Protein AF-0000000066878679 (afdb_homodimer)

Organism: Schistosoma mansoni (NCBI:txid6183)

Secondary structure (DSSP, 8-state):
--TTTT--STTSSBHHHHHHHHHHHHTT-TT-EEEEEEE-SS-STT-S-EE---HHHHHHHHHT----HHHHHHHHHHS-TTS-HHHHHHHHH--STT-EEEEPPTT-EE-TTS-SEEEEEEHHHHHHTHHHHHHHHHHHHHHHHHHHHHHHHH-SSSEEEE--GGGSSSHHHHHHHHHHHHHTT--EESBHHHHHHH-PPB-----HHHHHTTSSTTHHHHHHHHHHHHHHHHHHTTS--------TTS---HHHHHHHHHHHHHHHHHHHT--GGGS-HHHHHHHHHHHHH-TTS-EEE--SS-IIIIIHHHHHHHHHHHHHTT----EEEE-SS-HHHHHHHHHHHHHHHHHHHT-GGGGG-EEEEESS--HHHHHHHHTS-----EEEE-HHHHTTTT-S----EEEEEEETTEE-----SSGGGPPPPS-EEEEEEE-TTS-EEEEEEEETTSPPP-TTS-EEEE-SS-TT-EEEE--SEEEE--EEEEETTEE-SPPPPHHHHHHHHHHHHHTS-GGGS-SSSPPPPEEEE-HHHHHHHHHHHHHHS------/--GGGG--STTSSBHHHHHHHHHHHHTT-TT-EEEEEEE-SS-STT-S-EE---HHHHHHHHHT----HHHHHHHHHHS-TTS-HHHHHHHHH--STT-EEEEPPTT-EE-TTS-SEEEEEEHHHHHHTHHHHHHHHHHHHHHHHHHHHHHHHH-SSSEEEE--GGGSSSHHHHHHHHHHHHHTT--EESBHHHHHHH-PPB-----HHHHHTTSSSSHHHHHHHHHHHHHHHHHHTTS--------TTS---HHHHHHHHHHHHHHHHHHHT--GGGS-HHHHHHHHHHHHH-TTS-EEE--SS-IIIIIHHHHHHHHHHHHHTT----EEEE-SS-HHHHHHHHHHHHHHHHHHHT-GGGGG-EEEEESS--HHHHHHHHTS-----EEEE-HHHHTTTT-S----EEEEEEETTEE-----SSGGGPPPPS-EEEEEEE-TTS-EEEEEEEETTSPPP-TTS-EEEE-SS-TT-EEEE--SEEEE--EEEEETTEE-SPPPPHHHHHHHHHHHHHTS-GGGS-SSSPPPPEEEE-HHHHHHHHHHHHHHS------

InterPro domains:
  IPR006405 Nicotinate phosphoribosyltransferase pncB-type [TIGR01513] (11-541)
  IPR007229 Nicotinate phosphoribosyltransferase family [PIRSF000484] (8-552)
  IPR007229 Nicotinate phosphoribosyltransferase family [PTHR11098] (6-558)
  IPR013785 Aldolase-type TIM barrel [G3DSA:3.20.20.70] (160-244)
  IPR036068 Nicotinate phosphoribosyltransferase-like, C-terminal [SSF51690] (143-556)
  IPR040727 Nicotinate phosphoribosyltransferase, N-terminal domain [PF17767] (12-138)
  IPR041525 Nicotinate/nicotinamide phosphoribosyltransferase [PF04095] (159-259)
  IPR041619 Nicotinate phosphoribosyltransferase C-terminal domain [PF17956] (435-544)

Structure (mmCIF, N/CA/C/O backbone):
data_AF-0000000066878679-model_v1
#
loop_
_entity.id
_entity.type
_entity.pdbx_description
1 polymer 'Nicotinate phosphoribosyltransferase'
#
loop_
_atom_site.group_PDB
_atom_site.id
_atom_site.type_symbol
_atom_site.label_atom_id
_atom_site.label_alt_id
_atom_site.label_comp_id
_atom_site.label_asym_id
_atom_site.label_entity_id
_atom_site.label_seq_id
_atom_site.pdbx_PDB_ins_code
_atom_site.Cartn_x
_atom_site.Cartn_y
_atom_site.Cartn_z
_atom_site.occupancy
_atom_site.B_iso_or_equiv
_atom_site.auth_seq_id
_atom_site.auth_comp_id
_atom_site.auth_asym_id
_atom_site.auth_atom_id
_atom_site.pdbx_PDB_model_num
ATOM 1 N N . MET A 1 1 ? -5.887 -12.375 18.5 1 41.69 1 MET A N 1
ATOM 2 C CA . MET A 1 1 ? -4.664 -11.797 17.953 1 41.69 1 MET A CA 1
ATOM 3 C C . MET A 1 1 ? -4.914 -10.391 17.422 1 41.69 1 MET A C 1
ATOM 5 O O . MET A 1 1 ? -5.895 -10.148 16.719 1 41.69 1 MET A O 1
ATOM 9 N N . ALA A 1 2 ? -4.324 -9.578 17.984 1 53.34 2 ALA A N 1
ATOM 10 C CA . ALA A 1 2 ? -4.574 -8.172 17.688 1 53.34 2 ALA A CA 1
ATOM 11 C C . ALA A 1 2 ? -4.383 -7.879 16.203 1 53.34 2 ALA A C 1
ATOM 13 O O . ALA A 1 2 ? -3.467 -8.414 15.578 1 53.34 2 ALA A O 1
ATOM 14 N N . SER A 1 3 ? -5.363 -7.293 15.438 1 62.34 3 SER A N 1
ATOM 15 C CA . SER A 1 3 ? -5.586 -7.008 14.023 1 62.34 3 SER A CA 1
ATOM 16 C C . SER A 1 3 ? -4.359 -6.363 13.391 1 62.34 3 SER A C 1
ATOM 18 O O . SER A 1 3 ? -4.148 -6.473 12.18 1 62.34 3 SER A O 1
ATOM 20 N N . HIS A 1 4 ? -3.26 -6.227 14.047 1 79.31 4 HIS A N 1
ATOM 21 C CA . HIS A 1 4 ? -2.133 -5.543 13.422 1 79.31 4 HIS A CA 1
ATOM 22 C C . HIS A 1 4 ? -0.836 -5.82 14.172 1 79.31 4 HIS A C 1
ATOM 24 O O . HIS A 1 4 ? 0.094 -5.012 14.141 1 79.31 4 HIS A O 1
ATOM 30 N N . PHE A 1 5 ? -0.799 -6.926 14.844 1 78.31 5 PHE A N 1
ATOM 31 C CA . PHE A 1 5 ? 0.382 -7.59 15.383 1 78.31 5 PHE A CA 1
ATOM 32 C C . PHE A 1 5 ? 1.226 -6.617 16.203 1 78.31 5 PHE A C 1
ATOM 34 O O . PHE A 1 5 ? 2.455 -6.625 16.109 1 78.31 5 PHE A O 1
ATOM 41 N N . GLY A 1 6 ? 0.563 -5.602 16.734 1 85.19 6 GLY A N 1
ATOM 42 C CA . GLY A 1 6 ? 1.233 -4.742 17.703 1 85.19 6 GLY A CA 1
ATOM 43 C C . GLY A 1 6 ? 1.691 -3.424 17.109 1 85.19 6 GLY A C 1
ATOM 44 O O . GLY A 1 6 ? 2.203 -2.561 17.828 1 85.19 6 GLY A O 1
ATOM 45 N N . VAL A 1 7 ? 1.555 -3.234 15.797 1 91.25 7 VAL A N 1
ATOM 46 C CA . VAL A 1 7 ? 1.956 -1.974 15.18 1 91.25 7 VAL A CA 1
ATOM 47 C C . VAL A 1 7 ? 1.011 -0.859 15.617 1 91.25 7 VAL A C 1
ATOM 49 O O . VAL A 1 7 ? 1.446 0.263 15.883 1 91.25 7 VAL A O 1
ATOM 52 N N . VAL A 1 8 ? -0.252 -1.159 15.727 1 95.5 8 VAL A N 1
ATOM 53 C CA . VAL A 1 8 ? -1.282 -0.181 16.062 1 95.5 8 VAL A CA 1
ATOM 54 C C . VAL A 1 8 ? -1.248 0.112 17.562 1 95.5 8 VAL A C 1
ATOM 56 O O . VAL A 1 8 ? -1.729 -0.688 18.375 1 95.5 8 VAL A O 1
ATOM 59 N N . GLN A 1 9 ? -0.661 1.159 17.891 1 95.25 9 GLN A N 1
ATOM 60 C CA . GLN A 1 9 ? -0.51 1.69 19.25 1 95.25 9 GLN A CA 1
ATOM 61 C C . GLN A 1 9 ? -0.529 3.217 19.25 1 95.25 9 GLN A C 1
ATOM 63 O O . GLN A 1 9 ? -0.423 3.842 18.188 1 95.25 9 GLN A O 1
ATOM 68 N N . PRO A 1 10 ? -0.632 3.852 20.391 1 96.62 10 PRO A N 1
ATOM 69 C CA . PRO A 1 10 ? -0.838 5.301 20.422 1 96.62 10 PRO A CA 1
ATOM 70 C C . PRO A 1 10 ? 0.31 6.074 19.781 1 96.62 10 PRO A C 1
ATOM 72 O O . PRO A 1 10 ? 0.087 7.129 19.172 1 96.62 10 PRO A O 1
ATOM 75 N N . ILE A 1 11 ? 1.515 5.562 19.859 1 97.25 11 ILE A N 1
ATOM 76 C CA . ILE A 1 11 ? 2.668 6.289 19.328 1 97.25 11 ILE A CA 1
ATOM 77 C C . ILE A 1 11 ? 2.748 6.109 17.812 1 97.25 11 ILE A C 1
ATOM 79 O O . ILE A 1 11 ? 3.541 6.773 17.141 1 97.25 11 ILE A O 1
ATOM 83 N N . PHE A 1 12 ? 1.932 5.109 17.234 1 97.75 12 PHE A N 1
ATOM 84 C CA . PHE A 1 12 ? 1.718 5.066 15.797 1 97.75 12 PHE A CA 1
ATOM 85 C C . PHE A 1 12 ? 0.834 6.227 15.352 1 97.75 12 PHE A C 1
ATOM 87 O O . PHE A 1 12 ? -0.354 6.039 15.078 1 97.75 12 PHE A O 1
ATOM 94 N N . THR A 1 13 ? 1.425 7.434 15.266 1 98.31 13 THR A N 1
ATOM 95 C CA . THR A 1 13 ? 0.716 8.68 14.992 1 98.31 13 THR A CA 1
ATOM 96 C C . THR A 1 13 ? 1.66 9.719 14.391 1 98.31 13 THR A C 1
ATOM 98 O O . THR A 1 13 ? 2.875 9.508 14.344 1 98.31 13 THR A O 1
ATOM 101 N N . ASP A 1 14 ? 1.124 10.727 13.797 1 98.25 14 ASP A N 1
ATOM 102 C CA . ASP A 1 14 ? 1.931 11.852 13.336 1 98.25 14 ASP A CA 1
ATOM 103 C C . ASP A 1 14 ? 2.459 12.664 14.516 1 98.25 14 ASP A C 1
ATOM 105 O O . ASP A 1 14 ? 1.755 12.859 15.508 1 98.25 14 ASP A O 1
ATOM 109 N N . PHE A 1 15 ? 3.6 13.211 14.398 1 98.12 15 PHE A N 1
ATOM 110 C CA . PHE A 1 15 ? 4.262 13.93 15.477 1 98.12 15 PHE A CA 1
ATOM 111 C C . PHE A 1 15 ? 3.438 15.141 15.906 1 98.12 15 PHE A C 1
ATOM 113 O O . PHE A 1 15 ? 3.41 15.492 17.094 1 98.12 15 PHE A O 1
ATOM 120 N N . TYR A 1 16 ? 2.76 15.766 14.961 1 96.62 16 TYR A N 1
ATOM 121 C CA . TYR A 1 16 ? 1.997 16.969 15.289 1 96.62 16 TYR A CA 1
ATOM 122 C C . TYR A 1 16 ? 0.83 16.641 16.219 1 96.62 16 TYR A C 1
ATOM 124 O O . TYR A 1 16 ? 0.324 17.5 16.922 1 96.62 16 TYR A O 1
ATOM 132 N N . GLU A 1 17 ? 0.336 15.391 16.203 1 98.12 17 GLU A N 1
ATOM 133 C CA . GLU A 1 17 ? -0.719 15.008 17.141 1 98.12 17 GLU A CA 1
ATOM 134 C C . GLU A 1 17 ? -0.254 15.141 18.594 1 98.12 17 GLU A C 1
ATOM 136 O O . GLU A 1 17 ? -1.024 15.555 19.453 1 98.12 17 GLU A O 1
ATOM 141 N N . LEU A 1 18 ? 0.98 14.797 18.812 1 97.81 18 LEU A N 1
ATOM 142 C CA . LEU A 1 18 ? 1.551 14.852 20.156 1 97.81 18 LEU A CA 1
ATOM 143 C C . LEU A 1 18 ? 1.897 16.281 20.531 1 97.81 18 LEU A C 1
ATOM 145 O O . LEU A 1 18 ? 1.668 16.703 21.672 1 97.81 18 LEU A O 1
ATOM 149 N N . THR A 1 19 ? 2.469 17.031 19.609 1 97.12 19 THR A N 1
ATOM 150 C CA . THR A 1 19 ? 2.816 18.422 19.922 1 97.12 19 THR A CA 1
ATOM 151 C C . THR A 1 19 ? 1.561 19.25 20.141 1 97.12 19 THR A C 1
ATOM 153 O O . THR A 1 19 ? 1.509 20.062 21.078 1 97.12 19 THR A O 1
ATOM 156 N N . MET A 1 20 ? 0.557 19.016 19.344 1 97.75 20 MET A N 1
ATOM 157 C CA . MET A 1 20 ? -0.712 19.703 19.562 1 97.75 20 MET A CA 1
ATOM 158 C C . MET A 1 20 ? -1.304 19.328 20.922 1 97.75 20 MET A C 1
ATOM 160 O O . MET A 1 20 ? -1.852 20.172 21.625 1 97.75 20 MET A O 1
ATOM 164 N N . SER A 1 21 ? -1.202 18.094 21.25 1 97.69 21 SER A N 1
ATOM 165 C CA . SER A 1 21 ? -1.71 17.625 22.531 1 97.69 21 SER A CA 1
ATOM 166 C C . SER A 1 21 ? -1.06 18.375 23.688 1 97.69 21 SER A C 1
ATOM 168 O O . SER A 1 21 ? -1.74 18.781 24.625 1 97.69 21 SER A O 1
ATOM 170 N N . TYR A 1 22 ? 0.235 18.531 23.641 1 97.81 22 TYR A N 1
ATOM 171 C CA . TYR A 1 22 ? 0.928 19.281 24.688 1 97.81 22 TYR A CA 1
ATOM 172 C C . TYR A 1 22 ? 0.461 20.719 24.719 1 97.81 22 TYR A C 1
ATOM 174 O O . TYR A 1 22 ? 0.224 21.281 25.781 1 97.81 22 TYR A O 1
ATOM 182 N N . ALA A 1 23 ? 0.336 21.297 23.531 1 97.38 23 ALA A N 1
ATOM 183 C CA . ALA A 1 23 ? -0.097 22.688 23.453 1 97.38 23 ALA A CA 1
ATOM 184 C C . ALA A 1 23 ? -1.494 22.859 24.047 1 97.38 23 ALA A C 1
ATOM 186 O O . ALA A 1 23 ? -1.758 23.828 24.766 1 97.38 23 ALA A O 1
ATOM 187 N N . TYR A 1 24 ? -2.422 21.938 23.719 1 97.31 24 TYR A N 1
ATOM 188 C CA . TYR A 1 24 ? -3.746 21.953 24.328 1 97.31 24 TYR A CA 1
ATOM 189 C C . TYR A 1 24 ? -3.648 21.844 25.859 1 97.31 24 TYR A C 1
ATOM 191 O O . TYR A 1 24 ? -4.328 22.578 26.578 1 97.31 24 TYR A O 1
ATOM 199 N N . TRP A 1 25 ? -2.879 20.906 26.281 1 97.56 25 TRP A N 1
ATOM 200 C CA . TRP A 1 25 ? -2.707 20.641 27.703 1 97.56 25 TRP A CA 1
ATOM 201 C C . TRP A 1 25 ? -2.164 21.875 28.438 1 97.56 25 TRP A C 1
ATOM 203 O O . TRP A 1 25 ? -2.68 22.266 29.484 1 97.56 25 TRP A O 1
ATOM 213 N N . LYS A 1 26 ? -1.155 22.484 27.875 1 96.38 26 LYS A N 1
ATOM 214 C CA . LYS A 1 26 ? -0.543 23.688 28.453 1 96.38 26 LYS A CA 1
ATOM 215 C C . LYS A 1 26 ? -1.536 24.844 28.5 1 96.38 26 LYS A C 1
ATOM 217 O O . LYS A 1 26 ? -1.522 25.641 29.438 1 96.38 26 LYS A O 1
ATOM 222 N N . ALA A 1 27 ? -2.373 24.922 27.516 1 94.88 27 ALA A N 1
ATOM 223 C CA . ALA A 1 27 ? -3.375 25.984 27.422 1 94.88 27 ALA A CA 1
ATOM 224 C C . ALA A 1 27 ? -4.594 25.672 28.281 1 94.88 27 ALA A C 1
ATOM 226 O O . ALA A 1 27 ? -5.59 26.391 28.266 1 94.88 27 ALA A O 1
ATOM 227 N N . GLU A 1 28 ? -4.582 24.562 29.016 1 95.12 28 GLU A N 1
ATOM 228 C CA . GLU A 1 28 ? -5.691 24.094 29.844 1 95.12 28 GLU A CA 1
ATOM 229 C C . GLU A 1 28 ? -6.941 23.859 29 1 95.12 28 GLU A C 1
ATOM 231 O O . GLU A 1 28 ? -8.055 24.156 29.438 1 95.12 28 GLU A O 1
ATOM 236 N N . LYS A 1 29 ? -6.754 23.359 27.812 1 95.06 29 LYS A N 1
ATOM 237 C CA . LYS A 1 29 ? -7.852 23.078 26.891 1 95.06 29 LYS A CA 1
ATOM 238 C C . LYS A 1 29 ? -7.949 21.578 26.594 1 95.06 29 LYS A C 1
ATOM 240 O O . LYS A 1 29 ? -8.75 21.156 25.75 1 95.06 29 LYS A O 1
ATOM 245 N N . ALA A 1 30 ? -7.176 20.828 27.281 1 96.44 30 ALA A N 1
ATOM 246 C CA . ALA A 1 30 ? -7.051 19.406 26.984 1 96.44 30 ALA A CA 1
ATOM 247 C C . ALA A 1 30 ? -8.406 18.703 27.062 1 96.44 30 ALA A C 1
ATOM 249 O O . ALA A 1 30 ? -8.672 17.75 26.328 1 96.44 30 ALA A O 1
ATOM 250 N N . ASN A 1 31 ? -9.258 19.219 27.906 1 96.44 31 ASN A N 1
ATOM 251 C CA . ASN A 1 31 ? -10.516 18.531 28.172 1 96.44 31 ASN A CA 1
ATOM 252 C C . ASN A 1 31 ? -11.688 19.203 27.469 1 96.44 31 ASN A C 1
ATOM 254 O O . ASN A 1 31 ? -12.844 18.844 27.688 1 96.44 31 ASN A O 1
ATOM 258 N N . ASP A 1 32 ? -11.383 20.234 26.594 1 96.44 32 ASP A N 1
ATOM 259 C CA . ASP A 1 32 ? -12.461 20.781 25.781 1 96.44 32 ASP A CA 1
ATOM 260 C C . ASP A 1 32 ? -13.164 19.688 24.969 1 96.44 32 ASP A C 1
ATOM 262 O O . ASP A 1 32 ? -12.516 18.766 24.469 1 96.44 32 ASP A O 1
ATOM 266 N N . THR A 1 33 ? -14.484 19.766 24.906 1 97.19 33 THR A N 1
ATOM 267 C CA . THR A 1 33 ? -15.242 18.766 24.188 1 97.19 33 THR A CA 1
ATOM 268 C C . THR A 1 33 ? -15.195 19.016 22.672 1 97.19 33 THR A C 1
ATOM 270 O O . THR A 1 33 ? -15.602 20.094 22.219 1 97.19 33 THR A O 1
ATOM 273 N N . ALA A 1 34 ? -14.688 18.078 21.953 1 97.56 34 ALA A N 1
ATOM 274 C CA . ALA A 1 34 ? -14.547 18.234 20.516 1 97.56 34 ALA A CA 1
ATOM 275 C C . ALA A 1 34 ? -15.328 17.156 19.766 1 97.56 34 ALA A C 1
ATOM 277 O O . ALA A 1 34 ? -15.531 16.047 20.281 1 97.56 34 ALA A O 1
ATOM 278 N N . THR A 1 35 ? -15.805 17.5 18.609 1 97.88 35 THR A N 1
ATOM 279 C CA . THR A 1 35 ? -16.406 16.562 17.656 1 97.88 35 THR A CA 1
ATOM 280 C C . THR A 1 35 ? -15.672 16.594 16.312 1 97.88 35 THR A C 1
ATOM 282 O O . THR A 1 35 ? -15.562 17.656 15.695 1 97.88 35 THR A O 1
ATOM 285 N N . PHE A 1 36 ? -15.125 15.469 15.969 1 98.38 36 PHE A N 1
ATOM 286 C CA . PHE A 1 36 ? -14.484 15.305 14.672 1 98.38 36 PHE A CA 1
ATOM 287 C C . PHE A 1 36 ? -15.289 14.359 13.789 1 98.38 36 PHE A C 1
ATOM 289 O O . PHE A 1 36 ? -15.938 13.438 14.289 1 98.38 36 PHE A O 1
ATOM 296 N N . GLU A 1 37 ? -15.234 14.57 12.492 1 98.31 37 GLU A N 1
ATOM 297 C CA . GLU A 1 37 ? -15.883 13.695 11.523 1 98.31 37 GLU A CA 1
ATOM 298 C C . GLU A 1 37 ? -14.898 13.227 10.453 1 98.31 37 GLU A C 1
ATOM 300 O O . GLU A 1 37 ? -14.031 13.992 10.023 1 98.31 37 GLU A O 1
ATOM 305 N N . ILE A 1 38 ? -14.969 11.914 10.109 1 98.62 38 ILE A N 1
ATOM 306 C CA . ILE A 1 38 ? -14.211 11.336 9 1 98.62 38 ILE A CA 1
ATOM 307 C C . ILE A 1 38 ? -15.109 11.219 7.773 1 98.62 38 ILE A C 1
ATOM 309 O O . ILE A 1 38 ? -16.219 10.688 7.859 1 98.62 38 ILE A O 1
ATOM 313 N N . PHE A 1 39 ? -14.703 11.68 6.688 1 97.88 39 PHE A N 1
ATOM 314 C CA . PHE A 1 39 ? -15.375 11.531 5.402 1 97.88 39 PHE A CA 1
ATOM 315 C C . PHE A 1 39 ? -14.383 11.625 4.254 1 97.88 39 PHE A C 1
ATOM 317 O O . PHE A 1 39 ? -13.172 11.672 4.477 1 97.88 39 PHE A O 1
ATOM 324 N N . PHE A 1 40 ? -14.75 11.414 3.045 1 96.94 40 PHE A N 1
ATOM 325 C CA . PHE A 1 40 ? -13.945 11.609 1.844 1 96.94 40 PHE A CA 1
ATOM 326 C C . PHE A 1 40 ? -14.688 12.469 0.828 1 96.94 40 PHE A C 1
ATOM 328 O O . PHE A 1 40 ? -15.891 12.68 0.948 1 96.94 40 PHE A O 1
ATOM 335 N N . ARG A 1 41 ? -14.039 12.977 -0.135 1 94.19 41 ARG A N 1
ATOM 336 C CA . ARG A 1 41 ? -14.625 14.008 -0.976 1 94.19 41 ARG A CA 1
ATOM 337 C C . ARG A 1 41 ? -15.008 13.453 -2.344 1 94.19 41 ARG A C 1
ATOM 339 O O . ARG A 1 41 ? -15.828 14.039 -3.051 1 94.19 41 ARG A O 1
ATOM 346 N N . LYS A 1 42 ? -14.359 12.391 -2.734 1 95.19 42 LYS A N 1
ATOM 347 C CA . LYS A 1 42 ? -14.617 11.789 -4.039 1 95.19 42 LYS A CA 1
ATOM 348 C C . LYS A 1 42 ? -14.609 10.266 -3.957 1 95.19 42 LYS A C 1
ATOM 350 O O . LYS A 1 42 ? -13.773 9.68 -3.262 1 95.19 42 LYS A O 1
ATOM 355 N N . ASN A 1 43 ? -15.57 9.656 -4.711 1 97.56 43 ASN A N 1
ATOM 356 C CA . ASN A 1 43 ? -15.508 8.203 -4.828 1 97.56 43 ASN A CA 1
ATOM 357 C C . ASN A 1 43 ? -14.25 7.754 -5.57 1 97.56 43 ASN A C 1
ATOM 359 O O . ASN A 1 43 ? -13.734 8.484 -6.422 1 97.56 43 ASN A O 1
ATOM 363 N N . PRO A 1 44 ? -13.781 6.582 -5.23 1 97.56 44 PRO A N 1
ATOM 364 C CA . PRO A 1 44 ? -12.578 6.09 -5.898 1 97.56 44 PRO A CA 1
ATOM 365 C C . PRO A 1 44 ? -12.875 5.426 -7.238 1 97.56 44 PRO A C 1
ATOM 367 O O . PRO A 1 44 ? -14.031 5.109 -7.531 1 97.56 44 PRO A O 1
ATOM 370 N N . PHE A 1 45 ? -11.836 5.27 -8.117 1 96.81 45 PHE A N 1
ATOM 371 C CA . PHE A 1 45 ? -11.812 4.469 -9.336 1 96.81 45 PHE A CA 1
ATOM 372 C C . PHE A 1 45 ? -12.781 5.027 -10.367 1 96.81 45 PHE A C 1
ATOM 374 O O . PHE A 1 45 ? -13.375 4.273 -11.141 1 96.81 45 PHE A O 1
ATOM 381 N N . ASN A 1 46 ? -13.023 6.305 -10.266 1 95 46 ASN A N 1
ATOM 382 C CA . ASN A 1 46 ? -13.984 6.961 -11.148 1 95 46 ASN A CA 1
ATOM 383 C C . ASN A 1 46 ? -15.367 6.336 -11.031 1 95 46 ASN A C 1
ATOM 385 O O . ASN A 1 46 ? -16.094 6.227 -12.023 1 95 46 ASN A O 1
ATOM 389 N N . GLY A 1 47 ? -15.602 5.785 -9.867 1 95.94 47 GLY A N 1
ATOM 390 C CA . GLY A 1 47 ? -16.906 5.227 -9.57 1 95.94 47 GLY A CA 1
ATOM 391 C C . GLY A 1 47 ? -17.781 6.16 -8.758 1 95.94 47 GLY A C 1
ATOM 392 O O . GLY A 1 47 ? -17.438 7.324 -8.555 1 95.94 47 GLY A O 1
ATOM 393 N N . GLU A 1 48 ? -18.984 5.586 -8.352 1 97.06 48 GLU A N 1
ATOM 394 C CA . GLU A 1 48 ? -19.938 6.469 -7.672 1 97.06 48 GLU A CA 1
ATOM 395 C C . GLU A 1 48 ? -20.391 5.863 -6.352 1 97.06 48 GLU A C 1
ATOM 397 O O . GLU A 1 48 ? -21.406 6.281 -5.793 1 97.06 48 GLU A O 1
ATOM 402 N N . PHE A 1 49 ? -19.625 4.887 -5.871 1 97.62 49 PHE A N 1
ATOM 403 C CA . PHE A 1 49 ? -19.875 4.383 -4.527 1 97.62 49 PHE A CA 1
ATOM 404 C C . PHE A 1 49 ? -18.578 3.957 -3.852 1 97.62 49 PHE A C 1
ATOM 406 O O . PHE A 1 49 ? -17.562 3.75 -4.52 1 97.62 49 PHE A O 1
ATOM 413 N N . THR A 1 50 ? -18.594 3.861 -2.574 1 98.62 50 THR A N 1
ATOM 414 C CA . THR A 1 50 ? -17.531 3.33 -1.727 1 98.62 50 THR A CA 1
ATOM 415 C C . THR A 1 50 ? -18.109 2.375 -0.682 1 98.62 50 THR A C 1
ATOM 417 O O . THR A 1 50 ? -19.203 2.6 -0.158 1 98.62 50 THR A O 1
ATOM 420 N N . ILE A 1 51 ? -17.469 1.308 -0.455 1 98.81 51 ILE A N 1
ATOM 421 C CA . ILE A 1 51 ? -17.844 0.408 0.633 1 98.81 51 ILE A CA 1
ATOM 422 C C . ILE A 1 51 ? -16.969 0.693 1.854 1 98.81 51 ILE A C 1
ATOM 424 O O . ILE A 1 51 ? -15.734 0.635 1.775 1 98.81 51 ILE A O 1
ATOM 428 N N . PHE A 1 52 ? -17.641 0.957 2.951 1 98.81 52 PHE A N 1
ATOM 429 C CA . PHE A 1 52 ? -16.922 1.258 4.184 1 98.81 52 PHE A CA 1
ATOM 430 C C . PHE A 1 52 ? -16.375 -0.016 4.816 1 98.81 52 PHE A C 1
ATOM 432 O O . PHE A 1 52 ? -17.094 -1.018 4.922 1 98.81 52 PHE A O 1
ATOM 439 N N . ALA A 1 53 ? -15.086 0.015 5.246 1 98.62 53 ALA A N 1
ATOM 440 C CA . ALA A 1 53 ? -14.469 -1.097 5.965 1 98.62 53 ALA A CA 1
ATOM 441 C C . ALA A 1 53 ? -13.414 -0.597 6.949 1 98.62 53 ALA A C 1
ATOM 443 O O . ALA A 1 53 ? -12.891 0.505 6.793 1 98.62 53 ALA A O 1
ATOM 444 N N . GLY A 1 54 ? -13.117 -1.394 8.008 1 97.69 54 GLY A N 1
ATOM 445 C CA . GLY A 1 54 ? -12.07 -1.092 8.969 1 97.69 54 GLY A CA 1
ATOM 446 C C . GLY A 1 54 ? -12.602 -0.834 10.367 1 97.69 54 GLY A C 1
ATOM 447 O O . GLY A 1 54 ? -11.836 -0.512 11.281 1 97.69 54 GLY A O 1
ATOM 448 N N . LEU A 1 55 ? -13.898 -0.977 10.578 1 98.12 55 LEU A N 1
ATOM 449 C CA . LEU A 1 55 ? -14.523 -0.656 11.859 1 98.12 55 LEU A CA 1
ATOM 450 C C . LEU A 1 55 ? -13.961 -1.538 12.969 1 98.12 55 LEU A C 1
ATOM 452 O O . LEU A 1 55 ? -13.648 -1.047 14.055 1 98.12 55 LEU A O 1
ATOM 456 N N . GLN A 1 56 ? -13.891 -2.814 12.727 1 96.19 56 GLN A N 1
ATOM 457 C CA . GLN A 1 56 ? -13.375 -3.736 13.734 1 96.19 56 GLN A CA 1
ATOM 458 C C . GLN A 1 56 ? -11.969 -3.336 14.18 1 96.19 56 GLN A C 1
ATOM 460 O O . GLN A 1 56 ? -11.664 -3.355 15.375 1 96.19 56 GLN A O 1
ATOM 465 N N . ASP A 1 57 ? -11.141 -3.014 13.234 1 96.62 57 ASP A N 1
ATOM 466 C CA . ASP A 1 57 ? -9.773 -2.619 13.547 1 96.62 57 ASP A CA 1
ATOM 467 C C . ASP A 1 57 ? -9.742 -1.341 14.383 1 96.62 57 ASP A C 1
ATOM 469 O O . ASP A 1 57 ? -8.898 -1.189 15.266 1 96.62 57 ASP A O 1
ATOM 473 N N . CYS A 1 58 ? -10.609 -0.403 14.07 1 97.94 58 CYS A N 1
ATOM 474 C CA . CYS A 1 58 ? -10.703 0.831 14.844 1 97.94 58 CYS A CA 1
ATOM 475 C C . CYS A 1 58 ? -11.094 0.542 16.281 1 97.94 58 CYS A C 1
ATOM 477 O O . CYS A 1 58 ? -10.531 1.121 17.219 1 97.94 58 CYS A O 1
ATOM 479 N N . ILE A 1 59 ? -12.055 -0.338 16.453 1 97.56 59 ILE A N 1
ATOM 480 C CA . ILE A 1 59 ? -12.531 -0.687 17.797 1 97.56 59 ILE A CA 1
ATOM 481 C C . ILE A 1 59 ? -11.422 -1.384 18.562 1 97.56 59 ILE A C 1
ATOM 483 O O . ILE A 1 59 ? -11.211 -1.105 19.75 1 97.56 59 ILE A O 1
ATOM 487 N N . ASP A 1 60 ? -10.703 -2.285 17.906 1 96.25 60 ASP A N 1
ATOM 488 C CA . ASP A 1 60 ? -9.578 -2.963 18.547 1 96.25 60 ASP A CA 1
ATOM 489 C C . ASP A 1 60 ? -8.523 -1.961 19.016 1 96.25 60 ASP A C 1
ATOM 491 O O . ASP A 1 60 ? -7.945 -2.117 20.094 1 96.25 60 ASP A O 1
ATOM 495 N N . TYR A 1 61 ? -8.297 -1.017 18.234 1 97.31 61 TYR A N 1
ATOM 496 C CA . TYR A 1 61 ? -7.34 0.029 18.562 1 97.31 61 TYR A CA 1
ATOM 497 C C . TYR A 1 61 ? -7.777 0.795 19.812 1 97.31 61 TYR A C 1
ATOM 499 O O . TYR A 1 61 ? -6.996 0.963 20.75 1 97.31 61 TYR A O 1
ATOM 507 N N . LEU A 1 62 ? -9 1.233 19.766 1 97.62 62 LEU A N 1
ATOM 508 C CA . LEU A 1 62 ? -9.508 1.997 20.906 1 97.62 62 LEU A CA 1
ATOM 509 C C . LEU A 1 62 ? -9.469 1.16 22.188 1 97.62 62 LEU A C 1
ATOM 511 O O . LEU A 1 62 ? -9.195 1.683 23.266 1 97.62 62 LEU A O 1
ATOM 515 N N . SER A 1 63 ? -9.719 -0.103 22.031 1 96.06 63 SER A N 1
ATOM 516 C CA . SER A 1 63 ? -9.766 -1.01 23.188 1 96.06 63 SER A CA 1
ATOM 517 C C . SER A 1 63 ? -8.383 -1.213 23.781 1 96.06 63 SER A C 1
ATOM 519 O O . SER A 1 63 ? -8.25 -1.477 24.984 1 96.06 63 SER A O 1
ATOM 521 N N . SER A 1 64 ? -7.352 -1.088 22.969 1 95.19 64 SER A N 1
ATOM 522 C CA . SER A 1 64 ? -5.996 -1.371 23.438 1 95.19 64 SER A CA 1
ATOM 523 C C . SER A 1 64 ? -5.18 -0.091 23.578 1 95.19 64 SER A C 1
ATOM 525 O O . SER A 1 64 ? -3.963 -0.142 23.75 1 95.19 64 SER A O 1
ATOM 527 N N . PHE A 1 65 ? -5.812 1.01 23.531 1 96.94 65 PHE A N 1
ATOM 528 C CA . PHE A 1 65 ? -5.141 2.303 23.531 1 96.94 65 PHE A CA 1
ATOM 529 C C . PHE A 1 65 ? -4.48 2.568 24.875 1 96.94 65 PHE A C 1
ATOM 531 O O . PHE A 1 65 ? -5.168 2.797 25.875 1 96.94 65 PHE A O 1
ATOM 538 N N . LYS A 1 66 ? -3.119 2.57 24.906 1 96.62 66 LYS A N 1
ATOM 539 C CA . LYS A 1 66 ? -2.355 2.822 26.125 1 96.62 66 LYS A CA 1
ATOM 540 C C . LYS A 1 66 ? -0.898 3.143 25.797 1 96.62 66 LYS A C 1
ATOM 542 O O . LYS A 1 66 ? -0.212 2.35 25.156 1 96.62 66 LYS A O 1
ATOM 547 N N . PHE A 1 67 ? -0.436 4.32 26.25 1 97.94 67 PHE A N 1
ATOM 548 C CA . PHE A 1 67 ? 0.987 4.629 26.156 1 97.94 67 PHE A CA 1
ATOM 549 C C . PHE A 1 67 ? 1.79 3.783 27.125 1 97.94 67 PHE A C 1
ATOM 551 O O . PHE A 1 67 ? 1.344 3.533 28.25 1 97.94 67 PHE A O 1
ATOM 558 N N . THR A 1 68 ? 2.961 3.363 26.734 1 97.31 68 THR A N 1
ATOM 559 C CA . THR A 1 68 ? 3.848 2.621 27.625 1 97.31 68 THR A CA 1
ATOM 560 C C . THR A 1 68 ? 4.961 3.521 28.141 1 97.31 68 THR A C 1
ATOM 562 O O . THR A 1 68 ? 5.176 4.621 27.625 1 97.31 68 THR A O 1
ATOM 565 N N . GLN A 1 69 ? 5.621 3.035 29.219 1 98 69 GLN A N 1
ATOM 566 C CA . GLN A 1 69 ? 6.777 3.764 29.734 1 98 69 GLN A CA 1
ATOM 567 C C . GLN A 1 69 ? 7.855 3.916 28.656 1 98 69 GLN A C 1
ATOM 569 O O . GLN A 1 69 ? 8.523 4.945 28.594 1 98 69 GLN A O 1
ATOM 574 N N . ASP A 1 70 ? 7.969 2.926 27.875 1 97.5 70 ASP A N 1
ATOM 575 C CA . ASP A 1 70 ? 8.938 2.98 26.781 1 97.5 70 ASP A CA 1
ATOM 576 C C . ASP A 1 70 ? 8.586 4.086 25.781 1 97.5 70 ASP A C 1
ATOM 578 O O . ASP A 1 70 ? 9.469 4.75 25.25 1 97.5 70 ASP A O 1
ATOM 582 N N . ASP A 1 71 ? 7.34 4.238 25.5 1 97.69 71 ASP A N 1
ATOM 583 C CA . ASP A 1 71 ? 6.879 5.316 24.625 1 97.69 71 ASP A CA 1
ATOM 584 C C . ASP A 1 71 ? 7.234 6.684 25.219 1 97.69 71 ASP A C 1
ATOM 586 O O . ASP A 1 71 ? 7.73 7.559 24.5 1 97.69 71 ASP A O 1
ATOM 590 N N . ILE A 1 72 ? 6.973 6.855 26.453 1 98.12 72 ILE A N 1
ATOM 591 C CA . ILE A 1 72 ? 7.195 8.125 27.125 1 98.12 72 ILE A CA 1
ATOM 592 C C . ILE A 1 72 ? 8.688 8.445 27.156 1 98.12 72 ILE A C 1
ATOM 594 O O . ILE A 1 72 ? 9.094 9.594 26.969 1 98.12 72 ILE A O 1
ATOM 598 N N . ASP A 1 73 ? 9.516 7.406 27.438 1 98.19 73 ASP A N 1
ATOM 599 C CA . ASP A 1 73 ? 10.961 7.602 27.438 1 98.19 73 ASP A CA 1
ATOM 600 C C . ASP A 1 73 ? 11.445 8.109 26.078 1 98.19 73 ASP A C 1
ATOM 602 O O . ASP A 1 73 ? 12.305 8.992 26.016 1 98.19 73 ASP A O 1
ATOM 606 N N . TYR A 1 74 ? 10.938 7.613 25.062 1 98.19 74 TYR A N 1
ATOM 607 C CA . TYR A 1 74 ? 11.289 8.07 23.734 1 98.19 74 TYR A CA 1
ATOM 608 C C . TYR A 1 74 ? 10.812 9.5 23.5 1 98.19 74 TYR A C 1
ATOM 610 O O . TYR A 1 74 ? 11.562 10.336 22.984 1 98.19 74 TYR A O 1
ATOM 618 N N . LEU A 1 75 ? 9.547 9.797 23.844 1 98.19 75 LEU A N 1
ATOM 619 C CA . LEU A 1 75 ? 8.977 11.125 23.641 1 98.19 75 LEU A CA 1
ATOM 620 C C . LEU A 1 75 ? 9.773 12.18 24.406 1 98.19 75 LEU A C 1
ATOM 622 O O . LEU A 1 75 ? 9.945 13.305 23.922 1 98.19 75 LEU A O 1
ATOM 626 N N . ARG A 1 76 ? 10.25 11.859 25.578 1 97.38 76 ARG A N 1
ATOM 627 C CA . ARG A 1 76 ? 11.07 12.773 26.359 1 97.38 76 ARG A CA 1
ATOM 628 C C . ARG A 1 76 ? 12.352 13.141 25.609 1 97.38 76 ARG A C 1
ATOM 630 O O . ARG A 1 76 ? 12.859 14.258 25.766 1 97.38 76 ARG A O 1
ATOM 637 N N . LYS A 1 77 ? 12.797 12.203 24.812 1 96.81 77 LYS A N 1
ATOM 638 C CA . LYS A 1 77 ? 14.039 12.422 24.078 1 96.81 77 LYS A CA 1
ATOM 639 C C . LYS A 1 77 ? 13.805 13.281 22.844 1 96.81 77 LYS A C 1
ATOM 641 O O . LYS A 1 77 ? 14.672 14.062 22.438 1 96.81 77 LYS A O 1
ATOM 646 N N . VAL A 1 78 ? 12.719 13.164 22.203 1 96 78 VAL A N 1
ATOM 647 C CA . VAL A 1 78 ? 12.562 13.773 20.891 1 96 78 VAL A CA 1
ATOM 648 C C . VAL A 1 78 ? 11.812 15.094 21.031 1 96 78 VAL A C 1
ATOM 650 O O . VAL A 1 78 ? 11.938 15.977 20.172 1 96 78 VAL A O 1
ATOM 653 N N . MET A 1 79 ? 10.992 15.281 22.016 1 95.75 79 MET A N 1
ATOM 654 C CA . MET A 1 79 ? 10.328 16.562 22.234 1 95.75 79 MET A CA 1
ATOM 655 C C . MET A 1 79 ? 11.258 17.547 22.938 1 95.75 79 MET A C 1
ATOM 657 O O . MET A 1 79 ? 12.219 17.141 23.594 1 95.75 79 MET A O 1
ATOM 661 N N . PRO A 1 80 ? 11 18.844 22.719 1 93.44 80 PRO A N 1
ATOM 662 C CA . PRO A 1 80 ? 11.875 19.844 23.359 1 93.44 80 PRO A CA 1
ATOM 663 C C . PRO A 1 80 ? 11.93 19.688 24.875 1 93.44 80 PRO A C 1
ATOM 665 O O . PRO A 1 80 ? 10.945 19.297 25.5 1 93.44 80 PRO A O 1
ATOM 668 N N . SER A 1 81 ? 13.047 20.078 25.438 1 91.62 81 SER A N 1
ATOM 669 C CA . SER A 1 81 ? 13.266 19.953 26.875 1 91.62 81 SER A CA 1
ATOM 670 C C . SER A 1 81 ? 12.352 20.891 27.656 1 91.62 81 SER A C 1
ATOM 672 O O . SER A 1 81 ? 12.164 20.719 28.859 1 91.62 81 SER A O 1
ATOM 674 N N . THR A 1 82 ? 11.789 21.812 26.969 1 90.5 82 THR A N 1
ATOM 675 C CA . THR A 1 82 ? 10.922 22.781 27.609 1 90.5 82 THR A CA 1
ATOM 676 C C . THR A 1 82 ? 9.562 22.172 27.922 1 90.5 82 THR A C 1
ATOM 678 O O . THR A 1 82 ? 8.773 22.75 28.688 1 90.5 82 THR A O 1
ATOM 681 N N . VAL A 1 83 ? 9.312 20.969 27.438 1 95.38 83 VAL A N 1
ATOM 682 C CA . VAL A 1 83 ? 8.016 20.328 27.672 1 95.38 83 VAL A CA 1
ATOM 683 C C . VAL A 1 83 ? 7.883 19.953 29.141 1 95.38 83 VAL A C 1
ATOM 685 O O . VAL A 1 83 ? 8.82 19.406 29.734 1 95.38 83 VAL A O 1
ATOM 688 N N . ASP A 1 84 ? 6.773 20.25 29.734 1 96.25 84 ASP A N 1
ATOM 689 C CA . ASP A 1 84 ? 6.473 19.984 31.141 1 96.25 84 ASP A CA 1
ATOM 690 C C . ASP A 1 84 ? 6.422 18.469 31.406 1 96.25 84 ASP A C 1
ATOM 692 O O . ASP A 1 84 ? 5.664 17.75 30.75 1 96.25 84 ASP A O 1
ATOM 696 N N . PRO A 1 85 ? 7.164 17.984 32.344 1 96.75 85 PRO A N 1
ATOM 697 C CA . PRO A 1 85 ? 7.172 16.547 32.656 1 96.75 85 PRO A CA 1
ATOM 698 C C . PRO A 1 85 ? 5.789 16.016 33.031 1 96.75 85 PRO A C 1
ATOM 700 O O . PRO A 1 85 ? 5.492 14.844 32.781 1 96.75 85 PRO A O 1
ATOM 703 N N . ASP A 1 86 ? 4.984 16.906 33.594 1 97.81 86 ASP A N 1
ATOM 704 C CA . ASP A 1 86 ? 3.643 16.484 33.969 1 97.81 86 ASP A CA 1
ATOM 705 C C . ASP A 1 86 ? 2.818 16.078 32.75 1 97.81 86 ASP A C 1
ATOM 707 O O . ASP A 1 86 ? 1.854 15.312 32.875 1 97.81 86 ASP A O 1
ATOM 711 N N . PHE A 1 87 ? 3.174 16.578 31.703 1 97.88 87 PHE A N 1
ATOM 712 C CA . PHE A 1 87 ? 2.484 16.203 30.469 1 97.88 87 PHE A CA 1
ATOM 713 C C . PHE A 1 87 ? 2.709 14.734 30.156 1 97.88 87 PHE A C 1
ATOM 715 O O . PHE A 1 87 ? 1.799 14.055 29.672 1 97.88 87 PHE A O 1
ATOM 722 N N . PHE A 1 88 ? 3.924 14.258 30.375 1 98.31 88 PHE A N 1
ATOM 723 C CA . PHE A 1 88 ? 4.227 12.859 30.109 1 98.31 88 PHE A CA 1
ATOM 724 C C . PHE A 1 88 ? 3.449 11.945 31.047 1 98.31 88 PHE A C 1
ATOM 726 O O . PHE A 1 88 ? 3.018 10.859 30.641 1 98.31 88 PHE A O 1
ATOM 733 N N . ASP A 1 89 ? 3.289 12.391 32.281 1 98 89 ASP A N 1
ATOM 734 C CA . ASP A 1 89 ? 2.432 11.656 33.219 1 98 89 ASP A CA 1
ATOM 735 C C . ASP A 1 89 ? 0.985 11.641 32.719 1 98 89 ASP A C 1
ATOM 737 O O . ASP A 1 89 ? 0.291 10.633 32.875 1 98 89 ASP A O 1
ATOM 741 N N . TYR A 1 90 ? 0.629 12.773 32.219 1 97.62 90 TYR A N 1
ATOM 742 C CA . TYR A 1 90 ? -0.707 12.875 31.656 1 97.62 90 TYR A CA 1
ATOM 743 C C . TYR A 1 90 ? -0.894 11.875 30.516 1 97.62 90 TYR A C 1
ATOM 745 O O . TYR A 1 90 ? -1.902 11.164 30.469 1 97.62 90 TYR A O 1
ATOM 753 N N . LEU A 1 91 ? 0.056 11.742 29.609 1 97.94 91 LEU A N 1
ATOM 754 C CA . LEU A 1 91 ? -0.021 10.812 28.5 1 97.94 91 LEU A CA 1
ATOM 755 C C . LEU A 1 91 ? -0.1 9.367 29 1 97.94 91 LEU A C 1
ATOM 757 O O . LEU A 1 91 ? -0.81 8.547 28.422 1 97.94 91 LEU A O 1
ATOM 761 N N . LEU A 1 92 ? 0.625 9.055 30.047 1 97.56 92 LEU A N 1
ATOM 762 C CA . LEU A 1 92 ? 0.625 7.711 30.609 1 97.56 92 LEU A CA 1
ATOM 763 C C . LEU A 1 92 ? -0.743 7.363 31.188 1 97.56 92 LEU A C 1
ATOM 765 O O . LEU A 1 92 ? -1.12 6.191 31.234 1 97.56 92 LEU A O 1
ATOM 769 N N . SER A 1 93 ? -1.465 8.367 31.547 1 96.69 93 SER A N 1
ATOM 770 C CA . SER A 1 93 ? -2.719 8.141 32.25 1 96.69 93 SER A CA 1
ATOM 771 C C . SER A 1 93 ? -3.91 8.195 31.297 1 96.69 93 SER A C 1
ATOM 773 O O . SER A 1 93 ? -5.004 7.738 31.641 1 96.69 93 SER A O 1
ATOM 775 N N . ILE A 1 94 ? -3.719 8.719 30.156 1 96.25 94 ILE A N 1
ATOM 776 C CA . ILE A 1 94 ? -4.824 8.93 29.219 1 96.25 94 ILE A CA 1
ATOM 777 C C . ILE A 1 94 ? -5.355 7.582 28.734 1 96.25 94 ILE A C 1
ATOM 779 O O . ILE A 1 94 ? -4.586 6.637 28.547 1 96.25 94 ILE A O 1
ATOM 783 N N . ASP A 1 95 ? -6.633 7.422 28.641 1 96.12 95 ASP A N 1
ATOM 784 C CA . ASP A 1 95 ? -7.316 6.266 28.078 1 96.12 95 ASP A CA 1
ATOM 785 C C . ASP A 1 95 ? -8.5 6.691 27.219 1 96.12 95 ASP A C 1
ATOM 787 O O . ASP A 1 95 ? -8.648 7.875 26.906 1 96.12 95 ASP A O 1
ATOM 791 N N . THR A 1 96 ? -9.273 5.73 26.688 1 97.06 96 THR A N 1
ATOM 792 C CA . THR A 1 96 ? -10.289 6.074 25.703 1 97.06 96 THR A CA 1
ATOM 793 C C . THR A 1 96 ? -11.68 6.086 26.344 1 97.06 96 THR A C 1
ATOM 795 O O . THR A 1 96 ? -12.688 6 25.641 1 97.06 96 THR A O 1
ATOM 798 N N . LYS A 1 97 ? -11.797 6.172 27.688 1 96.19 97 LYS A N 1
ATOM 799 C CA . LYS A 1 97 ? -13.078 6.152 28.375 1 96.19 97 LYS A CA 1
ATOM 800 C C . LYS A 1 97 ? -13.891 7.41 28.062 1 96.19 97 LYS A C 1
ATOM 802 O O . LYS A 1 97 ? -15.125 7.371 28.047 1 96.19 97 LYS A O 1
ATOM 807 N N . GLY A 1 98 ? -13.219 8.484 27.828 1 95.88 98 GLY A N 1
ATOM 808 C CA . GLY A 1 98 ? -13.914 9.734 27.547 1 95.88 98 GLY A CA 1
ATOM 809 C C . GLY A 1 98 ? -14.266 9.898 26.078 1 95.88 98 GLY A C 1
ATOM 810 O O . GLY A 1 98 ? -14.891 10.891 25.688 1 95.88 98 GLY A O 1
ATOM 811 N N . LEU A 1 99 ? -14.016 8.93 25.281 1 97.5 99 LEU A N 1
ATOM 812 C CA . LEU A 1 99 ? -14.188 9.023 23.828 1 97.5 99 LEU A CA 1
ATOM 813 C C . LEU A 1 99 ? -15.406 8.234 23.375 1 97.5 99 LEU A C 1
ATOM 815 O O . LEU A 1 99 ? -15.641 7.121 23.844 1 97.5 99 LEU A O 1
ATOM 819 N N . SER A 1 100 ? -16.203 8.82 22.547 1 98.38 100 SER A N 1
ATOM 820 C CA . SER A 1 100 ? -17.266 8.102 21.859 1 98.38 100 SER A CA 1
ATOM 821 C C . SER A 1 100 ? -17 8.023 20.359 1 98.38 100 SER A C 1
ATOM 823 O O . SER A 1 100 ? -16.531 8.992 19.766 1 98.38 100 SER A O 1
ATOM 825 N N . LEU A 1 101 ? -17.297 6.879 19.781 1 98.75 101 LEU A N 1
ATOM 826 C CA . LEU A 1 101 ? -17.125 6.676 18.344 1 98.75 101 LEU A CA 1
ATOM 827 C C . LEU A 1 101 ? -18.438 6.219 17.703 1 98.75 101 LEU A C 1
ATOM 829 O O . LEU A 1 101 ? -19 5.199 18.094 1 98.75 101 LEU A O 1
ATOM 833 N N . TRP A 1 102 ? -18.938 7.051 16.828 1 98.62 102 TRP A N 1
ATOM 834 C CA . TRP A 1 102 ? -20.078 6.734 15.969 1 98.62 102 TRP A CA 1
ATOM 835 C C . TRP A 1 102 ? -19.609 6.324 14.578 1 98.62 102 TRP A C 1
ATOM 837 O O . TRP A 1 102 ? -18.672 6.895 14.039 1 98.62 102 TRP A O 1
ATOM 847 N N . SER A 1 103 ? -20.234 5.297 14.016 1 98.75 103 SER A N 1
ATOM 848 C CA . SER A 1 103 ? -19.812 4.84 12.695 1 98.75 103 SER A CA 1
ATOM 849 C C . SER A 1 103 ? -20.969 4.219 11.93 1 98.75 103 SER A C 1
ATOM 851 O O . SER A 1 103 ? -21.984 3.83 12.523 1 98.75 103 SER A O 1
ATOM 853 N N . VAL A 1 104 ? -20.844 4.289 10.617 1 98.56 104 VAL A N 1
ATOM 854 C CA . VAL A 1 104 ? -21.688 3.416 9.812 1 98.56 104 VAL A CA 1
ATOM 855 C C . VAL A 1 104 ? -21.297 1.958 10.047 1 98.56 104 VAL A C 1
ATOM 857 O O . VAL A 1 104 ? -20.203 1.674 10.539 1 98.56 104 VAL A O 1
ATOM 860 N N . LYS A 1 105 ? -22.219 1.084 9.711 1 97.94 105 LYS A N 1
ATOM 861 C CA . LYS A 1 105 ? -21.969 -0.344 9.867 1 97.94 105 LYS A CA 1
ATOM 862 C C . LYS A 1 105 ? -20.875 -0.817 8.898 1 97.94 105 LYS A C 1
ATOM 864 O O . LYS A 1 105 ? -20.75 -0.285 7.793 1 97.94 105 LYS A O 1
ATOM 869 N N . GLU A 1 106 ? -20.078 -1.827 9.32 1 97.94 106 GLU A N 1
ATOM 870 C CA . GLU A 1 106 ? -19.094 -2.453 8.453 1 97.94 106 GLU A CA 1
ATOM 871 C C . GLU A 1 106 ? -19.719 -2.885 7.129 1 97.94 106 GLU A C 1
ATOM 873 O O . GLU A 1 106 ? -20.766 -3.541 7.109 1 97.94 106 GLU A O 1
ATOM 878 N N . CYS A 1 107 ? -19.078 -2.424 5.992 1 98.19 107 CYS A N 1
ATOM 879 C CA . CYS A 1 107 ? -19.438 -2.785 4.621 1 98.19 107 CYS A CA 1
ATOM 880 C C . CYS A 1 107 ? -20.688 -2.049 4.172 1 98.19 107 CYS A C 1
ATOM 882 O O . CYS A 1 107 ? -21.375 -2.488 3.248 1 98.19 107 CYS A O 1
ATOM 884 N N . SER A 1 108 ? -21.031 -0.939 4.828 1 98.44 108 SER A N 1
ATOM 885 C CA . SER A 1 108 ? -22.047 -0.035 4.309 1 98.44 108 SER A CA 1
ATOM 886 C C . SER A 1 108 ? -21.578 0.668 3.041 1 98.44 108 SER A C 1
ATOM 888 O O . SER A 1 108 ? -20.391 0.945 2.891 1 98.44 108 SER A O 1
ATOM 890 N N . VAL A 1 109 ? -22.547 0.879 2.125 1 98.5 109 VAL A N 1
ATOM 891 C CA . VAL A 1 109 ? -22.25 1.754 0.997 1 98.5 109 VAL A CA 1
ATOM 892 C C . VAL A 1 109 ? -22.266 3.211 1.451 1 98.5 109 VAL A C 1
ATOM 894 O O . VAL A 1 109 ? -23.219 3.645 2.109 1 98.5 109 VAL A O 1
ATOM 897 N N . VAL A 1 110 ? -21.203 3.938 1.175 1 98.75 110 VAL A N 1
ATOM 898 C CA . VAL A 1 110 ? -21.094 5.309 1.654 1 98.75 110 VAL A CA 1
ATOM 899 C C . VAL A 1 110 ? -20.719 6.234 0.495 1 98.75 110 VAL A C 1
ATOM 901 O O . VAL A 1 110 ? -20.297 5.77 -0.566 1 98.75 110 VAL A O 1
ATOM 904 N N . PHE A 1 111 ? -20.891 7.547 0.692 1 98.38 111 PHE A N 1
ATOM 905 C CA . PHE A 1 111 ? -20.781 8.516 -0.391 1 98.38 111 PHE A CA 1
ATOM 906 C C . PHE A 1 111 ? -19.969 9.727 0.057 1 98.38 111 PHE A C 1
ATOM 908 O O . PHE A 1 111 ? -19.812 9.969 1.256 1 98.38 111 PHE A O 1
ATOM 915 N N . PRO A 1 112 ? -19.422 10.484 -0.873 1 96.75 112 PRO A N 1
ATOM 916 C CA . PRO A 1 112 ? -18.578 11.633 -0.568 1 96.75 112 PRO A CA 1
ATOM 917 C C . PRO A 1 112 ? -19.281 12.68 0.294 1 96.75 112 PRO A C 1
ATOM 919 O O . PRO A 1 112 ? -20.469 12.938 0.103 1 96.75 112 PRO A O 1
ATOM 922 N N . LYS A 1 113 ? -18.484 13.273 1.239 1 95.25 113 LYS A N 1
ATOM 923 C CA . LYS A 1 113 ? -18.906 14.398 2.076 1 95.25 113 LYS A CA 1
ATOM 924 C C . LYS A 1 113 ? -19.797 13.922 3.219 1 95.25 113 LYS A C 1
ATOM 926 O O . LYS A 1 113 ? -20.047 14.672 4.168 1 95.25 113 LYS A O 1
ATOM 931 N N . VAL A 1 114 ? -20.297 12.742 3.191 1 97.88 114 VAL A N 1
ATOM 932 C CA . VAL A 1 114 ? -21.094 12.188 4.277 1 97.88 114 VAL A CA 1
ATOM 933 C C . VAL A 1 114 ? -20.188 11.633 5.363 1 97.88 114 VAL A C 1
ATOM 935 O O . VAL A 1 114 ? -19.328 10.797 5.09 1 97.88 114 VAL A O 1
ATOM 938 N N . PRO A 1 115 ? -20.344 12.102 6.594 1 98.31 115 PRO A N 1
ATOM 939 C CA . PRO A 1 115 ? -19.547 11.5 7.66 1 98.31 115 PRO A CA 1
ATOM 940 C C . PRO A 1 115 ? -19.75 9.992 7.77 1 98.31 115 PRO A C 1
ATOM 942 O O . PRO A 1 115 ? -20.875 9.523 7.895 1 98.31 115 PRO A O 1
ATOM 945 N N . ILE A 1 116 ? -18.594 9.281 7.723 1 98.75 116 ILE A N 1
ATOM 946 C CA . ILE A 1 116 ? -18.688 7.828 7.84 1 98.75 116 ILE A CA 1
ATOM 947 C C . ILE A 1 116 ? -18.344 7.402 9.266 1 98.75 116 ILE A C 1
ATOM 949 O O . ILE A 1 116 ? -18.641 6.277 9.672 1 98.75 116 ILE A O 1
ATOM 953 N N . MET A 1 117 ? -17.672 8.281 9.93 1 98.75 117 MET A N 1
ATOM 954 C CA . MET A 1 117 ? -17.328 8.125 11.344 1 98.75 117 MET A CA 1
ATOM 955 C C . MET A 1 117 ? -17.328 9.469 12.055 1 98.75 117 MET A C 1
ATOM 957 O O . MET A 1 117 ? -16.984 10.492 11.453 1 98.75 117 MET A O 1
ATOM 961 N N . ARG A 1 118 ? -17.766 9.477 13.258 1 98.56 118 ARG A N 1
ATOM 962 C CA . ARG A 1 118 ? -17.734 10.656 14.117 1 98.56 118 ARG A CA 1
ATOM 963 C C . ARG A 1 118 ? -17.125 10.336 15.477 1 98.56 118 ARG A C 1
ATOM 965 O O . ARG A 1 118 ? -17.484 9.344 16.109 1 98.56 118 ARG A O 1
ATOM 972 N N . VAL A 1 119 ? -16.156 11.102 15.883 1 98.69 119 VAL A N 1
ATOM 973 C CA . VAL A 1 119 ? -15.445 10.93 17.141 1 98.69 119 VAL A CA 1
ATOM 974 C C . VAL A 1 119 ? -15.719 12.125 18.062 1 98.69 119 VAL A C 1
ATOM 976 O O . VAL A 1 119 ? -15.57 13.273 17.656 1 98.69 119 VAL A O 1
ATOM 979 N N . GLU A 1 120 ? -16.094 11.867 19.312 1 98.25 120 GLU A N 1
ATOM 980 C CA . GLU A 1 120 ? -16.422 12.906 20.281 1 98.25 120 GLU A CA 1
ATOM 981 C C . GLU A 1 120 ? -15.711 12.656 21.609 1 98.25 120 GLU A C 1
ATOM 983 O O . GLU A 1 120 ? -15.602 11.508 22.047 1 98.25 120 GLU A O 1
ATOM 988 N N . GLY A 1 121 ? -15.297 13.68 22.219 1 98.38 121 GLY A N 1
ATOM 989 C CA . GLY A 1 121 ? -14.633 13.602 23.516 1 98.38 121 GLY A CA 1
ATOM 990 C C . GLY A 1 121 ? -13.633 14.719 23.75 1 98.38 121 GLY A C 1
ATOM 991 O O . GLY A 1 121 ? -13.695 15.758 23.094 1 98.38 121 GLY A O 1
ATOM 992 N N . PRO A 1 122 ? -12.781 14.562 24.781 1 98.19 122 PRO A N 1
ATOM 993 C CA . PRO A 1 122 ? -11.727 15.555 24.984 1 98.19 122 PRO A CA 1
ATOM 994 C C . PRO A 1 122 ? -10.883 15.781 23.734 1 98.19 122 PRO A C 1
ATOM 996 O O . PRO A 1 122 ? -10.5 14.82 23.062 1 98.19 122 PRO A O 1
ATOM 999 N N . VAL A 1 123 ? -10.633 17.047 23.438 1 97.94 123 VAL A N 1
ATOM 1000 C CA . VAL A 1 123 ? -10.008 17.422 22.172 1 97.94 123 VAL A CA 1
ATOM 1001 C C . VAL A 1 123 ? -8.664 16.703 22.016 1 97.94 123 VAL A C 1
ATOM 1003 O O . VAL A 1 123 ? -8.305 16.266 20.922 1 97.94 123 VAL A O 1
ATOM 1006 N N . VAL A 1 124 ? -7.914 16.531 23.109 1 97.88 124 VAL A N 1
ATOM 1007 C CA . VAL A 1 124 ? -6.605 15.891 23.062 1 97.88 124 VAL A CA 1
ATOM 1008 C C . VAL A 1 124 ? -6.754 14.438 22.609 1 97.88 124 VAL A C 1
ATOM 1010 O O . VAL A 1 124 ? -6.012 13.961 21.75 1 97.88 124 VAL A O 1
ATOM 1013 N N . LEU A 1 125 ? -7.711 13.758 23.172 1 97.75 125 LEU A N 1
ATOM 1014 C CA . LEU A 1 125 ? -7.945 12.359 22.828 1 97.75 125 LEU A CA 1
ATOM 1015 C C . LEU A 1 125 ? -8.438 12.227 21.391 1 97.75 125 LEU A C 1
ATOM 1017 O O . LEU A 1 125 ? -7.984 11.352 20.656 1 97.75 125 LEU A O 1
ATOM 1021 N N . CYS A 1 126 ? -9.398 13.094 21 1 98.12 126 CYS A N 1
ATOM 1022 C CA . CYS A 1 126 ? -9.914 13.078 19.641 1 98.12 126 CYS A CA 1
ATOM 1023 C C . CYS A 1 126 ? -8.797 13.305 18.625 1 98.12 126 CYS A C 1
ATOM 1025 O O . CYS A 1 126 ? -8.82 12.727 17.547 1 98.12 126 CYS A O 1
ATOM 1027 N N . GLN A 1 127 ? -7.887 14.102 19.031 1 97.06 127 GLN A N 1
ATOM 1028 C CA . GLN A 1 127 ? -6.777 14.406 18.141 1 97.06 127 GLN A CA 1
ATOM 1029 C C . GLN A 1 127 ? -5.797 13.234 18.062 1 97.06 127 GLN A C 1
ATOM 1031 O O . GLN A 1 127 ? -5.309 12.906 16.969 1 97.06 127 GLN A O 1
ATOM 1036 N N . LEU A 1 128 ? -5.492 12.633 19.125 1 98.06 128 LEU A N 1
ATOM 1037 C CA . LEU A 1 128 ? -4.484 11.578 19.203 1 98.06 128 LEU A CA 1
ATOM 1038 C C . LEU A 1 128 ? -4.875 10.375 18.359 1 98.06 128 LEU A C 1
ATOM 1040 O O . LEU A 1 128 ? -4.008 9.664 17.844 1 98.06 128 LEU A O 1
ATOM 1044 N N . VAL A 1 129 ? -6.156 10.148 18.125 1 98.38 129 VAL A N 1
ATOM 1045 C CA . VAL A 1 129 ? -6.586 8.93 17.453 1 98.38 129 VAL A CA 1
ATOM 1046 C C . VAL A 1 129 ? -6.711 9.18 15.961 1 98.38 129 VAL A C 1
ATOM 1048 O O . VAL A 1 129 ? -6.938 8.25 15.18 1 98.38 129 VAL A O 1
ATOM 1051 N N . GLU A 1 130 ? -6.539 10.391 15.484 1 98.56 130 GLU A N 1
ATOM 1052 C CA . GLU A 1 130 ? -6.801 10.812 14.109 1 98.56 130 GLU A CA 1
ATOM 1053 C C . GLU A 1 130 ? -5.992 9.984 13.117 1 98.56 130 GLU A C 1
ATOM 1055 O O . GLU A 1 130 ? -6.559 9.336 12.227 1 98.56 130 GLU A O 1
ATOM 1060 N N . SER A 1 131 ? -4.641 10.008 13.281 1 98.5 131 SER A N 1
ATOM 1061 C CA . SER A 1 131 ? -3.748 9.398 12.305 1 98.5 131 SER A CA 1
ATOM 1062 C C . SER A 1 131 ? -4.031 7.91 12.141 1 98.5 131 SER A C 1
ATOM 1064 O O . SER A 1 131 ? -4.094 7.402 11.016 1 98.5 131 SER A O 1
ATOM 1066 N N . THR A 1 132 ? -4.227 7.242 13.25 1 98.5 132 THR A N 1
ATOM 1067 C CA . THR A 1 132 ? -4.406 5.797 13.242 1 98.5 132 THR A CA 1
ATOM 1068 C C . THR A 1 132 ? -5.762 5.422 12.656 1 98.5 132 THR A C 1
ATOM 1070 O O . THR A 1 132 ? -5.863 4.492 11.852 1 98.5 132 THR A O 1
ATOM 1073 N N . LEU A 1 133 ? -6.809 6.141 13.055 1 98.75 133 LEU A N 1
ATOM 1074 C CA . LEU A 1 133 ? -8.133 5.855 12.5 1 98.75 133 LEU A CA 1
ATOM 1075 C C . LEU A 1 133 ? -8.133 6.031 10.984 1 98.75 133 LEU A C 1
ATOM 1077 O O . LEU A 1 133 ? -8.703 5.207 10.258 1 98.75 133 LEU A O 1
ATOM 1081 N N . LEU A 1 134 ? -7.543 7.094 10.547 1 98.75 134 LEU A N 1
ATOM 1082 C CA . LEU A 1 134 ? -7.484 7.336 9.109 1 98.75 134 LEU A CA 1
ATOM 1083 C C . LEU A 1 134 ? -6.715 6.223 8.406 1 98.75 134 LEU A C 1
ATOM 1085 O O . LEU A 1 134 ? -7.121 5.766 7.332 1 98.75 134 LEU A O 1
ATOM 1089 N N . ASN A 1 135 ? -5.594 5.809 8.945 1 98.44 135 ASN A N 1
ATOM 1090 C CA . ASN A 1 135 ? -4.816 4.73 8.344 1 98.44 135 ASN A CA 1
ATOM 1091 C C . ASN A 1 135 ? -5.633 3.447 8.227 1 98.44 135 ASN A C 1
ATOM 1093 O O . ASN A 1 135 ? -5.59 2.771 7.199 1 98.44 135 ASN A O 1
ATOM 1097 N N . LEU A 1 136 ? -6.395 3.137 9.273 1 98.31 136 LEU A N 1
ATOM 1098 C CA . LEU A 1 136 ? -7.125 1.879 9.367 1 98.31 136 LEU A CA 1
ATOM 1099 C C . LEU A 1 136 ? -8.312 1.873 8.406 1 98.31 136 LEU A C 1
ATOM 1101 O O . LEU A 1 136 ? -8.703 0.819 7.898 1 98.31 136 LEU A O 1
ATOM 1105 N N . ILE A 1 137 ? -8.875 3 8.07 1 98.31 137 ILE A N 1
ATOM 1106 C CA . ILE A 1 137 ? -10.125 3.047 7.309 1 98.31 137 ILE A CA 1
ATOM 1107 C C . ILE A 1 137 ? -9.82 3.27 5.828 1 98.31 137 ILE A C 1
ATOM 1109 O O . ILE A 1 137 ? -10.531 2.758 4.961 1 98.31 137 ILE A O 1
ATOM 1113 N N . ASN A 1 138 ? -8.758 4.031 5.531 1 98.56 138 ASN A N 1
ATOM 1114 C CA . ASN A 1 138 ? -8.477 4.438 4.16 1 98.56 138 ASN A CA 1
ATOM 1115 C C . ASN A 1 138 ? -8.25 3.229 3.254 1 98.56 138 ASN A C 1
ATOM 1117 O O . ASN A 1 138 ? -8.961 3.051 2.262 1 98.56 138 ASN A O 1
ATOM 1121 N N . TYR A 1 139 ? -7.285 2.42 3.6 1 98.38 139 TYR A N 1
ATOM 1122 C CA . TYR A 1 139 ? -6.961 1.285 2.742 1 98.38 139 TYR A CA 1
ATOM 1123 C C . TYR A 1 139 ? -8.062 0.236 2.785 1 98.38 139 TYR A C 1
ATOM 1125 O O . TYR A 1 139 ? -8.422 -0.339 1.755 1 98.38 139 TYR A O 1
ATOM 1133 N N . ALA A 1 140 ? -8.586 -0.054 4.008 1 98.5 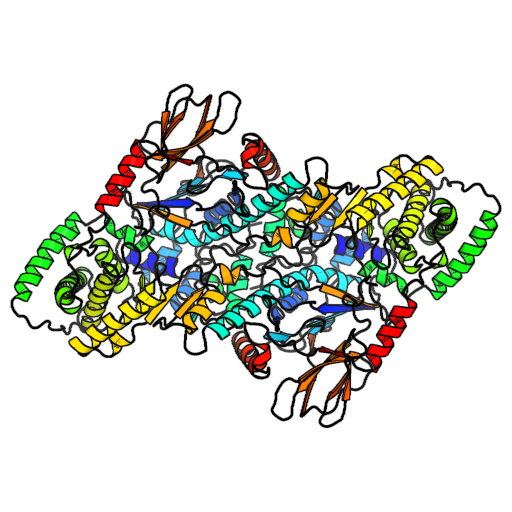140 ALA A N 1
ATOM 1134 C CA . ALA A 1 140 ? -9.633 -1.059 4.18 1 98.5 140 ALA A CA 1
ATOM 1135 C C . ALA A 1 140 ? -10.828 -0.765 3.275 1 98.5 140 ALA A C 1
ATOM 1137 O O . ALA A 1 140 ? -11.289 -1.644 2.547 1 98.5 140 ALA A O 1
ATOM 1138 N N . SER A 1 141 ? -11.297 0.476 3.307 1 98.88 141 SER A N 1
ATOM 1139 C CA . SER A 1 141 ? -12.445 0.861 2.494 1 98.88 141 SER A CA 1
ATOM 1140 C C . SER A 1 141 ? -12.109 0.847 1.009 1 98.88 141 SER A C 1
ATOM 1142 O O . SER A 1 141 ? -12.922 0.433 0.182 1 98.88 141 SER A O 1
ATOM 1144 N N . LEU A 1 142 ? -10.922 1.263 0.691 1 98.75 142 LEU A N 1
ATOM 1145 C CA . LEU A 1 142 ? -10.492 1.337 -0.701 1 98.75 142 LEU A CA 1
ATOM 1146 C C . LEU A 1 142 ? -10.445 -0.052 -1.33 1 98.75 142 LEU A C 1
ATOM 1148 O O . LEU A 1 142 ? -11.016 -0.271 -2.402 1 98.75 142 LEU A O 1
ATOM 1152 N N . VAL A 1 143 ? -9.734 -0.981 -0.705 1 98.62 143 VAL A N 1
ATOM 1153 C CA . VAL A 1 143 ? -9.547 -2.307 -1.283 1 98.62 143 VAL A CA 1
ATOM 1154 C C . VAL A 1 143 ? -10.867 -3.07 -1.279 1 98.62 143 VAL A C 1
ATOM 1156 O O . VAL A 1 143 ? -11.148 -3.848 -2.195 1 98.62 143 VAL A O 1
ATOM 1159 N N . THR A 1 144 ? -11.711 -2.893 -0.238 1 98.75 144 THR A N 1
ATOM 1160 C CA . THR A 1 144 ? -13.031 -3.502 -0.245 1 98.75 144 THR A CA 1
ATOM 1161 C C . THR A 1 144 ? -13.852 -3.006 -1.433 1 98.75 144 THR A C 1
ATOM 1163 O O . THR A 1 144 ? -14.531 -3.791 -2.098 1 98.75 144 THR A O 1
ATOM 1166 N N . THR A 1 145 ? -13.828 -1.695 -1.647 1 98.62 145 THR A N 1
ATOM 1167 C CA . THR A 1 145 ? -14.531 -1.11 -2.785 1 98.62 145 THR A CA 1
ATOM 1168 C C . THR A 1 145 ? -14 -1.679 -4.098 1 98.62 145 THR A C 1
ATOM 1170 O O . THR A 1 145 ? -14.781 -2.047 -4.98 1 98.62 145 THR A O 1
ATOM 1173 N N . ASN A 1 146 ? -12.68 -1.73 -4.211 1 98.38 146 ASN A N 1
ATOM 1174 C CA . ASN A 1 146 ? -12.055 -2.303 -5.398 1 98.38 146 ASN A CA 1
ATOM 1175 C C . ASN A 1 146 ? -12.508 -3.742 -5.629 1 98.38 146 ASN A C 1
ATOM 1177 O O . ASN A 1 146 ? -12.859 -4.113 -6.75 1 98.38 146 ASN A O 1
ATOM 1181 N N . ALA A 1 147 ? -12.453 -4.516 -4.602 1 98.38 147 ALA A N 1
ATOM 1182 C CA . ALA A 1 147 ? -12.867 -5.914 -4.668 1 98.38 147 ALA A CA 1
ATOM 1183 C C . ALA A 1 147 ? -14.328 -6.039 -5.09 1 98.38 147 ALA A C 1
ATOM 1185 O O . ALA A 1 147 ? -14.68 -6.918 -5.879 1 98.38 147 ALA A O 1
ATOM 1186 N N . THR A 1 148 ? -15.148 -5.203 -4.527 1 97.81 148 THR A N 1
ATOM 1187 C CA . THR A 1 148 ? -16.562 -5.207 -4.863 1 97.81 148 THR A CA 1
ATOM 1188 C C . THR A 1 148 ? -16.766 -4.91 -6.348 1 97.81 148 THR A C 1
ATOM 1190 O O . THR A 1 148 ? -17.625 -5.523 -6.996 1 97.81 148 THR A O 1
ATOM 1193 N N . ARG A 1 149 ? -16.062 -3.98 -6.844 1 96.88 149 ARG A N 1
ATOM 1194 C CA . ARG A 1 149 ? -16.156 -3.648 -8.266 1 96.88 149 ARG A CA 1
ATOM 1195 C C . ARG A 1 149 ? -15.75 -4.836 -9.133 1 96.88 149 ARG A C 1
ATOM 1197 O O . ARG A 1 149 ? -16.375 -5.105 -10.156 1 96.88 149 ARG A O 1
ATOM 1204 N N . TYR A 1 150 ? -14.688 -5.535 -8.758 1 97.44 150 TYR A N 1
ATOM 1205 C CA . TYR A 1 150 ? -14.289 -6.746 -9.469 1 97.44 150 TYR A CA 1
ATOM 1206 C C . TYR A 1 150 ? -15.398 -7.785 -9.438 1 97.44 150 TYR A C 1
ATOM 1208 O O . TYR A 1 150 ? -15.648 -8.469 -10.438 1 97.44 150 TYR A O 1
ATOM 1216 N N . ARG A 1 151 ? -15.992 -7.953 -8.297 1 96.88 151 ARG A N 1
ATOM 1217 C CA . ARG A 1 151 ? -17.094 -8.898 -8.156 1 96.88 151 ARG A CA 1
ATOM 1218 C C . ARG A 1 151 ? -18.234 -8.547 -9.094 1 96.88 151 ARG A C 1
ATOM 1220 O O . ARG A 1 151 ? -18.797 -9.43 -9.758 1 96.88 151 ARG A O 1
ATOM 1227 N N . LEU A 1 152 ? -18.609 -7.301 -9.133 1 95 152 LEU A N 1
ATOM 1228 C CA . LEU A 1 152 ? -19.672 -6.852 -10.023 1 95 152 LEU A CA 1
ATOM 1229 C C . LEU A 1 152 ? -19.297 -7.121 -11.484 1 95 152 LEU A C 1
ATOM 1231 O O . LEU A 1 152 ? -20.156 -7.547 -12.273 1 95 152 LEU A O 1
ATOM 1235 N N . ALA A 1 153 ? -18.047 -6.906 -11.805 1 94.88 153 ALA A N 1
ATOM 1236 C CA . ALA A 1 153 ? -17.578 -7.121 -13.172 1 94.88 153 ALA A CA 1
ATOM 1237 C C . ALA A 1 153 ? -17.578 -8.602 -13.523 1 94.88 153 ALA A C 1
ATOM 1239 O O . ALA A 1 153 ? -17.891 -8.977 -14.656 1 94.88 153 ALA A O 1
ATOM 1240 N N . CYS A 1 154 ? -17.203 -9.398 -12.609 1 94 154 CYS A N 1
ATOM 1241 C CA . CYS A 1 154 ? -17.078 -10.844 -12.812 1 94 154 CYS A CA 1
ATOM 1242 C C . CYS A 1 154 ? -18.453 -11.508 -12.852 1 94 154 CYS A C 1
ATOM 1244 O O . CYS A 1 154 ? -18.641 -12.516 -13.531 1 94 154 CYS A O 1
ATOM 1246 N N . GLY A 1 155 ? -19.422 -10.953 -12.148 1 91.5 155 GLY A N 1
ATOM 1247 C CA . GLY A 1 155 ? -20.734 -11.555 -12 1 91.5 155 GLY A CA 1
ATOM 1248 C C . GLY A 1 155 ? -20.812 -12.57 -10.875 1 91.5 155 GLY A C 1
ATOM 1249 O O . GLY A 1 155 ? -19.781 -12.992 -10.344 1 91.5 155 GLY A O 1
ATOM 1250 N N . PRO A 1 156 ? -21.984 -13.031 -10.555 1 90.56 156 PRO A N 1
ATOM 1251 C CA . PRO A 1 156 ? -22.188 -13.891 -9.383 1 90.56 156 PRO A CA 1
ATOM 1252 C C . PRO A 1 156 ? -21.859 -15.359 -9.664 1 90.56 156 PRO A C 1
ATOM 1254 O O . PRO A 1 156 ? -21.672 -16.141 -8.727 1 90.56 156 PRO A O 1
ATOM 1257 N N . SER A 1 157 ? -21.781 -15.727 -10.859 1 93.44 157 SER A N 1
ATOM 1258 C CA . SER A 1 157 ? -21.656 -17.141 -11.203 1 93.44 157 SER A CA 1
ATOM 1259 C C . SER A 1 157 ? -20.188 -17.578 -11.242 1 93.44 157 SER A C 1
ATOM 1261 O O . SER A 1 157 ? -19.891 -18.766 -11.102 1 93.44 157 SER A O 1
ATOM 1263 N N . LYS A 1 158 ? -19.297 -16.703 -11.445 1 96.62 158 LYS A N 1
ATOM 1264 C CA . LYS A 1 158 ? -17.875 -17.031 -11.547 1 96.62 158 LYS A CA 1
ATOM 1265 C C . LYS A 1 158 ? -17.156 -16.797 -10.227 1 96.62 158 LYS A C 1
ATOM 1267 O O . LYS A 1 158 ? -17.625 -16.031 -9.391 1 96.62 158 LYS A O 1
ATOM 1272 N N . LYS A 1 159 ? -16.047 -17.438 -10.086 1 97.62 159 LYS A N 1
ATOM 1273 C CA . LYS A 1 159 ? -15.273 -17.312 -8.852 1 97.62 159 LYS A CA 1
ATOM 1274 C C . LYS A 1 159 ? -14.188 -16.25 -9 1 97.62 159 LYS A C 1
ATOM 1276 O O . LYS A 1 159 ? -13.688 -16.016 -10.102 1 97.62 159 LYS A O 1
ATOM 1281 N N . LEU A 1 160 ? -13.883 -15.594 -7.863 1 97.62 160 LEU A N 1
ATOM 1282 C CA . LEU A 1 160 ? -12.805 -14.617 -7.754 1 97.62 160 LEU A CA 1
ATOM 1283 C C . LEU A 1 160 ? -11.852 -14.984 -6.625 1 97.62 160 LEU A C 1
ATOM 1285 O O . LEU A 1 160 ? -12.273 -15.172 -5.484 1 97.62 160 LEU A O 1
ATOM 1289 N N . TYR A 1 161 ? -10.586 -15.062 -6.934 1 98.12 161 TYR A N 1
ATOM 1290 C CA . TYR A 1 161 ? -9.586 -15.398 -5.93 1 98.12 161 TYR A CA 1
ATOM 1291 C C . TYR A 1 161 ? -8.516 -14.32 -5.844 1 98.12 161 TYR A C 1
ATOM 1293 O O . TYR A 1 161 ? -8.07 -13.789 -6.863 1 98.12 161 TYR A O 1
ATOM 1301 N N . GLU A 1 162 ? -8.125 -13.961 -4.598 1 98.12 162 GLU A N 1
ATOM 1302 C CA . GLU A 1 162 ? -7.09 -12.961 -4.344 1 98.12 162 GLU A CA 1
ATOM 1303 C C . GLU A 1 162 ? -5.703 -13.594 -4.328 1 98.12 162 GLU A C 1
ATOM 1305 O O . GLU A 1 162 ? -5.398 -14.414 -3.461 1 98.12 162 GLU A O 1
ATOM 1310 N N . PHE A 1 163 ? -4.832 -13.211 -5.273 1 97.69 163 PHE A N 1
ATOM 1311 C CA . PHE A 1 163 ? -3.494 -13.766 -5.441 1 97.69 163 PHE A CA 1
ATOM 1312 C C . PHE A 1 163 ? -2.443 -12.664 -5.379 1 97.69 163 PHE A C 1
ATOM 1314 O O . PHE A 1 163 ? -1.445 -12.711 -6.102 1 97.69 163 PHE A O 1
ATOM 1321 N N . GLY A 1 164 ? -2.627 -11.68 -4.496 1 97.06 164 GLY A N 1
ATOM 1322 C CA . GLY A 1 164 ? -1.782 -10.5 -4.586 1 97.06 164 GLY A CA 1
ATOM 1323 C C . GLY A 1 164 ? -0.758 -10.414 -3.469 1 97.06 164 GLY A C 1
ATOM 1324 O O . GLY A 1 164 ? -0.113 -9.383 -3.289 1 97.06 164 GLY A O 1
ATOM 1325 N N . LEU A 1 165 ? -0.452 -11.461 -2.701 1 97.81 165 LEU A N 1
ATOM 1326 C CA . LEU A 1 165 ? 0.39 -11.438 -1.51 1 97.81 165 LEU A CA 1
ATOM 1327 C C . LEU A 1 165 ? 1.779 -10.898 -1.837 1 97.81 165 LEU A C 1
ATOM 1329 O O . LEU A 1 165 ? 2.279 -10.008 -1.152 1 97.81 165 LEU A O 1
ATOM 1333 N N . ARG A 1 166 ? 2.352 -11.273 -2.887 1 97.38 166 ARG A N 1
ATOM 1334 C CA . ARG A 1 166 ? 3.76 -11.078 -3.207 1 97.38 166 ARG A CA 1
ATOM 1335 C C . ARG A 1 166 ? 4.055 -9.609 -3.506 1 97.38 166 ARG A C 1
ATOM 1337 O O . ARG A 1 166 ? 5.16 -9.133 -3.258 1 97.38 166 ARG A O 1
ATOM 1344 N N . ARG A 1 167 ? 3.115 -8.906 -3.998 1 97 167 ARG A N 1
ATOM 1345 C CA . ARG A 1 167 ? 3.414 -7.551 -4.461 1 97 167 ARG A CA 1
ATOM 1346 C C . ARG A 1 167 ? 2.602 -6.516 -3.689 1 97 167 ARG A C 1
ATOM 1348 O O . ARG A 1 167 ? 2.564 -5.344 -4.066 1 97 167 ARG A O 1
ATOM 1355 N N . ALA A 1 168 ? 1.946 -6.973 -2.605 1 97.44 168 ALA A N 1
ATOM 1356 C CA . ALA A 1 168 ? 1.277 -6.043 -1.699 1 97.44 168 ALA A CA 1
ATOM 1357 C C . ALA A 1 168 ? 2.283 -5.109 -1.029 1 97.44 168 ALA A C 1
ATOM 1359 O O . ALA A 1 168 ? 3.486 -5.383 -1.028 1 97.44 168 ALA A O 1
ATOM 1360 N N . GLN A 1 169 ? 1.812 -3.973 -0.542 1 96.12 169 GLN A N 1
ATOM 1361 C CA . GLN A 1 169 ? 2.701 -3.02 0.114 1 96.12 169 GLN A CA 1
ATOM 1362 C C . GLN A 1 169 ? 2.957 -3.412 1.565 1 96.12 169 GLN A C 1
ATOM 1364 O O . GLN A 1 169 ? 2.389 -2.818 2.484 1 96.12 169 GLN A O 1
ATOM 1369 N N . GLY A 1 170 ? 3.887 -4.375 1.753 1 94.62 170 GLY A N 1
ATOM 1370 C CA . GLY A 1 170 ? 4.27 -4.848 3.072 1 94.62 170 GLY A CA 1
ATOM 1371 C C . GLY A 1 170 ? 3.441 -6.027 3.551 1 94.62 170 GLY A C 1
ATOM 1372 O O . GLY A 1 170 ? 2.393 -6.324 2.979 1 94.62 170 GLY A O 1
ATOM 1373 N N . PRO A 1 171 ? 3.873 -6.656 4.629 1 96.75 171 PRO A N 1
ATOM 1374 C CA . PRO A 1 171 ? 3.213 -7.871 5.117 1 96.75 171 PRO A CA 1
ATOM 1375 C C . PRO A 1 171 ? 1.806 -7.605 5.645 1 96.75 171 PRO A C 1
ATOM 1377 O O . PRO A 1 171 ? 0.873 -8.352 5.328 1 96.75 171 PRO A O 1
ATOM 1380 N N . ASP A 1 172 ? 1.649 -6.512 6.43 1 95.88 172 ASP A N 1
ATOM 1381 C CA . ASP A 1 172 ? 0.315 -6.199 6.93 1 95.88 172 ASP A CA 1
ATOM 1382 C C . ASP A 1 172 ? -0.599 -5.727 5.801 1 95.88 172 ASP A C 1
ATOM 1384 O O . ASP A 1 172 ? -1.807 -5.973 5.832 1 95.88 172 ASP A O 1
ATOM 1388 N N . GLY A 1 173 ? 0.009 -5.023 4.84 1 95.5 173 GLY A N 1
ATOM 1389 C CA . GLY A 1 173 ? -0.764 -4.676 3.658 1 95.5 173 GLY A CA 1
ATOM 1390 C C . GLY A 1 173 ? -1.335 -5.883 2.939 1 95.5 173 GLY A C 1
ATOM 1391 O O . GLY A 1 173 ? -2.477 -5.852 2.473 1 95.5 173 GLY A O 1
ATOM 1392 N N . ALA A 1 174 ? -0.553 -6.93 2.893 1 97.5 174 ALA A N 1
ATOM 1393 C CA . ALA A 1 174 ? -0.995 -8.164 2.256 1 97.5 174 ALA A CA 1
ATOM 1394 C C . ALA A 1 174 ? -2.123 -8.82 3.049 1 97.5 174 ALA A C 1
ATOM 1396 O O . ALA A 1 174 ? -3.104 -9.297 2.471 1 97.5 174 ALA A O 1
ATOM 1397 N N . LEU A 1 175 ? -2.008 -8.891 4.371 1 96.69 175 LEU A N 1
ATOM 1398 C CA . LEU A 1 175 ? -3.031 -9.477 5.23 1 96.69 175 LEU A CA 1
ATOM 1399 C C . LEU A 1 175 ? -4.332 -8.688 5.137 1 96.69 175 LEU A C 1
ATOM 1401 O O . LEU A 1 175 ? -5.414 -9.273 5.023 1 96.69 175 LEU A O 1
ATOM 1405 N N . SER A 1 176 ? -4.195 -7.355 5.184 1 96.12 176 SER A N 1
ATOM 1406 C CA . SER A 1 176 ? -5.359 -6.48 5.078 1 96.12 176 SER A CA 1
ATOM 1407 C C . SER A 1 176 ? -6.059 -6.652 3.736 1 96.12 176 SER A C 1
ATOM 1409 O O . SER A 1 176 ? -7.289 -6.711 3.674 1 96.12 176 SER A O 1
ATOM 1411 N N . ALA A 1 177 ? -5.25 -6.754 2.711 1 97.62 177 ALA A N 1
ATOM 1412 C CA . ALA A 1 177 ? -5.828 -6.914 1.38 1 97.62 177 ALA A CA 1
ATOM 1413 C C . ALA A 1 177 ? -6.664 -8.188 1.296 1 97.62 177 ALA A C 1
ATOM 1415 O O . ALA A 1 177 ? -7.75 -8.195 0.711 1 97.62 177 ALA A O 1
ATOM 1416 N N . SER A 1 178 ? -6.141 -9.281 1.827 1 97.94 178 SER A N 1
ATOM 1417 C CA . SER A 1 178 ? -6.871 -10.539 1.804 1 97.94 178 SER A CA 1
ATOM 1418 C C . SER A 1 178 ? -8.188 -10.438 2.568 1 97.94 178 SER A C 1
ATOM 1420 O O . SER A 1 178 ? -9.234 -10.852 2.072 1 97.94 178 SER A O 1
ATOM 1422 N N . LYS A 1 179 ? -8.141 -9.852 3.752 1 97.5 179 LYS A N 1
ATOM 1423 C CA . LYS A 1 179 ? -9.312 -9.695 4.609 1 97.5 179 LYS A CA 1
ATOM 1424 C C . LYS A 1 179 ? -10.391 -8.859 3.924 1 97.5 179 LYS A C 1
ATOM 1426 O O . LYS A 1 179 ? -11.547 -9.281 3.834 1 97.5 179 LYS A O 1
ATOM 1431 N N . TYR A 1 180 ? -10.016 -7.762 3.418 1 98.12 180 TYR A N 1
ATOM 1432 C CA . TYR A 1 180 ? -10.992 -6.793 2.928 1 98.12 180 TYR A CA 1
ATOM 1433 C C . TYR A 1 180 ? -11.438 -7.133 1.51 1 98.12 180 TYR A C 1
ATOM 1435 O O . TYR A 1 180 ? -12.523 -6.75 1.083 1 98.12 180 TYR A O 1
ATOM 1443 N N . ALA A 1 181 ? -10.562 -7.863 0.737 1 98.38 181 ALA A N 1
ATOM 1444 C CA . ALA A 1 181 ? -11.023 -8.406 -0.537 1 98.38 181 ALA A CA 1
ATOM 1445 C C . ALA A 1 181 ? -12.148 -9.414 -0.327 1 98.38 181 ALA A C 1
ATOM 1447 O O . ALA A 1 181 ? -13.109 -9.453 -1.103 1 98.38 181 ALA A O 1
ATOM 1448 N N . TYR A 1 182 ? -12.008 -10.234 0.72 1 98.19 182 TYR A N 1
ATOM 1449 C CA . TYR A 1 182 ? -13.062 -11.188 1.056 1 98.19 182 TYR A CA 1
ATOM 1450 C C . TYR A 1 182 ? -14.367 -10.469 1.379 1 98.19 182 TYR A C 1
ATOM 1452 O O . TYR A 1 182 ? -15.438 -10.891 0.928 1 98.19 182 TYR A O 1
ATOM 1460 N N . LEU A 1 183 ? -14.297 -9.391 2.098 1 97.81 183 LEU A N 1
ATOM 1461 C CA . LEU A 1 183 ? -15.469 -8.586 2.406 1 97.81 183 LEU A CA 1
ATOM 1462 C C . LEU A 1 183 ? -16.125 -8.062 1.129 1 97.81 183 LEU A C 1
ATOM 1464 O O . LEU A 1 183 ? -17.344 -7.934 1.06 1 97.81 183 LEU A O 1
ATOM 1468 N N . GLY A 1 184 ? -15.281 -7.762 0.17 1 97.44 184 GLY A N 1
ATOM 1469 C CA . GLY A 1 184 ? -15.766 -7.18 -1.069 1 97.44 184 GLY A CA 1
ATOM 1470 C C . GLY A 1 184 ? -16.312 -8.203 -2.039 1 97.44 184 GLY A C 1
ATOM 1471 O O . GLY A 1 184 ? -16.703 -7.867 -3.164 1 97.44 184 GLY A O 1
ATOM 1472 N N . GLY A 1 185 ? -16.266 -9.484 -1.682 1 97.12 185 GLY A N 1
ATOM 1473 C CA . GLY A 1 185 ? -16.969 -10.469 -2.5 1 97.12 185 GLY A CA 1
ATOM 1474 C C . GLY A 1 185 ? -16.031 -11.531 -3.072 1 97.12 185 GLY A C 1
ATOM 1475 O O . GLY A 1 185 ? -16.484 -12.406 -3.812 1 97.12 185 GLY A O 1
ATOM 1476 N N . TYR A 1 186 ? -14.797 -11.523 -2.787 1 97.88 186 TYR A N 1
ATOM 1477 C CA . TYR A 1 186 ? -13.883 -12.57 -3.252 1 97.88 186 TYR A CA 1
ATOM 1478 C C . TYR A 1 186 ? -14.172 -13.891 -2.557 1 97.88 186 TYR A C 1
ATOM 1480 O O . TYR A 1 186 ? -14.625 -13.914 -1.409 1 97.88 186 TYR A O 1
ATOM 1488 N N . ASP A 1 187 ? -13.883 -14.977 -3.24 1 97.94 187 ASP A N 1
ATOM 1489 C CA . ASP A 1 187 ? -14.289 -16.297 -2.768 1 97.94 187 ASP A CA 1
ATOM 1490 C C . ASP A 1 187 ? -13.172 -16.969 -1.985 1 97.94 187 ASP A C 1
ATOM 1492 O O . ASP A 1 187 ? -13.406 -17.953 -1.271 1 97.94 187 ASP A O 1
ATOM 1496 N N . GLY A 1 188 ? -11.992 -16.516 -2.105 1 97.88 188 GLY A N 1
ATOM 1497 C CA . GLY A 1 188 ? -10.852 -17.109 -1.418 1 97.88 188 GLY A CA 1
ATOM 1498 C C . GLY A 1 188 ? -9.562 -16.344 -1.644 1 97.88 188 GLY A C 1
ATOM 1499 O O . GLY A 1 188 ? -9.547 -15.336 -2.352 1 97.88 188 GLY A O 1
ATOM 1500 N N . THR A 1 189 ? -8.484 -16.781 -0.983 1 98.44 189 THR A N 1
ATOM 1501 C CA . THR A 1 189 ? -7.18 -16.125 -1.06 1 98.44 189 THR A CA 1
ATOM 1502 C C . THR A 1 189 ? -6.066 -17.172 -1.157 1 98.44 189 THR A C 1
ATOM 1504 O O . THR A 1 189 ? -6.242 -18.312 -0.743 1 98.44 189 THR A O 1
ATOM 1507 N N . SER A 1 190 ? -4.953 -16.781 -1.779 1 98.12 190 SER A N 1
ATOM 1508 C CA . SER A 1 190 ? -3.77 -17.625 -1.756 1 98.12 190 SER A CA 1
ATOM 1509 C C . SER A 1 190 ? -2.994 -17.469 -0.453 1 98.12 190 SER A C 1
ATOM 1511 O O . SER A 1 190 ? -2.123 -18.281 -0.135 1 98.12 190 SER A O 1
ATOM 1513 N N . ASN A 1 191 ? -3.232 -16.438 0.343 1 98.44 191 ASN A N 1
ATOM 1514 C CA . ASN A 1 191 ? -2.512 -16.078 1.559 1 98.44 191 ASN A CA 1
ATOM 1515 C C . ASN A 1 191 ? -2.893 -16.984 2.727 1 98.44 191 ASN A C 1
ATOM 1517 O O . ASN A 1 191 ? -3.936 -16.797 3.355 1 98.44 191 ASN A O 1
ATOM 1521 N N . VAL A 1 192 ? -1.984 -17.859 3.127 1 98.56 192 VAL A N 1
ATOM 1522 C CA . VAL A 1 192 ? -2.295 -18.906 4.094 1 98.56 192 VAL A CA 1
ATOM 1523 C C . VAL A 1 192 ? -2.467 -18.297 5.48 1 98.56 192 VAL A C 1
ATOM 1525 O O . VAL A 1 192 ? -3.35 -18.703 6.242 1 98.56 192 VAL A O 1
ATOM 1528 N N . LEU A 1 193 ? -1.638 -17.344 5.844 1 97.81 193 LEU A N 1
ATOM 1529 C CA . LEU A 1 193 ? -1.767 -16.719 7.152 1 97.81 193 LEU A CA 1
ATOM 1530 C C . LEU A 1 193 ? -3.127 -16.047 7.305 1 97.81 193 LEU A C 1
ATOM 1532 O O . LEU A 1 193 ? -3.727 -16.078 8.383 1 97.81 193 LEU A O 1
ATOM 1536 N N . SER A 1 194 ? -3.617 -15.383 6.258 1 97 194 SER A N 1
ATOM 1537 C CA . SER A 1 194 ? -4.938 -14.766 6.293 1 97 194 SER A CA 1
ATOM 1538 C C . SER A 1 194 ? -6.035 -15.805 6.5 1 97 194 SER A C 1
ATOM 1540 O O . SER A 1 194 ? -7.027 -15.539 7.18 1 97 194 SER A O 1
ATOM 1542 N N . GLY A 1 195 ? -5.875 -16.953 5.809 1 97.69 195 GLY A N 1
ATOM 1543 C CA . GLY A 1 195 ? -6.812 -18.031 6.07 1 97.69 195 GLY A CA 1
ATOM 1544 C C . GLY A 1 195 ? -6.84 -18.469 7.523 1 97.69 195 GLY A C 1
ATOM 1545 O O . GLY A 1 195 ? -7.914 -18.641 8.102 1 97.69 195 GLY A O 1
ATOM 1546 N N . LYS A 1 196 ? -5.699 -18.578 8.125 1 97.25 196 LYS A N 1
ATOM 1547 C CA . LYS A 1 196 ? -5.562 -19.031 9.508 1 97.25 196 LYS A CA 1
ATOM 1548 C C . LYS A 1 196 ? -6.18 -18.031 10.477 1 97.25 196 LYS A C 1
ATOM 1550 O O . LYS A 1 196 ? -6.898 -18.422 11.398 1 97.25 196 LYS A O 1
ATOM 1555 N N . ILE A 1 197 ? -5.938 -16.719 10.195 1 95.44 197 ILE A N 1
ATOM 1556 C CA . ILE A 1 197 ? -6.297 -15.68 11.156 1 95.44 197 ILE A CA 1
ATOM 1557 C C . ILE A 1 197 ? -7.766 -15.305 10.984 1 95.44 197 ILE A C 1
ATOM 1559 O O . ILE A 1 197 ? -8.469 -15.062 11.969 1 95.44 197 ILE A O 1
A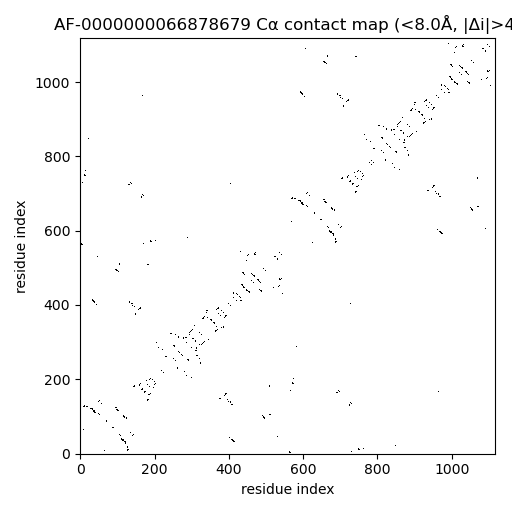TOM 1563 N N . TYR A 1 198 ? -8.266 -15.281 9.711 1 95.38 198 TYR A N 1
ATOM 1564 C CA . TYR A 1 198 ? -9.578 -14.688 9.461 1 95.38 198 TYR A CA 1
ATOM 1565 C C . TYR A 1 198 ? -10.578 -15.758 9.055 1 95.38 198 TYR A C 1
ATOM 1567 O O . TYR A 1 198 ? -11.773 -15.477 8.922 1 95.38 198 TYR A O 1
ATOM 1575 N N . GLY A 1 199 ? -10.102 -16.953 8.82 1 96 199 GLY A N 1
ATOM 1576 C CA . GLY A 1 199 ? -11 -18.016 8.398 1 96 199 GLY A CA 1
ATOM 1577 C C . GLY A 1 199 ? -11.398 -17.922 6.941 1 96 199 GLY A C 1
ATOM 1578 O O . GLY A 1 199 ? -12.445 -18.438 6.543 1 96 199 GLY A O 1
ATOM 1579 N N . ILE A 1 200 ? -10.625 -17.25 6.133 1 97.44 200 ILE A N 1
ATOM 1580 C CA . ILE A 1 200 ? -10.883 -17.109 4.703 1 97.44 200 ILE A CA 1
ATOM 1581 C C . ILE A 1 200 ? -10.43 -18.375 3.975 1 97.44 200 ILE A C 1
ATOM 1583 O O . ILE A 1 200 ? -9.336 -18.891 4.234 1 97.44 200 ILE A O 1
ATOM 1587 N N . PRO A 1 201 ? -11.25 -18.906 3.068 1 97.69 201 PRO A N 1
ATOM 1588 C CA . PRO A 1 201 ? -10.82 -20.078 2.312 1 97.69 201 PRO A CA 1
ATOM 1589 C C . PRO A 1 201 ? -9.516 -19.859 1.556 1 97.69 201 PRO A C 1
ATOM 1591 O O . PRO A 1 201 ? -9.359 -18.828 0.888 1 97.69 201 PRO A O 1
ATOM 1594 N N . VAL A 1 202 ? -8.633 -20.828 1.7 1 97.81 202 VAL A N 1
ATOM 1595 C CA . VAL A 1 202 ? -7.355 -20.719 1.007 1 97.81 202 VAL A CA 1
ATOM 1596 C C . VAL A 1 202 ? -7.387 -21.531 -0.276 1 97.81 202 VAL A C 1
ATOM 1598 O O . VAL A 1 202 ? -7.969 -22.625 -0.306 1 97.81 202 VAL A O 1
ATOM 1601 N N . VAL A 1 203 ? -6.824 -20.938 -1.348 1 95.75 203 VAL A N 1
ATOM 1602 C CA . VAL A 1 203 ? -6.793 -21.578 -2.654 1 95.75 203 VAL A CA 1
ATOM 1603 C C . VAL A 1 203 ? -5.395 -21.469 -3.254 1 95.75 203 VAL A C 1
ATOM 1605 O O . VAL A 1 203 ? -4.66 -20.531 -2.973 1 95.75 203 VAL A O 1
ATOM 1608 N N . GLY A 1 204 ? -5.066 -22.5 -3.928 1 91.38 204 GLY A N 1
ATOM 1609 C CA . GLY A 1 204 ? -3.771 -22.5 -4.594 1 91.38 204 GLY A CA 1
ATOM 1610 C C . GLY A 1 204 ? -3.646 -23.578 -5.648 1 91.38 204 GLY A C 1
ATOM 1611 O O . GLY A 1 204 ? -4.344 -24.594 -5.59 1 91.38 204 GLY A O 1
ATOM 1612 N N . THR A 1 205 ? -2.854 -23.266 -6.574 1 88.75 205 THR A N 1
ATOM 1613 C CA . THR A 1 205 ? -2.539 -24.234 -7.625 1 88.75 205 THR A CA 1
ATOM 1614 C C . THR A 1 205 ? -1.083 -24.688 -7.531 1 88.75 205 THR A C 1
ATOM 1616 O O . THR A 1 205 ? -0.66 -25.219 -6.504 1 88.75 205 THR A O 1
ATOM 1619 N N . HIS A 1 206 ? -0.304 -24.75 -8.523 1 92.62 206 HIS A N 1
ATOM 1620 C CA . HIS A 1 206 ? 1.147 -24.891 -8.539 1 92.62 206 HIS A CA 1
ATOM 1621 C C . HIS A 1 206 ? 1.79 -23.891 -9.484 1 92.62 206 HIS A C 1
ATOM 1623 O O . HIS A 1 206 ? 1.095 -23.219 -10.258 1 92.62 206 HIS A O 1
ATOM 1629 N N . ALA A 1 207 ? 3.068 -23.734 -9.312 1 94.19 207 ALA A N 1
ATOM 1630 C CA . ALA A 1 207 ? 3.791 -22.719 -10.094 1 94.19 207 ALA A CA 1
ATOM 1631 C C . ALA A 1 207 ? 4.598 -23.375 -11.211 1 94.19 207 ALA A C 1
ATOM 1633 O O . ALA A 1 207 ? 4.68 -24.609 -11.297 1 94.19 207 ALA A O 1
ATOM 1634 N N . HIS A 1 208 ? 5.125 -22.562 -12.102 1 92.75 208 HIS A N 1
ATOM 1635 C CA . HIS A 1 208 ? 5.961 -23.016 -13.203 1 92.75 208 HIS A CA 1
ATOM 1636 C C . HIS A 1 208 ? 7.215 -23.719 -12.688 1 92.75 208 HIS A C 1
ATOM 1638 O O . HIS A 1 208 ? 7.727 -24.641 -13.328 1 92.75 208 HIS A O 1
ATOM 1644 N N . SER A 1 209 ? 7.711 -23.266 -11.609 1 94.62 209 SER A N 1
ATOM 1645 C CA . SER A 1 209 ? 8.914 -23.859 -11.039 1 94.62 209 SER A CA 1
ATOM 1646 C C . SER A 1 209 ? 8.719 -25.344 -10.742 1 94.62 209 SER A C 1
ATOM 1648 O O . SER A 1 209 ? 9.648 -26.141 -10.883 1 94.62 209 SER A O 1
ATOM 1650 N N . PHE A 1 210 ? 7.508 -25.703 -10.336 1 95.94 210 PHE A N 1
ATOM 1651 C CA . PHE A 1 210 ? 7.234 -27.109 -10.062 1 95.94 210 PHE A CA 1
ATOM 1652 C C . PHE A 1 210 ? 7.406 -27.953 -11.328 1 95.94 210 PHE A C 1
ATOM 1654 O O . PHE A 1 210 ? 8.047 -29 -11.297 1 95.94 210 PHE A O 1
ATOM 1661 N N . VAL A 1 211 ? 6.848 -27.484 -12.422 1 93.75 211 VAL A N 1
ATOM 1662 C CA . VAL A 1 211 ? 6.938 -28.188 -13.703 1 93.75 211 VAL A CA 1
ATOM 1663 C C . VAL A 1 211 ? 8.398 -28.25 -14.148 1 93.75 211 VAL A C 1
ATOM 1665 O O . VAL A 1 211 ? 8.883 -29.312 -14.531 1 93.75 211 VAL A O 1
ATOM 1668 N N . SER A 1 212 ? 9.078 -27.156 -14.023 1 91.12 212 SER A N 1
ATOM 1669 C CA . SER A 1 212 ? 10.461 -27.062 -14.477 1 91.12 212 SER A CA 1
ATOM 1670 C C . SER A 1 212 ? 11.375 -27.969 -13.656 1 91.12 212 SER A C 1
ATOM 1672 O O . SER A 1 212 ? 12.398 -28.438 -14.148 1 91.12 212 SER A O 1
ATOM 1674 N N . ALA A 1 213 ? 11.016 -28.219 -12.469 1 92.56 213 ALA A N 1
ATOM 1675 C CA . ALA A 1 213 ? 11.836 -29.031 -11.578 1 92.56 213 ALA A CA 1
ATOM 1676 C C . ALA A 1 213 ? 11.844 -30.5 -12.023 1 92.56 213 ALA A C 1
ATOM 1678 O O . ALA A 1 213 ? 12.688 -31.281 -11.586 1 92.56 213 ALA A O 1
ATOM 1679 N N . PHE A 1 214 ? 10.969 -30.891 -12.898 1 88.94 214 PHE A N 1
ATOM 1680 C CA . PHE A 1 214 ? 10.867 -32.281 -13.359 1 88.94 214 PHE A CA 1
ATOM 1681 C C . PHE A 1 214 ? 11.461 -32.406 -14.758 1 88.94 214 PHE A C 1
ATOM 1683 O O . PHE A 1 214 ? 11.375 -33.5 -15.359 1 88.94 214 PHE A O 1
ATOM 1690 N N . GLN A 1 215 ? 11.984 -31.359 -15.414 1 76.06 215 GLN A N 1
ATOM 1691 C CA . GLN A 1 215 ? 12.586 -31.438 -16.734 1 76.06 215 GLN A CA 1
ATOM 1692 C C . GLN A 1 215 ? 13.812 -32.344 -16.75 1 76.06 215 GLN A C 1
ATOM 1694 O O . GLN A 1 215 ? 14.039 -33.062 -17.703 1 76.06 215 GLN A O 1
ATOM 1699 N N . SER A 1 216 ? 15.016 -32 -15.961 1 58.38 216 SER A N 1
ATOM 1700 C CA . SER A 1 216 ? 16.344 -32.594 -16.109 1 58.38 216 SER A CA 1
ATOM 1701 C C . SER A 1 216 ? 16.312 -34.094 -15.867 1 58.38 216 SER A C 1
ATOM 1703 O O . SER A 1 216 ? 17.172 -34.844 -16.375 1 58.38 216 SER A O 1
ATOM 1705 N N . SER A 1 217 ? 15.805 -34.344 -14.773 1 49.03 217 SER A N 1
ATOM 1706 C CA . SER A 1 217 ? 16.297 -35.594 -14.156 1 49.03 217 SER A CA 1
ATOM 1707 C C . SER A 1 217 ? 16.219 -36.75 -15.125 1 49.03 217 SER A C 1
ATOM 1709 O O . SER A 1 217 ? 17.172 -37.531 -15.25 1 49.03 217 SER A O 1
ATOM 1711 N N . HIS A 1 218 ? 14.992 -37.25 -15.438 1 44.41 218 HIS A N 1
ATOM 1712 C CA . HIS A 1 218 ? 14.664 -38.594 -15.922 1 44.41 218 HIS A CA 1
ATOM 1713 C C . HIS A 1 218 ? 14.422 -38.594 -17.422 1 44.41 218 HIS A C 1
ATOM 1715 O O . HIS A 1 218 ? 13.734 -39.469 -17.953 1 44.41 218 HIS A O 1
ATOM 1721 N N . GLU A 1 219 ? 14.773 -37.469 -18 1 47.56 219 GLU A N 1
ATOM 1722 C CA . GLU A 1 219 ? 14.445 -37.5 -19.422 1 47.56 219 GLU A CA 1
ATOM 1723 C C . GLU A 1 219 ? 14.953 -38.781 -20.078 1 47.56 219 GLU A C 1
ATOM 1725 O O . GLU A 1 219 ? 14.234 -39.406 -20.844 1 47.56 219 GLU A O 1
ATOM 1730 N N . GLU A 1 220 ? 16.281 -38.844 -19.797 1 48.41 220 GLU A N 1
ATOM 1731 C CA . GLU A 1 220 ? 16.75 -40.094 -20.375 1 48.41 220 GLU A CA 1
ATOM 1732 C C . GLU A 1 220 ? 15.969 -41.281 -19.828 1 48.41 220 GLU A C 1
ATOM 1734 O O . GLU A 1 220 ? 15.617 -42.188 -20.562 1 48.41 220 GLU A O 1
ATOM 1739 N N . GLU A 1 221 ? 15.797 -41.125 -18.516 1 48.62 221 GLU A N 1
ATOM 1740 C CA . GLU A 1 221 ? 15.055 -42.219 -17.922 1 48.62 221 GLU A CA 1
ATOM 1741 C C . GLU A 1 221 ? 13.578 -42.188 -18.312 1 48.62 221 GLU A C 1
ATOM 1743 O O . GLU A 1 221 ? 12.969 -43.219 -18.562 1 48.62 221 GLU A O 1
ATOM 1748 N N . CYS A 1 222 ? 13.125 -40.938 -18.359 1 50.28 222 CYS A N 1
ATOM 1749 C CA . CYS A 1 222 ? 11.734 -40.781 -18.766 1 50.28 222 CYS A CA 1
ATOM 1750 C C . CYS A 1 222 ? 11.555 -41.156 -20.234 1 50.28 222 CYS A C 1
ATOM 1752 O O . CYS A 1 222 ? 10.578 -41.812 -20.594 1 50.28 222 CYS A O 1
ATOM 1754 N N . ILE A 1 223 ? 12.57 -40.781 -20.984 1 51 223 ILE A N 1
ATOM 1755 C CA . ILE A 1 223 ? 12.555 -41.094 -22.391 1 51 223 ILE A CA 1
ATOM 1756 C C . ILE A 1 223 ? 12.672 -42.625 -22.578 1 51 223 ILE A C 1
ATOM 1758 O O . ILE A 1 223 ? 11.977 -43.219 -23.406 1 51 223 ILE A O 1
ATOM 1762 N N . ASN A 1 224 ? 13.602 -43.062 -21.766 1 51.84 224 ASN A N 1
ATOM 1763 C CA . ASN A 1 224 ? 13.727 -44.531 -21.859 1 51.84 224 ASN A CA 1
ATOM 1764 C C . ASN A 1 224 ? 12.461 -45.25 -21.375 1 51.84 224 ASN A C 1
ATOM 1766 O O . ASN A 1 224 ? 12.023 -46.219 -21.984 1 51.84 224 ASN A O 1
ATOM 1770 N N . ASP A 1 225 ? 11.977 -44.688 -20.344 1 53.59 225 ASP A N 1
ATOM 1771 C CA . ASP A 1 225 ? 10.719 -45.25 -19.859 1 53.59 225 ASP A CA 1
ATOM 1772 C C . ASP A 1 225 ? 9.57 -44.938 -20.812 1 53.59 225 ASP A C 1
ATOM 1774 O O . ASP A 1 225 ? 8.711 -45.781 -21.062 1 53.59 225 ASP A O 1
ATOM 1778 N N . PHE A 1 226 ? 9.688 -43.75 -21.359 1 56.41 226 PHE A N 1
ATOM 1779 C CA . PHE A 1 226 ? 8.734 -43.312 -22.375 1 56.41 226 PHE A CA 1
ATOM 1780 C C . PHE A 1 226 ? 8.758 -44.281 -23.562 1 56.41 226 PHE A C 1
ATOM 1782 O O . PHE A 1 226 ? 7.707 -44.688 -24.062 1 56.41 226 PHE A O 1
ATOM 1789 N N . GLY A 1 227 ? 10.031 -44.406 -24 1 54.53 227 GLY A N 1
ATOM 1790 C CA . GLY A 1 227 ? 10.195 -45.344 -25.125 1 54.53 227 GLY A CA 1
ATOM 1791 C C . GLY A 1 227 ? 9.641 -46.719 -24.844 1 54.53 227 GLY A C 1
ATOM 1792 O O . GLY A 1 227 ? 8.977 -47.312 -25.703 1 54.53 227 GLY A O 1
ATOM 1793 N N . LYS A 1 228 ? 9.75 -47.062 -23.578 1 58.28 228 LYS A N 1
ATOM 1794 C CA . LYS A 1 228 ? 9.258 -48.375 -23.172 1 58.28 228 LYS A CA 1
ATOM 1795 C C . LYS A 1 228 ? 7.734 -48.375 -23.047 1 58.28 228 LYS A C 1
ATOM 1797 O O . LYS A 1 228 ? 7.059 -49.281 -23.547 1 58.28 228 LYS A O 1
ATOM 1802 N N . PHE A 1 229 ? 7.32 -47.281 -22.391 1 59 229 PHE A N 1
ATOM 1803 C CA . PHE A 1 229 ? 5.879 -47.219 -22.172 1 59 229 PHE A CA 1
ATOM 1804 C C . PHE A 1 229 ? 5.141 -47 -23.5 1 59 229 PHE A C 1
ATOM 1806 O O . PHE A 1 229 ? 4.082 -47.594 -23.719 1 59 229 PHE A O 1
ATOM 1813 N N . LYS A 1 230 ? 5.734 -46.188 -24.312 1 57.66 230 LYS A N 1
ATOM 1814 C CA . LYS A 1 230 ? 5.172 -45.969 -25.641 1 57.66 230 LYS A CA 1
ATOM 1815 C C . LYS A 1 230 ? 5.121 -47.281 -26.438 1 57.66 230 LYS A C 1
ATOM 1817 O O . LYS A 1 230 ? 4.133 -47.562 -27.125 1 57.66 230 LYS A O 1
ATOM 1822 N N . ARG A 1 231 ? 6.133 -48.031 -26.359 1 56.97 231 ARG A N 1
ATOM 1823 C CA . ARG A 1 231 ? 6.191 -49.312 -27.062 1 56.97 231 ARG A CA 1
ATOM 1824 C C . ARG A 1 231 ? 5.172 -50.281 -26.484 1 56.97 231 ARG A C 1
ATOM 1826 O O . ARG A 1 231 ? 4.492 -51 -27.234 1 56.97 231 ARG A O 1
ATOM 1833 N N . GLU A 1 232 ? 5.16 -50.188 -25.219 1 56.47 232 GLU A N 1
ATOM 1834 C CA . GLU A 1 232 ? 4.184 -51.062 -24.578 1 56.47 232 GLU A CA 1
ATOM 1835 C C . GLU A 1 232 ? 2.758 -50.625 -24.891 1 56.47 232 GLU A C 1
ATOM 1837 O O . GLU A 1 232 ? 1.876 -51.438 -25.125 1 56.47 232 GLU A O 1
ATOM 1842 N N . ALA A 1 233 ? 2.617 -49.281 -24.844 1 54.88 233 ALA A N 1
ATOM 1843 C CA . ALA A 1 233 ? 1.302 -48.75 -25.156 1 54.88 233 ALA A CA 1
ATOM 1844 C C . ALA A 1 233 ? 0.967 -48.969 -26.641 1 54.88 233 ALA A C 1
ATOM 1846 O O . ALA A 1 233 ? -0.177 -49.281 -26.984 1 54.88 233 ALA A O 1
ATOM 1847 N N . ALA A 1 234 ? 1.942 -48.719 -27.547 1 53.25 234 ALA A N 1
ATOM 1848 C CA . ALA A 1 234 ? 1.757 -49 -28.969 1 53.25 234 ALA A CA 1
ATOM 1849 C C . ALA A 1 234 ? 1.396 -50.469 -29.203 1 53.25 234 ALA A C 1
ATOM 1851 O O . ALA A 1 234 ? 0.578 -50.781 -30.062 1 53.25 234 ALA A O 1
ATOM 1852 N N . ASP A 1 235 ? 2.078 -51.281 -28.516 1 51.34 235 ASP A N 1
ATOM 1853 C CA . ASP A 1 235 ? 1.75 -52.688 -28.625 1 51.34 235 ASP A CA 1
ATOM 1854 C C . ASP A 1 235 ? 0.333 -52.969 -28.125 1 51.34 235 ASP A C 1
ATOM 1856 O O . ASP A 1 235 ? -0.358 -53.844 -28.656 1 51.34 235 ASP A O 1
ATOM 1860 N N . LEU A 1 236 ? 0.016 -52.219 -27.125 1 47.53 236 LEU A N 1
ATOM 1861 C CA . LEU A 1 236 ? -1.352 -52.344 -26.625 1 47.53 236 LEU A CA 1
ATOM 1862 C C . LEU A 1 236 ? -2.33 -51.656 -27.562 1 47.53 236 LEU A C 1
ATOM 1864 O O . LEU A 1 236 ? -3.539 -51.875 -27.5 1 47.53 236 LEU A O 1
ATOM 1868 N N . ASN A 1 237 ? -1.801 -50.719 -28.219 1 46.97 237 ASN A N 1
ATOM 1869 C CA . ASN A 1 237 ? -2.635 -49.969 -29.156 1 46.97 237 ASN A CA 1
ATOM 1870 C C . ASN A 1 237 ? -3.121 -50.844 -30.297 1 46.97 237 ASN A C 1
ATOM 1872 O O . ASN A 1 237 ? -3.822 -50.375 -31.203 1 46.97 237 ASN A O 1
ATOM 1876 N N . ASN A 1 238 ? -2.459 -51.875 -30.578 1 42.78 238 ASN A N 1
ATOM 1877 C CA . ASN A 1 238 ? -3.076 -52.562 -31.719 1 42.78 238 ASN A CA 1
ATOM 1878 C C . ASN A 1 238 ? -4.574 -52.781 -31.5 1 42.78 238 ASN A C 1
ATOM 1880 O O . ASN A 1 238 ? -5.262 -53.312 -32.375 1 42.78 238 ASN A O 1
ATOM 1884 N N . SER A 1 239 ? -5.059 -53.031 -30.328 1 41.59 239 SER A N 1
ATOM 1885 C CA . SER A 1 239 ? -6.52 -53.094 -30.281 1 41.59 239 SER A CA 1
ATOM 1886 C C . SER A 1 239 ? -7.125 -51.719 -30.109 1 41.59 239 SER A C 1
ATOM 1888 O O . SER A 1 239 ? -6.75 -50.969 -29.203 1 41.59 239 SER A O 1
ATOM 1890 N N . TYR A 1 240 ? -7.457 -50.938 -31.188 1 44.38 240 TYR A N 1
ATOM 1891 C CA . TYR A 1 240 ? -8.133 -49.688 -31.438 1 44.38 240 TYR A CA 1
ATOM 1892 C C . TYR A 1 240 ? -9.008 -49.281 -30.266 1 44.38 240 TYR A C 1
ATOM 1894 O O . TYR A 1 240 ? -9.594 -48.188 -30.266 1 44.38 240 TYR A O 1
ATOM 1902 N N . ASP A 1 241 ? -9.578 -50 -29.406 1 52.81 241 ASP A N 1
ATOM 1903 C CA . ASP A 1 241 ? -10.625 -49.562 -28.484 1 52.81 241 ASP A CA 1
ATOM 1904 C C . ASP A 1 241 ? -10.031 -49 -27.203 1 52.81 241 ASP A C 1
ATOM 1906 O O . ASP A 1 241 ? -9.492 -49.75 -26.375 1 52.81 241 ASP A O 1
ATOM 1910 N N . ASP A 1 242 ? -9.594 -47.688 -27.312 1 66.56 242 ASP A N 1
ATOM 1911 C CA . ASP A 1 242 ? -9.25 -46.938 -26.109 1 66.56 242 ASP A CA 1
ATOM 1912 C C . ASP A 1 242 ? -10.234 -47.25 -24.984 1 66.56 242 ASP A C 1
ATOM 1914 O O . ASP A 1 242 ? -11.445 -47.062 -25.125 1 66.56 242 ASP A O 1
ATOM 1918 N N . HIS A 1 243 ? -9.859 -48.156 -24.141 1 79.06 243 HIS A N 1
ATOM 1919 C CA . HIS A 1 243 ? -10.805 -48.469 -23.078 1 79.06 243 HIS A CA 1
ATOM 1920 C C . HIS A 1 243 ? -10.297 -47.938 -21.734 1 79.06 243 HIS A C 1
ATOM 1922 O O . HIS A 1 243 ? -9.117 -48.094 -21.406 1 79.06 243 HIS A O 1
ATOM 1928 N N . LEU A 1 244 ? -11.156 -47.25 -21.047 1 89.5 244 LEU A N 1
ATOM 1929 C CA . LEU A 1 244 ? -10.945 -46.844 -19.656 1 89.5 244 LEU A CA 1
ATOM 1930 C C . LEU A 1 244 ? -10.867 -48.062 -18.734 1 89.5 244 LEU A C 1
ATOM 1932 O O . LEU A 1 244 ? -11.695 -49 -18.844 1 89.5 244 LEU A O 1
ATOM 1936 N N . LEU A 1 245 ? -9.852 -48.062 -18.031 1 90.81 245 LEU A N 1
ATOM 1937 C CA . LEU A 1 245 ? -9.719 -49.156 -17.062 1 90.81 245 LEU A CA 1
ATOM 1938 C C . LEU A 1 245 ? -10.367 -48.781 -15.734 1 90.81 245 LEU A C 1
ATOM 1940 O O . LEU A 1 245 ? -10.414 -47.594 -15.383 1 90.81 245 LEU A O 1
ATOM 1944 N N . ASP A 1 246 ? -10.922 -49.812 -15.055 1 92.88 246 ASP A N 1
ATOM 1945 C CA . ASP A 1 246 ? -11.406 -49.594 -13.695 1 92.88 246 ASP A CA 1
ATOM 1946 C C . ASP A 1 246 ? -10.352 -50 -12.672 1 92.88 246 ASP A C 1
ATOM 1948 O O . ASP A 1 246 ? -10.242 -51.188 -12.312 1 92.88 246 ASP A O 1
ATOM 1952 N N . LEU A 1 247 ? -9.648 -49.031 -12.219 1 92.56 247 LEU A N 1
ATOM 1953 C CA . LEU A 1 247 ? -8.578 -49.25 -11.258 1 92.56 247 LEU A CA 1
ATOM 1954 C C . LEU A 1 247 ? -8.922 -48.656 -9.898 1 92.56 247 LEU A C 1
ATOM 1956 O O . LEU A 1 247 ? -8.031 -48.281 -9.133 1 92.56 247 LEU A O 1
ATOM 1960 N N . ASN A 1 248 ? -10.148 -48.5 -9.594 1 89.94 248 ASN A N 1
ATOM 1961 C CA . ASN A 1 248 ? -10.633 -47.844 -8.398 1 89.94 248 ASN A CA 1
ATOM 1962 C C . ASN A 1 248 ? -10.125 -48.5 -7.125 1 89.94 248 ASN A C 1
ATOM 1964 O O . ASN A 1 248 ? -10.008 -47.875 -6.078 1 89.94 248 ASN A O 1
ATOM 1968 N N . ARG A 1 249 ? -9.844 -49.812 -7.172 1 89.38 249 ARG A N 1
ATOM 1969 C CA . ARG A 1 249 ? -9.461 -50.562 -5.98 1 89.38 249 ARG A CA 1
ATOM 1970 C C . ARG A 1 249 ? -7.941 -50.688 -5.883 1 89.38 249 ARG A C 1
ATOM 1972 O O . ARG A 1 249 ? -7.422 -51.25 -4.91 1 89.38 249 ARG A O 1
ATOM 1979 N N . GLN A 1 250 ? -7.27 -50.094 -6.809 1 89.88 250 GLN A N 1
ATOM 1980 C CA . GLN A 1 250 ? -5.812 -50.156 -6.789 1 89.88 250 GLN A CA 1
ATOM 1981 C C . GLN A 1 250 ? -5.215 -48.906 -6.148 1 89.88 250 GLN A C 1
ATOM 1983 O O . GLN A 1 250 ? -5.766 -47.812 -6.277 1 89.88 250 GLN A O 1
ATOM 1988 N N . PRO A 1 251 ? -4.16 -49.188 -5.438 1 91.75 251 PRO A N 1
ATOM 1989 C CA . PRO A 1 251 ? -3.479 -48 -4.891 1 91.75 251 PRO A CA 1
ATOM 1990 C C . PRO A 1 251 ? -2.895 -47.094 -5.977 1 91.75 251 PRO A C 1
ATOM 1992 O O . PRO A 1 251 ? -2.4 -47.594 -6.996 1 91.75 251 PRO A O 1
ATOM 1995 N N . LEU A 1 252 ? -2.936 -45.844 -5.781 1 93.25 252 LEU A N 1
ATOM 1996 C CA . LEU A 1 252 ? -2.395 -44.844 -6.719 1 93.25 252 LEU A CA 1
ATOM 1997 C C . LEU A 1 252 ? -0.881 -44.75 -6.57 1 93.25 252 LEU A C 1
ATOM 1999 O O . LEU A 1 252 ? -0.38 -43.781 -5.98 1 93.25 252 LEU A O 1
ATOM 2003 N N . LYS A 1 253 ? -0.213 -45.688 -7.152 1 93.25 253 LYS A N 1
ATOM 2004 C CA . LYS A 1 253 ? 1.247 -45.688 -7.164 1 93.25 253 LYS A CA 1
ATOM 2005 C C . LYS A 1 253 ? 1.786 -44.969 -8.391 1 93.25 253 LYS A C 1
ATOM 2007 O O . LYS A 1 253 ? 1.264 -45.125 -9.492 1 93.25 253 LYS A O 1
ATOM 2012 N N . LEU A 1 254 ? 2.807 -44.219 -8.227 1 93.38 254 LEU A N 1
ATOM 2013 C CA . LEU A 1 254 ? 3.312 -43.312 -9.242 1 93.38 254 LEU A CA 1
ATOM 2014 C C . LEU A 1 254 ? 3.678 -44.062 -10.516 1 93.38 254 LEU A C 1
ATOM 2016 O O . LEU A 1 254 ? 3.32 -43.656 -11.617 1 93.38 254 LEU A O 1
ATOM 2020 N N . ASP A 1 255 ? 4.34 -45.188 -10.406 1 90.06 255 ASP A N 1
ATOM 2021 C CA . ASP A 1 255 ? 4.828 -45.938 -11.57 1 90.06 255 ASP A CA 1
ATOM 2022 C C . ASP A 1 255 ? 3.67 -46.406 -12.445 1 90.06 255 ASP A C 1
ATOM 2024 O O . ASP A 1 255 ? 3.678 -46.219 -13.664 1 90.06 255 ASP A O 1
ATOM 2028 N N . GLU A 1 256 ? 2.73 -47.031 -11.789 1 91.06 256 GLU A N 1
ATOM 2029 C CA . GLU A 1 256 ? 1.56 -47.531 -12.516 1 91.06 256 GLU A CA 1
ATOM 2030 C C . GLU A 1 256 ? 0.732 -46.375 -13.062 1 91.06 256 GLU A C 1
ATOM 2032 O O . GLU A 1 256 ? 0.191 -46.469 -14.172 1 91.06 256 GLU A O 1
ATOM 2037 N N . PHE A 1 257 ? 0.668 -45.375 -12.258 1 94.56 257 PHE A N 1
ATOM 2038 C CA . PHE A 1 257 ? -0.083 -44.188 -12.672 1 94.56 257 PHE A CA 1
ATOM 2039 C C . PHE A 1 257 ? 0.551 -43.531 -13.898 1 94.56 257 PHE A C 1
ATOM 2041 O O . PHE A 1 257 ? -0.15 -43.156 -14.836 1 94.56 257 PHE A O 1
ATOM 2048 N N . LEU A 1 258 ? 1.849 -43.406 -13.938 1 93.5 258 LEU A N 1
ATOM 2049 C CA . LEU A 1 258 ? 2.58 -42.812 -15.039 1 93.5 258 LEU A CA 1
ATOM 2050 C C . LEU A 1 258 ? 2.379 -43.625 -16.328 1 93.5 258 LEU A C 1
ATOM 2052 O O . LEU A 1 258 ? 2.281 -43.031 -17.406 1 93.5 258 LEU A O 1
ATOM 2056 N N . LYS A 1 259 ? 2.318 -44.938 -16.203 1 90.62 259 LYS A N 1
ATOM 2057 C CA . LYS A 1 259 ? 2.062 -45.781 -17.359 1 90.62 259 LYS A CA 1
ATOM 2058 C C . LYS A 1 259 ? 0.725 -45.438 -18.016 1 90.62 259 LYS A C 1
ATOM 2060 O O . LYS A 1 259 ? 0.63 -45.344 -19.234 1 90.62 259 LYS A O 1
ATOM 2065 N N . ARG A 1 260 ? -0.213 -45.25 -17.125 1 93.44 260 ARG A N 1
ATOM 2066 C CA . ARG A 1 260 ? -1.532 -44.906 -17.641 1 93.44 260 ARG A CA 1
ATOM 2067 C C . ARG A 1 260 ? -1.532 -43.531 -18.25 1 93.44 260 ARG A C 1
ATOM 2069 O O . ARG A 1 260 ? -2.207 -43.281 -19.25 1 93.44 260 ARG A O 1
ATOM 2076 N N . CYS A 1 261 ? -0.803 -42.594 -17.641 1 94.81 261 CYS A N 1
ATOM 2077 C CA . CYS A 1 261 ? -0.702 -41.219 -18.188 1 94.81 261 CYS A CA 1
ATOM 2078 C C . CYS A 1 261 ? -0.113 -41.25 -19.594 1 94.81 261 CYS A C 1
ATOM 2080 O O . CYS A 1 261 ? -0.614 -40.562 -20.484 1 94.81 261 CYS A O 1
ATOM 2082 N N . TRP A 1 262 ? 0.848 -42.031 -19.766 1 90.12 262 TRP A N 1
ATOM 2083 C CA . TRP A 1 262 ? 1.5 -42.125 -21.062 1 90.12 262 TRP A CA 1
ATOM 2084 C C . TRP A 1 262 ? 0.589 -42.781 -22.094 1 90.12 262 TRP A C 1
ATOM 2086 O O . TRP A 1 262 ? 0.578 -42.406 -23.266 1 90.12 262 TRP A O 1
ATOM 2096 N N . TYR A 1 263 ? -0.074 -43.812 -21.641 1 90.19 263 TYR A N 1
ATOM 2097 C CA . TYR A 1 263 ? -1.06 -44.469 -22.5 1 90.19 263 TYR A CA 1
ATOM 2098 C C . TYR A 1 263 ? -2.064 -43.438 -23.031 1 90.19 263 TYR A C 1
ATOM 2100 O O . TYR A 1 263 ? -2.314 -43.375 -24.234 1 90.19 263 TYR A O 1
ATOM 2108 N N . TRP A 1 264 ? -2.559 -42.688 -22.141 1 93.75 264 TRP A N 1
ATOM 2109 C CA . TRP A 1 264 ? -3.586 -41.719 -22.531 1 93.75 264 TRP A CA 1
ATOM 2110 C C . TRP A 1 264 ? -2.994 -40.594 -23.375 1 93.75 264 TRP A C 1
ATOM 2112 O O . TRP A 1 264 ? -3.662 -40.062 -24.266 1 93.75 264 TRP A O 1
ATOM 2122 N N . SER A 1 265 ? -1.756 -40.156 -23.062 1 92.06 265 SER A N 1
ATOM 2123 C CA . SER A 1 265 ? -1.093 -39.156 -23.891 1 92.06 265 SER A CA 1
ATOM 2124 C C . SER A 1 265 ? -1.051 -39.594 -25.359 1 92.06 265 SER A C 1
ATOM 2126 O O . SER A 1 265 ? -1.287 -38.812 -26.266 1 92.06 265 SER A O 1
ATOM 2128 N N . SER A 1 266 ? -0.816 -40.844 -25.578 1 87.12 266 SER A N 1
ATOM 2129 C CA . SER A 1 266 ? -0.762 -41.375 -26.938 1 87.12 266 SER A CA 1
ATOM 2130 C C . SER A 1 266 ? -2.156 -41.5 -27.547 1 87.12 266 SER A C 1
ATOM 2132 O O . SER A 1 266 ? -2.357 -41.156 -28.719 1 87.12 266 SER A O 1
ATOM 2134 N N . SER A 1 267 ? -3.078 -41.969 -26.781 1 88.38 267 SER A N 1
ATOM 2135 C CA . SER A 1 267 ? -4.438 -42.188 -27.266 1 88.38 267 SER A CA 1
ATOM 2136 C C . SER A 1 267 ? -5.105 -40.875 -27.641 1 88.38 267 SER A C 1
ATOM 2138 O O . SER A 1 267 ? -5.852 -40.781 -28.609 1 88.38 267 SER A O 1
ATOM 2140 N N . LEU A 1 268 ? -4.844 -39.875 -26.844 1 92.5 268 LEU A N 1
ATOM 2141 C CA . LEU A 1 268 ? -5.508 -38.594 -27.031 1 92.5 268 LEU A CA 1
ATOM 2142 C C . LEU A 1 268 ? -4.988 -37.875 -28.281 1 92.5 268 LEU A C 1
ATOM 2144 O O . LEU A 1 268 ? -5.637 -36.969 -28.781 1 92.5 268 LEU A O 1
ATOM 2148 N N . SER A 1 269 ? -3.834 -38.219 -28.703 1 89.31 269 SER A N 1
ATOM 2149 C CA . SER A 1 269 ? -3.307 -37.625 -29.922 1 89.31 269 SER A CA 1
ATOM 2150 C C . SER A 1 269 ? -4.254 -37.812 -31.094 1 89.31 269 SER A C 1
ATOM 2152 O O . SER A 1 269 ? -4.336 -36.969 -31.984 1 89.31 269 SER A O 1
ATOM 2154 N N . ARG A 1 270 ? -5 -38.812 -31.094 1 86.69 270 ARG A N 1
ATOM 2155 C CA . ARG A 1 270 ? -5.941 -39.156 -32.156 1 86.69 270 ARG A CA 1
ATOM 2156 C C . ARG A 1 270 ? -7.238 -38.344 -32 1 86.69 270 ARG A C 1
ATOM 2158 O O . ARG A 1 270 ? -7.867 -37.969 -33 1 86.69 270 ARG A O 1
ATOM 2165 N N . VAL A 1 271 ? -7.52 -38.188 -30.828 1 88.88 271 VAL A N 1
ATOM 2166 C CA . VAL A 1 271 ? -8.789 -37.531 -30.531 1 88.88 271 VAL A CA 1
ATOM 2167 C C . VAL A 1 271 ? -8.633 -36 -30.672 1 88.88 271 VAL A C 1
ATOM 2169 O O . VAL A 1 271 ? -9.477 -35.344 -31.281 1 88.88 271 VAL A O 1
ATOM 2172 N N . LEU A 1 272 ? -7.547 -35.406 -30.156 1 91.69 272 LEU A N 1
ATOM 2173 C CA . LEU A 1 272 ? -7.34 -33.969 -30.125 1 91.69 272 LEU A CA 1
ATOM 2174 C C . LEU A 1 272 ? -6.465 -33.531 -31.297 1 91.69 272 LEU A C 1
ATOM 2176 O O . LEU A 1 272 ? -6.285 -32.344 -31.531 1 91.69 272 LEU A O 1
ATOM 2180 N N . LYS A 1 273 ? -5.918 -34.406 -32.062 1 86.31 273 LYS A N 1
ATOM 2181 C CA . LYS A 1 273 ? -5.172 -34.156 -33.281 1 86.31 273 LYS A CA 1
ATOM 2182 C C . LYS A 1 273 ? -3.914 -33.344 -33 1 86.31 273 LYS A C 1
ATOM 2184 O O . LYS A 1 273 ? -3.66 -32.344 -33.656 1 86.31 273 LYS A O 1
ATOM 2189 N N . TYR A 1 274 ? -3.256 -33.656 -31.953 1 84.75 274 TYR A N 1
ATOM 2190 C CA . TYR A 1 274 ? -1.956 -33.031 -31.734 1 84.75 274 TYR A CA 1
ATOM 2191 C C . TYR A 1 274 ? -0.824 -33.969 -32.125 1 84.75 274 TYR A C 1
ATOM 2193 O O . TYR A 1 274 ? -1.042 -35.188 -32.312 1 84.75 274 TYR A O 1
ATOM 2201 N N . GLN A 1 275 ? 0.386 -33.406 -32.312 1 81.31 275 GLN A N 1
ATOM 2202 C CA . GLN A 1 275 ? 1.573 -34.188 -32.625 1 81.31 275 GLN A CA 1
ATOM 2203 C C . GLN A 1 275 ? 2.311 -34.594 -31.359 1 81.31 275 GLN A C 1
ATOM 2205 O O . GLN A 1 275 ? 2.699 -33.781 -30.547 1 81.31 275 GLN A O 1
ATOM 2210 N N . SER A 1 276 ? 2.555 -35.844 -31.234 1 76.88 276 SER A N 1
ATOM 2211 C CA . SER A 1 276 ? 3.109 -36.438 -30.016 1 76.88 276 SER A CA 1
ATOM 2212 C C . SER A 1 276 ? 4.52 -35.906 -29.75 1 76.88 276 SER A C 1
ATOM 2214 O O . SER A 1 276 ? 4.973 -35.906 -28.609 1 76.88 276 SER A O 1
ATOM 2216 N N . ASP A 1 277 ? 5.105 -35.469 -30.781 1 77.5 277 ASP A N 1
ATOM 2217 C CA . ASP A 1 277 ? 6.484 -35.031 -30.609 1 77.5 277 ASP A CA 1
ATOM 2218 C C . ASP A 1 277 ? 6.535 -33.625 -30.047 1 77.5 277 ASP A C 1
ATOM 2220 O O . ASP A 1 277 ? 7.602 -33.125 -29.641 1 77.5 277 ASP A O 1
ATOM 2224 N N . GLN A 1 278 ? 5.438 -33.062 -29.828 1 82.38 278 GLN A N 1
ATOM 2225 C CA . GLN A 1 278 ? 5.406 -31.688 -29.328 1 82.38 278 GLN A CA 1
ATOM 2226 C C . GLN A 1 278 ? 5.152 -31.672 -27.828 1 82.38 278 GLN A C 1
ATOM 2228 O O . GLN A 1 278 ? 5.324 -30.625 -27.172 1 82.38 278 GLN A O 1
ATOM 2233 N N . ILE A 1 279 ? 4.832 -32.75 -27.328 1 86.25 279 ILE A N 1
ATOM 2234 C CA . ILE A 1 279 ? 4.527 -32.844 -25.906 1 86.25 279 ILE A CA 1
ATOM 2235 C C . ILE A 1 279 ? 5.828 -32.844 -25.094 1 86.25 279 ILE A C 1
ATOM 2237 O O . ILE A 1 279 ? 6.816 -33.438 -25.5 1 86.25 279 ILE A O 1
ATOM 2241 N N . HIS A 1 280 ? 5.812 -32.094 -24.078 1 87.56 280 HIS A N 1
ATOM 2242 C CA . HIS A 1 280 ? 6.969 -32.062 -23.188 1 87.56 280 HIS A CA 1
ATOM 2243 C C . HIS A 1 280 ? 6.852 -33.125 -22.109 1 87.56 280 HIS A C 1
ATOM 2245 O O . HIS A 1 280 ? 6.023 -33.031 -21.203 1 87.56 280 HIS A O 1
ATOM 2251 N N . PRO A 1 281 ? 7.668 -34.125 -22.094 1 88.25 281 PRO A N 1
ATOM 2252 C CA . PRO A 1 281 ? 7.527 -35.25 -21.172 1 88.25 281 PRO A CA 1
ATOM 2253 C C . PRO A 1 281 ? 7.688 -34.812 -19.703 1 88.25 281 PRO A C 1
ATOM 2255 O O . PRO A 1 281 ? 7.035 -35.375 -18.828 1 88.25 281 PRO A O 1
ATOM 2258 N N . GLY A 1 282 ? 8.594 -33.844 -19.469 1 88.94 282 GLY A N 1
ATOM 2259 C CA . GLY A 1 282 ? 8.773 -33.344 -18.125 1 88.94 282 GLY A CA 1
ATOM 2260 C C . GLY A 1 282 ? 7.512 -32.75 -17.531 1 88.94 282 GLY A C 1
ATOM 2261 O O . GLY A 1 282 ? 7.266 -32.844 -16.328 1 88.94 282 GLY A O 1
ATOM 2262 N N . GLU A 1 283 ? 6.805 -32.125 -18.391 1 92.94 283 GLU A N 1
ATOM 2263 C CA . GLU A 1 283 ? 5.547 -31.516 -17.953 1 92.94 283 GLU A CA 1
ATOM 2264 C C . GLU A 1 283 ? 4.527 -32.594 -17.578 1 92.94 283 GLU A C 1
ATOM 2266 O O . GLU A 1 283 ? 3.824 -32.469 -16.578 1 92.94 283 GLU A O 1
ATOM 2271 N N . LEU A 1 284 ? 4.426 -33.656 -18.359 1 94 284 LEU A N 1
ATOM 2272 C CA . LEU A 1 284 ? 3.541 -34.781 -18.031 1 94 284 LEU A CA 1
ATOM 2273 C C . LEU A 1 284 ? 3.932 -35.406 -16.688 1 94 284 LEU A C 1
ATOM 2275 O O . LEU A 1 284 ? 3.068 -35.688 -15.859 1 94 284 LEU A O 1
ATOM 2279 N N . ASN A 1 285 ? 5.223 -35.594 -16.516 1 93.88 285 ASN A N 1
ATOM 2280 C CA . ASN A 1 285 ? 5.727 -36.156 -15.273 1 93.88 285 ASN A CA 1
ATOM 2281 C C . ASN A 1 285 ? 5.375 -35.281 -14.078 1 93.88 285 ASN A C 1
ATOM 2283 O O . ASN A 1 285 ? 4.996 -35.781 -13.016 1 93.88 285 ASN A O 1
ATOM 2287 N N . ALA A 1 286 ? 5.578 -34 -14.258 1 95.56 286 ALA A N 1
ATOM 2288 C CA . ALA A 1 286 ? 5.258 -33.031 -13.188 1 95.56 286 ALA A CA 1
ATOM 2289 C C . ALA A 1 286 ? 3.777 -33.094 -12.828 1 95.56 286 ALA A C 1
ATOM 2291 O O . ALA A 1 286 ? 3.422 -33.156 -11.648 1 95.56 286 ALA A O 1
ATOM 2292 N N . PHE A 1 287 ? 2.92 -33.094 -13.836 1 97.44 287 PHE A N 1
ATOM 2293 C CA . PHE A 1 287 ? 1.481 -33.156 -13.609 1 97.44 287 PHE A CA 1
ATOM 2294 C C . PHE A 1 287 ? 1.108 -34.469 -12.914 1 97.44 287 PHE A C 1
ATOM 2296 O O . PHE A 1 287 ? 0.281 -34.469 -12 1 97.44 287 PHE A O 1
ATOM 2303 N N . ALA A 1 288 ? 1.723 -35.531 -13.375 1 96.75 288 ALA A N 1
ATOM 2304 C CA . ALA A 1 288 ? 1.442 -36.844 -12.773 1 96.75 288 ALA A CA 1
ATOM 2305 C C . ALA A 1 288 ? 1.829 -36.875 -11.297 1 96.75 288 ALA A C 1
ATOM 2307 O O . ALA A 1 288 ? 1.075 -37.375 -10.461 1 96.75 288 ALA A O 1
ATOM 2308 N N . ASN A 1 289 ? 2.975 -36.375 -10.992 1 96.19 289 ASN A N 1
ATOM 2309 C CA . ASN A 1 289 ? 3.426 -36.344 -9.609 1 96.19 289 ASN A CA 1
ATOM 2310 C C . ASN A 1 289 ? 2.512 -35.469 -8.75 1 96.19 289 ASN A C 1
ATOM 2312 O O . ASN A 1 289 ? 2.211 -35.812 -7.605 1 96.19 289 ASN A O 1
ATOM 2316 N N . TYR A 1 290 ? 2.111 -34.344 -9.297 1 97.25 290 TYR A N 1
ATOM 2317 C CA . TYR A 1 290 ? 1.211 -33.469 -8.547 1 97.25 290 TYR A CA 1
ATOM 2318 C C . TYR A 1 290 ? -0.136 -34.125 -8.32 1 97.25 290 TYR A C 1
ATOM 2320 O O . TYR A 1 290 ? -0.712 -34.031 -7.234 1 97.25 290 TYR A O 1
ATOM 2328 N N . ALA A 1 291 ? -0.636 -34.812 -9.297 1 97.31 291 ALA A N 1
ATOM 2329 C CA . ALA A 1 291 ? -1.914 -35.531 -9.211 1 97.31 291 ALA A CA 1
ATOM 2330 C C . ALA A 1 291 ? -1.861 -36.625 -8.172 1 97.31 291 ALA A C 1
ATOM 2332 O O . ALA A 1 291 ? -2.838 -36.875 -7.453 1 97.31 291 ALA A O 1
ATOM 2333 N N . VAL A 1 292 ? -0.773 -37.344 -8.141 1 96.5 292 VAL A N 1
ATOM 2334 C CA . VAL A 1 292 ? -0.617 -38.406 -7.164 1 96.5 292 VAL A CA 1
ATOM 2335 C C . VAL A 1 292 ? -0.594 -37.812 -5.758 1 96.5 292 VAL A C 1
ATOM 2337 O O . VAL A 1 292 ? -1.142 -38.406 -4.824 1 96.5 292 VAL A O 1
ATOM 2340 N N . ALA A 1 293 ? 0.001 -36.688 -5.641 1 96.12 293 ALA A N 1
ATOM 2341 C CA . ALA A 1 293 ? 0.045 -36 -4.348 1 96.12 293 ALA A CA 1
ATOM 2342 C C . ALA A 1 293 ? -1.335 -35.5 -3.947 1 96.12 293 ALA A C 1
ATOM 2344 O O . ALA A 1 293 ? -1.704 -35.531 -2.771 1 96.12 293 ALA A O 1
ATOM 2345 N N . PHE A 1 294 ? -2.061 -35 -4.918 1 95.69 294 PHE A N 1
ATOM 2346 C CA . PHE A 1 294 ? -3.375 -34.406 -4.668 1 95.69 294 PHE A CA 1
ATOM 2347 C C . PHE A 1 294 ? -4.406 -34.969 -5.641 1 95.69 294 PHE A C 1
ATOM 2349 O O . PHE A 1 294 ? -4.961 -34.25 -6.461 1 95.69 294 PHE A O 1
ATOM 2356 N N . PRO A 1 295 ? -4.82 -36.156 -5.402 1 95.44 295 PRO A N 1
ATOM 2357 C CA . PRO A 1 295 ? -5.699 -36.812 -6.371 1 95.44 295 PRO A CA 1
ATOM 2358 C C . PRO A 1 295 ? -7.074 -36.156 -6.461 1 95.44 295 PRO A C 1
ATOM 2360 O O . PRO A 1 295 ? -7.734 -36.25 -7.5 1 95.44 295 PRO A O 1
ATOM 2363 N N . THR A 1 296 ? -7.496 -35.469 -5.391 1 94.12 296 THR A N 1
ATOM 2364 C CA . THR A 1 296 ? -8.828 -34.875 -5.391 1 94.12 296 THR A CA 1
ATOM 2365 C C . THR A 1 296 ? -8.742 -33.375 -5.68 1 94.12 296 THR A C 1
ATOM 2367 O O . THR A 1 296 ? -9.766 -32.688 -5.738 1 94.12 296 THR A O 1
ATOM 2370 N N . LYS A 1 297 ? -7.539 -32.844 -5.859 1 95.06 297 LYS A N 1
ATOM 2371 C CA . LYS A 1 297 ? -7.375 -31.406 -6 1 95.06 297 LYS A CA 1
ATOM 2372 C C . LYS A 1 297 ? -6.418 -31.062 -7.137 1 95.06 297 LYS A C 1
ATOM 2374 O O . LYS A 1 297 ? -5.762 -30.031 -7.113 1 95.06 297 LYS A O 1
ATOM 2379 N N . PHE A 1 298 ? -6.348 -31.906 -8.109 1 96.5 298 PHE A N 1
ATOM 2380 C CA . PHE A 1 298 ? -5.395 -31.703 -9.195 1 96.5 298 PHE A CA 1
ATOM 2381 C C . PHE A 1 298 ? -5.852 -30.594 -10.117 1 96.5 298 PHE A C 1
ATOM 2383 O O . PHE A 1 298 ? -6.941 -30.656 -10.688 1 96.5 298 PHE A O 1
ATOM 2390 N N . LEU A 1 299 ? -5.121 -29.547 -10.188 1 96.88 299 LEU A N 1
ATOM 2391 C CA . LEU A 1 299 ? -5.242 -28.406 -11.086 1 96.88 299 LEU A CA 1
ATOM 2392 C C . LEU A 1 299 ? -3.924 -28.141 -11.805 1 96.88 299 LEU A C 1
ATOM 2394 O O . LEU A 1 299 ? -2.893 -27.938 -11.164 1 96.88 299 LEU A O 1
ATOM 2398 N N . GLY A 1 300 ? -3.938 -28.156 -13.125 1 97.12 300 GLY A N 1
ATOM 2399 C CA . GLY A 1 300 ? -2.699 -28.047 -13.875 1 97.12 300 GLY A CA 1
ATOM 2400 C C . GLY A 1 300 ? -2.48 -26.672 -14.461 1 97.12 300 GLY A C 1
ATOM 2401 O O . GLY A 1 300 ? -3.395 -26.094 -15.055 1 97.12 300 GLY A O 1
ATOM 2402 N N . LEU A 1 301 ? -1.317 -26.078 -14.266 1 96.56 301 LEU A N 1
ATOM 2403 C CA . LEU A 1 301 ? -0.884 -24.859 -14.938 1 96.56 301 LEU A CA 1
ATOM 2404 C C . LEU A 1 301 ? -0.326 -25.156 -16.328 1 96.56 301 LEU A C 1
ATOM 2406 O O . LEU A 1 301 ? 0.691 -25.844 -16.453 1 96.56 301 LEU A O 1
ATOM 2410 N N . LEU A 1 302 ? -0.879 -24.578 -17.406 1 95.62 302 LEU A N 1
ATOM 2411 C CA . LEU A 1 302 ? -0.693 -25.141 -18.734 1 95.62 302 LEU A CA 1
ATOM 2412 C C . LEU A 1 302 ? 0.366 -24.359 -19.516 1 95.62 302 LEU A C 1
ATOM 2414 O O . LEU A 1 302 ? 0.816 -24.812 -20.578 1 95.62 302 LEU A O 1
ATOM 2418 N N . ASP A 1 303 ? 0.862 -23.266 -19 1 91.81 303 ASP A N 1
ATOM 2419 C CA . ASP A 1 303 ? 1.607 -22.375 -19.891 1 91.81 303 ASP A CA 1
ATOM 2420 C C . ASP A 1 303 ? 3.094 -22.375 -19.531 1 91.81 303 ASP A C 1
ATOM 2422 O O . ASP A 1 303 ? 3.781 -21.359 -19.734 1 91.81 303 ASP A O 1
ATOM 2426 N N . THR A 1 304 ? 3.609 -23.406 -18.969 1 90.06 304 THR A N 1
ATOM 2427 C CA . THR A 1 304 ? 5.043 -23.469 -18.688 1 90.06 304 THR A CA 1
ATOM 2428 C C . THR A 1 304 ? 5.832 -23.531 -20 1 90.06 304 THR A C 1
ATOM 2430 O O . THR A 1 304 ? 6.859 -22.859 -20.141 1 90.06 304 THR A O 1
ATOM 2433 N N . TYR A 1 305 ? 5.352 -2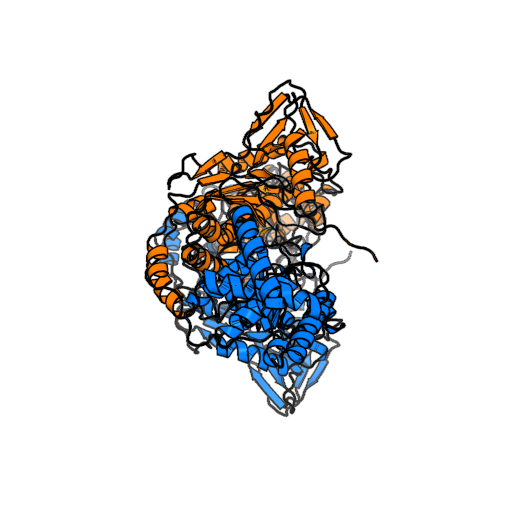4.312 -20.969 1 87.75 305 TYR A N 1
ATOM 2434 C CA . TYR A 1 305 ? 6.012 -24.422 -22.266 1 87.75 305 TYR A CA 1
ATOM 2435 C C . TYR A 1 305 ? 5.098 -23.938 -23.391 1 87.75 305 TYR A C 1
ATOM 2437 O O . TYR A 1 305 ? 5.422 -22.969 -24.078 1 87.75 305 TYR A O 1
ATOM 2445 N N . ASP A 1 306 ? 4 -24.609 -23.516 1 89.62 306 ASP A N 1
ATOM 2446 C CA . ASP A 1 306 ? 2.961 -24.219 -24.469 1 89.62 306 ASP A CA 1
ATOM 2447 C C . ASP A 1 306 ? 1.589 -24.703 -24.016 1 89.62 306 ASP A C 1
ATOM 2449 O O . ASP A 1 306 ? 1.422 -25.875 -23.672 1 89.62 306 ASP A O 1
ATOM 2453 N N . VAL A 1 307 ? 0.652 -23.797 -24.109 1 93.56 307 VAL A N 1
ATOM 2454 C CA . VAL A 1 307 ? -0.662 -24.109 -23.562 1 93.56 307 VAL A CA 1
ATOM 2455 C C . VAL A 1 307 ? -1.312 -25.234 -24.359 1 93.56 307 VAL A C 1
ATOM 2457 O O . VAL A 1 307 ? -1.729 -26.234 -23.797 1 93.56 307 VAL A O 1
ATOM 2460 N N . LEU A 1 308 ? -1.372 -25.125 -25.672 1 93.19 308 LEU A N 1
ATOM 2461 C CA . LEU A 1 308 ? -2.193 -26 -26.5 1 93.19 308 LEU A CA 1
ATOM 2462 C C . LEU A 1 308 ? -1.391 -27.203 -26.969 1 93.19 308 LEU A C 1
ATOM 2464 O O . LEU A 1 308 ? -1.936 -28.297 -27.109 1 93.19 308 LEU A O 1
ATOM 2468 N N . LYS A 1 309 ? -0.089 -27.094 -27.125 1 90.56 309 LYS A N 1
ATOM 2469 C CA . LYS A 1 309 ? 0.714 -28.141 -27.75 1 90.56 309 LYS A CA 1
ATOM 2470 C C . LYS A 1 309 ? 1.241 -29.109 -26.703 1 90.56 309 LYS A C 1
ATOM 2472 O O . LYS A 1 309 ? 1.537 -30.266 -27.016 1 90.56 309 LYS A O 1
ATOM 2477 N N . SER A 1 310 ? 1.38 -28.656 -25.516 1 92.06 310 SER A N 1
ATOM 2478 C CA . SER A 1 310 ? 1.961 -29.516 -24.484 1 92.06 310 SER A CA 1
ATOM 2479 C C . SER A 1 310 ? 1.109 -29.531 -23.219 1 92.06 310 SER A C 1
ATOM 2481 O O . SER A 1 310 ? 0.692 -30.594 -22.766 1 92.06 310 SER A O 1
ATOM 2483 N N . GLY A 1 311 ? 0.774 -28.375 -22.719 1 95 311 GLY A N 1
ATOM 2484 C CA . GLY A 1 311 ? 0.056 -28.266 -21.453 1 95 311 GLY A CA 1
ATOM 2485 C C . GLY A 1 311 ? -1.291 -28.969 -21.484 1 95 311 GLY A C 1
ATOM 2486 O O . GLY A 1 311 ? -1.59 -29.781 -20.609 1 95 311 GLY A O 1
ATOM 2487 N N . LEU A 1 312 ? -2.105 -28.672 -22.469 1 97.06 312 LEU A N 1
ATOM 2488 C CA . LEU A 1 312 ? -3.461 -29.203 -22.547 1 97.06 312 LEU A CA 1
ATOM 2489 C C . LEU A 1 312 ? -3.441 -30.703 -22.75 1 97.06 312 LEU A C 1
ATOM 2491 O O . LEU A 1 312 ? -4.098 -31.453 -22.016 1 97.06 312 LEU A O 1
ATOM 2495 N N . PRO A 1 313 ? -2.629 -31.25 -23.688 1 96.19 313 PRO A N 1
ATOM 2496 C CA . PRO A 1 313 ? -2.562 -32.688 -23.859 1 96.19 313 PRO A CA 1
ATOM 2497 C C . PRO A 1 313 ? -2.092 -33.406 -22.578 1 96.19 313 PRO A C 1
ATOM 2499 O O . PRO A 1 313 ? -2.652 -34.438 -22.203 1 96.19 313 PRO A O 1
ATOM 2502 N N . ASN A 1 314 ? -1.106 -32.875 -21.953 1 96.62 314 ASN A N 1
ATOM 2503 C CA . ASN A 1 314 ? -0.565 -33.469 -20.734 1 96.62 314 ASN A CA 1
ATOM 2504 C C . ASN A 1 314 ? -1.592 -33.5 -19.609 1 96.62 314 ASN A C 1
ATOM 2506 O O . ASN A 1 314 ? -1.737 -34.5 -18.922 1 96.62 314 ASN A O 1
ATOM 2510 N N . PHE A 1 315 ? -2.293 -32.438 -19.469 1 98.06 315 PHE A N 1
ATOM 2511 C CA . PHE A 1 315 ? -3.316 -32.375 -18.422 1 98.06 315 PHE A CA 1
ATOM 2512 C C . PHE A 1 315 ? -4.406 -33.406 -18.672 1 98.06 315 PHE A C 1
ATOM 2514 O O . PHE A 1 315 ? -4.809 -34.125 -17.766 1 98.06 315 PHE A O 1
ATOM 2521 N N . CYS A 1 316 ? -4.879 -33.438 -19.891 1 98.31 316 CYS A N 1
ATOM 2522 C CA . CYS A 1 316 ? -5.973 -34.344 -20.234 1 98.31 316 CYS A CA 1
ATOM 2523 C C . CYS A 1 316 ? -5.57 -35.781 -20.016 1 98.31 316 CYS A C 1
ATOM 2525 O O . CYS A 1 316 ? -6.363 -36.594 -19.531 1 98.31 316 CYS A O 1
ATOM 2527 N N . ALA A 1 317 ? -4.375 -36.094 -20.406 1 96.88 317 ALA A N 1
ATOM 2528 C CA . ALA A 1 317 ? -3.879 -37.469 -20.203 1 96.88 317 ALA A CA 1
ATOM 2529 C C . ALA A 1 317 ? -3.869 -37.844 -18.719 1 96.88 317 ALA A C 1
ATOM 2531 O O . ALA A 1 317 ? -4.336 -38.906 -18.344 1 96.88 317 ALA A O 1
ATOM 2532 N N . VAL A 1 318 ? -3.379 -36.938 -17.922 1 98.12 318 VAL A N 1
ATOM 2533 C CA . VAL A 1 318 ? -3.273 -37.156 -16.484 1 98.12 318 VAL A CA 1
ATOM 2534 C C . VAL A 1 318 ? -4.668 -37.219 -15.867 1 98.12 318 VAL A C 1
ATOM 2536 O O . VAL A 1 318 ? -4.926 -38.031 -14.984 1 98.12 318 VAL A O 1
ATOM 2539 N N . ALA A 1 319 ? -5.555 -36.375 -16.328 1 98.44 319 ALA A N 1
ATOM 2540 C CA . ALA A 1 319 ? -6.922 -36.312 -15.812 1 98.44 319 ALA A CA 1
ATOM 2541 C C . ALA A 1 319 ? -7.652 -37.625 -16.094 1 98.44 319 ALA A C 1
ATOM 2543 O O . ALA A 1 319 ? -8.391 -38.156 -15.25 1 98.44 319 ALA A O 1
ATOM 2544 N N . LEU A 1 320 ? -7.469 -38.188 -17.281 1 97.62 320 LEU A N 1
ATOM 2545 C CA . LEU A 1 320 ? -8.102 -39.438 -17.641 1 97.62 320 LEU A CA 1
ATOM 2546 C C . LEU A 1 320 ? -7.523 -40.594 -16.812 1 97.62 320 LEU A C 1
ATOM 2548 O O . LEU A 1 320 ? -8.266 -41.469 -16.344 1 97.62 320 LEU A O 1
ATOM 2552 N N . ALA A 1 321 ? -6.195 -40.531 -16.703 1 97.12 321 ALA A N 1
ATOM 2553 C CA . ALA A 1 321 ? -5.574 -41.562 -15.867 1 97.12 321 ALA A CA 1
ATOM 2554 C C . ALA A 1 321 ? -6.098 -41.5 -14.438 1 97.12 321 ALA A C 1
ATOM 2556 O O . ALA A 1 321 ? -6.371 -42.531 -13.812 1 97.12 321 ALA A O 1
ATOM 2557 N N . LEU A 1 322 ? -6.199 -40.312 -13.922 1 97.75 322 LEU A N 1
ATOM 2558 C CA . LEU A 1 322 ? -6.715 -40.094 -12.578 1 97.75 322 LEU A CA 1
ATOM 2559 C C . LEU A 1 322 ? -8.125 -40.656 -12.438 1 97.75 322 LEU A C 1
ATOM 2561 O O . LEU A 1 322 ? -8.469 -41.219 -11.398 1 97.75 322 LEU A O 1
ATOM 2565 N N . HIS A 1 323 ? -8.922 -40.469 -13.422 1 97.31 323 HIS A N 1
ATOM 2566 C CA . HIS A 1 323 ? -10.281 -41 -13.438 1 97.31 323 HIS A CA 1
ATOM 2567 C C . HIS A 1 323 ? -10.297 -42.5 -13.312 1 97.31 323 HIS A C 1
ATOM 2569 O O . HIS A 1 323 ? -11.156 -43.062 -12.633 1 97.31 323 HIS A O 1
ATOM 2575 N N . GLU A 1 324 ? -9.375 -43.188 -13.992 1 96.75 324 GLU A N 1
ATOM 2576 C CA . GLU A 1 324 ? -9.281 -44.625 -13.93 1 96.75 324 GLU A CA 1
ATOM 2577 C C . GLU A 1 324 ? -9.055 -45.094 -12.492 1 96.75 324 GLU A C 1
ATOM 2579 O O . GLU A 1 324 ? -9.508 -46.188 -12.109 1 96.75 324 GLU A O 1
ATOM 2584 N N . PHE A 1 325 ? -8.422 -44.281 -11.758 1 96.5 325 PHE A N 1
ATOM 2585 C CA . PHE A 1 325 ? -8.117 -44.656 -10.383 1 96.5 325 PHE A CA 1
ATOM 2586 C C . PHE A 1 325 ? -9.195 -44.156 -9.43 1 96.5 325 PHE A C 1
ATOM 2588 O O . PHE A 1 325 ? -9.039 -44.219 -8.211 1 96.5 325 PHE A O 1
ATOM 2595 N N . GLY A 1 326 ? -10.281 -43.562 -9.914 1 95.38 326 GLY A N 1
ATOM 2596 C CA . GLY A 1 326 ? -11.453 -43.219 -9.117 1 95.38 326 GLY A CA 1
ATOM 2597 C C . GLY A 1 326 ? -11.445 -41.75 -8.648 1 95.38 326 GLY A C 1
ATOM 2598 O O . GLY A 1 326 ? -12.203 -41.375 -7.75 1 95.38 326 GLY A O 1
ATOM 2599 N N . TYR A 1 327 ? -10.555 -40.969 -9.164 1 96.19 327 TYR A N 1
ATOM 2600 C CA . TYR A 1 327 ? -10.461 -39.562 -8.781 1 96.19 327 TYR A CA 1
ATOM 2601 C C . TYR A 1 327 ? -10.82 -38.656 -9.953 1 96.19 327 TYR A C 1
ATOM 2603 O O . TYR A 1 327 ? -10.953 -39.125 -11.086 1 96.19 327 TYR A O 1
ATOM 2611 N N . GLN A 1 328 ? -11.094 -37.438 -9.664 1 96.62 328 GLN A N 1
ATOM 2612 C CA . GLN A 1 328 ? -11.422 -36.438 -10.688 1 96.62 328 GLN A CA 1
ATOM 2613 C C . GLN A 1 328 ? -10.578 -35.188 -10.523 1 96.62 328 GLN A C 1
ATOM 2615 O O . GLN A 1 328 ? -10.461 -34.656 -9.422 1 96.62 328 GLN A O 1
ATOM 2620 N N . ALA A 1 329 ? -9.945 -34.781 -11.625 1 97.38 329 ALA A N 1
ATOM 2621 C CA . ALA A 1 329 ? -9.227 -33.531 -11.633 1 97.38 329 ALA A CA 1
ATOM 2622 C C . ALA A 1 329 ? -10.188 -32.344 -11.453 1 97.38 329 ALA A C 1
ATOM 2624 O O . ALA A 1 329 ? -11.383 -32.469 -11.734 1 97.38 329 ALA A O 1
ATOM 2625 N N . ILE A 1 330 ? -9.656 -31.203 -11.016 1 96.5 330 ILE A N 1
ATOM 2626 C CA . ILE A 1 330 ? -10.469 -30.016 -10.766 1 96.5 330 ILE A CA 1
ATOM 2627 C C . ILE A 1 330 ? -10.508 -29.141 -12.016 1 96.5 330 ILE A C 1
ATOM 2629 O O . ILE A 1 330 ? -11.539 -28.531 -12.32 1 96.5 330 ILE A O 1
ATOM 2633 N N . GLY A 1 331 ? -9.359 -29 -12.609 1 98 331 GLY A N 1
ATOM 2634 C CA . GLY A 1 331 ? -9.312 -28.141 -13.781 1 98 331 GLY A CA 1
ATOM 2635 C C . GLY A 1 331 ? -7.918 -27.641 -14.094 1 98 331 GLY A C 1
ATOM 2636 O O . GLY A 1 331 ? -6.93 -28.344 -13.852 1 98 331 GLY A O 1
ATOM 2637 N N . ILE A 1 332 ? -7.898 -26.484 -14.812 1 98.38 332 ILE A N 1
ATOM 2638 C CA . ILE A 1 332 ? -6.621 -25.953 -15.297 1 98.38 332 ILE A CA 1
ATOM 2639 C C . ILE A 1 332 ? -6.523 -24.469 -14.992 1 98.38 332 ILE A C 1
ATOM 2641 O O . ILE A 1 332 ? -7.52 -23.828 -14.633 1 98.38 332 ILE A O 1
ATOM 2645 N N . ARG A 1 333 ? -5.309 -23.938 -15.031 1 97.62 333 ARG A N 1
ATOM 2646 C CA . ARG A 1 333 ? -5.035 -22.516 -14.953 1 97.62 333 ARG A CA 1
ATOM 2647 C C . ARG A 1 333 ? -4.188 -22.047 -16.141 1 97.62 333 ARG A C 1
ATOM 2649 O O . ARG A 1 333 ? -3.252 -22.75 -16.547 1 97.62 333 ARG A O 1
ATOM 2656 N N . ILE A 1 334 ? -4.543 -20.953 -16.703 1 95.75 334 ILE A N 1
ATOM 2657 C CA . ILE A 1 334 ? -3.742 -20.312 -17.734 1 95.75 334 ILE A CA 1
ATOM 2658 C C . ILE A 1 334 ? -3.289 -18.938 -17.25 1 95.75 334 ILE A C 1
ATOM 2660 O O . ILE A 1 334 ? -4.055 -18.219 -16.609 1 95.75 334 ILE A O 1
ATOM 2664 N N . ASP A 1 335 ? -2.061 -18.547 -17.5 1 92.06 335 ASP A N 1
ATOM 2665 C CA . ASP A 1 335 ? -1.473 -17.328 -16.953 1 92.06 335 ASP A CA 1
ATOM 2666 C C . ASP A 1 335 ? -0.856 -16.484 -18.078 1 92.06 335 ASP A C 1
ATOM 2668 O O . ASP A 1 335 ? -0.084 -15.562 -17.797 1 92.06 335 ASP A O 1
ATOM 2672 N N . SER A 1 336 ? -1.05 -16.875 -19.312 1 88.69 336 SER A N 1
ATOM 2673 C CA . SER A 1 336 ? -0.486 -16.109 -20.422 1 88.69 336 SER A CA 1
ATOM 2674 C C . SER A 1 336 ? -1.268 -16.328 -21.703 1 88.69 336 SER A C 1
ATOM 2676 O O . SER A 1 336 ? -2.084 -17.25 -21.797 1 88.69 336 SER A O 1
ATOM 2678 N N . GLY A 1 337 ? -1.057 -15.445 -22.641 1 88.44 337 GLY A N 1
ATOM 2679 C CA . GLY A 1 337 ? -1.683 -15.57 -23.953 1 88.44 337 GLY A CA 1
ATOM 2680 C C . GLY A 1 337 ? -3.066 -14.953 -24 1 88.44 337 GLY A C 1
ATOM 2681 O O . GLY A 1 337 ? -3.449 -14.188 -23.125 1 88.44 337 GLY A O 1
ATOM 2682 N N . ASP A 1 338 ? -3.725 -15.195 -25.109 1 93 338 ASP A N 1
ATOM 2683 C CA . ASP A 1 338 ? -5.109 -14.766 -25.266 1 93 338 ASP A CA 1
ATOM 2684 C C . ASP A 1 338 ? -6.062 -15.656 -24.484 1 93 338 ASP A C 1
ATOM 2686 O O . ASP A 1 338 ? -6.59 -16.641 -25.016 1 93 338 ASP A O 1
ATOM 2690 N N . MET A 1 339 ? -6.355 -15.203 -23.344 1 94.81 339 MET A N 1
ATOM 2691 C CA . MET A 1 339 ? -7.051 -16.047 -22.375 1 94.81 339 MET A CA 1
ATOM 2692 C C . MET A 1 339 ? -8.445 -16.406 -22.875 1 94.81 339 MET A C 1
ATOM 2694 O O . MET A 1 339 ? -8.945 -17.5 -22.609 1 94.81 339 MET A O 1
ATOM 2698 N N . ALA A 1 340 ? -9.117 -15.477 -23.516 1 95.81 340 ALA A N 1
ATOM 2699 C CA . ALA A 1 340 ? -10.438 -15.773 -24.047 1 95.81 340 ALA A CA 1
ATOM 2700 C C . ALA A 1 340 ? -10.375 -16.875 -25.094 1 95.81 340 ALA A C 1
ATOM 2702 O O . ALA A 1 340 ? -11.094 -17.875 -24.984 1 95.81 340 ALA A O 1
ATOM 2703 N N . TYR A 1 341 ? -9.484 -16.734 -26.062 1 96.75 341 TYR A N 1
ATOM 2704 C CA . TYR A 1 341 ? -9.312 -17.734 -27.109 1 96.75 341 TYR A CA 1
ATOM 2705 C C . TYR A 1 341 ? -8.898 -19.078 -26.531 1 96.75 341 TYR A C 1
ATOM 2707 O O . TYR A 1 341 ? -9.469 -20.109 -26.875 1 96.75 341 TYR A O 1
ATOM 2715 N N . LEU A 1 342 ? -7.918 -19.016 -25.672 1 97.06 342 LEU A N 1
ATOM 2716 C CA . LEU A 1 342 ? -7.406 -20.25 -25.062 1 97.06 342 LEU A CA 1
ATOM 2717 C C . LEU A 1 342 ? -8.5 -20.953 -24.266 1 97.06 342 LEU A C 1
ATOM 2719 O O . LEU A 1 342 ? -8.609 -22.188 -24.328 1 97.06 342 LEU A O 1
ATOM 2723 N N . SER A 1 343 ? -9.305 -20.203 -23.516 1 98 343 SER A N 1
ATOM 2724 C CA . SER A 1 343 ? -10.352 -20.797 -22.703 1 98 343 SER A CA 1
ATOM 2725 C C . SER A 1 343 ? -11.375 -21.531 -23.562 1 98 343 SER A C 1
ATOM 2727 O O . SER A 1 343 ? -11.844 -22.609 -23.219 1 98 343 SER A O 1
ATOM 2729 N N . LEU A 1 344 ? -11.727 -20.969 -24.688 1 98.19 344 LEU A N 1
ATOM 2730 C CA . LEU A 1 344 ? -12.688 -21.578 -25.594 1 98.19 344 LEU A CA 1
ATOM 2731 C C . LEU A 1 344 ? -12.117 -22.844 -26.234 1 98.19 344 LEU A C 1
ATOM 2733 O O . LEU A 1 344 ? -12.812 -23.859 -26.328 1 98.19 344 LEU A O 1
ATOM 2737 N N . THR A 1 345 ? -10.836 -22.734 -26.672 1 97.88 345 THR A N 1
ATOM 2738 C CA . THR A 1 345 ? -10.18 -23.875 -27.281 1 97.88 345 THR A CA 1
ATOM 2739 C C . THR A 1 345 ? -10.07 -25.031 -26.297 1 97.88 345 THR A C 1
ATOM 2741 O O . THR A 1 345 ? -10.32 -26.188 -26.656 1 97.88 345 THR A O 1
ATOM 2744 N N . ILE A 1 346 ? -9.766 -24.719 -25.109 1 98.44 346 ILE A N 1
ATOM 2745 C CA . ILE A 1 346 ? -9.617 -25.719 -24.062 1 98.44 346 ILE A CA 1
ATOM 2746 C C . ILE A 1 346 ? -10.977 -26.344 -23.734 1 98.44 346 ILE A C 1
ATOM 2748 O O . ILE A 1 346 ? -11.086 -27.562 -23.594 1 98.44 346 ILE A O 1
ATOM 2752 N N . ARG A 1 347 ? -11.992 -25.516 -23.609 1 98.62 347 ARG A N 1
ATOM 2753 C CA . ARG A 1 347 ? -13.336 -26 -23.344 1 98.62 347 ARG A CA 1
ATOM 2754 C C . ARG A 1 347 ? -13.797 -26.969 -24.438 1 98.62 347 ARG A C 1
ATOM 2756 O O . ARG A 1 347 ? -14.414 -27.984 -24.156 1 98.62 347 ARG A O 1
ATOM 2763 N N . ASN A 1 348 ? -13.523 -26.609 -25.641 1 98.19 348 ASN A N 1
ATOM 2764 C CA . ASN A 1 348 ? -13.859 -27.484 -26.766 1 98.19 348 ASN A CA 1
ATOM 2765 C C . ASN A 1 348 ? -13.164 -28.844 -26.641 1 98.19 348 ASN A C 1
ATOM 2767 O O . ASN A 1 348 ? -13.773 -29.875 -26.906 1 98.19 348 ASN A O 1
ATOM 2771 N N . ALA A 1 349 ? -11.922 -28.828 -26.281 1 98.12 349 ALA A N 1
ATOM 2772 C CA . ALA A 1 349 ? -11.188 -30.078 -26.094 1 98.12 349 ALA A CA 1
ATOM 2773 C C . ALA A 1 349 ? -11.82 -30.922 -24.984 1 98.12 349 ALA A C 1
ATOM 2775 O O . ALA A 1 349 ? -11.953 -32.125 -25.125 1 98.12 349 ALA A O 1
ATOM 2776 N N . PHE A 1 350 ? -12.211 -30.266 -23.906 1 98.62 350 PHE A N 1
ATOM 2777 C CA . PHE A 1 350 ? -12.875 -30.969 -22.797 1 98.62 350 PHE A CA 1
ATOM 2778 C C . PHE A 1 350 ? -14.172 -31.609 -23.266 1 98.62 350 PHE A C 1
ATOM 2780 O O . PHE A 1 350 ? -14.469 -32.75 -22.906 1 98.62 350 PHE A O 1
ATOM 2787 N N . GLN A 1 351 ? -14.906 -30.875 -24.047 1 98.19 351 GLN A N 1
ATOM 2788 C CA . GLN A 1 351 ? -16.188 -31.375 -24.562 1 98.19 351 GLN A CA 1
ATOM 2789 C C . GLN A 1 351 ? -15.984 -32.562 -25.484 1 98.19 351 GLN A C 1
ATOM 2791 O O . GLN A 1 351 ? -16.734 -33.531 -25.438 1 98.19 351 GLN A O 1
ATOM 2796 N N . LEU A 1 352 ? -14.977 -32.5 -26.328 1 97.62 352 LEU A N 1
ATOM 2797 C CA . LEU A 1 352 ? -14.672 -33.562 -27.25 1 97.62 352 LEU A CA 1
ATOM 2798 C C . LEU A 1 352 ? -14.336 -34.844 -26.5 1 97.62 352 LEU A C 1
ATOM 2800 O O . LEU A 1 352 ? -14.82 -35.938 -26.859 1 97.62 352 LEU A O 1
ATOM 2804 N N . ILE A 1 353 ? -13.523 -34.719 -25.484 1 97.44 353 ILE A N 1
ATOM 2805 C CA . ILE A 1 353 ? -13.148 -35.875 -24.672 1 97.44 353 ILE A CA 1
ATOM 2806 C C . ILE A 1 353 ? -14.367 -36.406 -23.938 1 97.44 353 ILE A C 1
ATOM 2808 O O . ILE A 1 353 ? -14.578 -37.625 -23.875 1 97.44 353 ILE A O 1
ATOM 2812 N N . SER A 1 354 ? -15.133 -35.469 -23.344 1 97.81 354 SER A N 1
ATOM 2813 C CA . SER A 1 354 ? -16.359 -35.844 -22.641 1 97.81 354 SER A CA 1
ATOM 2814 C C . SER A 1 354 ? -17.281 -36.656 -23.516 1 97.81 354 SER A C 1
ATOM 2816 O O . SER A 1 354 ? -17.781 -37.719 -23.094 1 97.81 354 SER A O 1
ATOM 2818 N N . LEU A 1 355 ? -17.469 -36.312 -24.75 1 96.5 355 LEU A N 1
ATOM 2819 C CA . LEU A 1 355 ? -18.359 -36.969 -25.688 1 96.5 355 LEU A CA 1
ATOM 2820 C C . LEU A 1 355 ? -17.75 -38.312 -26.156 1 96.5 355 LEU A C 1
ATOM 2822 O O . LEU A 1 355 ? -18.438 -39.312 -26.203 1 96.5 355 LEU A O 1
ATOM 2826 N N . HIS A 1 356 ? -16.5 -38.25 -26.484 1 95.25 356 HIS A N 1
ATOM 2827 C CA . HIS A 1 356 ? -15.828 -39.406 -27.062 1 95.25 356 HIS A CA 1
ATOM 2828 C C . HIS A 1 356 ? -15.773 -40.594 -26.078 1 95.25 356 HIS A C 1
ATOM 2830 O O . HIS A 1 356 ? -15.961 -41.75 -26.453 1 95.25 356 HIS A O 1
ATOM 2836 N N . TYR A 1 357 ? -15.539 -40.25 -24.859 1 94.88 357 TYR A N 1
ATOM 2837 C CA . TYR A 1 357 ? -15.359 -41.312 -23.859 1 94.88 357 TYR A CA 1
ATOM 2838 C C . TYR A 1 357 ? -16.562 -41.375 -22.922 1 94.88 357 TYR A C 1
ATOM 2840 O O . TYR A 1 357 ? -16.547 -42.125 -21.953 1 94.88 357 TYR A O 1
ATOM 2848 N N . ASN A 1 358 ? -17.641 -40.594 -23.094 1 95.75 358 ASN A N 1
ATOM 2849 C CA . ASN A 1 358 ? -18.859 -40.562 -22.297 1 95.75 358 ASN A CA 1
ATOM 2850 C C . ASN A 1 358 ? -18.547 -40.25 -20.828 1 95.75 358 ASN A C 1
ATOM 2852 O O . ASN A 1 358 ? -18.938 -41 -19.953 1 95.75 358 ASN A O 1
ATOM 2856 N N . LEU A 1 359 ? -17.797 -39.188 -20.594 1 97.19 359 LEU A N 1
ATOM 2857 C CA . LEU A 1 359 ? -17.453 -38.688 -19.281 1 97.19 359 LEU A CA 1
ATOM 2858 C C . LEU A 1 359 ? -18 -37.281 -19.094 1 97.19 359 LEU A C 1
ATOM 2860 O O . LEU A 1 359 ? -17.266 -36.281 -19.188 1 97.19 359 LEU A O 1
ATOM 2864 N N . PRO A 1 360 ? -19.234 -37.094 -18.656 1 97.44 360 PRO A N 1
ATOM 2865 C CA . PRO A 1 360 ? -19.875 -35.75 -18.578 1 97.44 360 PRO A CA 1
ATOM 2866 C C . PRO A 1 360 ? -19.109 -34.781 -17.672 1 97.44 360 PRO A C 1
ATOM 2868 O O . PRO A 1 360 ? -19.078 -33.594 -17.953 1 97.44 360 PRO A O 1
ATOM 2871 N N . TRP A 1 361 ? -18.516 -35.25 -16.641 1 97.12 361 TRP A N 1
ATOM 2872 C CA . TRP A 1 361 ? -17.828 -34.406 -15.695 1 97.12 361 TRP A CA 1
ATOM 2873 C C . TRP A 1 361 ? -16.641 -33.688 -16.375 1 97.12 361 TRP A C 1
ATOM 2875 O O . TRP A 1 361 ? -16.25 -32.594 -15.961 1 97.12 361 TRP A O 1
ATOM 2885 N N . PHE A 1 362 ? -16.031 -34.312 -17.359 1 98.25 362 PHE A N 1
ATOM 2886 C CA . PHE A 1 362 ? -14.828 -33.781 -18.016 1 98.25 362 PHE A CA 1
ATOM 2887 C C . PHE A 1 362 ? -15.133 -32.469 -18.719 1 98.25 362 PHE A C 1
ATOM 2889 O O . PHE A 1 362 ? -14.266 -31.594 -18.797 1 98.25 362 PHE A O 1
ATOM 2896 N N . ALA A 1 363 ? -16.375 -32.25 -19.172 1 98 363 ALA A N 1
ATOM 2897 C CA . ALA A 1 363 ? -16.797 -31.047 -19.859 1 98 363 ALA A CA 1
ATOM 2898 C C . ALA A 1 363 ? -16.906 -29.875 -18.891 1 98 363 ALA A C 1
ATOM 2900 O O . ALA A 1 363 ? -16.938 -28.719 -19.297 1 98 363 ALA A O 1
ATOM 2901 N N . GLN A 1 364 ? -16.938 -30.203 -17.609 1 97.12 364 GLN A N 1
ATOM 2902 C CA . GLN A 1 364 ? -17.203 -29.188 -16.594 1 97.12 364 GLN A CA 1
ATOM 2903 C C . GLN A 1 364 ? -15.938 -28.812 -15.836 1 97.12 364 GLN A C 1
ATOM 2905 O O . GLN A 1 364 ? -15.984 -28.062 -14.867 1 97.12 364 GLN A O 1
ATOM 2910 N N . LEU A 1 365 ? -14.828 -29.359 -16.312 1 98.44 365 LEU A N 1
ATOM 2911 C CA . LEU A 1 365 ? -13.562 -29.016 -15.695 1 98.44 365 LEU A CA 1
ATOM 2912 C C . LEU A 1 365 ? -13.367 -27.5 -15.648 1 98.44 365 LEU A C 1
ATOM 2914 O O . LEU A 1 365 ? -13.711 -26.797 -16.609 1 98.44 365 LEU A O 1
ATOM 2918 N N . GLN A 1 366 ? -12.852 -27.031 -14.562 1 98.12 366 GLN A N 1
ATOM 2919 C CA . GLN A 1 366 ? -12.742 -25.594 -14.344 1 98.12 366 GLN A CA 1
ATOM 2920 C C . GLN A 1 366 ? -11.57 -25 -15.125 1 98.12 366 GLN A C 1
ATOM 2922 O O . GLN A 1 366 ? -10.523 -25.641 -15.25 1 98.12 366 GLN A O 1
ATOM 2927 N N . ILE A 1 367 ? -11.773 -23.828 -15.617 1 98.44 367 ILE A N 1
ATOM 2928 C CA . ILE A 1 367 ? -10.727 -23.047 -16.266 1 98.44 367 ILE A CA 1
ATOM 2929 C C . ILE A 1 367 ? -10.477 -21.766 -15.484 1 98.44 367 ILE A C 1
ATOM 2931 O O . ILE A 1 367 ? -11.328 -20.875 -15.469 1 98.44 367 ILE A O 1
ATOM 2935 N N . LEU A 1 368 ? -9.312 -21.672 -14.875 1 97.94 368 LEU A N 1
ATOM 2936 C CA . LEU A 1 368 ? -8.906 -20.5 -14.117 1 97.94 368 LEU A CA 1
ATOM 2937 C C . LEU A 1 368 ? -7.969 -19.625 -14.945 1 97.94 368 LEU A C 1
ATOM 2939 O O . LEU A 1 368 ? -7.117 -20.141 -15.68 1 97.94 368 LEU A O 1
ATOM 2943 N N . ALA A 1 369 ? -8.164 -18.375 -14.812 1 96.81 369 ALA A N 1
ATOM 2944 C CA . ALA A 1 369 ? -7.316 -17.406 -15.516 1 96.81 369 ALA A CA 1
ATOM 2945 C C . ALA A 1 369 ? -6.621 -16.469 -14.531 1 96.81 369 ALA A C 1
ATOM 2947 O O . ALA A 1 369 ? -7.238 -15.992 -13.578 1 96.81 369 ALA A O 1
ATOM 2948 N N . SER A 1 370 ? -5.379 -16.359 -14.766 1 93.75 370 SER A N 1
ATOM 2949 C CA . SER A 1 370 ? -4.574 -15.391 -14.016 1 93.75 370 SER A CA 1
ATOM 2950 C C . SER A 1 370 ? -3.627 -14.633 -14.938 1 93.75 370 SER A C 1
ATOM 2952 O O . SER A 1 370 ? -3.408 -15.031 -16.078 1 93.75 370 SER A O 1
ATOM 2954 N N . ASN A 1 3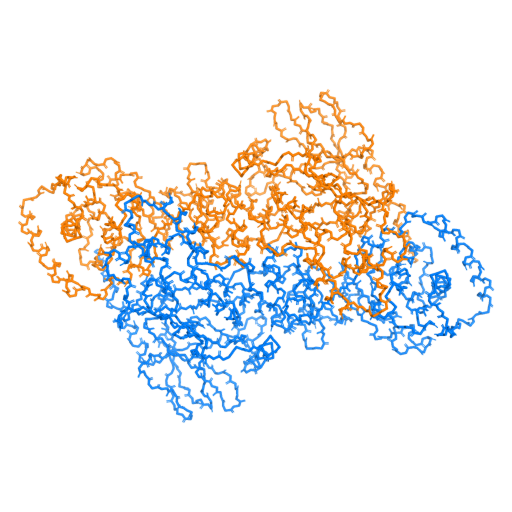71 ? -3.256 -13.391 -14.789 1 88.12 371 ASN A N 1
ATOM 2955 C CA . ASN A 1 371 ? -2.277 -12.586 -15.516 1 88.12 371 ASN A CA 1
ATOM 2956 C C . ASN A 1 371 ? -2.627 -11.102 -15.477 1 88.12 371 ASN A C 1
ATOM 2958 O O . ASN A 1 371 ? -3.205 -10.57 -16.422 1 88.12 371 ASN A O 1
ATOM 2962 N N . ASP A 1 372 ? -2.145 -10.516 -14.469 1 86.94 372 ASP A N 1
ATOM 2963 C CA . ASP A 1 372 ? -2.25 -9.07 -14.305 1 86.94 372 ASP A CA 1
ATOM 2964 C C . ASP A 1 372 ? -3.648 -8.578 -14.664 1 86.94 372 ASP A C 1
ATOM 2966 O O . ASP A 1 372 ? -3.797 -7.566 -15.359 1 86.94 372 ASP A O 1
ATOM 2970 N N . LEU A 1 373 ? -4.641 -9.359 -14.328 1 94.19 373 LEU A N 1
ATOM 2971 C CA . LEU A 1 373 ? -6.039 -9.016 -14.555 1 94.19 373 LEU A CA 1
ATOM 2972 C C . LEU A 1 373 ? -6.426 -7.77 -13.766 1 94.19 373 LEU A C 1
ATOM 2974 O O . LEU A 1 373 ? -5.898 -7.531 -12.672 1 94.19 373 LEU A O 1
ATOM 2978 N N . ASN A 1 374 ? -7.262 -6.973 -14.359 1 95.25 374 ASN A N 1
ATOM 2979 C CA . ASN A 1 374 ? -7.855 -5.824 -13.68 1 95.25 374 ASN A CA 1
ATOM 2980 C C . ASN A 1 374 ? -9.328 -5.668 -14.031 1 95.25 374 ASN A C 1
ATOM 2982 O O . ASN A 1 374 ? -9.906 -6.523 -14.703 1 95.25 374 ASN A O 1
ATOM 2986 N N . GLU A 1 375 ? -9.945 -4.676 -13.523 1 95.5 375 GLU A N 1
ATOM 2987 C CA . GLU A 1 375 ? -11.383 -4.484 -13.703 1 95.5 375 GLU A CA 1
ATOM 2988 C C . GLU A 1 375 ? -11.742 -4.371 -15.188 1 95.5 375 GLU A C 1
ATOM 2990 O O . GLU A 1 375 ? -12.703 -4.984 -15.648 1 95.5 375 GLU A O 1
ATOM 2995 N N . ASP A 1 376 ? -10.977 -3.637 -15.945 1 94.06 376 ASP A N 1
ATOM 2996 C CA . ASP A 1 376 ? -11.234 -3.41 -17.359 1 94.06 376 ASP A CA 1
ATOM 2997 C C . ASP A 1 376 ? -11.148 -4.715 -18.156 1 94.06 376 ASP A C 1
ATOM 2999 O O . ASP A 1 376 ? -11.945 -4.953 -19.062 1 94.06 376 ASP A O 1
ATOM 3003 N N . THR A 1 377 ? -10.164 -5.5 -17.812 1 93.62 377 THR A N 1
ATOM 3004 C CA . THR A 1 377 ? -10.008 -6.781 -18.484 1 93.62 377 THR A CA 1
ATOM 3005 C C . THR A 1 377 ? -11.211 -7.688 -18.219 1 93.62 377 THR A C 1
ATOM 3007 O O . THR A 1 377 ? -11.648 -8.422 -19.094 1 93.62 377 THR A O 1
ATOM 3010 N N . LEU A 1 378 ? -11.688 -7.676 -17.016 1 94.81 378 LEU A N 1
ATOM 3011 C CA . LEU A 1 378 ? -12.852 -8.492 -16.672 1 94.81 378 LEU A CA 1
ATOM 3012 C C . LEU A 1 378 ? -14.07 -8.055 -17.484 1 94.81 378 LEU A C 1
ATOM 3014 O O . LEU A 1 378 ? -14.82 -8.891 -17.984 1 94.81 378 LEU A O 1
ATOM 3018 N N . HIS A 1 379 ? -14.266 -6.766 -17.625 1 93.62 379 HIS A N 1
ATOM 3019 C CA . HIS A 1 379 ? -15.375 -6.262 -18.438 1 93.62 379 HIS A CA 1
ATOM 3020 C C . HIS A 1 379 ? -15.203 -6.641 -19.891 1 93.62 379 HIS A C 1
ATOM 3022 O O . HIS A 1 379 ? -16.172 -6.93 -20.594 1 93.62 379 HIS A O 1
ATOM 3028 N N . SER A 1 380 ? -13.953 -6.605 -20.328 1 92.75 380 SER A N 1
ATOM 3029 C CA . SER A 1 380 ? -13.672 -7 -21.703 1 92.75 380 SER A CA 1
ATOM 3030 C C . SER A 1 380 ? -14.047 -8.461 -21.953 1 92.75 380 SER A C 1
ATOM 3032 O O . SER A 1 380 ? -14.562 -8.805 -23.016 1 92.75 380 SER A O 1
ATOM 3034 N N . PHE A 1 381 ? -13.781 -9.289 -20.984 1 92.94 381 PHE A N 1
ATOM 3035 C CA . PHE A 1 381 ? -14.141 -10.703 -21.094 1 92.94 381 PHE A CA 1
ATOM 3036 C C . PHE A 1 381 ? -15.648 -10.875 -21.188 1 92.94 381 PHE A C 1
ATOM 3038 O O . PHE A 1 381 ? -16.125 -11.789 -21.875 1 92.94 381 PHE A O 1
ATOM 3045 N N . ASN A 1 382 ? -16.391 -10 -20.578 1 89.5 382 ASN A N 1
ATOM 3046 C CA . ASN A 1 382 ? -17.844 -10.078 -20.609 1 89.5 382 ASN A CA 1
ATOM 3047 C C . ASN A 1 382 ? -18.391 -9.711 -21.984 1 89.5 382 ASN A C 1
ATOM 3049 O O . ASN A 1 382 ? -19.516 -10.062 -22.328 1 89.5 382 ASN A O 1
ATOM 3053 N N . GLN A 1 383 ? -17.625 -9.023 -22.734 1 91.06 383 GLN A N 1
ATOM 3054 C CA . GLN A 1 383 ? -18.062 -8.578 -24.062 1 91.06 383 GLN A CA 1
ATOM 3055 C C . GLN A 1 383 ? -17.672 -9.586 -25.141 1 91.06 383 GLN A C 1
ATOM 3057 O O . GLN A 1 383 ? -18.047 -9.43 -26.297 1 91.06 383 GLN A O 1
ATOM 3062 N N . GLN A 1 384 ? -16.938 -10.508 -24.703 1 92.06 384 GLN A N 1
ATOM 3063 C CA . GLN A 1 384 ? -16.531 -11.547 -25.656 1 92.06 384 GLN A CA 1
ATOM 3064 C C . GLN A 1 384 ? -16.828 -12.938 -25.109 1 92.06 384 GLN A C 1
ATOM 3066 O O . GLN A 1 384 ? -17.078 -13.102 -23.922 1 92.06 384 GLN A O 1
ATOM 3071 N N . ASP A 1 385 ? -16.828 -13.828 -26.031 1 93.69 385 ASP A N 1
ATOM 3072 C CA . ASP A 1 385 ? -17.031 -15.203 -25.594 1 93.69 385 ASP A CA 1
ATOM 3073 C C . ASP A 1 385 ? -15.789 -15.773 -24.938 1 93.69 385 ASP A C 1
ATOM 3075 O O . ASP A 1 385 ? -14.672 -15.562 -25.406 1 93.69 385 ASP A O 1
ATOM 3079 N N . HIS A 1 386 ? -15.977 -16.328 -23.797 1 96.75 386 HIS A N 1
ATOM 3080 C CA . HIS A 1 386 ? -14.914 -17.047 -23.094 1 96.75 386 HIS A CA 1
ATOM 3081 C C . HIS A 1 386 ? -15.477 -18.141 -22.219 1 96.75 386 HIS A C 1
ATOM 3083 O O . HIS A 1 386 ? -16.688 -18.188 -21.969 1 96.75 386 HIS A O 1
ATOM 3089 N N . SER A 1 387 ? -14.633 -19.062 -21.781 1 97.75 387 SER A N 1
ATOM 3090 C CA . SER A 1 387 ? -15.078 -20.188 -20.953 1 97.75 387 SER A CA 1
ATOM 3091 C C . SER A 1 387 ? -14.359 -20.203 -19.609 1 97.75 387 SER A C 1
ATOM 3093 O O . SER A 1 387 ? -14.133 -21.281 -19.047 1 97.75 387 SER A O 1
ATOM 3095 N N . ILE A 1 388 ? -13.938 -19.031 -19.172 1 97.69 388 ILE A N 1
ATOM 3096 C CA . ILE A 1 388 ? -13.242 -18.938 -17.891 1 97.69 388 ILE A CA 1
ATOM 3097 C C . ILE A 1 388 ? -14.242 -19.094 -16.734 1 97.69 388 ILE A C 1
ATOM 3099 O O . ILE A 1 388 ? -15.305 -18.469 -16.75 1 97.69 388 ILE A O 1
ATOM 3103 N N . ASP A 1 389 ? -13.883 -19.922 -15.766 1 97.75 389 ASP A N 1
ATOM 3104 C CA . ASP A 1 389 ? -14.789 -20.188 -14.648 1 97.75 389 ASP A CA 1
ATOM 3105 C C . ASP A 1 389 ? -14.383 -19.406 -13.406 1 97.75 389 ASP A C 1
ATOM 3107 O O . ASP A 1 389 ? -15.203 -19.172 -12.516 1 97.75 389 ASP A O 1
ATOM 3111 N N . ALA A 1 390 ? -13.125 -19.062 -13.305 1 97.5 390 ALA A N 1
ATOM 3112 C CA . ALA A 1 390 ? -12.609 -18.359 -12.133 1 97.5 390 ALA A CA 1
ATOM 3113 C C . ALA A 1 390 ? -11.477 -17.422 -12.523 1 97.5 390 ALA A C 1
ATOM 3115 O O . ALA A 1 390 ? -10.648 -17.75 -13.383 1 97.5 390 ALA A O 1
ATOM 3116 N N . PHE A 1 391 ? -11.461 -16.25 -11.914 1 97.75 391 PHE A N 1
ATOM 3117 C CA . PHE A 1 391 ? -10.406 -15.273 -12.133 1 97.75 391 PHE A CA 1
ATOM 3118 C C . PHE A 1 391 ? -9.547 -15.117 -10.883 1 97.75 391 PHE A C 1
ATOM 3120 O O . PHE A 1 391 ? -10.062 -14.969 -9.781 1 97.75 391 PHE A O 1
ATOM 3127 N N . CYS A 1 392 ? -8.273 -15.227 -11.023 1 97.31 392 CYS A N 1
ATOM 3128 C CA . CYS A 1 392 ? -7.297 -14.984 -9.969 1 97.31 392 CYS A CA 1
ATOM 3129 C C . CYS A 1 392 ? -6.633 -13.625 -10.141 1 97.31 392 CYS A C 1
ATOM 3131 O O . CYS A 1 392 ? -5.699 -13.477 -10.93 1 97.31 392 CYS A O 1
ATOM 3133 N N . VAL A 1 393 ? -7.07 -12.688 -9.359 1 96.81 393 VAL A N 1
ATOM 3134 C CA . VAL A 1 393 ? -6.574 -11.32 -9.484 1 96.81 393 VAL A CA 1
ATOM 3135 C C . VAL A 1 393 ? -5.641 -11 -8.312 1 96.81 393 VAL A C 1
ATOM 3137 O O . VAL A 1 393 ? -5.992 -11.227 -7.152 1 96.81 393 VAL A O 1
ATOM 3140 N N . GLY A 1 394 ? -4.48 -10.5 -8.578 1 95.44 394 GLY A N 1
ATOM 3141 C CA . GLY A 1 394 ? -3.49 -10.289 -7.535 1 95.44 394 GLY A CA 1
ATOM 3142 C C . GLY A 1 394 ? -3.074 -8.836 -7.398 1 95.44 394 GLY A C 1
ATOM 3143 O O . GLY A 1 394 ? -3.764 -8.039 -6.758 1 95.44 394 GLY A O 1
ATOM 3144 N N . THR A 1 395 ? -2.07 -8.406 -8.133 1 96.69 395 THR A N 1
ATOM 3145 C CA . THR A 1 395 ? -1.354 -7.145 -7.992 1 96.69 395 THR A CA 1
ATOM 3146 C C . THR A 1 395 ? -2.307 -5.961 -8.148 1 96.69 395 THR A C 1
ATOM 3148 O O . THR A 1 395 ? -2.305 -5.043 -7.332 1 96.69 395 THR A O 1
ATOM 3151 N N . ASN A 1 396 ? -3.158 -5.953 -9.164 1 97.31 396 ASN A N 1
ATOM 3152 C CA . ASN A 1 396 ? -4.027 -4.82 -9.461 1 97.31 396 ASN A CA 1
ATOM 3153 C C . ASN A 1 396 ? -5.102 -4.637 -8.398 1 97.31 396 ASN A C 1
ATOM 3155 O O . ASN A 1 396 ? -5.539 -3.516 -8.133 1 97.31 396 ASN A O 1
ATOM 3159 N N . LEU A 1 397 ? -5.449 -5.73 -7.777 1 98.06 397 LEU A N 1
ATOM 3160 C CA . LEU A 1 397 ? -6.43 -5.656 -6.699 1 98.06 397 LEU A CA 1
ATOM 3161 C C . LEU A 1 397 ? -5.797 -5.102 -5.426 1 98.06 397 LEU A C 1
ATOM 3163 O O . LEU A 1 397 ? -6.266 -4.102 -4.883 1 98.06 397 LEU A O 1
ATOM 3167 N N . VAL A 1 398 ? -4.684 -5.676 -4.969 1 98 398 VAL A N 1
ATOM 3168 C CA . VAL A 1 398 ? -4.184 -5.434 -3.621 1 98 398 VAL A CA 1
ATOM 3169 C C . VAL A 1 398 ? -3.5 -4.07 -3.561 1 98 398 VAL A C 1
ATOM 3171 O O . VAL A 1 398 ? -3.424 -3.453 -2.496 1 98 398 VAL A O 1
ATOM 3174 N N . THR A 1 399 ? -3.002 -3.533 -4.699 1 97.81 399 THR A N 1
ATOM 3175 C CA . THR A 1 399 ? -2.342 -2.232 -4.715 1 97.81 399 THR A CA 1
ATOM 3176 C C . THR A 1 399 ? -3.314 -1.139 -5.145 1 97.81 399 THR A C 1
ATOM 3178 O O . THR A 1 399 ? -2.963 0.043 -5.156 1 97.81 399 THR A O 1
ATOM 3181 N N . CYS A 1 400 ? -4.512 -1.569 -5.496 1 97.81 400 CYS A N 1
ATOM 3182 C CA . CYS A 1 400 ? -5.465 -0.617 -6.051 1 97.81 400 CYS A CA 1
ATOM 3183 C C . CYS A 1 400 ? -4.82 0.231 -7.141 1 97.81 400 CYS A C 1
ATOM 3185 O O . CYS A 1 400 ? -4.852 1.461 -7.078 1 97.81 400 CYS A O 1
ATOM 3187 N N . GLN A 1 401 ? -4.371 -0.447 -8.148 1 95.25 401 GLN A N 1
ATOM 3188 C CA . GLN A 1 401 ? -3.5 0.115 -9.172 1 95.25 401 GLN A CA 1
ATOM 3189 C C . GLN A 1 401 ? -4.117 1.367 -9.789 1 95.25 401 GLN A C 1
ATOM 3191 O O . GLN A 1 401 ? -3.41 2.338 -10.07 1 95.25 401 GLN A O 1
ATOM 3196 N N . LYS A 1 402 ? -5.402 1.436 -10.008 1 94.56 402 LYS A N 1
ATOM 3197 C CA . LYS A 1 402 ? -6.07 2.564 -10.648 1 94.56 402 LYS A CA 1
ATOM 3198 C C . LYS A 1 402 ? -5.996 3.814 -9.773 1 94.56 402 LYS A C 1
ATOM 3200 O O . LYS A 1 402 ? -5.961 4.934 -10.289 1 94.56 402 LYS A O 1
ATOM 3205 N N . GLN A 1 403 ? -6.074 3.578 -8.469 1 96.69 403 GLN A N 1
ATOM 3206 C CA . GLN A 1 403 ? -6.055 4.629 -7.457 1 96.69 403 GLN A CA 1
ATOM 3207 C C . GLN A 1 403 ? -5.645 4.078 -6.098 1 96.69 403 GLN A C 1
ATOM 3209 O O . GLN A 1 403 ? -6.484 3.578 -5.344 1 96.69 403 GLN A O 1
ATOM 3214 N N . PRO A 1 404 ? -4.449 4.336 -5.723 1 96.69 404 PRO A N 1
ATOM 3215 C CA . PRO A 1 404 ? -3.916 3.594 -4.578 1 96.69 404 PRO A CA 1
ATOM 3216 C C . PRO A 1 404 ? -4.25 4.254 -3.24 1 96.69 404 PRO A C 1
ATOM 3218 O O . PRO A 1 404 ? -3.756 3.822 -2.195 1 96.69 404 PRO A O 1
ATOM 3221 N N . ALA A 1 405 ? -5.113 5.336 -3.201 1 96.88 405 ALA A N 1
ATOM 3222 C CA . ALA A 1 405 ? -5.539 5.961 -1.952 1 96.88 405 ALA A CA 1
ATOM 3223 C C . ALA A 1 405 ? -6.969 6.484 -2.061 1 96.88 405 ALA A C 1
ATOM 3225 O O . ALA A 1 405 ? -7.379 6.973 -3.115 1 96.88 405 ALA A O 1
ATOM 3226 N N . LEU A 1 406 ? -7.762 6.395 -1.027 1 97.38 406 LEU A N 1
ATOM 3227 C CA . LEU A 1 406 ? -9.133 6.898 -0.991 1 97.38 406 LEU A CA 1
ATOM 3228 C C . LEU A 1 406 ? -9.148 8.391 -0.655 1 97.38 406 LEU A C 1
ATOM 3230 O O . LEU A 1 406 ? -9.93 9.148 -1.229 1 97.38 406 LEU A O 1
ATOM 3234 N N . GLY A 1 407 ? -8.398 8.797 0.308 1 95.94 407 GLY A N 1
ATOM 3235 C CA . GLY A 1 407 ? -8.297 10.211 0.644 1 95.94 407 GLY A CA 1
ATOM 3236 C C . GLY A 1 407 ? -9.281 10.648 1.707 1 95.94 407 GLY A C 1
ATOM 3237 O O . GLY A 1 407 ? -9.898 11.711 1.595 1 95.94 407 GLY A O 1
ATOM 3238 N N . CYS A 1 408 ? -9.477 9.883 2.686 1 97.5 408 CYS A N 1
ATOM 3239 C CA . CYS A 1 408 ? -10.297 10.289 3.82 1 97.5 408 CYS A CA 1
ATOM 3240 C C . CYS A 1 408 ? -9.648 11.445 4.574 1 97.5 408 CYS A C 1
ATOM 3242 O O . CYS A 1 408 ? -8.422 11.562 4.602 1 97.5 408 CYS A O 1
ATOM 3244 N N . VAL A 1 409 ? -10.523 12.281 5.133 1 96.31 409 VAL A N 1
ATOM 3245 C CA . VAL A 1 409 ? -10.07 13.406 5.941 1 96.31 409 VAL A CA 1
ATOM 3246 C C . VAL A 1 409 ? -10.711 13.336 7.324 1 96.31 409 VAL A C 1
ATOM 3248 O O . VAL A 1 409 ? -11.664 12.594 7.539 1 96.31 409 VAL A O 1
ATOM 3251 N N . TYR A 1 410 ? -10.156 13.953 8.234 1 97.5 410 TYR A N 1
ATOM 3252 C CA . TYR A 1 410 ? -10.547 14.078 9.633 1 97.5 410 TYR A CA 1
ATOM 3253 C C . TYR A 1 410 ? -10.68 15.539 10.039 1 97.5 410 TYR A C 1
ATOM 3255 O O . TYR A 1 410 ? -9.68 16.234 10.18 1 97.5 410 TYR A O 1
ATOM 3263 N N . LYS A 1 411 ? -11.938 16.016 10.305 1 96.5 411 LYS A N 1
ATOM 3264 C CA . LYS A 1 411 ? -12.141 17.453 10.453 1 96.5 411 LYS A CA 1
ATOM 3265 C C . LYS A 1 411 ? -12.875 17.781 11.75 1 96.5 411 LYS A C 1
ATOM 3267 O O . LYS A 1 411 ? -13.867 17.125 12.078 1 96.5 411 LYS A O 1
ATOM 3272 N N . LEU A 1 412 ? -12.359 18.75 12.469 1 96.75 412 LEU A N 1
ATOM 3273 C CA . LEU A 1 412 ? -13.055 19.297 13.625 1 96.75 412 LEU A CA 1
ATOM 3274 C C . LEU A 1 412 ? -14.305 20.062 13.188 1 96.75 412 LEU A C 1
ATOM 3276 O O . LEU A 1 412 ? -14.211 21.016 12.43 1 96.75 412 LEU A O 1
ATOM 3280 N N . VAL A 1 413 ? -15.469 19.656 13.711 1 96.12 413 VAL A N 1
ATOM 3281 C CA . VAL A 1 413 ? -16.688 20.281 13.227 1 96.12 413 VAL A CA 1
ATOM 3282 C C . VAL A 1 413 ? -17.391 21.016 14.375 1 96.12 413 VAL A C 1
ATOM 3284 O O . VAL A 1 413 ? -18.297 21.812 14.148 1 96.12 413 VAL A O 1
ATOM 3287 N N . GLU A 1 414 ? -17 20.703 15.547 1 95.06 414 GLU A N 1
ATOM 3288 C CA . GLU A 1 414 ? -17.594 21.328 16.719 1 95.06 414 GLU A CA 1
ATOM 3289 C C . GLU A 1 414 ? -16.641 21.312 17.906 1 95.06 414 GLU A C 1
ATOM 3291 O O . GLU A 1 414 ? -15.953 20.312 18.141 1 95.06 414 GLU A O 1
ATOM 3296 N N . ILE A 1 415 ? -16.531 22.422 18.672 1 94.75 415 ILE A N 1
ATOM 3297 C CA . ILE A 1 415 ? -15.727 22.516 19.891 1 94.75 415 ILE A CA 1
ATOM 3298 C C . ILE A 1 415 ? -16.531 23.219 20.984 1 94.75 415 ILE A C 1
ATOM 3300 O O . ILE A 1 415 ? -17.016 24.328 20.797 1 94.75 415 ILE A O 1
ATOM 3304 N N . ASN A 1 416 ? -16.656 22.547 22.125 1 94.44 416 ASN A N 1
ATOM 3305 C CA . ASN A 1 416 ? -17.438 23.062 23.25 1 94.44 416 ASN A CA 1
ATOM 3306 C C . ASN A 1 416 ? -18.844 23.5 22.812 1 94.44 416 ASN A C 1
ATOM 3308 O O . ASN A 1 416 ? -19.312 24.562 23.203 1 94.44 416 ASN A O 1
ATOM 3312 N N . GLY A 1 417 ? -19.391 22.719 21.953 1 91.06 417 GLY A N 1
ATOM 3313 C CA . GLY A 1 417 ? -20.75 22.969 21.516 1 91.06 417 GLY A CA 1
ATOM 3314 C C . GLY A 1 417 ? -20.844 24.016 20.422 1 91.06 417 GLY A C 1
ATOM 3315 O O . GLY A 1 417 ? -21.922 24.266 19.875 1 91.06 417 GLY A O 1
ATOM 3316 N N . THR A 1 418 ? -19.797 24.625 20.047 1 91.06 418 THR A N 1
ATOM 3317 C CA . THR A 1 418 ? -19.781 25.656 19.016 1 91.06 418 THR A CA 1
ATOM 3318 C C . THR A 1 418 ? -19.344 25.078 17.672 1 91.06 418 THR A C 1
ATOM 3320 O O . THR A 1 418 ? -18.219 24.562 17.547 1 91.06 418 THR A O 1
ATOM 3323 N N . PRO A 1 419 ? -20.172 25.203 16.672 1 92.06 419 PRO A N 1
ATOM 3324 C CA . PRO A 1 419 ? -19.797 24.719 15.336 1 92.06 419 PRO A CA 1
ATOM 3325 C C . PRO A 1 419 ? -18.594 25.469 14.766 1 92.06 419 PRO A C 1
ATOM 3327 O O . PRO A 1 419 ? -18.484 26.688 14.938 1 92.06 419 PRO A O 1
ATOM 3330 N N . THR A 1 420 ? -17.719 24.719 14.141 1 87.75 420 THR A N 1
ATOM 3331 C CA . THR A 1 420 ? -16.547 25.328 13.523 1 87.75 420 THR A CA 1
ATOM 3332 C C . THR A 1 420 ? -16.344 24.781 12.109 1 87.75 420 THR A C 1
ATOM 3334 O O . THR A 1 420 ? -16.922 23.75 11.75 1 87.75 420 THR A O 1
ATOM 3337 N N . MET A 1 421 ? -15.648 25.562 11.211 1 83.12 421 MET A N 1
ATOM 3338 C CA . MET A 1 421 ? -15.328 25.094 9.867 1 83.12 421 MET A CA 1
ATOM 3339 C C . MET A 1 421 ? -14.047 25.75 9.352 1 83.12 421 MET A C 1
ATOM 3341 O O . MET A 1 421 ? -13.695 26.844 9.781 1 83.12 421 MET A O 1
ATOM 3345 N N . LYS A 1 422 ? -13.297 24.969 8.602 1 79.25 422 LYS A N 1
ATOM 3346 C CA . LYS A 1 422 ? -12.188 25.547 7.844 1 79.25 422 LYS A CA 1
ATOM 3347 C C . LYS A 1 422 ? -12.703 26.312 6.629 1 79.25 422 LYS A C 1
ATOM 3349 O O . LYS A 1 422 ? -13.633 25.875 5.953 1 79.25 422 LYS A O 1
ATOM 3354 N N . LEU A 1 423 ? -12.148 27.531 6.469 1 76.81 423 LEU A N 1
ATOM 3355 C CA . LEU A 1 423 ? -12.547 28.297 5.297 1 76.81 423 LEU A CA 1
ATOM 3356 C C . LEU A 1 423 ? -11.789 27.828 4.059 1 76.81 423 LEU A C 1
ATOM 3358 O O . LEU A 1 423 ? -10.594 27.516 4.137 1 76.81 423 LEU A O 1
ATOM 3362 N N . SER A 1 424 ? -12.484 27.438 3.027 1 66.06 424 SER A N 1
ATOM 3363 C CA . SER A 1 424 ? -11.852 27.109 1.753 1 66.06 424 SER A CA 1
ATOM 3364 C C . SER A 1 424 ? -12.141 28.188 0.704 1 66.06 424 SER A C 1
ATOM 3366 O O . SER A 1 424 ? -13.195 28.812 0.732 1 66.06 424 SER A O 1
ATOM 3368 N N . ALA A 1 425 ? -11.078 28.406 -0.075 1 63.25 425 ALA A N 1
ATOM 3369 C CA . ALA A 1 425 ? -11.289 29.344 -1.182 1 63.25 425 ALA A CA 1
ATOM 3370 C C . ALA A 1 425 ? -12.383 28.844 -2.119 1 63.25 425 ALA A C 1
ATOM 3372 O O . ALA A 1 425 ? -13.055 29.641 -2.783 1 63.25 425 ALA A O 1
ATOM 3373 N N . ASP A 1 426 ? -12.438 27.547 -2.109 1 65.88 426 ASP A N 1
ATOM 3374 C CA . ASP A 1 426 ? -13.438 26.875 -2.945 1 65.88 426 ASP A CA 1
ATOM 3375 C C . ASP A 1 426 ? -14.602 26.359 -2.105 1 65.88 426 ASP A C 1
ATOM 3377 O O . ASP A 1 426 ? -14.422 25.484 -1.251 1 65.88 426 ASP A O 1
ATOM 3381 N N . PHE A 1 427 ? -15.727 26.938 -2.35 1 65.94 427 PHE A N 1
ATOM 3382 C CA . PHE A 1 427 ? -16.922 26.562 -1.614 1 65.94 427 PHE A CA 1
ATOM 3383 C C . PHE A 1 427 ? -17.172 25.062 -1.738 1 65.94 427 PHE A C 1
ATOM 3385 O O . PHE A 1 427 ? -17.688 24.438 -0.809 1 65.94 427 PHE A O 1
ATOM 3392 N N . GLU A 1 428 ? -16.781 24.562 -2.861 1 66.44 428 GLU A N 1
ATOM 3393 C CA . GLU A 1 428 ? -17.031 23.141 -3.105 1 66.44 428 GLU A CA 1
ATOM 3394 C C . GLU A 1 428 ? -16.234 22.266 -2.145 1 66.44 428 GLU A C 1
ATOM 3396 O O . GLU A 1 428 ? -16.578 21.109 -1.913 1 66.44 428 GLU A O 1
ATOM 3401 N N . LYS A 1 429 ? -15.242 22.844 -1.467 1 70.69 429 LYS A N 1
ATOM 3402 C CA . LYS A 1 429 ? -14.383 22.078 -0.572 1 70.69 429 LYS A CA 1
ATOM 3403 C C . LYS A 1 429 ? -14.664 22.422 0.889 1 70.69 429 LYS A C 1
ATOM 3405 O O . LYS A 1 429 ? -13.93 22 1.783 1 70.69 429 LYS A O 1
ATOM 3410 N N . LEU A 1 430 ? -15.82 22.953 1.019 1 78.19 430 LEU A N 1
ATOM 3411 C CA . LEU A 1 430 ? -16.125 23.391 2.375 1 78.19 430 LEU A CA 1
ATOM 3412 C C . LEU A 1 430 ? -16.5 22.219 3.26 1 78.19 430 LEU A C 1
ATOM 3414 O O . LEU A 1 430 ? -17.172 21.281 2.803 1 78.19 430 LEU A O 1
ATOM 3418 N N . THR A 1 431 ? -16.016 22.266 4.449 1 85.94 431 THR A N 1
ATOM 3419 C CA . THR A 1 431 ? -16.438 21.312 5.465 1 85.94 431 THR A CA 1
ATOM 3420 C C . THR A 1 431 ? -17.719 21.797 6.152 1 85.94 431 THR A C 1
ATOM 3422 O O . THR A 1 431 ? -17.797 22.938 6.602 1 85.94 431 THR A O 1
ATOM 3425 N N . LEU A 1 432 ? -18.719 20.984 6.23 1 91.94 432 LEU A N 1
ATOM 3426 C CA . LEU A 1 432 ? -19.969 21.312 6.895 1 91.94 432 LEU A CA 1
ATOM 3427 C C . LEU A 1 432 ? -19.781 21.422 8.406 1 91.94 432 LEU A C 1
ATOM 3429 O O . LEU A 1 432 ? -19.25 20.5 9.031 1 91.94 432 LEU A O 1
ATOM 3433 N N . PRO A 1 433 ? -20.156 22.516 8.969 1 92.38 433 PRO A N 1
ATOM 3434 C CA . PRO A 1 433 ? -19.922 22.734 10.398 1 92.38 433 PRO A CA 1
ATOM 3435 C C . PRO A 1 433 ? -20.922 21.969 11.281 1 92.38 433 PRO A C 1
ATOM 3437 O O . PRO A 1 433 ? -22.016 21.625 10.82 1 92.38 433 PRO A O 1
ATOM 3440 N N . GLY A 1 434 ? -20.531 21.734 12.508 1 94 434 GLY A N 1
ATOM 3441 C CA . GLY A 1 434 ? -21.406 21.141 13.508 1 94 434 GLY A CA 1
ATOM 3442 C C . GLY A 1 434 ? -21.531 19.641 13.359 1 94 434 GLY A C 1
ATOM 3443 O O . GLY A 1 434 ? -21.312 19.094 12.273 1 94 434 GLY A O 1
ATOM 3444 N N . LYS A 1 435 ? -21.984 19.078 14.383 1 94.94 435 LYS A N 1
ATOM 3445 C CA . LYS A 1 435 ? -22.25 17.641 14.414 1 94.94 435 LYS A CA 1
ATOM 3446 C C . LYS A 1 435 ? -23.438 17.281 13.539 1 94.94 435 LYS A C 1
ATOM 3448 O O . LYS A 1 435 ? -24.516 17.875 13.672 1 94.94 435 LYS A O 1
ATOM 3453 N N . LYS A 1 436 ? -23.219 16.266 12.672 1 97.12 436 LYS A N 1
ATOM 3454 C CA . LYS A 1 436 ? -24.312 15.883 11.773 1 97.12 436 LYS A CA 1
ATOM 3455 C C . LYS A 1 436 ? -24.891 14.531 12.164 1 97.12 436 LYS A C 1
ATOM 3457 O O . LYS A 1 436 ? -24.188 13.664 12.688 1 97.12 436 LYS A O 1
ATOM 3462 N N . VAL A 1 437 ? -26.156 14.414 11.961 1 98 437 VAL A N 1
ATOM 3463 C CA . VAL A 1 437 ? -26.828 13.117 11.898 1 98 437 VAL A CA 1
ATOM 3464 C C . VAL A 1 437 ? -27.172 12.781 10.453 1 98 437 VAL A C 1
ATOM 3466 O O . VAL A 1 437 ? -27.672 13.633 9.711 1 98 437 VAL A O 1
ATOM 3469 N N . VAL A 1 438 ? -26.859 11.586 10.062 1 98.5 438 VAL A N 1
ATOM 3470 C CA . VAL A 1 438 ? -27 11.211 8.656 1 98.5 438 VAL A CA 1
ATOM 3471 C C . VAL A 1 438 ? -28.125 10.188 8.516 1 98.5 438 VAL A C 1
ATOM 3473 O O . VAL A 1 438 ? -28.141 9.164 9.203 1 98.5 438 VAL A O 1
ATOM 3476 N N . TYR A 1 439 ? -29.062 10.484 7.617 1 98.62 439 TYR A N 1
ATOM 3477 C CA . TYR A 1 439 ? -30.156 9.57 7.289 1 98.62 439 TYR A CA 1
ATOM 3478 C C . TYR A 1 439 ? -30.109 9.18 5.816 1 98.62 439 TYR A C 1
ATOM 3480 O O . TYR A 1 439 ? -29.812 10.008 4.953 1 98.62 439 TYR A O 1
ATOM 3488 N N . ARG A 1 440 ? -30.344 7.98 5.57 1 98.5 440 ARG A N 1
ATOM 3489 C CA . ARG A 1 440 ? -30.594 7.543 4.203 1 98.5 440 ARG A CA 1
ATOM 3490 C C . ARG A 1 440 ? -32.094 7.344 3.963 1 98.5 440 ARG A C 1
ATOM 3492 O O . ARG A 1 440 ? -32.75 6.617 4.707 1 98.5 440 ARG A O 1
ATOM 3499 N N . LEU A 1 441 ? -32.562 7.934 2.936 1 98.5 441 LEU A N 1
ATOM 3500 C CA . LEU A 1 441 ? -33.969 7.84 2.561 1 98.5 441 LEU A CA 1
ATOM 3501 C C . LEU A 1 441 ? -34.156 6.832 1.432 1 98.5 441 LEU A C 1
ATOM 3503 O O . LEU A 1 441 ? -33.438 6.852 0.441 1 98.5 441 LEU A O 1
ATOM 3507 N N . TYR A 1 442 ? -35.125 5.969 1.629 1 98.25 442 TYR A N 1
ATOM 3508 C CA . TYR A 1 442 ? -35.438 4.945 0.639 1 98.25 442 TYR A CA 1
ATOM 3509 C C . TYR A 1 442 ? -36.812 5.164 0.031 1 98.25 442 TYR A C 1
ATOM 3511 O O . TYR A 1 442 ? -37.688 5.73 0.676 1 98.25 442 TYR A O 1
ATOM 3519 N N . SER A 1 443 ? -36.938 4.672 -1.167 1 97.12 443 SER A N 1
ATOM 3520 C CA . SER A 1 443 ? -38.25 4.637 -1.785 1 97.12 443 SER A CA 1
ATOM 3521 C C . SER A 1 443 ? -39.125 3.561 -1.157 1 97.12 443 SER A C 1
ATOM 3523 O O . SER A 1 443 ? -38.656 2.768 -0.34 1 97.12 443 SER A O 1
ATOM 3525 N N . GLN A 1 444 ? -40.375 3.582 -1.565 1 95.38 444 GLN A N 1
ATOM 3526 C CA . GLN A 1 444 ? -41.312 2.553 -1.107 1 95.38 444 GLN A CA 1
ATOM 3527 C C . GLN A 1 444 ? -40.875 1.168 -1.575 1 95.38 444 GLN A C 1
ATOM 3529 O O . GLN A 1 444 ? -41.125 0.168 -0.899 1 95.38 444 GLN A O 1
ATOM 3534 N N . GLN A 1 445 ? -40.188 1.123 -2.656 1 94.94 445 GLN A N 1
ATOM 3535 C CA . GLN A 1 445 ? -39.719 -0.135 -3.244 1 94.94 445 GLN A CA 1
ATOM 3536 C C . GLN A 1 445 ? -38.406 -0.575 -2.654 1 94.94 445 GLN A C 1
ATOM 3538 O O . GLN A 1 445 ? -37.906 -1.665 -2.957 1 94.94 445 GLN A O 1
ATOM 3543 N N . GLY A 1 446 ? -37.75 0.267 -1.891 1 94.69 446 GLY A N 1
ATOM 3544 C CA . GLY A 1 446 ? -36.562 -0.143 -1.198 1 94.69 446 GLY A CA 1
ATOM 3545 C C . GLY A 1 446 ? -35.281 0.405 -1.831 1 94.69 446 GLY A C 1
ATOM 3546 O O . GLY A 1 446 ? -34.188 0.077 -1.402 1 94.69 446 GLY A O 1
ATOM 3547 N N . GLU A 1 447 ? -35.469 1.275 -2.742 1 96.5 447 GLU A N 1
ATOM 3548 C CA . GLU A 1 447 ? -34.344 1.882 -3.406 1 96.5 447 GLU A CA 1
ATOM 3549 C C . GLU A 1 447 ? -33.812 3.084 -2.623 1 96.5 447 GLU A C 1
ATOM 3551 O O . GLU A 1 447 ? -34.594 3.92 -2.166 1 96.5 447 GLU A O 1
ATOM 3556 N N . ALA A 1 448 ? -32.469 3.1 -2.498 1 97.88 448 ALA A N 1
ATOM 3557 C CA . ALA A 1 448 ? -31.859 4.273 -1.863 1 97.88 448 ALA A CA 1
ATOM 3558 C C . ALA A 1 448 ? -32.031 5.516 -2.732 1 97.88 448 ALA A C 1
ATOM 3560 O O . ALA A 1 448 ? -31.656 5.52 -3.906 1 97.88 448 ALA A O 1
ATOM 3561 N N . LEU A 1 449 ? -32.594 6.535 -2.166 1 97.31 449 LEU A N 1
ATOM 3562 C CA . LEU A 1 449 ? -32.906 7.75 -2.918 1 97.31 449 LEU A CA 1
ATOM 3563 C C . LEU A 1 449 ? -31.797 8.789 -2.73 1 97.31 449 LEU A C 1
ATOM 3565 O O . LEU A 1 449 ? -31.266 9.312 -3.709 1 97.31 449 LEU A O 1
ATOM 3569 N N . LEU A 1 450 ? -31.5 9.086 -1.527 1 97.94 450 LEU A N 1
ATOM 3570 C CA . LEU A 1 450 ? -30.453 10.047 -1.215 1 97.94 450 LEU A CA 1
ATOM 3571 C C . LEU A 1 450 ? -30.062 9.969 0.258 1 97.94 450 LEU A C 1
ATOM 3573 O O . LEU A 1 450 ? -30.766 9.344 1.058 1 97.94 450 LEU A O 1
ATOM 3577 N N . ASP A 1 451 ? -28.906 10.461 0.63 1 98.62 451 ASP A N 1
ATOM 3578 C CA . ASP A 1 451 ? -28.484 10.672 2.012 1 98.62 451 ASP A CA 1
ATOM 3579 C C . ASP A 1 451 ? -28.766 12.102 2.459 1 98.62 451 ASP A C 1
ATOM 3581 O O . ASP A 1 451 ? -28.469 13.055 1.739 1 98.62 451 ASP A O 1
ATOM 3585 N N . LEU A 1 452 ? -29.344 12.227 3.611 1 98.56 452 LEU A N 1
ATOM 3586 C CA . LEU A 1 452 ? -29.703 13.523 4.168 1 98.56 452 LEU A CA 1
ATOM 3587 C C . LEU A 1 452 ? -28.953 13.789 5.465 1 98.56 452 LEU A C 1
ATOM 3589 O O . LEU A 1 452 ? -29.094 13.047 6.434 1 98.56 452 LEU A O 1
ATOM 3593 N N . MET A 1 453 ? -28.156 14.82 5.441 1 98.56 453 MET A N 1
ATOM 3594 C CA . MET A 1 453 ? -27.453 15.25 6.645 1 98.56 453 MET A CA 1
ATOM 3595 C C . MET A 1 453 ? -28.25 16.344 7.367 1 98.56 453 MET A C 1
ATOM 3597 O O . MET A 1 453 ? -28.688 17.312 6.746 1 98.56 453 MET A O 1
ATOM 3601 N N . LYS A 1 454 ? -28.406 16.172 8.656 1 97.81 454 LYS A N 1
ATOM 3602 C CA . LYS A 1 454 ? -29.109 17.109 9.523 1 97.81 454 LYS A CA 1
ATOM 3603 C C . LYS A 1 454 ? -28.25 17.5 10.727 1 97.81 454 LYS A C 1
ATOM 3605 O O . LYS A 1 454 ? -27.312 16.766 11.078 1 97.81 454 LYS A O 1
ATOM 3610 N N . ARG A 1 455 ? -28.562 18.609 11.297 1 95.56 455 ARG A N 1
ATOM 3611 C CA . ARG A 1 455 ? -27.953 18.969 12.578 1 95.56 455 ARG A CA 1
ATOM 3612 C C . ARG A 1 455 ? -28.484 18.062 13.688 1 95.56 455 ARG A C 1
ATOM 3614 O O . ARG A 1 455 ? -29.594 17.531 13.594 1 95.56 455 ARG A O 1
ATOM 3621 N N . SER A 1 456 ? -27.734 18 14.719 1 92.69 456 SER A N 1
ATOM 3622 C CA . SER A 1 456 ? -28.016 17.031 15.773 1 92.69 456 SER A CA 1
ATOM 3623 C C . SER A 1 456 ? -29.312 17.375 16.5 1 92.69 456 SER A C 1
ATOM 3625 O O . SER A 1 456 ? -29.969 16.484 17.062 1 92.69 456 SER A O 1
ATOM 3627 N N . TYR A 1 457 ? -29.703 18.609 16.484 1 92.56 457 TYR A N 1
ATOM 3628 C CA . TYR A 1 457 ? -30.875 19 17.25 1 92.56 457 TYR A CA 1
ATOM 3629 C C . TYR A 1 457 ? -32.156 18.938 16.406 1 92.56 457 TYR A C 1
ATOM 3631 O O . TYR A 1 457 ? -33.25 19.062 16.922 1 92.56 457 TYR A O 1
ATOM 3639 N N . GLU A 1 458 ? -31.984 18.719 15.086 1 96.06 458 GLU A N 1
ATOM 3640 C CA . GLU A 1 458 ? -33.125 18.641 14.195 1 96.06 458 GLU A CA 1
ATOM 3641 C C . GLU A 1 458 ? -33.875 17.328 14.391 1 96.06 458 GLU A C 1
ATOM 3643 O O . GLU A 1 458 ? -33.281 16.281 14.68 1 96.06 458 GLU A O 1
ATOM 3648 N N . ASP A 1 459 ? -35.156 17.406 14.156 1 95.94 459 ASP A N 1
ATOM 3649 C CA . ASP A 1 459 ? -35.969 16.203 14.219 1 95.94 459 ASP A CA 1
ATOM 3650 C C . ASP A 1 459 ? -35.594 15.234 13.094 1 95.94 459 ASP A C 1
ATOM 3652 O O . ASP A 1 459 ? -35.281 15.664 11.984 1 95.94 459 ASP A O 1
ATOM 3656 N N . ALA A 1 460 ? -35.719 13.953 13.398 1 97.12 460 ALA A N 1
ATOM 3657 C CA . ALA A 1 460 ? -35.5 12.93 12.383 1 97.12 460 ALA A CA 1
ATOM 3658 C C . ALA A 1 460 ? -36.562 13 11.289 1 97.12 460 ALA A C 1
ATOM 3660 O O . ALA A 1 460 ? -37.719 13.297 11.555 1 97.12 460 ALA A O 1
ATOM 3661 N N . PRO A 1 461 ? -36.125 12.781 10.055 1 97.19 461 PRO A N 1
ATOM 3662 C CA . PRO A 1 461 ? -37.156 12.68 9.008 1 97.19 461 PRO A CA 1
ATOM 3663 C C . PRO A 1 461 ? -38.094 11.516 9.234 1 97.19 461 PRO A C 1
ATOM 3665 O O . PRO A 1 461 ? -37.719 10.484 9.781 1 97.19 461 PRO A O 1
ATOM 3668 N N . LYS A 1 462 ? -39.344 11.688 8.781 1 96.94 462 LYS A N 1
ATOM 3669 C CA . LYS A 1 462 ? -40.375 10.68 8.984 1 96.94 462 LYS A CA 1
ATOM 3670 C C . LYS A 1 462 ? -40.812 10.062 7.66 1 96.94 462 LYS A C 1
ATOM 3672 O O . LYS A 1 462 ? -40.844 10.742 6.637 1 96.94 462 LYS A O 1
ATOM 3677 N N . VAL A 1 463 ? -41.156 8.883 7.797 1 97.38 463 VAL A N 1
ATOM 3678 C CA . VAL A 1 463 ? -41.688 8.156 6.637 1 97.38 463 VAL A CA 1
ATOM 3679 C C . VAL A 1 463 ? -42.969 8.82 6.141 1 97.38 463 VAL A C 1
ATOM 3681 O O . VAL A 1 463 ? -43.781 9.258 6.938 1 97.38 463 VAL A O 1
ATOM 3684 N N . ASN A 1 464 ? -43.125 8.922 4.887 1 96.25 464 ASN A N 1
ATOM 3685 C CA . ASN A 1 464 ? -44.312 9.406 4.191 1 96.25 464 ASN A CA 1
ATOM 3686 C C . ASN A 1 464 ? -44.531 10.898 4.422 1 96.25 464 ASN A C 1
ATOM 3688 O O . ASN A 1 464 ? -45.625 11.414 4.195 1 96.25 464 ASN A O 1
ATOM 3692 N N . GLU A 1 465 ? -43.562 11.594 4.906 1 96.75 465 GLU A N 1
ATOM 3693 C CA . GLU A 1 465 ? -43.625 13.047 5.039 1 96.75 465 GLU A CA 1
ATOM 3694 C C . GLU A 1 465 ? -42.719 13.719 3.998 1 96.75 465 GLU A C 1
ATOM 3696 O O . GLU A 1 465 ? -41.625 13.25 3.727 1 96.75 465 GLU A O 1
ATOM 3701 N N . ARG A 1 466 ? -43.281 14.734 3.486 1 96.5 466 ARG A N 1
ATOM 3702 C CA . ARG A 1 466 ? -42.531 15.492 2.484 1 96.5 466 ARG A CA 1
ATOM 3703 C C . ARG A 1 466 ? -41.375 16.25 3.119 1 96.5 466 ARG A C 1
ATOM 3705 O O . ARG A 1 466 ? -41.562 17.031 4.051 1 96.5 466 ARG A O 1
ATOM 3712 N N . ILE A 1 467 ? -40.156 16.031 2.572 1 96.69 467 ILE A N 1
ATOM 3713 C CA . ILE A 1 467 ? -38.938 16.609 3.143 1 96.69 467 ILE A CA 1
ATOM 3714 C C . ILE A 1 467 ? -38.188 17.391 2.072 1 96.69 467 ILE A C 1
ATOM 3716 O O . ILE A 1 467 ? -37.906 16.875 0.984 1 96.69 467 ILE A O 1
ATOM 3720 N N . LEU A 1 468 ? -37.875 18.609 2.361 1 97.06 468 LEU A N 1
ATOM 3721 C CA . LEU A 1 468 ? -37.031 19.406 1.458 1 97.06 468 LEU A CA 1
ATOM 3722 C C . LEU A 1 468 ? -35.562 19.062 1.611 1 97.06 468 LEU A C 1
ATOM 3724 O O . LEU A 1 468 ? -35 19.188 2.701 1 97.06 468 LEU A O 1
ATOM 3728 N N . CYS A 1 469 ? -34.906 18.578 0.573 1 97.88 469 CYS A N 1
ATOM 3729 C CA . CYS A 1 469 ? -33.5 18.203 0.54 1 97.88 469 CYS A CA 1
ATOM 3730 C C . CYS A 1 469 ? -32.719 19.141 -0.379 1 97.88 469 CYS A C 1
ATOM 3732 O O . CYS A 1 469 ? -33.094 19.328 -1.541 1 97.88 469 CYS A O 1
ATOM 3734 N N . ARG A 1 470 ? -31.641 19.609 0.153 1 97.12 470 ARG A N 1
ATOM 3735 C CA . ARG A 1 470 ? -30.859 20.578 -0.604 1 97.12 470 ARG A CA 1
ATOM 3736 C C . ARG A 1 470 ? -29.453 20.062 -0.877 1 97.12 470 ARG A C 1
ATOM 3738 O O . ARG A 1 470 ? -28.875 19.359 -0.05 1 97.12 470 ARG A O 1
ATOM 3745 N N . HIS A 1 471 ? -28.969 20.469 -2.057 1 95 471 HIS A N 1
ATOM 3746 C CA . HIS A 1 471 ? -27.547 20.219 -2.291 1 95 471 HIS A CA 1
ATOM 3747 C C . HIS A 1 471 ? -26.672 21 -1.306 1 95 471 HIS A C 1
ATOM 3749 O O . HIS A 1 471 ? -26.969 22.141 -0.982 1 95 471 HIS A O 1
ATOM 3755 N N . PRO A 1 472 ? -25.609 20.422 -0.875 1 92.06 472 PRO A N 1
ATOM 3756 C CA . PRO A 1 472 ? -24.812 21.062 0.168 1 92.06 472 PRO A CA 1
ATOM 3757 C C . PRO A 1 472 ? -24.203 22.391 -0.288 1 92.06 472 PRO A C 1
ATOM 3759 O O . PRO A 1 472 ? -24.016 23.297 0.527 1 92.06 472 PRO A O 1
ATOM 3762 N N . THR A 1 473 ? -23.859 22.516 -1.587 1 88.25 473 THR A N 1
ATOM 3763 C CA . THR A 1 473 ? -23.109 23.703 -1.989 1 88.25 473 THR A CA 1
ATOM 3764 C C . THR A 1 473 ? -23.812 24.438 -3.131 1 88.25 473 THR A C 1
ATOM 3766 O O . THR A 1 473 ? -23.531 25.594 -3.4 1 88.25 473 THR A O 1
ATOM 3769 N N . GLN A 1 474 ? -24.688 23.766 -3.82 1 90 474 GLN A N 1
ATOM 3770 C CA . GLN A 1 474 ? -25.375 24.391 -4.945 1 90 474 GLN A CA 1
ATOM 3771 C C . GLN A 1 474 ? -26.781 24.844 -4.539 1 90 474 GLN A C 1
ATOM 3773 O O . GLN A 1 474 ? -27.703 24.031 -4.48 1 90 474 GLN A O 1
ATOM 3778 N N . ALA A 1 475 ? -27 26.062 -4.496 1 86.12 475 ALA A N 1
ATOM 3779 C CA . ALA A 1 475 ? -28.219 26.656 -3.967 1 86.12 475 ALA A CA 1
ATOM 3780 C C . ALA A 1 475 ? -29.438 26.266 -4.816 1 86.12 475 ALA A C 1
ATOM 3782 O O . ALA A 1 475 ? -30.531 26.094 -4.297 1 86.12 475 ALA A O 1
ATOM 3783 N N . SER A 1 476 ? -29.234 26.094 -6.078 1 90.31 476 SER A N 1
ATOM 3784 C CA . SER A 1 476 ? -30.359 25.875 -6.996 1 90.31 476 SER A CA 1
ATOM 3785 C C . SER A 1 476 ? -30.797 24.422 -6.992 1 90.31 476 SER A C 1
ATOM 3787 O O . SER A 1 476 ? -31.891 24.094 -7.465 1 90.31 476 SER A O 1
ATOM 3789 N N . LYS A 1 477 ? -30.031 23.641 -6.461 1 93.44 477 LYS A N 1
ATOM 3790 C CA . LYS A 1 477 ? -30.344 22.219 -6.488 1 93.44 477 LYS A CA 1
ATOM 3791 C C . LYS A 1 477 ? -31.078 21.781 -5.227 1 93.44 477 LYS A C 1
ATOM 3793 O O . LYS A 1 477 ? -30.453 21.594 -4.176 1 93.44 477 LYS A O 1
ATOM 3798 N N . ARG A 1 478 ? -32.375 21.703 -5.348 1 94.5 478 ARG A N 1
ATOM 3799 C CA . ARG A 1 478 ? -33.25 21.281 -4.258 1 94.5 478 ARG A CA 1
ATOM 3800 C C . ARG A 1 478 ? -34.344 20.312 -4.758 1 94.5 478 ARG A C 1
ATOM 3802 O O . ARG A 1 478 ? -34.719 20.359 -5.922 1 94.5 478 ARG A O 1
ATOM 3809 N N . VAL A 1 479 ? -34.75 19.453 -3.879 1 96.25 479 VAL A N 1
ATOM 3810 C CA . VAL A 1 479 ? -35.75 18.469 -4.254 1 96.25 479 VAL A CA 1
ATOM 3811 C C . VAL A 1 479 ? -36.594 18.094 -3.029 1 96.25 479 VAL A C 1
ATOM 3813 O O . VAL A 1 479 ? -36.094 18.094 -1.904 1 96.25 479 VAL A O 1
ATOM 3816 N N . PHE A 1 480 ? -37.844 17.859 -3.203 1 97.38 480 PHE A N 1
ATOM 3817 C CA . PHE A 1 480 ? -38.688 17.281 -2.166 1 97.38 480 PHE A CA 1
ATOM 3818 C C . PHE A 1 480 ? -38.688 15.766 -2.275 1 97.38 480 PHE A C 1
ATOM 3820 O O . PHE A 1 480 ? -38.844 15.219 -3.373 1 97.38 480 PHE A O 1
ATOM 3827 N N . VAL A 1 481 ? -38.531 15.078 -1.141 1 97.38 481 VAL A N 1
ATOM 3828 C CA . VAL A 1 481 ? -38.531 13.617 -1.108 1 97.38 481 VAL A CA 1
ATOM 3829 C C . VAL A 1 481 ? -39.594 13.125 -0.112 1 97.38 481 VAL A C 1
ATOM 3831 O O . VAL A 1 481 ? -39.719 13.688 0.972 1 97.38 481 VAL A O 1
ATOM 3834 N N . VAL A 1 482 ? -40.375 12.125 -0.503 1 97.88 482 VAL A N 1
ATOM 3835 C CA . VAL A 1 482 ? -41.25 11.398 0.39 1 97.88 482 VAL A CA 1
ATOM 3836 C C . VAL A 1 482 ? -40.75 9.977 0.588 1 97.88 482 VAL A C 1
ATOM 3838 O O . VAL A 1 482 ? -41.062 9.078 -0.189 1 97.88 482 VAL A O 1
ATOM 3841 N N . PRO A 1 483 ? -40.031 9.773 1.66 1 97.94 483 PRO A N 1
ATOM 3842 C CA . PRO A 1 483 ? -39.344 8.484 1.816 1 97.94 483 PRO A CA 1
ATOM 3843 C C . PRO A 1 483 ? -40.312 7.371 2.256 1 97.94 483 PRO A C 1
ATOM 3845 O O . PRO A 1 483 ? -41.219 7.609 3.055 1 97.94 483 PRO A O 1
ATOM 3848 N N . GLY A 1 484 ? -40.062 6.195 1.723 1 98 484 GLY A N 1
ATOM 3849 C CA . GLY A 1 484 ? -40.75 5 2.188 1 98 484 GLY A CA 1
ATOM 3850 C C . GLY A 1 484 ? -40.094 4.375 3.406 1 98 484 GLY A C 1
ATOM 3851 O O . GLY A 1 484 ? -40.75 3.646 4.16 1 98 484 GLY A O 1
ATOM 3852 N N . ARG A 1 485 ? -38.906 4.574 3.584 1 97.81 485 ARG A N 1
ATOM 3853 C CA . ARG A 1 485 ? -38.125 4.113 4.723 1 97.81 485 ARG A CA 1
ATOM 3854 C C . ARG A 1 485 ? -37 5.094 5.043 1 97.81 485 ARG A C 1
ATOM 3856 O O . ARG A 1 485 ? -36.438 5.723 4.145 1 97.81 485 ARG A O 1
ATOM 3863 N N . VAL A 1 486 ? -36.719 5.281 6.289 1 98.25 486 VAL A N 1
ATOM 3864 C CA . VAL A 1 486 ? -35.656 6.156 6.754 1 98.25 486 VAL A CA 1
ATOM 3865 C C . VAL A 1 486 ? -34.719 5.371 7.645 1 98.25 486 VAL A C 1
ATOM 3867 O O . VAL A 1 486 ? -35.125 4.684 8.57 1 98.25 486 VAL A O 1
ATOM 3870 N N . LYS A 1 487 ? -33.438 5.426 7.324 1 98.12 487 LYS A N 1
ATOM 3871 C CA . LYS A 1 487 ? -32.438 4.727 8.125 1 98.12 487 LYS A CA 1
ATOM 3872 C C . LYS A 1 487 ? -31.359 5.688 8.609 1 98.12 487 LYS A C 1
ATOM 3874 O O . LYS A 1 487 ? -30.719 6.371 7.805 1 98.12 487 LYS A O 1
ATOM 3879 N N . GLN A 1 488 ? -31.156 5.789 9.93 1 98.31 488 GLN A N 1
ATOM 3880 C CA . GLN A 1 488 ? -30.016 6.52 10.469 1 98.31 488 GLN A CA 1
ATOM 3881 C C . GLN A 1 488 ? -28.719 5.734 10.273 1 98.31 488 GLN A C 1
ATOM 3883 O O . GLN A 1 488 ? -28.625 4.57 10.664 1 98.31 488 GLN A O 1
ATOM 3888 N N . LEU A 1 489 ? -27.719 6.34 9.703 1 98.38 489 LEU A N 1
ATOM 3889 C CA . LEU A 1 489 ? -26.547 5.594 9.25 1 98.38 489 LEU A CA 1
ATOM 3890 C C . LEU A 1 489 ? -25.531 5.457 10.375 1 98.38 489 LEU A C 1
ATOM 3892 O O . LEU A 1 489 ? -25 4.367 10.609 1 98.38 489 LEU A O 1
ATOM 3896 N N . LEU A 1 490 ? -25.156 6.551 11.094 1 98.31 490 LEU A N 1
ATOM 3897 C CA . LEU A 1 490 ? -24.156 6.5 12.156 1 98.31 490 LEU A CA 1
ATOM 3898 C C . LEU A 1 490 ? -24.75 5.922 13.43 1 98.31 490 LEU A C 1
ATOM 3900 O O . LEU A 1 490 ? -25.781 6.395 13.914 1 98.31 490 LEU A O 1
ATOM 3904 N N . LYS A 1 491 ? -24.141 4.941 13.914 1 98.12 491 LYS A N 1
ATOM 3905 C CA . LYS A 1 491 ? -24.516 4.328 15.188 1 98.12 491 LYS A CA 1
ATOM 3906 C C . LYS A 1 491 ? -23.359 4.379 16.188 1 98.12 491 LYS A C 1
ATOM 3908 O O . LYS A 1 491 ? -22.203 4.402 15.797 1 98.12 491 LYS A O 1
ATOM 3913 N N . LEU A 1 492 ? -23.734 4.441 17.438 1 98.25 492 LEU A N 1
ATOM 3914 C CA . LEU A 1 492 ? -22.734 4.465 18.5 1 98.25 492 LEU A CA 1
ATOM 3915 C C . LEU A 1 492 ? -22.109 3.088 18.703 1 98.25 492 LEU A C 1
ATOM 3917 O O . LEU A 1 492 ? -22.812 2.117 18.984 1 98.25 492 LEU A O 1
ATOM 3921 N N . TYR A 1 493 ? -20.797 2.939 18.516 1 98.62 493 TYR A N 1
ATOM 3922 C CA . TYR A 1 493 ? -20.125 1.651 18.656 1 98.62 493 TYR A CA 1
ATOM 3923 C C . TYR A 1 493 ? -19.219 1.642 19.875 1 98.62 493 TYR A C 1
ATOM 3925 O O . TYR A 1 493 ? -18.984 0.59 20.484 1 98.62 493 TYR A O 1
ATOM 3933 N N . TRP A 1 494 ? -18.594 2.701 20.234 1 98.44 494 TRP A N 1
ATOM 3934 C CA . TRP A 1 494 ? -17.672 2.814 21.375 1 98.44 494 TRP A CA 1
ATOM 3935 C C . TRP A 1 494 ? -18.125 3.924 22.312 1 98.44 494 TRP A C 1
ATOM 3937 O O . TRP A 1 494 ? -18.375 5.051 21.891 1 98.44 494 TRP A O 1
ATOM 3947 N N . ASN A 1 495 ? -18.25 3.654 23.531 1 97.75 495 ASN A N 1
ATOM 3948 C CA . ASN A 1 495 ? -18.641 4.613 24.562 1 97.75 495 ASN A CA 1
ATOM 3949 C C . ASN A 1 495 ? -18.172 4.176 25.953 1 97.75 495 ASN A C 1
ATOM 3951 O O . ASN A 1 495 ? -18.203 2.988 26.281 1 97.75 495 ASN A O 1
ATOM 3955 N N . CYS A 1 496 ? -17.609 5.109 26.719 1 94.81 496 CYS A N 1
ATOM 3956 C CA . CYS A 1 496 ? -17.188 4.867 28.094 1 94.81 496 CYS A CA 1
ATOM 3957 C C . CYS A 1 496 ? -16.172 3.732 28.156 1 94.81 496 CYS A C 1
ATOM 3959 O O . CYS A 1 496 ? -16.25 2.867 29.031 1 94.81 496 CYS A O 1
ATOM 3961 N N . GLY A 1 497 ? -15.43 3.578 27.156 1 95.69 497 GLY A N 1
ATOM 3962 C CA . GLY A 1 497 ? -14.305 2.66 27.172 1 95.69 497 GLY A CA 1
ATOM 3963 C C . GLY A 1 497 ? -14.672 1.248 26.766 1 95.69 497 GLY A C 1
ATOM 3964 O O . GLY A 1 497 ? -13.898 0.311 26.984 1 95.69 497 GLY A O 1
ATOM 3965 N N . LYS A 1 498 ? -15.805 1.139 26.188 1 96.5 498 LYS A N 1
ATOM 3966 C CA . LYS A 1 498 ? -16.219 -0.213 25.812 1 96.5 498 LYS A CA 1
ATOM 3967 C C . LYS A 1 498 ? -17 -0.208 24.5 1 96.5 498 LYS A C 1
ATOM 3969 O O . LYS A 1 498 ? -17.547 0.822 24.109 1 96.5 498 LYS A O 1
ATOM 3974 N N . LEU A 1 499 ? -17 -1.351 23.844 1 97.44 499 LEU A N 1
ATOM 3975 C CA . LEU A 1 499 ? -17.859 -1.599 22.703 1 97.44 499 LEU A CA 1
ATOM 3976 C C . LEU A 1 499 ? -19.328 -1.703 23.125 1 97.44 499 LEU A C 1
ATOM 3978 O O . LEU A 1 499 ? -19.656 -2.504 24 1 97.44 499 LEU A O 1
ATOM 3982 N N . VAL A 1 500 ? -20.234 -0.934 22.578 1 97.12 500 VAL A N 1
ATOM 3983 C CA . VAL A 1 500 ? -21.594 -0.891 23.094 1 97.12 500 VAL A CA 1
ATOM 3984 C C . VAL A 1 500 ? -22.547 -1.567 22.109 1 97.12 500 VAL A C 1
ATOM 3986 O O . VAL A 1 500 ? -23.703 -1.85 22.438 1 97.12 500 VAL A O 1
ATOM 3989 N N . LYS A 1 501 ? -22.125 -1.77 20.906 1 95.31 501 LYS A N 1
ATOM 3990 C CA . LYS A 1 501 ? -22.859 -2.506 19.875 1 95.31 501 LYS A CA 1
ATOM 3991 C C . LYS A 1 501 ? -22 -3.623 19.281 1 95.31 501 LYS A C 1
ATOM 3993 O O . LYS A 1 501 ? -20.844 -3.404 18.938 1 95.31 501 LYS A O 1
ATOM 3998 N N . PRO A 1 502 ? -22.594 -4.82 19.25 1 96.12 502 PRO A N 1
ATOM 3999 C CA . PRO A 1 502 ? -21.797 -5.914 18.688 1 96.12 502 PRO A CA 1
ATOM 4000 C C . PRO A 1 502 ? -21.406 -5.676 17.234 1 96.12 502 PRO A C 1
ATOM 4002 O O . PRO A 1 502 ? -22.188 -5.109 16.469 1 96.12 502 PRO A O 1
ATOM 4005 N N . LEU A 1 503 ? -20.25 -6.145 16.891 1 96.94 503 LEU A N 1
ATOM 4006 C CA . LEU A 1 503 ? -19.75 -6.035 15.516 1 96.94 503 LEU A CA 1
ATOM 4007 C C . LEU A 1 503 ? -20.141 -7.266 14.703 1 96.94 503 LEU A C 1
ATOM 4009 O O . LEU A 1 503 ? -20.219 -8.375 15.234 1 96.94 503 LEU A O 1
ATOM 4013 N N . PRO A 1 504 ? -20.391 -7.055 13.461 1 96.12 504 PRO A N 1
ATOM 4014 C CA . PRO A 1 504 ? -20.703 -8.211 12.617 1 96.12 504 PRO A CA 1
ATOM 4015 C C . PRO A 1 504 ? -19.484 -9.086 12.352 1 96.12 504 PRO A C 1
ATOM 4017 O O . PRO A 1 504 ? -18.344 -8.609 12.414 1 96.12 504 PRO A O 1
ATOM 4020 N N . THR A 1 505 ? -19.766 -10.352 12.086 1 95.56 505 THR A N 1
ATOM 4021 C CA . THR A 1 505 ? -18.703 -11.25 11.633 1 95.56 505 THR A CA 1
ATOM 4022 C C . THR A 1 505 ? -18.297 -10.922 10.203 1 95.56 505 THR A C 1
ATOM 4024 O O . THR A 1 505 ? -18.969 -10.141 9.523 1 95.56 505 THR A O 1
ATOM 4027 N N . LEU A 1 506 ? -17.234 -11.516 9.789 1 95.12 506 LEU A N 1
ATOM 4028 C CA . LEU A 1 506 ? -16.75 -11.305 8.43 1 95.12 506 LEU A CA 1
ATOM 4029 C C . LEU A 1 506 ? -17.797 -11.719 7.402 1 95.12 506 LEU A C 1
ATOM 4031 O O . LEU A 1 506 ? -18.031 -11 6.434 1 95.12 506 LEU A O 1
ATOM 4035 N N . ASP A 1 507 ? -18.422 -12.844 7.566 1 95.94 507 ASP A N 1
ATOM 4036 C CA . ASP A 1 507 ? -19.422 -13.352 6.641 1 95.94 507 ASP A CA 1
ATOM 4037 C C . ASP A 1 507 ? -20.672 -12.469 6.641 1 95.94 507 ASP A C 1
ATOM 4039 O O . ASP A 1 507 ? -21.25 -12.211 5.586 1 95.94 507 ASP A O 1
ATOM 4043 N N . GLU A 1 508 ? -21.047 -12.047 7.828 1 96.75 508 GLU A N 1
ATOM 4044 C CA . GLU A 1 508 ? -22.188 -11.148 7.934 1 96.75 508 GLU A CA 1
ATOM 4045 C C . GLU A 1 508 ? -21.938 -9.844 7.191 1 96.75 508 GLU A C 1
ATOM 4047 O O . GLU A 1 508 ? -22.828 -9.32 6.52 1 96.75 508 GLU A O 1
ATOM 4052 N N . SER A 1 509 ? -20.766 -9.328 7.359 1 97 509 SER A N 1
ATOM 4053 C CA . SER A 1 509 ? -20.391 -8.078 6.699 1 97 509 SER A CA 1
ATOM 4054 C C . SER A 1 509 ? -20.375 -8.242 5.184 1 97 509 SER A C 1
ATOM 4056 O O . SER A 1 509 ? -20.828 -7.359 4.453 1 97 509 SER A O 1
ATOM 4058 N N . ARG A 1 510 ? -19.812 -9.32 4.762 1 95.69 510 ARG A N 1
ATOM 4059 C CA . ARG A 1 510 ? -19.766 -9.633 3.338 1 95.69 510 ARG A CA 1
ATOM 4060 C C . ARG A 1 510 ? -21.172 -9.672 2.732 1 95.69 510 ARG A C 1
ATOM 4062 O O . ARG A 1 510 ? -21.406 -9.094 1.673 1 95.69 510 ARG A O 1
ATOM 4069 N N . GLU A 1 511 ? -22.078 -10.328 3.34 1 96.25 511 GLU A N 1
ATOM 4070 C CA . GLU A 1 511 ? -23.453 -10.398 2.896 1 96.25 511 GLU A CA 1
ATOM 4071 C C . GLU A 1 511 ? -24.125 -9.023 2.932 1 96.25 511 GLU A C 1
ATOM 4073 O O . GLU A 1 511 ? -24.922 -8.695 2.055 1 96.25 511 GLU A O 1
ATOM 4078 N N . TYR A 1 512 ? -23.797 -8.312 3.941 1 97.19 512 TYR A N 1
ATOM 4079 C CA . TYR A 1 512 ? -24.359 -6.98 4.102 1 97.19 512 TYR A CA 1
ATOM 4080 C C . TYR A 1 512 ? -23.938 -6.062 2.961 1 97.19 512 TYR A C 1
ATOM 4082 O O . TYR A 1 512 ? -24.719 -5.238 2.492 1 97.19 512 TYR A O 1
ATOM 4090 N N . ALA A 1 513 ? -22.688 -6.145 2.537 1 96.44 513 ALA A N 1
ATOM 4091 C CA . ALA A 1 513 ? -22.188 -5.348 1.417 1 96.44 513 ALA A CA 1
ATOM 4092 C C . ALA A 1 513 ? -23.062 -5.555 0.177 1 96.44 513 ALA A C 1
ATOM 4094 O O . ALA A 1 513 ? -23.438 -4.586 -0.49 1 96.44 513 ALA A O 1
ATOM 4095 N N . MET A 1 514 ? -23.344 -6.766 -0.109 1 94.19 514 MET A N 1
ATOM 4096 C CA . MET A 1 514 ? -24.156 -7.086 -1.287 1 94.19 514 MET A CA 1
ATOM 4097 C C . MET A 1 514 ? -25.578 -6.582 -1.126 1 94.19 514 MET A C 1
ATOM 4099 O O . MET A 1 514 ? -26.188 -6.094 -2.084 1 94.19 514 MET A O 1
ATOM 4103 N N . LYS A 1 515 ? -26.094 -6.742 0.063 1 95.62 515 LYS A N 1
ATOM 4104 C CA . LYS A 1 515 ? -27.438 -6.246 0.338 1 95.62 515 LYS A CA 1
ATOM 4105 C C . LYS A 1 515 ? -27.516 -4.738 0.127 1 95.62 515 LYS A C 1
ATOM 4107 O O . LYS A 1 515 ? -28.484 -4.238 -0.453 1 95.62 515 LYS A O 1
ATOM 4112 N N . GLU A 1 516 ? -26.531 -4.059 0.616 1 96.5 516 GLU A N 1
ATOM 4113 C CA . GLU A 1 516 ? -26.469 -2.609 0.458 1 96.5 516 GLU A CA 1
ATOM 4114 C C . GLU A 1 516 ? -26.391 -2.217 -1.015 1 96.5 516 GLU A C 1
ATOM 4116 O O . GLU A 1 516 ? -27.078 -1.291 -1.453 1 96.5 516 GLU A O 1
ATOM 4121 N N . LEU A 1 517 ? -25.641 -2.881 -1.745 1 95.56 517 LEU A N 1
ATOM 4122 C CA . LEU A 1 517 ? -25.453 -2.582 -3.16 1 95.56 517 LEU A CA 1
ATOM 4123 C C . LEU A 1 517 ? -26.75 -2.795 -3.936 1 95.56 517 LEU A C 1
ATOM 4125 O O . LEU A 1 517 ? -27.016 -2.088 -4.906 1 95.56 517 LEU A O 1
ATOM 4129 N N . ASN A 1 518 ? -27.469 -3.758 -3.502 1 95.25 518 ASN A N 1
ATOM 4130 C CA . ASN A 1 518 ? -28.719 -4.086 -4.18 1 95.25 518 ASN A CA 1
ATOM 4131 C C . ASN A 1 518 ? -29.766 -2.986 -3.988 1 95.25 518 ASN A C 1
ATOM 4133 O O . ASN A 1 518 ? -30.75 -2.924 -4.727 1 95.25 518 ASN A O 1
ATOM 4137 N N . THR A 1 519 ? -29.578 -2.139 -3.014 1 96.75 519 THR A N 1
ATOM 4138 C CA . THR A 1 519 ? -30.516 -1.037 -2.801 1 96.75 519 THR A CA 1
ATOM 4139 C C . THR A 1 519 ? -30.203 0.12 -3.748 1 96.75 519 THR A C 1
ATOM 4141 O O . THR A 1 519 ? -31.016 1.03 -3.906 1 96.75 519 THR A O 1
ATOM 4144 N N . LEU A 1 520 ? -29.047 0.129 -4.367 1 97.06 520 LEU A N 1
ATOM 4145 C CA . LEU A 1 520 ? -28.656 1.191 -5.289 1 97.06 520 LEU A CA 1
ATOM 4146 C C . LEU A 1 520 ? -29.188 0.915 -6.691 1 97.06 520 LEU A C 1
ATOM 4148 O O . LEU A 1 520 ? -29.203 -0.233 -7.141 1 97.06 520 LEU A O 1
ATOM 4152 N N . ARG A 1 521 ? -29.625 1.928 -7.297 1 95.31 521 ARG A N 1
ATOM 4153 C CA . ARG A 1 521 ? -30.016 1.815 -8.695 1 95.31 521 ARG A CA 1
ATOM 4154 C C . ARG A 1 521 ? -28.828 1.375 -9.562 1 95.31 521 ARG A C 1
ATOM 4156 O O . ARG A 1 521 ? -27.672 1.669 -9.242 1 95.31 521 ARG A O 1
ATOM 4163 N N . SER A 1 522 ? -29.125 0.798 -10.688 1 93.62 522 SER A N 1
ATOM 4164 C CA . SER A 1 522 ? -28.109 0.241 -11.57 1 93.62 522 SER A CA 1
ATOM 4165 C C . SER A 1 522 ? -27.234 1.339 -12.172 1 93.62 522 SER A C 1
ATOM 4167 O O . SER A 1 522 ? -26.062 1.119 -12.469 1 93.62 522 SER A O 1
ATOM 4169 N N . ASP A 1 523 ? -27.781 2.502 -12.344 1 94.75 523 ASP A N 1
ATOM 4170 C CA . ASP A 1 523 ? -27.047 3.578 -13 1 94.75 523 ASP A CA 1
ATOM 4171 C C . ASP A 1 523 ? -25.922 4.098 -12.102 1 94.75 523 ASP A C 1
ATOM 4173 O O . ASP A 1 523 ? -24.969 4.703 -12.578 1 94.75 523 ASP A O 1
ATOM 4177 N N . TYR A 1 524 ? -26.031 3.809 -10.766 1 95.06 524 TYR A N 1
ATOM 4178 C CA . TYR A 1 524 ? -24.969 4.191 -9.836 1 95.06 524 TYR A CA 1
ATOM 4179 C C . TYR A 1 524 ? -23.781 3.242 -9.945 1 95.06 524 TYR A C 1
ATOM 4181 O O . TYR A 1 524 ? -22.656 3.59 -9.562 1 95.06 524 TYR A O 1
ATOM 4189 N N . LYS A 1 525 ? -24 2.059 -10.461 1 94.12 525 LYS A N 1
ATOM 4190 C CA . LYS A 1 525 ? -23.016 0.985 -10.398 1 94.12 525 LYS A CA 1
ATOM 4191 C C . LYS A 1 525 ? -22.391 0.74 -11.766 1 94.12 525 LYS A C 1
ATOM 4193 O O . LYS A 1 525 ? -21.547 -0.158 -11.922 1 94.12 525 LYS A O 1
ATOM 4198 N N . ARG A 1 526 ? -22.672 1.63 -12.656 1 91.31 526 ARG A N 1
ATOM 4199 C CA . ARG A 1 526 ? -22.125 1.472 -14 1 91.31 526 ARG A CA 1
ATOM 4200 C C . ARG A 1 526 ? -20.625 1.749 -14.023 1 91.31 526 ARG A C 1
ATOM 4202 O O . ARG A 1 526 ? -20.125 2.549 -13.227 1 91.31 526 ARG A O 1
ATOM 4209 N N . ILE A 1 527 ? -20.031 1.14 -14.953 1 84.5 527 ILE A N 1
ATOM 4210 C CA . ILE A 1 527 ? -18.578 1.309 -15.102 1 84.5 527 ILE A CA 1
ATOM 4211 C C . ILE A 1 527 ? -18.297 2.613 -15.836 1 84.5 527 ILE A C 1
ATOM 4213 O O . ILE A 1 527 ? -17.281 3.264 -15.586 1 84.5 527 ILE A O 1
ATOM 4217 N N . THR A 1 528 ? -19.141 2.838 -16.828 1 86.81 528 THR A N 1
ATOM 4218 C CA . THR A 1 528 ? -18.906 4.023 -17.641 1 86.81 528 THR A CA 1
ATOM 4219 C C . THR A 1 528 ? -19.922 5.117 -17.312 1 86.81 528 THR A C 1
ATOM 4221 O O . THR A 1 528 ? -21.125 4.93 -17.469 1 86.81 528 THR A O 1
ATOM 4224 N N . LYS A 1 529 ? -19.562 6.188 -16.875 1 89.75 529 LYS A N 1
ATOM 4225 C CA . LYS A 1 529 ? -20.312 7.402 -16.594 1 89.75 529 LYS A CA 1
ATOM 4226 C C . LYS A 1 529 ? -21.469 7.117 -15.633 1 89.75 529 LYS A C 1
ATOM 4228 O O . LYS A 1 529 ? -22.609 7.445 -15.922 1 89.75 529 LYS A O 1
ATOM 4233 N N . PRO A 1 530 ? -21.094 6.605 -14.539 1 93.81 530 PRO A N 1
ATOM 4234 C CA . PRO A 1 530 ? -22.156 6.375 -13.547 1 93.81 530 PRO A CA 1
ATOM 4235 C C . PRO A 1 530 ? -22.797 7.672 -13.062 1 93.81 530 PRO A C 1
ATOM 4237 O O . PRO A 1 530 ? -22.172 8.727 -13.094 1 93.81 530 PRO A O 1
ATOM 4240 N N . THR A 1 531 ? -24.094 7.504 -12.68 1 95.12 531 THR A N 1
ATOM 4241 C CA . THR A 1 531 ? -24.812 8.648 -12.141 1 95.12 531 THR A CA 1
ATOM 4242 C C . THR A 1 531 ? -24.391 8.938 -10.703 1 95.12 531 THR A C 1
ATOM 4244 O O . THR A 1 531 ? -24.172 8.008 -9.914 1 95.12 531 THR A O 1
ATOM 4247 N N . GLN A 1 532 ? -24.297 10.141 -10.438 1 94.94 532 GLN A N 1
ATOM 4248 C CA . GLN A 1 532 ? -23.891 10.531 -9.094 1 94.94 532 GLN A CA 1
ATOM 4249 C C . GLN A 1 532 ? -25.031 10.367 -8.102 1 94.94 532 GLN A C 1
ATOM 4251 O O . GLN A 1 532 ? -26.156 10.781 -8.375 1 94.94 532 GLN A O 1
ATOM 4256 N N . TYR A 1 533 ? -24.75 9.703 -7.043 1 96.44 533 TYR A N 1
ATOM 4257 C CA . TYR A 1 533 ? -25.719 9.57 -5.957 1 96.44 533 TYR A CA 1
ATOM 4258 C C . TYR A 1 533 ? -25.953 10.906 -5.273 1 96.44 533 TYR A C 1
ATOM 4260 O O . TYR A 1 533 ? -25.031 11.711 -5.117 1 96.44 533 TYR A O 1
ATOM 4268 N N . LYS A 1 534 ? -27.141 11.172 -4.84 1 95.88 534 LYS A N 1
ATOM 4269 C CA . LYS A 1 534 ? -27.484 12.461 -4.262 1 95.88 534 LYS A CA 1
ATOM 4270 C C . LYS A 1 534 ? -27.172 12.508 -2.77 1 95.88 534 LYS A C 1
ATOM 4272 O O . LYS A 1 534 ? -27.672 11.688 -1.996 1 95.88 534 LYS A O 1
ATOM 4277 N N . VAL A 1 535 ? -26.344 13.383 -2.434 1 97.19 535 VAL A N 1
ATOM 4278 C CA . VAL A 1 535 ? -26.078 13.734 -1.045 1 97.19 535 VAL A CA 1
ATOM 4279 C C . VAL A 1 535 ? -26.641 15.125 -0.739 1 97.19 535 VAL A C 1
ATOM 4281 O O . VAL A 1 535 ? -26.344 16.094 -1.443 1 97.19 535 VAL A O 1
ATOM 4284 N N . SER A 1 536 ? -27.422 15.172 0.335 1 98.06 536 SER A N 1
ATOM 4285 C CA . SER A 1 536 ? -28.172 16.406 0.591 1 98.06 536 SER A CA 1
ATOM 4286 C C . SER A 1 536 ? -28.047 16.828 2.051 1 98.06 536 SER A C 1
ATOM 4288 O O . SER A 1 536 ? -27.562 16.062 2.889 1 98.06 536 SER A O 1
ATOM 4290 N N . VAL A 1 537 ? -28.422 18.062 2.273 1 97.69 537 VAL A N 1
ATOM 4291 C CA . VAL A 1 537 ? -28.516 18.609 3.621 1 97.69 537 VAL A CA 1
ATOM 4292 C C . VAL A 1 537 ? -29.922 19.172 3.855 1 97.69 537 VAL A C 1
ATOM 4294 O O . VAL A 1 537 ? -30.656 19.438 2.902 1 97.69 537 VAL A O 1
ATOM 4297 N N . SER A 1 538 ? -30.312 19.203 5.137 1 97.62 538 SER A N 1
ATOM 4298 C CA . SER A 1 538 ? -31.578 19.844 5.473 1 97.62 538 SER A CA 1
ATOM 4299 C C . SER A 1 538 ? -31.531 21.344 5.172 1 97.62 538 SER A C 1
ATOM 4301 O O . SER A 1 538 ? -30.438 21.922 5.023 1 97.62 538 SER A O 1
ATOM 4303 N N . ASP A 1 539 ? -32.75 21.906 5.062 1 95.75 539 ASP A N 1
ATOM 4304 C CA . ASP A 1 539 ? -32.812 23.359 4.859 1 95.75 539 ASP A CA 1
ATOM 4305 C C . ASP A 1 539 ? -32.156 24.109 6.008 1 95.75 539 ASP A C 1
ATOM 4307 O O . ASP A 1 539 ? -31.469 25.109 5.785 1 95.75 539 ASP A O 1
ATOM 4311 N N . GLU A 1 540 ? -32.344 23.641 7.141 1 95.56 540 GLU A N 1
ATOM 4312 C CA . GLU A 1 540 ? -31.766 24.266 8.328 1 95.56 540 GLU A CA 1
ATOM 4313 C C . GLU A 1 540 ? -30.234 24.203 8.281 1 95.56 540 GLU A C 1
ATOM 4315 O O . GLU A 1 540 ? -29.562 25.203 8.531 1 95.56 540 GLU A O 1
ATOM 4320 N N . LEU A 1 541 ? -29.688 23.062 8.031 1 95.88 541 LEU A N 1
ATOM 4321 C CA . LEU A 1 541 ? -28.25 22.922 7.957 1 95.88 541 LEU A CA 1
ATOM 4322 C C . LEU A 1 541 ? -27.656 23.766 6.832 1 95.88 541 LEU A C 1
ATOM 4324 O O . LEU A 1 541 ? -26.594 24.359 6.984 1 95.88 541 LEU A O 1
ATOM 4328 N N . TYR A 1 542 ? -28.344 23.781 5.699 1 94.5 542 TYR A N 1
ATOM 4329 C CA . TYR A 1 542 ? -27.891 24.609 4.574 1 94.5 542 TYR A CA 1
ATOM 4330 C C . TYR A 1 542 ? -27.797 26.078 4.969 1 94.5 542 TYR A C 1
ATOM 4332 O O . TYR A 1 542 ? -26.781 26.719 4.734 1 94.5 542 TYR A O 1
ATOM 4340 N N . GLN A 1 543 ? -28.891 26.594 5.578 1 93.94 543 GLN A N 1
ATOM 4341 C CA . GLN A 1 543 ? -28.938 28 5.98 1 93.94 543 GLN A CA 1
ATOM 4342 C C . GLN A 1 543 ? -27.875 28.312 7.039 1 93.94 543 GLN A C 1
ATOM 4344 O O . GLN A 1 543 ? -27.203 29.344 6.965 1 93.94 543 GLN A O 1
ATOM 4349 N N . PHE A 1 544 ? -27.781 27.469 7.902 1 92.81 544 PHE A N 1
ATOM 4350 C CA . PHE A 1 544 ? -26.797 27.625 8.961 1 92.81 544 PHE A CA 1
ATOM 4351 C C . PHE A 1 544 ? -25.391 27.719 8.383 1 92.81 544 PHE A C 1
ATOM 4353 O O . PHE A 1 544 ? -24.594 28.578 8.781 1 92.81 544 PHE A O 1
ATOM 4360 N N . THR A 1 545 ? -25.062 26.781 7.504 1 91.62 545 THR A N 1
ATOM 4361 C CA . THR A 1 545 ? -23.75 26.734 6.875 1 91.62 545 THR A CA 1
ATOM 4362 C C . THR A 1 545 ? -23.469 28.031 6.113 1 91.62 545 THR A C 1
ATOM 4364 O O . THR A 1 545 ? -22.375 28.578 6.191 1 91.62 545 THR A O 1
ATOM 4367 N N . GLN A 1 546 ? -24.422 28.469 5.379 1 87.5 546 GLN A N 1
ATOM 4368 C CA . GLN A 1 546 ? -24.281 29.703 4.613 1 87.5 546 GLN A CA 1
ATOM 4369 C C . GLN A 1 546 ? -24.031 30.906 5.535 1 87.5 546 GLN A C 1
ATOM 4371 O O . GLN A 1 546 ? -23.172 31.734 5.258 1 87.5 546 GLN A O 1
ATOM 4376 N N . GLU A 1 547 ? -24.797 30.969 6.574 1 89 547 GLU A N 1
ATOM 4377 C CA . GLU A 1 547 ? -24.656 32.062 7.527 1 89 547 GLU A CA 1
ATOM 4378 C C . GLU A 1 547 ? -23.281 32.062 8.188 1 89 547 GLU A C 1
ATOM 4380 O O . GLU A 1 547 ? -22.641 33.094 8.312 1 89 547 GLU A O 1
ATOM 4385 N N . LEU A 1 548 ? -22.891 30.938 8.578 1 86.19 548 LEU A N 1
ATOM 4386 C CA . LEU A 1 548 ? -21.594 30.812 9.227 1 86.19 548 LEU A CA 1
ATOM 4387 C C . LEU A 1 548 ? -20.469 31.141 8.25 1 86.19 548 LEU A C 1
ATOM 4389 O O . LEU A 1 548 ? -19.5 31.812 8.609 1 86.19 548 LEU A O 1
ATOM 4393 N N . TRP A 1 549 ? -20.578 30.656 7.039 1 83.94 549 TRP A N 1
ATOM 4394 C CA . TRP A 1 549 ? -19.578 30.906 6.008 1 83.94 549 TRP A CA 1
ATOM 4395 C C . TRP A 1 549 ? -19.453 32.406 5.734 1 83.94 549 TRP A C 1
ATOM 4397 O O . TRP A 1 549 ? -18.328 32.906 5.617 1 83.94 549 TRP A O 1
ATOM 4407 N N . LEU A 1 550 ? -20.5 33.062 5.668 1 80.62 550 LEU A N 1
ATOM 4408 C CA . LEU A 1 550 ? -20.5 34.5 5.414 1 80.62 550 LEU A CA 1
ATOM 4409 C C . LEU A 1 550 ? -19.906 35.25 6.594 1 80.62 550 LEU A C 1
ATOM 4411 O O . LEU A 1 550 ? -19.25 36.281 6.41 1 80.62 550 LEU A O 1
ATOM 4415 N N . SER A 1 551 ? -20.125 34.75 7.684 1 79.25 551 SER A N 1
ATOM 4416 C CA . SER A 1 551 ? -19.672 35.438 8.891 1 79.25 551 SER A CA 1
ATOM 4417 C C . SER A 1 551 ? -18.156 35.312 9.039 1 79.25 551 SER A C 1
ATOM 4419 O O . SER A 1 551 ? -17.516 36.219 9.617 1 79.25 551 SER A O 1
ATOM 4421 N N . ILE A 1 552 ? -17.578 34.312 8.523 1 75.38 552 ILE A N 1
ATOM 4422 C CA . ILE A 1 552 ? -16.156 34.094 8.766 1 75.38 552 ILE A CA 1
ATOM 4423 C C . ILE A 1 552 ? -15.344 34.5 7.547 1 75.38 552 ILE A C 1
ATOM 4425 O O . ILE A 1 552 ? -14.125 34.656 7.629 1 75.38 552 ILE A O 1
ATOM 4429 N N . THR A 1 553 ? -15.992 34.688 6.387 1 76.25 553 THR A N 1
ATOM 4430 C CA . THR A 1 553 ? -15.297 35.094 5.168 1 76.25 553 THR A CA 1
ATOM 4431 C C . THR A 1 553 ? -14.992 36.594 5.184 1 76.25 553 THR A C 1
ATOM 4433 O O . THR A 1 553 ? -15.906 37.406 5.305 1 76.25 553 THR A O 1
ATOM 4436 N N . PRO A 1 554 ? -13.688 36.844 5.059 1 71.75 554 PRO A N 1
ATOM 4437 C CA . PRO A 1 554 ? -13.367 38.281 5.004 1 71.75 554 PRO A CA 1
ATOM 4438 C C . PRO A 1 554 ? -13.938 38.969 3.764 1 71.75 554 PRO A C 1
ATOM 4440 O O . PRO A 1 554 ? -13.969 38.375 2.684 1 71.75 554 PRO A O 1
ATOM 4443 N N . ILE A 1 555 ? -14.43 40.188 3.869 1 67.88 555 ILE A N 1
ATOM 4444 C CA . ILE A 1 555 ? -14.961 40.969 2.756 1 67.88 555 ILE A CA 1
ATOM 4445 C C . ILE A 1 555 ? -13.82 41.656 2.016 1 67.88 555 ILE A C 1
ATOM 4447 O O . ILE A 1 555 ? -13.008 42.344 2.629 1 67.88 555 ILE A O 1
ATOM 4451 N N . GLY A 1 556 ? -13.641 41.219 0.726 1 64.75 556 GLY A N 1
ATOM 4452 C CA . GLY A 1 556 ? -12.586 41.812 -0.083 1 64.75 556 GLY A CA 1
ATOM 4453 C C . GLY A 1 556 ? -12.836 43.281 -0.399 1 64.75 556 GLY A C 1
ATOM 4454 O O . GLY A 1 556 ? -13.977 43.75 -0.343 1 64.75 556 GLY A O 1
ATOM 4455 N N . GLU A 1 557 ? -11.656 44.125 -0.358 1 62.97 557 GLU A N 1
ATOM 4456 C CA . GLU A 1 557 ? -11.734 45.531 -0.79 1 62.97 557 GLU A CA 1
ATOM 4457 C C . GLU A 1 557 ? -11.047 45.719 -2.135 1 62.97 557 GLU A C 1
ATOM 4459 O O . GLU A 1 557 ? -9.969 45.188 -2.371 1 62.97 557 GLU A O 1
ATOM 4464 N N . ILE A 1 558 ? -11.812 45.938 -3.16 1 60.84 558 ILE A N 1
ATOM 4465 C CA . ILE A 1 558 ? -11.227 46.281 -4.445 1 60.84 558 ILE A CA 1
ATOM 4466 C C . ILE A 1 558 ? -11.023 47.812 -4.512 1 60.84 558 ILE A C 1
ATOM 4468 O O . ILE A 1 558 ? -11.945 48.562 -4.223 1 60.84 558 ILE A O 1
ATOM 4472 N N . SER A 1 559 ? -9.734 48.219 -4.516 1 50.53 559 SER A N 1
ATOM 4473 C CA . SER A 1 559 ? -9.469 49.625 -4.82 1 50.53 559 SER A CA 1
ATOM 4474 C C . SER A 1 559 ? -9.125 49.812 -6.293 1 50.53 559 SER A C 1
ATOM 4476 O O . SER A 1 559 ? -8.594 48.906 -6.934 1 50.53 559 SER A O 1
ATOM 4478 N N . MET B 1 1 ? 13.445 -5.566 18.094 1 41.62 1 MET B N 1
ATOM 4479 C CA . MET B 1 1 ? 12.047 -5.746 17.719 1 41.62 1 MET B CA 1
ATOM 4480 C C . MET B 1 1 ? 11.938 -6.273 16.281 1 41.62 1 MET B C 1
ATOM 4482 O O . MET B 1 1 ? 12.609 -5.773 15.383 1 41.62 1 MET B O 1
ATOM 4486 N N . ALA B 1 2 ? 11.516 -7.414 16.219 1 52.94 2 ALA B N 1
ATOM 4487 C CA . ALA B 1 2 ? 11.477 -8.125 14.945 1 52.94 2 ALA B CA 1
ATOM 4488 C C . ALA B 1 2 ? 10.805 -7.273 13.867 1 52.94 2 ALA B C 1
ATOM 4490 O O . ALA B 1 2 ? 9.867 -6.531 14.148 1 52.94 2 ALA B O 1
ATOM 4491 N N . SER B 1 3 ? 11.508 -7.164 12.688 1 64.75 3 SER B N 1
ATOM 4492 C CA . SER B 1 3 ? 11.016 -6.543 11.461 1 64.75 3 SER B CA 1
ATOM 4493 C C . SER B 1 3 ? 9.609 -7.027 11.125 1 64.75 3 SER B C 1
ATOM 4495 O O . SER B 1 3 ? 9.297 -8.203 11.305 1 64.75 3 SER B O 1
ATOM 4497 N N . HIS B 1 4 ? 8.523 -6.203 11.398 1 78.75 4 HIS B N 1
ATOM 4498 C CA . HIS B 1 4 ? 7.172 -6.391 10.875 1 78.75 4 HIS B CA 1
ATOM 4499 C C . HIS B 1 4 ? 6.254 -7.008 11.922 1 78.75 4 HIS B C 1
ATOM 4501 O O . HIS B 1 4 ? 5.27 -7.668 11.578 1 78.75 4 HIS B O 1
ATOM 4507 N N . PHE B 1 5 ? 6.617 -7.078 13.25 1 78.31 5 PHE B N 1
ATOM 4508 C CA . PHE B 1 5 ? 5.773 -7.234 14.43 1 78.31 5 PHE B CA 1
ATOM 4509 C C . PHE B 1 5 ? 5.102 -8.602 14.438 1 78.31 5 PHE B C 1
ATOM 4511 O O . PHE B 1 5 ? 3.918 -8.719 14.766 1 78.31 5 PHE B O 1
ATOM 4518 N N . GLY B 1 6 ? 5.754 -9.602 13.805 1 85.25 6 GLY B N 1
ATOM 4519 C CA . GLY B 1 6 ? 5.305 -10.977 13.93 1 85.25 6 GLY B CA 1
ATOM 4520 C C . GLY B 1 6 ? 4.496 -11.461 12.742 1 85.25 6 GLY B C 1
ATOM 4521 O O . GLY B 1 6 ? 4.121 -12.633 12.664 1 85.25 6 GLY B O 1
ATOM 4522 N N . VAL B 1 7 ? 4.184 -10.594 11.789 1 91.44 7 VAL B N 1
ATOM 4523 C CA . VAL B 1 7 ? 3.432 -11.008 10.602 1 91.44 7 VAL B CA 1
ATOM 4524 C C . VAL B 1 7 ? 4.293 -11.922 9.734 1 91.44 7 VAL B C 1
ATOM 4526 O O . VAL B 1 7 ? 3.805 -12.906 9.18 1 91.44 7 VAL B O 1
ATOM 4529 N N . VAL B 1 8 ? 5.559 -11.617 9.617 1 95.56 8 VAL B N 1
ATOM 4530 C CA . VAL B 1 8 ? 6.488 -12.344 8.758 1 95.56 8 VAL B CA 1
ATOM 4531 C C . VAL B 1 8 ? 6.875 -13.664 9.414 1 95.56 8 VAL B C 1
ATOM 4533 O O . VAL B 1 8 ? 7.703 -13.688 10.328 1 95.56 8 VAL B O 1
ATOM 4536 N N . GLN B 1 9 ? 6.27 -14.68 9.016 1 95.31 9 GLN B N 1
ATOM 4537 C CA . GLN B 1 9 ? 6.469 -16.062 9.445 1 95.31 9 GLN B CA 1
ATOM 4538 C C . GLN B 1 9 ? 6.254 -17.031 8.297 1 95.31 9 GLN B C 1
ATOM 4540 O O . GLN B 1 9 ? 5.734 -16.656 7.242 1 95.31 9 GLN B O 1
ATOM 4545 N N . PRO B 1 10 ? 6.613 -18.297 8.445 1 96.69 10 PRO B N 1
ATOM 4546 C CA . PRO B 1 10 ? 6.598 -19.219 7.312 1 96.69 10 PRO B CA 1
ATOM 4547 C C . PRO B 1 10 ? 5.203 -19.406 6.715 1 96.69 10 PRO B C 1
ATOM 4549 O O . PRO B 1 10 ? 5.066 -19.594 5.504 1 96.69 10 PRO B O 1
ATOM 4552 N N . ILE B 1 11 ? 4.172 -19.297 7.523 1 97.31 11 ILE B N 1
ATOM 4553 C CA . ILE B 1 11 ? 2.818 -19.547 7.039 1 97.31 11 ILE B CA 1
ATOM 4554 C C . ILE B 1 11 ? 2.303 -18.297 6.312 1 97.31 11 ILE B C 1
ATOM 4556 O O . ILE B 1 11 ? 1.254 -18.344 5.668 1 97.31 11 ILE B O 1
ATOM 4560 N N . PHE B 1 12 ? 3.031 -17.109 6.48 1 97.81 12 PHE B N 1
ATOM 4561 C CA . PHE B 1 12 ? 2.795 -15.969 5.605 1 97.81 12 PHE B CA 1
ATOM 4562 C C . PHE B 1 12 ? 3.316 -16.25 4.199 1 97.81 12 PHE B C 1
ATOM 4564 O O . PHE B 1 12 ? 4.375 -15.742 3.816 1 97.81 12 PHE B O 1
ATOM 4571 N N . THR B 1 13 ? 2.562 -17.047 3.422 1 98.38 13 THR B N 1
ATOM 4572 C CA . THR B 1 13 ? 2.961 -17.531 2.107 1 98.38 13 THR B CA 1
ATOM 4573 C C . THR B 1 13 ? 1.737 -17.891 1.271 1 98.38 13 THR B C 1
ATOM 4575 O O . THR B 1 13 ? 0.613 -17.906 1.776 1 98.38 13 THR B O 1
ATOM 4578 N N . ASP B 1 14 ? 1.917 -18.016 0.005 1 98.25 14 ASP B N 1
ATOM 4579 C CA . ASP B 1 14 ? 0.851 -18.516 -0.86 1 98.25 14 ASP B CA 1
ATOM 4580 C C . ASP B 1 14 ? 0.596 -20 -0.622 1 98.25 14 ASP B C 1
ATOM 4582 O O . ASP B 1 14 ? 1.534 -20.766 -0.409 1 98.25 14 ASP B O 1
ATOM 4586 N N . PHE B 1 15 ? -0.588 -20.438 -0.746 1 98.06 15 PHE B N 1
ATOM 4587 C CA . PHE B 1 15 ? -0.986 -21.797 -0.455 1 98.06 15 PHE B CA 1
ATOM 4588 C C . PHE B 1 15 ? -0.261 -22.781 -1.37 1 98.06 15 PHE B C 1
ATOM 4590 O O . PHE B 1 15 ? 0.079 -23.891 -0.955 1 98.06 15 PHE B O 1
ATOM 4597 N N . TYR B 1 16 ? -0.016 -22.375 -2.613 1 96.56 16 TYR B N 1
ATOM 4598 C CA . TYR B 1 16 ? 0.625 -23.281 -3.561 1 96.56 16 TYR B CA 1
ATOM 4599 C C . TYR B 1 16 ? 2.053 -23.594 -3.131 1 96.56 16 TYR B C 1
ATOM 4601 O O . TYR B 1 16 ? 2.611 -24.625 -3.521 1 96.56 16 TYR B O 1
ATOM 4609 N N . GLU B 1 17 ? 2.703 -22.719 -2.355 1 98.12 17 GLU B N 1
ATOM 4610 C CA . GLU B 1 17 ? 4.039 -23.031 -1.852 1 98.12 17 GLU B CA 1
ATOM 4611 C C . GLU B 1 17 ? 4.027 -24.266 -0.965 1 98.12 17 GLU B C 1
ATOM 4613 O O . GLU B 1 17 ? 4.957 -25.078 -1.009 1 98.12 17 GLU B O 1
ATOM 4618 N N . LEU B 1 18 ? 2.99 -24.391 -0.185 1 97.81 18 LEU B N 1
ATOM 4619 C CA . LEU B 1 18 ? 2.861 -25.516 0.73 1 97.81 18 LEU B CA 1
ATOM 4620 C C . LEU B 1 18 ? 2.443 -26.781 -0.018 1 97.81 18 LEU B C 1
ATOM 4622 O O . LEU B 1 18 ? 2.949 -27.875 0.261 1 97.81 18 LEU B O 1
ATOM 4626 N N . THR B 1 19 ? 1.507 -26.656 -0.938 1 97.12 19 THR B N 1
ATOM 4627 C CA . THR B 1 19 ? 1.072 -27.828 -1.69 1 97.12 19 THR B CA 1
ATOM 4628 C C . THR B 1 19 ? 2.201 -28.344 -2.576 1 97.12 19 THR B C 1
ATOM 4630 O O . THR B 1 19 ? 2.418 -29.562 -2.66 1 97.12 19 THR B O 1
ATOM 4633 N N . MET B 1 20 ? 2.934 -27.453 -3.191 1 97.75 20 MET B N 1
ATOM 4634 C CA . MET B 1 20 ? 4.094 -27.875 -3.965 1 97.75 20 MET B CA 1
ATOM 4635 C C . MET B 1 20 ? 5.125 -28.547 -3.07 1 97.75 20 MET B C 1
ATOM 4637 O O . MET B 1 20 ? 5.734 -29.547 -3.463 1 97.75 20 MET B O 1
ATOM 4641 N N . SER B 1 21 ? 5.316 -28.016 -1.918 1 97.62 21 SER B N 1
ATOM 4642 C CA . SER B 1 21 ? 6.262 -28.609 -0.976 1 97.62 21 SER B CA 1
ATOM 4643 C C . SER B 1 21 ? 5.898 -30.047 -0.662 1 97.62 21 SER B C 1
ATOM 4645 O O . SER B 1 21 ? 6.77 -30.922 -0.626 1 97.62 21 SER B O 1
ATOM 4647 N N . TYR B 1 22 ? 4.633 -30.312 -0.399 1 97.81 22 TYR B N 1
ATOM 4648 C CA . TYR B 1 22 ? 4.195 -31.672 -0.139 1 97.81 22 TYR B CA 1
ATOM 4649 C C . TYR B 1 22 ? 4.426 -32.562 -1.354 1 97.81 22 TYR B C 1
ATOM 4651 O O . TYR B 1 22 ? 4.895 -33.688 -1.222 1 97.81 22 TYR B O 1
ATOM 4659 N N . ALA B 1 23 ? 4.094 -32.031 -2.518 1 97.38 23 ALA B N 1
ATOM 4660 C CA . ALA B 1 23 ? 4.273 -32.812 -3.74 1 97.38 23 ALA B CA 1
ATOM 4661 C C . ALA B 1 23 ? 5.742 -33.156 -3.961 1 97.38 23 ALA B C 1
ATOM 4663 O O . ALA B 1 23 ? 6.066 -34.281 -4.352 1 97.38 23 ALA B O 1
ATOM 4664 N N . TYR B 1 24 ? 6.66 -32.188 -3.748 1 97.25 24 TYR B N 1
ATOM 4665 C CA . TYR B 1 24 ? 8.094 -32.438 -3.811 1 97.25 24 TYR B CA 1
ATOM 4666 C C . TYR B 1 24 ? 8.484 -33.531 -2.822 1 97.25 24 TYR B C 1
ATOM 4668 O O . TYR B 1 24 ? 9.234 -34.469 -3.164 1 97.25 24 TYR B O 1
ATOM 4676 N N . TRP B 1 25 ? 8.031 -33.375 -1.619 1 97.56 25 TRP B N 1
ATOM 4677 C CA . TRP B 1 25 ? 8.344 -34.312 -0.537 1 97.56 25 TRP B CA 1
ATOM 4678 C C . TRP B 1 25 ? 7.879 -35.719 -0.873 1 97.56 25 TRP B C 1
ATOM 4680 O O . TRP B 1 25 ? 8.633 -36.688 -0.719 1 97.56 25 TRP B O 1
ATOM 4690 N N . LYS B 1 26 ? 6.664 -35.844 -1.34 1 96.25 26 LYS B N 1
ATOM 4691 C CA . LYS B 1 26 ? 6.09 -37.125 -1.713 1 96.25 26 LYS B CA 1
ATOM 4692 C C . LYS B 1 26 ? 6.867 -37.75 -2.861 1 96.25 26 LYS B C 1
ATOM 4694 O O . LYS B 1 26 ? 7.023 -39 -2.91 1 96.25 26 LYS B O 1
ATOM 4699 N N . ALA B 1 27 ? 7.34 -36.969 -3.756 1 94.81 27 ALA B N 1
ATOM 4700 C CA . ALA B 1 27 ? 8.094 -37.438 -4.918 1 94.81 27 ALA B CA 1
ATOM 4701 C C . ALA B 1 27 ? 9.555 -37.688 -4.555 1 94.81 27 ALA B C 1
ATOM 4703 O O . ALA B 1 27 ? 10.367 -38 -5.426 1 94.81 27 ALA B O 1
ATOM 4704 N N . GLU B 1 28 ? 9.93 -37.531 -3.299 1 95.12 28 GLU B N 1
ATOM 4705 C CA . GLU B 1 28 ? 11.297 -37.688 -2.809 1 95.12 28 GLU B CA 1
ATOM 4706 C C . GLU B 1 28 ? 12.25 -36.719 -3.5 1 95.12 28 GLU B C 1
ATOM 4708 O O . GLU B 1 28 ? 13.391 -37.062 -3.82 1 95.12 28 GLU B O 1
ATOM 4713 N N . LYS B 1 29 ? 11.781 -35.531 -3.779 1 94.94 29 LYS B N 1
ATOM 4714 C CA . LYS B 1 29 ? 12.57 -34.5 -4.441 1 94.94 29 LYS B CA 1
ATOM 4715 C C . LYS B 1 29 ? 12.789 -33.312 -3.518 1 94.94 29 LYS B C 1
ATOM 4717 O O . LYS B 1 29 ? 13.344 -32.281 -3.936 1 94.94 29 LYS B O 1
ATOM 4722 N N . ALA B 1 30 ? 12.383 -33.438 -2.311 1 96.31 30 ALA B N 1
ATOM 4723 C CA . ALA B 1 30 ? 12.383 -32.312 -1.374 1 96.31 30 ALA B CA 1
ATOM 4724 C C . ALA B 1 30 ? 13.789 -31.734 -1.225 1 96.31 30 ALA B C 1
ATOM 4726 O O . ALA B 1 30 ? 13.945 -30.516 -1.027 1 96.31 30 ALA B O 1
ATOM 4727 N N . ASN B 1 31 ? 14.773 -32.562 -1.376 1 96.38 31 ASN B N 1
ATOM 4728 C CA . ASN B 1 31 ? 16.141 -32.156 -1.093 1 96.38 31 ASN B CA 1
ATOM 4729 C C . ASN B 1 31 ? 16.922 -31.875 -2.377 1 96.38 31 ASN B C 1
ATOM 4731 O O . ASN B 1 31 ? 18.125 -31.641 -2.334 1 96.38 31 ASN B O 1
ATOM 4735 N N . ASP B 1 32 ? 16.203 -31.922 -3.564 1 96.38 32 ASP B N 1
ATOM 4736 C CA . ASP B 1 32 ? 16.891 -31.5 -4.789 1 96.38 32 ASP B CA 1
ATOM 4737 C C . ASP B 1 32 ? 17.469 -30.094 -4.652 1 96.38 32 ASP B C 1
ATOM 4739 O O . ASP B 1 32 ? 16.844 -29.219 -4.051 1 96.38 32 ASP B O 1
ATOM 4743 N N . THR B 1 33 ? 18.672 -29.906 -5.152 1 97.19 33 THR B N 1
ATOM 4744 C CA . THR B 1 33 ? 19.312 -28.594 -5.051 1 97.19 33 THR B CA 1
ATOM 4745 C C . THR B 1 33 ? 18.766 -27.641 -6.109 1 97.19 33 THR B C 1
ATOM 4747 O O . THR B 1 33 ? 18.844 -27.938 -7.309 1 97.19 33 THR B O 1
ATOM 4750 N N . ALA B 1 34 ? 18.203 -26.562 -5.664 1 97.56 34 ALA B N 1
ATOM 4751 C CA . ALA B 1 34 ? 17.594 -25.609 -6.578 1 97.56 34 ALA B CA 1
ATOM 4752 C C . ALA B 1 34 ? 18.266 -24.234 -6.449 1 97.56 34 ALA B C 1
ATOM 4754 O O . ALA B 1 34 ? 18.781 -23.891 -5.383 1 97.56 34 ALA B O 1
ATOM 4755 N N . THR B 1 35 ? 18.297 -23.516 -7.527 1 97.88 35 THR B N 1
ATOM 4756 C CA . THR B 1 35 ? 18.719 -22.109 -7.562 1 97.88 35 THR B CA 1
ATOM 4757 C C . THR B 1 35 ? 17.609 -21.234 -8.148 1 97.88 35 THR B C 1
ATOM 4759 O O . THR B 1 35 ? 17.156 -21.469 -9.273 1 97.88 35 THR B O 1
ATOM 4762 N N . PHE B 1 36 ? 17.141 -20.344 -7.336 1 98.38 36 PHE B N 1
ATOM 4763 C CA . PHE B 1 36 ? 16.172 -19.344 -7.773 1 98.38 36 PHE B CA 1
ATOM 4764 C C . PHE B 1 36 ? 16.797 -17.953 -7.824 1 98.38 36 PHE B C 1
ATOM 4766 O O . PHE B 1 36 ? 17.688 -17.641 -7.043 1 98.38 36 PHE B O 1
ATOM 4773 N N . GLU B 1 37 ? 16.312 -17.125 -8.719 1 98.31 37 GLU B N 1
ATOM 4774 C CA . GLU B 1 37 ? 16.75 -15.742 -8.828 1 98.31 37 GLU B CA 1
ATOM 4775 C C . GLU B 1 37 ? 15.562 -14.781 -8.789 1 98.31 37 GLU B C 1
ATOM 4777 O O . GLU B 1 37 ? 14.508 -15.07 -9.352 1 98.31 37 GLU B O 1
ATOM 4782 N N . ILE B 1 38 ? 15.711 -13.672 -8.039 1 98.62 38 ILE B N 1
ATOM 4783 C CA . ILE B 1 38 ? 14.75 -12.578 -8.008 1 98.62 38 ILE B CA 1
ATOM 4784 C C . ILE B 1 38 ? 15.227 -11.438 -8.906 1 98.62 38 ILE B C 1
ATOM 4786 O O . ILE B 1 38 ? 16.375 -11 -8.805 1 98.62 38 ILE B O 1
ATOM 4790 N N . PHE B 1 39 ? 14.438 -10.977 -9.758 1 97.88 39 PHE B N 1
ATOM 4791 C CA . PHE B 1 39 ? 14.695 -9.82 -10.609 1 97.88 39 PHE B CA 1
ATOM 4792 C C . PHE B 1 39 ? 13.391 -9.156 -11.039 1 97.88 39 PHE B C 1
ATOM 4794 O O . PHE B 1 39 ? 12.312 -9.531 -10.57 1 97.88 39 PHE B O 1
ATOM 4801 N N . PHE B 1 40 ? 13.398 -8.07 -11.703 1 96.94 40 PHE B N 1
ATOM 4802 C CA . PHE B 1 40 ? 12.242 -7.402 -12.297 1 96.94 40 PHE B CA 1
ATOM 4803 C C . PHE B 1 40 ? 12.5 -7.082 -13.766 1 96.94 40 PHE B C 1
ATOM 4805 O O . PHE B 1 40 ? 13.641 -7.137 -14.234 1 96.94 40 PHE B O 1
ATOM 4812 N N . ARG B 1 41 ? 11.523 -6.77 -14.508 1 94.12 41 ARG B N 1
ATOM 4813 C CA . ARG B 1 41 ? 11.664 -6.719 -15.953 1 94.12 41 ARG B CA 1
ATOM 4814 C C . ARG B 1 41 ? 11.688 -5.273 -16.453 1 94.12 41 ARG B C 1
ATOM 4816 O O . ARG B 1 41 ? 12.148 -5 -17.562 1 94.12 41 ARG B O 1
ATOM 4823 N N . LYS B 1 42 ? 11.109 -4.391 -15.68 1 95.12 42 LYS B N 1
ATOM 4824 C CA . LYS B 1 42 ? 11.039 -2.984 -16.062 1 95.12 42 LYS B CA 1
ATOM 4825 C C . LYS B 1 42 ? 11.281 -2.07 -14.867 1 95.12 42 LYS B C 1
ATOM 4827 O O . LYS B 1 42 ? 10.797 -2.342 -13.766 1 95.12 42 LYS B O 1
ATOM 4832 N N . ASN B 1 43 ? 12.031 -0.978 -15.148 1 97.56 43 ASN B N 1
ATOM 4833 C CA . ASN B 1 43 ? 12.148 0.036 -14.109 1 97.56 43 ASN B CA 1
ATOM 4834 C C . ASN B 1 43 ? 10.805 0.699 -13.812 1 97.56 43 ASN B C 1
ATOM 4836 O O . ASN B 1 43 ? 9.953 0.795 -14.703 1 97.56 43 ASN B O 1
ATOM 4840 N N . PRO B 1 44 ? 10.641 1.128 -12.594 1 97.56 44 PRO B N 1
ATOM 4841 C CA . PRO B 1 44 ? 9.375 1.767 -12.242 1 97.56 44 PRO B CA 1
ATOM 4842 C C . PRO B 1 44 ? 9.336 3.246 -12.617 1 97.56 44 PRO B C 1
ATOM 4844 O O . PRO B 1 44 ? 10.375 3.84 -12.914 1 97.56 44 PRO B O 1
ATOM 4847 N N . PHE B 1 45 ? 8.109 3.857 -12.68 1 96.81 45 PHE B N 1
ATOM 4848 C CA . PHE B 1 45 ? 7.824 5.285 -12.773 1 96.81 45 PHE B CA 1
ATOM 4849 C C . PHE B 1 45 ? 8.336 5.848 -14.102 1 96.81 45 PHE B C 1
ATOM 4851 O O . PHE B 1 45 ? 8.766 7 -14.164 1 96.81 45 PHE B O 1
ATOM 4858 N N . ASN B 1 46 ? 8.398 4.988 -15.078 1 95 46 ASN B N 1
ATOM 4859 C CA . ASN B 1 46 ? 8.93 5.367 -16.375 1 95 46 ASN B CA 1
ATOM 4860 C C . ASN B 1 46 ? 10.359 5.887 -16.266 1 95 46 ASN B C 1
ATOM 4862 O O . ASN B 1 46 ? 10.75 6.812 -16.984 1 95 46 ASN B O 1
ATOM 4866 N N . GLY B 1 47 ? 11.023 5.395 -15.258 1 96 47 GLY B N 1
ATOM 4867 C CA . GLY B 1 47 ? 12.43 5.715 -15.07 1 96 47 GLY B CA 1
ATOM 4868 C C . GLY B 1 47 ? 13.359 4.633 -15.57 1 96 47 GLY B C 1
ATOM 4869 O O . GLY B 1 47 ? 12.922 3.676 -16.203 1 96 47 GLY B O 1
ATOM 4870 N N . GLU B 1 48 ? 14.695 4.867 -15.281 1 97.12 48 GLU B N 1
ATOM 4871 C CA . GLU B 1 48 ? 15.664 3.928 -15.836 1 97.12 48 GLU B CA 1
ATOM 4872 C C . GLU B 1 48 ? 16.594 3.389 -14.758 1 97.12 48 GLU B C 1
ATOM 4874 O O . GLU B 1 48 ? 17.656 2.85 -15.062 1 97.12 48 GLU B O 1
ATOM 4879 N N . PHE B 1 49 ? 16.172 3.551 -13.5 1 97.62 49 PHE B N 1
ATOM 4880 C CA . PHE B 1 49 ? 16.906 2.902 -12.422 1 97.62 49 PHE B CA 1
ATOM 4881 C C . PHE B 1 49 ? 15.961 2.479 -11.305 1 97.62 49 PHE B C 1
ATOM 4883 O O . PHE B 1 49 ? 14.828 2.965 -11.227 1 97.62 49 PHE B O 1
ATOM 4890 N N . THR B 1 50 ? 16.375 1.582 -10.492 1 98.62 50 THR B N 1
ATOM 4891 C CA . THR B 1 50 ? 15.727 1.134 -9.266 1 98.62 50 THR B CA 1
ATOM 4892 C C . THR B 1 50 ? 16.719 1.049 -8.117 1 98.62 50 THR B C 1
ATOM 4894 O O . THR B 1 50 ? 17.875 0.672 -8.32 1 98.62 50 THR B O 1
ATOM 4897 N N . ILE B 1 51 ? 16.359 1.471 -6.984 1 98.81 51 ILE B N 1
ATOM 4898 C CA . ILE B 1 51 ? 17.172 1.285 -5.789 1 98.81 51 ILE B CA 1
ATOM 4899 C C . ILE B 1 51 ? 16.688 0.056 -5.02 1 98.81 51 ILE B C 1
ATOM 4901 O O . ILE B 1 51 ? 15.523 -0.028 -4.645 1 98.81 51 ILE B O 1
ATOM 4905 N N . PHE B 1 52 ? 17.625 -0.844 -4.785 1 98.81 52 PHE B N 1
ATOM 4906 C CA . PHE B 1 52 ? 17.281 -2.068 -4.07 1 98.81 52 PHE B CA 1
ATOM 4907 C C . PHE B 1 52 ? 17.156 -1.805 -2.574 1 98.81 52 PHE B C 1
ATOM 4909 O O . PHE B 1 52 ? 18.016 -1.134 -1.982 1 98.81 52 PHE B O 1
ATOM 4916 N N . ALA B 1 53 ? 16.078 -2.33 -1.954 1 98.62 53 ALA B N 1
ATOM 4917 C CA . ALA B 1 53 ? 15.883 -2.246 -0.509 1 98.62 53 ALA B CA 1
ATOM 4918 C C . ALA B 1 53 ? 15.125 -3.463 0.013 1 98.62 53 ALA B C 1
ATOM 4920 O O . ALA B 1 53 ? 14.406 -4.129 -0.742 1 98.62 53 ALA B O 1
ATOM 4921 N N . GLY B 1 54 ? 15.289 -3.793 1.326 1 97.69 54 GLY B N 1
ATOM 4922 C CA . GLY B 1 54 ? 14.562 -4.867 1.984 1 97.69 54 GLY B CA 1
ATOM 4923 C C . GLY B 1 54 ? 15.453 -6 2.441 1 97.69 54 GLY B C 1
ATOM 4924 O O . GLY B 1 54 ? 14.977 -7.008 2.965 1 97.69 54 GLY B O 1
ATOM 4925 N N . LEU B 1 55 ? 16.75 -5.879 2.27 1 98.12 55 LEU B N 1
ATOM 4926 C CA . LEU B 1 55 ? 17.688 -6.953 2.582 1 98.12 55 LEU B CA 1
ATOM 4927 C C . LEU B 1 55 ? 17.641 -7.305 4.062 1 98.12 55 LEU B C 1
ATOM 4929 O O . LEU B 1 55 ? 17.609 -8.484 4.426 1 98.12 55 LEU B O 1
ATOM 4933 N N . GLN B 1 56 ? 17.688 -6.305 4.906 1 96.19 56 GLN B N 1
ATOM 4934 C CA . GLN B 1 56 ? 17.641 -6.547 6.344 1 96.19 56 GLN B CA 1
ATOM 4935 C C . GLN B 1 56 ? 16.406 -7.348 6.734 1 96.19 56 GLN B C 1
ATOM 4937 O O . GLN B 1 56 ? 16.5 -8.281 7.539 1 96.19 56 GLN B O 1
ATOM 4942 N N . ASP B 1 57 ? 15.289 -6.969 6.203 1 96.62 57 ASP B N 1
ATOM 4943 C CA . ASP B 1 57 ? 14.039 -7.656 6.516 1 96.62 57 ASP B CA 1
ATOM 4944 C C . ASP B 1 57 ? 14.086 -9.109 6.047 1 96.62 57 ASP B C 1
ATOM 4946 O O . ASP B 1 57 ? 13.547 -10 6.707 1 96.62 57 ASP B O 1
ATOM 4950 N N . CYS B 1 58 ? 14.656 -9.352 4.887 1 97.94 58 CYS B N 1
ATOM 4951 C CA . CYS B 1 58 ? 14.805 -10.711 4.379 1 97.94 58 CYS B CA 1
ATOM 4952 C C . CYS B 1 58 ? 15.656 -11.555 5.316 1 97.94 58 CYS B C 1
ATOM 4954 O O . CYS B 1 58 ? 15.328 -12.711 5.602 1 97.94 58 CYS B O 1
ATOM 4956 N N . ILE B 1 59 ? 16.75 -10.977 5.777 1 97.56 59 ILE B N 1
ATOM 4957 C CA . ILE B 1 59 ? 17.656 -11.68 6.672 1 97.56 59 ILE B CA 1
ATOM 4958 C C . ILE B 1 59 ? 16.953 -11.984 7.992 1 97.56 59 ILE B C 1
ATOM 4960 O O . ILE B 1 59 ? 17.078 -13.086 8.539 1 97.56 59 ILE B O 1
ATOM 4964 N N . ASP B 1 60 ? 16.219 -11.016 8.508 1 96.25 60 ASP B N 1
ATOM 4965 C CA . ASP B 1 60 ? 15.453 -11.219 9.742 1 96.25 60 ASP B CA 1
ATOM 4966 C C . ASP B 1 60 ? 14.461 -12.367 9.586 1 96.25 60 ASP B C 1
ATOM 4968 O O . ASP B 1 60 ? 14.273 -13.164 10.508 1 96.25 60 ASP B O 1
ATOM 4972 N N . TYR B 1 61 ? 13.867 -12.422 8.492 1 97.31 61 TYR B N 1
ATOM 4973 C CA . TYR B 1 61 ? 12.906 -13.492 8.195 1 97.31 61 TYR B CA 1
ATOM 4974 C C . TYR B 1 61 ? 13.594 -14.852 8.211 1 97.31 61 TYR B C 1
ATOM 4976 O O . TYR B 1 61 ? 13.125 -15.781 8.875 1 97.31 61 TYR B O 1
ATOM 4984 N N . LEU B 1 62 ? 14.672 -14.922 7.473 1 97.62 62 LEU B N 1
ATOM 4985 C CA . LEU B 1 62 ? 15.383 -16.203 7.406 1 97.62 62 LEU B CA 1
ATOM 4986 C C . LEU B 1 62 ? 15.867 -16.625 8.789 1 97.62 62 LEU B C 1
ATOM 4988 O O . LEU B 1 62 ? 15.867 -17.812 9.109 1 97.62 62 LEU B O 1
ATOM 4992 N N . SER B 1 63 ? 16.234 -15.664 9.586 1 96.06 63 SER B N 1
ATOM 4993 C CA . SER B 1 63 ? 16.766 -15.938 10.922 1 96.06 63 SER B CA 1
ATOM 4994 C C . SER B 1 63 ? 15.68 -16.453 11.852 1 96.06 63 SER B C 1
ATOM 4996 O O . SER B 1 63 ? 15.969 -17.203 12.789 1 96.06 63 SER B O 1
ATOM 4998 N N . SER B 1 64 ? 14.445 -16.078 11.594 1 95.19 64 SER B N 1
ATOM 4999 C CA . SER B 1 64 ? 13.359 -16.438 12.492 1 95.19 64 SER B CA 1
ATOM 5000 C C . SER B 1 64 ? 12.445 -17.484 11.867 1 95.19 64 SER B C 1
ATOM 5002 O O . SER B 1 64 ? 11.367 -17.781 12.391 1 95.19 64 SER B O 1
ATOM 5004 N N . PHE B 1 65 ? 12.859 -18.062 10.82 1 96.94 65 PHE B N 1
ATOM 5005 C CA . PHE B 1 65 ? 12.039 -19 10.062 1 96.94 65 PHE B CA 1
ATOM 5006 C C . PHE B 1 65 ? 11.797 -20.281 10.852 1 96.94 65 PHE B C 1
ATOM 5008 O O . PHE B 1 65 ? 12.719 -21.078 11.055 1 96.94 65 PHE B O 1
ATOM 5015 N N . LYS B 1 66 ? 10.523 -20.5 11.273 1 96.62 66 LYS B N 1
ATOM 5016 C CA . LYS B 1 66 ? 10.148 -21.688 12.031 1 96.62 66 LYS B CA 1
ATOM 5017 C C . LYS B 1 66 ? 8.633 -21.875 12.055 1 96.62 66 LYS B C 1
ATOM 5019 O O . LYS B 1 66 ? 7.902 -20.969 12.477 1 96.62 66 LYS B O 1
ATOM 5024 N N . PHE B 1 67 ? 8.164 -23.031 11.578 1 97.94 67 PHE B N 1
ATOM 5025 C CA . PHE B 1 67 ? 6.754 -23.375 11.727 1 97.94 67 PHE B CA 1
ATOM 5026 C C . PHE B 1 67 ? 6.426 -23.688 13.188 1 97.94 67 PHE B C 1
ATOM 5028 O O . PHE B 1 67 ? 7.23 -24.297 13.891 1 97.94 67 PHE B O 1
ATOM 5035 N N . THR B 1 68 ? 5.262 -23.281 13.633 1 97.31 68 THR B N 1
ATOM 5036 C CA . THR B 1 68 ? 4.809 -23.594 14.984 1 97.31 68 THR B CA 1
ATOM 5037 C C . THR B 1 68 ? 3.791 -24.734 14.953 1 97.31 68 THR B C 1
ATOM 5039 O O . THR B 1 68 ? 3.27 -25.078 13.891 1 97.31 68 THR B O 1
ATOM 5042 N N . GLN B 1 69 ? 3.574 -25.328 16.156 1 98 69 GLN B N 1
ATOM 5043 C CA . GLN B 1 69 ? 2.541 -26.359 16.266 1 98 69 GLN B CA 1
ATOM 5044 C C . GLN B 1 69 ? 1.177 -25.812 15.859 1 98 69 GLN B C 1
ATOM 5046 O O . GLN B 1 69 ? 0.37 -26.516 15.25 1 98 69 GLN B O 1
ATOM 5051 N N . ASP B 1 70 ? 0.967 -24.594 16.188 1 97.5 70 ASP B N 1
ATOM 5052 C CA . ASP B 1 70 ? -0.288 -23.953 15.805 1 97.5 70 ASP B CA 1
ATOM 5053 C C . ASP B 1 70 ? -0.426 -23.859 14.289 1 97.5 70 ASP B C 1
ATOM 5055 O O . ASP B 1 70 ? -1.522 -24.016 13.75 1 97.5 70 ASP B O 1
ATOM 5059 N N . ASP B 1 71 ? 0.626 -23.562 13.617 1 97.69 71 ASP B N 1
ATOM 5060 C CA . ASP B 1 71 ? 0.633 -23.531 12.156 1 97.69 71 ASP B CA 1
ATOM 5061 C C . ASP B 1 71 ? 0.278 -24.906 11.586 1 97.69 71 ASP B C 1
ATOM 5063 O O . ASP B 1 71 ? -0.538 -25.016 10.664 1 97.69 71 ASP B O 1
ATOM 5067 N N . ILE B 1 72 ? 0.886 -25.906 12.086 1 98.12 72 ILE B N 1
ATOM 5068 C CA . ILE B 1 72 ? 0.7 -27.266 11.594 1 98.12 72 ILE B CA 1
ATOM 5069 C C . ILE B 1 72 ? -0.741 -27.703 11.844 1 98.12 72 ILE B C 1
ATOM 5071 O O . ILE B 1 72 ? -1.35 -28.359 10.992 1 98.12 72 ILE B O 1
ATOM 5075 N N . ASP B 1 73 ? -1.281 -27.375 13.047 1 98.19 73 ASP B N 1
ATOM 5076 C CA . ASP B 1 73 ? -2.67 -27.719 13.344 1 98.19 73 ASP B CA 1
ATOM 5077 C C . ASP B 1 73 ? -3.617 -27.094 12.32 1 98.19 73 ASP B C 1
ATOM 5079 O O . ASP B 1 73 ? -4.578 -27.734 11.891 1 98.19 73 ASP B O 1
ATOM 5083 N N . TYR B 1 74 ? -3.379 -25.922 11.945 1 98.25 74 TYR B N 1
ATOM 5084 C CA . TYR B 1 74 ? -4.191 -25.266 10.93 1 98.25 74 TYR B CA 1
ATOM 5085 C C . TYR B 1 74 ? -4.027 -25.953 9.578 1 98.25 74 TYR B C 1
ATOM 5087 O O . TYR B 1 74 ? -5.012 -26.203 8.883 1 98.25 74 TYR B O 1
ATOM 5095 N N . LEU B 1 75 ? -2.777 -26.219 9.156 1 98.12 75 LEU B N 1
ATOM 5096 C CA . LEU B 1 75 ? -2.504 -26.828 7.859 1 98.12 75 LEU B CA 1
ATOM 5097 C C . LEU B 1 75 ? -3.166 -28.188 7.754 1 98.12 75 LEU B C 1
ATOM 5099 O O . LEU B 1 75 ? -3.643 -28.578 6.684 1 98.12 75 LEU B O 1
ATOM 5103 N N . ARG B 1 76 ? -3.205 -28.938 8.828 1 97.38 76 ARG B N 1
ATOM 5104 C CA . ARG B 1 76 ? -3.867 -30.234 8.859 1 97.38 76 ARG B CA 1
ATOM 5105 C C . ARG B 1 76 ? -5.352 -30.109 8.539 1 97.38 76 ARG B C 1
ATOM 5107 O O . ARG B 1 76 ? -5.949 -31 7.949 1 97.38 76 ARG B O 1
ATOM 5114 N N . LYS B 1 77 ? -5.887 -28.953 8.914 1 96.75 77 LYS B N 1
ATOM 5115 C CA . LYS B 1 77 ? -7.316 -28.734 8.711 1 96.75 77 LYS B CA 1
ATOM 5116 C C . LYS B 1 77 ? -7.605 -28.328 7.27 1 96.75 77 LYS B C 1
ATOM 5118 O O . LYS B 1 77 ? -8.656 -28.656 6.723 1 96.75 77 LYS B O 1
ATOM 5123 N N . VAL B 1 78 ? -6.758 -27.609 6.66 1 95.94 78 VAL B N 1
ATOM 5124 C CA . VAL B 1 78 ? -7.105 -26.984 5.387 1 95.94 78 VAL B CA 1
ATOM 5125 C C . VAL B 1 78 ? -6.555 -27.828 4.234 1 95.94 78 VAL B C 1
ATOM 5127 O O . VAL B 1 78 ? -7.07 -27.766 3.113 1 95.94 78 VAL B O 1
ATOM 5130 N N . MET B 1 79 ? -5.508 -28.562 4.41 1 95.69 79 MET B N 1
ATOM 5131 C CA . MET B 1 79 ? -5 -29.453 3.373 1 95.69 79 MET B CA 1
ATOM 5132 C C . MET B 1 79 ? -5.809 -30.75 3.322 1 95.69 79 MET B C 1
ATOM 5134 O O . MET B 1 79 ? -6.449 -31.125 4.309 1 95.69 79 MET B O 1
ATOM 5138 N N . PRO B 1 80 ? -5.812 -31.391 2.141 1 93.25 80 PRO B N 1
ATOM 5139 C CA . PRO B 1 80 ? -6.586 -32.625 2.033 1 93.25 80 PRO B CA 1
ATOM 5140 C C . PRO B 1 80 ? -6.152 -33.688 3.053 1 93.25 80 PRO B C 1
ATOM 5142 O O . PRO B 1 80 ? -4.973 -33.75 3.402 1 93.25 80 PRO B O 1
ATOM 5145 N N . SER B 1 81 ? -7.082 -34.531 3.426 1 91.56 81 SER B N 1
ATOM 5146 C CA . SER B 1 81 ? -6.828 -35.562 4.426 1 91.56 81 SER B CA 1
ATOM 5147 C C . SER B 1 81 ? -5.863 -36.625 3.896 1 91.56 81 SER B C 1
ATOM 5149 O O . SER B 1 81 ? -5.293 -37.375 4.672 1 91.56 81 SER B O 1
ATOM 5151 N N . THR B 1 82 ? -5.691 -36.594 2.629 1 90.31 82 THR B N 1
ATOM 5152 C CA . THR B 1 82 ? -4.816 -37.594 2.01 1 90.31 82 THR B CA 1
ATOM 5153 C C . THR B 1 82 ? -3.35 -37.219 2.236 1 90.31 82 THR B C 1
ATOM 5155 O O . THR B 1 82 ? -2.463 -38.062 2.004 1 90.31 82 THR B O 1
ATOM 5158 N N 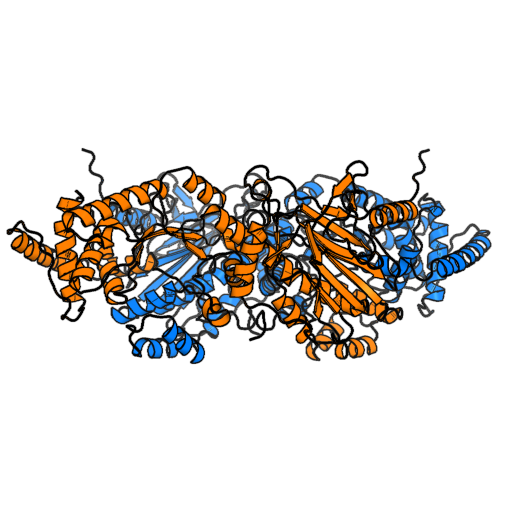. VAL B 1 83 ? -3.09 -36.062 2.781 1 95.31 83 VAL B N 1
ATOM 5159 C CA . VAL B 1 83 ? -1.711 -35.625 2.996 1 95.31 83 VAL B CA 1
ATOM 5160 C C . VAL B 1 83 ? -1.073 -36.469 4.098 1 95.31 83 VAL B C 1
ATOM 5162 O O . VAL B 1 83 ? -1.687 -36.719 5.141 1 95.31 83 VAL B O 1
ATOM 5165 N N . ASP B 1 84 ? 0.106 -36.969 3.871 1 96.19 84 ASP B N 1
ATOM 5166 C CA . ASP B 1 84 ? 0.86 -37.781 4.805 1 96.19 84 ASP B CA 1
ATOM 5167 C C . ASP B 1 84 ? 1.212 -37.031 6.07 1 96.19 84 ASP B C 1
ATOM 5169 O O . ASP B 1 84 ? 1.834 -35.969 6.004 1 96.19 84 ASP B O 1
ATOM 5173 N N . PRO B 1 85 ? 0.88 -37.531 7.223 1 96.75 85 PRO B N 1
ATOM 5174 C CA . PRO B 1 85 ? 1.18 -36.844 8.484 1 96.75 85 PRO B CA 1
ATOM 5175 C C . PRO B 1 85 ? 2.672 -36.562 8.672 1 96.75 85 PRO B C 1
ATOM 5177 O O . PRO B 1 85 ? 3.053 -35.594 9.32 1 96.75 85 PRO B O 1
ATOM 5180 N N . ASP B 1 86 ? 3.469 -37.438 8.086 1 97.81 86 ASP B N 1
ATOM 5181 C CA . ASP B 1 86 ? 4.914 -37.281 8.211 1 97.81 86 ASP B CA 1
ATOM 5182 C C . ASP B 1 86 ? 5.371 -35.969 7.555 1 97.81 86 ASP B C 1
ATOM 5184 O O . ASP B 1 86 ? 6.43 -35.438 7.898 1 97.81 86 ASP B O 1
ATOM 5188 N N . PHE B 1 87 ? 4.625 -35.562 6.656 1 97.81 87 PHE B N 1
ATOM 5189 C CA . PHE B 1 87 ? 4.953 -34.281 6.008 1 97.81 87 PHE B CA 1
ATOM 5190 C C . PHE B 1 87 ? 4.863 -33.125 7 1 97.81 87 PHE B C 1
ATOM 5192 O O . PHE B 1 87 ? 5.672 -32.188 6.953 1 97.81 87 PHE B O 1
ATOM 5199 N N . PHE B 1 88 ? 3.873 -33.156 7.871 1 98.25 88 PHE B N 1
ATOM 5200 C CA . PHE B 1 88 ? 3.711 -32.125 8.859 1 98.25 88 PHE B CA 1
ATOM 5201 C C . PHE B 1 88 ? 4.863 -32.125 9.852 1 98.25 88 PHE B C 1
ATOM 5203 O O . PHE B 1 88 ? 5.309 -31.062 10.305 1 98.25 88 PHE B O 1
ATOM 5210 N N . ASP B 1 89 ? 5.324 -33.312 10.203 1 98 89 ASP B N 1
ATOM 5211 C CA . ASP B 1 89 ? 6.523 -33.406 11.031 1 98 89 ASP B CA 1
ATOM 5212 C C . ASP B 1 89 ? 7.738 -32.812 10.312 1 98 89 ASP B C 1
ATOM 5214 O O . ASP B 1 89 ? 8.586 -32.188 10.938 1 98 89 ASP B O 1
ATOM 5218 N N . TYR B 1 90 ? 7.758 -33.125 9.055 1 97.56 90 TYR B N 1
ATOM 5219 C CA . TYR B 1 90 ? 8.82 -32.562 8.227 1 97.56 90 TYR B CA 1
ATOM 5220 C C . TYR B 1 90 ? 8.789 -31.047 8.258 1 97.56 90 TYR B C 1
ATOM 5222 O O . TYR B 1 90 ? 9.828 -30.406 8.453 1 97.56 90 TYR B O 1
ATOM 5230 N N . LEU B 1 91 ? 7.637 -30.406 8.125 1 97.94 91 LEU B N 1
ATOM 5231 C CA . LEU B 1 91 ? 7.5 -28.969 8.156 1 97.94 91 LEU B CA 1
ATOM 5232 C C . LEU B 1 91 ? 7.941 -28.406 9.5 1 97.94 91 LEU B C 1
ATOM 5234 O O . LEU B 1 91 ? 8.555 -27.328 9.562 1 97.94 91 LEU B O 1
ATOM 5238 N N . LEU B 1 92 ? 7.633 -29.078 10.57 1 97.5 92 LEU B N 1
ATOM 5239 C CA . LEU B 1 92 ? 8.008 -28.641 11.906 1 97.5 92 LEU B CA 1
ATOM 5240 C C . LEU B 1 92 ? 9.516 -28.656 12.086 1 97.5 92 LEU B C 1
ATOM 5242 O O . LEU B 1 92 ? 10.062 -27.875 12.883 1 97.5 92 LEU B O 1
ATOM 5246 N N . SER B 1 93 ? 10.156 -29.453 11.312 1 96.69 93 SER B N 1
ATOM 5247 C CA . SER B 1 93 ? 11.594 -29.656 11.516 1 96.69 93 SER B CA 1
ATOM 5248 C C . SER B 1 93 ? 12.406 -28.812 10.547 1 96.69 93 SER B C 1
ATOM 5250 O O . SER B 1 93 ? 13.609 -28.609 10.758 1 96.69 93 SER B O 1
ATOM 5252 N N . ILE B 1 94 ? 11.797 -28.312 9.539 1 96.25 94 ILE B N 1
ATOM 5253 C CA . ILE B 1 94 ? 12.523 -27.594 8.492 1 96.25 94 ILE B CA 1
ATOM 5254 C C . ILE B 1 94 ? 13.07 -26.281 9.055 1 96.25 94 ILE B C 1
ATOM 5256 O O . ILE B 1 94 ? 12.422 -25.641 9.891 1 96.25 94 ILE B O 1
ATOM 5260 N N . ASP B 1 95 ? 14.266 -25.938 8.734 1 96.12 95 ASP B N 1
ATOM 5261 C CA . ASP B 1 95 ? 14.906 -24.672 9.062 1 96.12 95 ASP B CA 1
ATOM 5262 C C . ASP B 1 95 ? 15.688 -24.109 7.871 1 96.12 95 ASP B C 1
ATOM 5264 O O . ASP B 1 95 ? 15.555 -24.625 6.754 1 96.12 95 ASP B O 1
ATOM 5268 N N . THR B 1 96 ? 16.391 -22.984 8.039 1 97.06 96 THR B N 1
ATOM 5269 C CA . THR B 1 96 ? 16.984 -22.312 6.891 1 97.06 96 THR B CA 1
ATOM 5270 C C . THR B 1 96 ? 18.484 -22.594 6.824 1 97.06 96 THR B C 1
ATOM 5272 O O . THR B 1 96 ? 19.234 -21.859 6.168 1 97.06 96 THR B O 1
ATOM 5275 N N . LYS B 1 97 ? 19 -23.641 7.5 1 96.25 97 LYS B N 1
ATOM 5276 C CA . LYS B 1 97 ? 20.422 -23.953 7.52 1 96.25 97 LYS B CA 1
ATOM 5277 C C . LYS B 1 97 ? 20.906 -24.406 6.145 1 96.25 97 LYS B C 1
ATOM 5279 O O . LYS B 1 97 ? 22.062 -24.203 5.781 1 96.25 97 LYS B O 1
ATOM 5284 N N . GLY B 1 98 ? 20.047 -25.031 5.402 1 95.88 98 GLY B N 1
ATOM 5285 C CA . GLY B 1 98 ? 20.422 -25.516 4.086 1 95.88 98 GLY B CA 1
ATOM 5286 C C . GLY B 1 98 ? 20.266 -24.469 2.996 1 95.88 98 GLY B C 1
ATOM 5287 O O . GLY B 1 98 ? 20.594 -24.734 1.833 1 95.88 98 GLY B O 1
ATOM 5288 N N . LEU B 1 99 ? 19.922 -23.266 3.346 1 97.44 99 LEU B N 1
ATOM 5289 C CA . LEU B 1 99 ? 19.625 -22.219 2.383 1 97.44 99 LEU B CA 1
ATOM 5290 C C . LEU B 1 99 ? 20.75 -21.188 2.33 1 97.44 99 LEU B C 1
ATOM 5292 O O . LEU B 1 99 ? 21.281 -20.797 3.369 1 97.44 99 LEU B O 1
ATOM 5296 N N . SER B 1 100 ? 21.141 -20.828 1.165 1 98.44 100 SER B N 1
ATOM 5297 C CA . SER B 1 100 ? 22.047 -19.688 0.97 1 98.44 100 SER B CA 1
ATOM 5298 C C . SER B 1 100 ? 21.344 -18.562 0.235 1 98.44 100 SER B C 1
ATOM 5300 O O . SER B 1 100 ? 20.578 -18.797 -0.693 1 98.44 100 SER B O 1
ATOM 5302 N N . LEU B 1 101 ? 21.609 -17.344 0.671 1 98.75 101 LEU B N 1
ATOM 5303 C CA . LEU B 1 101 ? 21.047 -16.156 0.041 1 98.75 101 LEU B CA 1
ATOM 5304 C C . LEU B 1 101 ? 22.141 -15.188 -0.396 1 98.75 101 LEU B C 1
ATOM 5306 O O . LEU B 1 101 ? 22.938 -14.742 0.426 1 98.75 101 LEU B O 1
ATOM 5310 N N . TRP B 1 102 ? 22.219 -15 -1.685 1 98.62 102 TRP B N 1
ATOM 5311 C CA . TRP B 1 102 ? 23.078 -13.984 -2.299 1 98.62 102 TRP B CA 1
ATOM 5312 C C . TRP B 1 102 ? 22.281 -12.742 -2.66 1 98.62 102 TRP B C 1
ATOM 5314 O O . TRP B 1 102 ? 21.125 -12.844 -3.107 1 98.62 102 TRP B O 1
ATOM 5324 N N . SER B 1 103 ? 22.828 -11.57 -2.404 1 98.75 103 SER B N 1
ATOM 5325 C CA . SER B 1 103 ? 22.094 -10.344 -2.697 1 98.75 103 SER B CA 1
ATOM 5326 C C . SER B 1 103 ? 23.047 -9.203 -3.039 1 98.75 103 SER B C 1
ATOM 5328 O O . SER B 1 103 ? 24.234 -9.25 -2.721 1 98.75 103 SER B O 1
ATOM 5330 N N . VAL B 1 104 ? 22.5 -8.273 -3.812 1 98.56 104 VAL B N 1
ATOM 5331 C CA . VAL B 1 104 ? 23.172 -6.984 -3.887 1 98.56 104 VAL B CA 1
ATOM 5332 C C . VAL B 1 104 ? 23.094 -6.281 -2.533 1 98.56 104 VAL B C 1
ATOM 5334 O O . VAL B 1 104 ? 22.266 -6.625 -1.695 1 98.56 104 VAL B O 1
ATOM 5337 N N . LYS B 1 105 ? 24 -5.336 -2.357 1 97.94 105 LYS B N 1
ATOM 5338 C CA . LYS B 1 105 ? 24.016 -4.57 -1.113 1 97.94 105 LYS B CA 1
ATOM 5339 C C . LYS B 1 105 ? 22.766 -3.697 -0.988 1 97.94 105 LYS B C 1
ATOM 5341 O O . LYS B 1 105 ? 22.234 -3.223 -1.992 1 97.94 105 LYS B O 1
ATOM 5346 N N . GLU B 1 106 ? 22.297 -3.479 0.268 1 97.94 106 GLU B N 1
ATOM 5347 C CA . GLU B 1 106 ? 21.188 -2.566 0.54 1 97.94 106 GLU B CA 1
ATOM 5348 C C . GLU B 1 106 ? 21.422 -1.202 -0.101 1 97.94 106 GLU B C 1
ATOM 5350 O O . GLU B 1 106 ? 22.5 -0.615 0.058 1 97.94 106 GLU B O 1
ATOM 5355 N N . CYS B 1 107 ? 20.406 -0.734 -0.916 1 98.19 107 CYS B N 1
ATOM 5356 C CA . CYS B 1 107 ? 20.375 0.579 -1.552 1 98.19 107 CYS B CA 1
ATOM 5357 C C . CYS B 1 107 ? 21.312 0.626 -2.756 1 98.19 107 CYS B C 1
ATOM 5359 O O . CYS B 1 107 ? 21.734 1.705 -3.174 1 98.19 107 CYS B O 1
ATOM 5361 N N . SER B 1 108 ? 21.672 -0.528 -3.316 1 98.44 108 SER B N 1
ATOM 5362 C CA . SER B 1 108 ? 22.328 -0.569 -4.613 1 98.44 108 SER B CA 1
ATOM 5363 C C . SER B 1 108 ? 21.391 -0.139 -5.734 1 98.44 108 SER B C 1
ATOM 5365 O O . SER B 1 108 ? 20.188 -0.374 -5.66 1 98.44 108 SER B O 1
ATOM 5367 N N . VAL B 1 109 ? 21.984 0.545 -6.727 1 98.5 109 VAL B N 1
ATOM 5368 C CA . VAL B 1 109 ? 21.234 0.783 -7.945 1 98.5 109 VAL B CA 1
ATOM 5369 C C . VAL B 1 109 ? 21.188 -0.492 -8.781 1 98.5 109 VAL B C 1
ATOM 5371 O O . VAL B 1 109 ? 22.219 -1.129 -9.016 1 98.5 109 VAL B O 1
ATOM 5374 N N . VAL B 1 110 ? 19.984 -0.899 -9.164 1 98.75 110 VAL B N 1
ATOM 5375 C CA . VAL B 1 110 ? 19.828 -2.16 -9.883 1 98.75 110 VAL B CA 1
ATOM 5376 C C . VAL B 1 110 ? 18.984 -1.937 -11.133 1 98.75 110 VAL B C 1
ATOM 5378 O O . VAL B 1 110 ? 18.328 -0.9 -11.273 1 98.75 110 VAL B O 1
ATOM 5381 N N . PHE B 1 111 ? 19.016 -2.9 -12.062 1 98.38 111 PHE B N 1
ATOM 5382 C CA . PHE B 1 111 ? 18.438 -2.729 -13.383 1 98.38 111 PHE B CA 1
ATOM 5383 C C . PHE B 1 111 ? 17.641 -3.967 -13.789 1 98.38 111 PHE B C 1
ATOM 5385 O O . PHE B 1 111 ? 17.828 -5.043 -13.219 1 98.38 111 PHE B O 1
ATOM 5392 N N . PRO B 1 112 ? 16.719 -3.836 -14.727 1 96.75 112 PRO B N 1
ATOM 5393 C CA . PRO B 1 112 ? 15.844 -4.934 -15.156 1 96.75 112 PRO B CA 1
ATOM 5394 C C . PRO B 1 112 ? 16.625 -6.145 -15.656 1 96.75 112 PRO B C 1
ATOM 5396 O O . PRO B 1 112 ? 17.641 -5.992 -16.328 1 96.75 112 PRO B O 1
ATOM 5399 N N . LYS B 1 113 ? 16.078 -7.355 -15.312 1 95.31 113 LYS B N 1
ATOM 5400 C CA . LYS B 1 113 ? 16.578 -8.641 -15.797 1 95.31 113 LYS B CA 1
ATOM 5401 C C . LYS B 1 113 ? 17.828 -9.07 -15.047 1 95.31 113 LYS B C 1
ATOM 5403 O O . LYS B 1 113 ? 18.25 -10.227 -15.133 1 95.31 113 LYS B O 1
ATOM 5408 N N . VAL B 1 114 ? 18.469 -8.219 -14.336 1 97.81 114 VAL B N 1
ATOM 5409 C CA . VAL B 1 114 ? 19.641 -8.555 -13.531 1 97.81 114 VAL B CA 1
ATOM 5410 C C . VAL B 1 114 ? 19.188 -9.148 -12.195 1 97.81 114 VAL B C 1
ATOM 5412 O O . VAL B 1 114 ? 18.406 -8.531 -11.461 1 97.81 114 VAL B O 1
ATOM 5415 N N . PRO B 1 115 ? 19.641 -10.352 -11.875 1 98.31 115 PRO B N 1
ATOM 5416 C CA . PRO B 1 115 ? 19.297 -10.883 -10.555 1 98.31 115 PRO B CA 1
ATOM 5417 C C . PRO B 1 115 ? 19.75 -9.969 -9.414 1 98.31 115 PRO B C 1
ATOM 5419 O O . PRO B 1 115 ? 20.922 -9.602 -9.336 1 98.31 115 PRO B O 1
ATOM 5422 N N . ILE B 1 116 ? 18.766 -9.641 -8.562 1 98.69 116 ILE B N 1
ATOM 5423 C CA . ILE B 1 116 ? 19.094 -8.781 -7.43 1 98.69 116 ILE B CA 1
ATOM 5424 C C . ILE B 1 116 ? 19.281 -9.633 -6.176 1 98.69 116 ILE B C 1
ATOM 5426 O O . ILE B 1 116 ? 19.859 -9.18 -5.188 1 98.69 116 ILE B O 1
ATOM 5430 N N . MET B 1 117 ? 18.719 -10.789 -6.227 1 98.75 117 MET B N 1
ATOM 5431 C CA . MET B 1 117 ? 18.875 -11.805 -5.195 1 98.75 117 MET B CA 1
ATOM 5432 C C . MET B 1 117 ? 18.906 -13.203 -5.805 1 98.75 117 MET B C 1
ATOM 5434 O O . MET B 1 117 ? 18.25 -13.453 -6.82 1 98.75 117 MET B O 1
ATOM 5438 N N . ARG B 1 118 ? 19.672 -14.047 -5.23 1 98.62 118 ARG B N 1
ATOM 5439 C CA . ARG B 1 118 ? 19.734 -15.453 -5.609 1 98.62 118 ARG B CA 1
ATOM 5440 C C . ARG B 1 118 ? 19.625 -16.359 -4.387 1 98.62 118 ARG B C 1
ATOM 5442 O O . ARG B 1 118 ? 20.312 -16.156 -3.387 1 98.62 118 ARG B O 1
ATOM 5449 N N . VAL B 1 119 ? 18.719 -17.297 -4.426 1 98.69 119 VAL B N 1
ATOM 5450 C CA . VAL B 1 119 ? 18.453 -18.234 -3.34 1 98.69 119 VAL B CA 1
ATOM 5451 C C . VAL B 1 119 ? 18.828 -19.656 -3.781 1 98.69 119 VAL B C 1
ATOM 5453 O O . VAL B 1 119 ? 18.391 -20.109 -4.84 1 98.69 119 VAL B O 1
ATOM 5456 N N . GLU B 1 120 ? 19.609 -20.375 -2.979 1 98.25 120 GLU B N 1
ATOM 5457 C CA . GLU B 1 120 ? 20.062 -21.719 -3.295 1 98.25 120 GLU B CA 1
ATOM 5458 C C . GLU B 1 120 ? 19.844 -22.672 -2.111 1 98.25 120 GLU B C 1
ATOM 5460 O O . GLU B 1 120 ? 20.047 -22.281 -0.959 1 98.25 120 GLU B O 1
ATOM 5465 N N . GLY B 1 121 ? 19.5 -23.844 -2.4 1 98.31 121 GLY B N 1
ATOM 5466 C CA . GLY B 1 121 ? 19.297 -24.859 -1.384 1 98.31 121 GLY B CA 1
ATOM 5467 C C . GLY B 1 121 ? 18.266 -25.906 -1.779 1 98.31 121 GLY B C 1
ATOM 5468 O O . GLY B 1 121 ? 17.969 -26.062 -2.965 1 98.31 121 GLY B O 1
ATOM 5469 N N . PRO B 1 122 ? 17.797 -26.703 -0.797 1 98.12 122 PRO B N 1
ATOM 5470 C CA . PRO B 1 122 ? 16.734 -27.656 -1.103 1 98.12 122 PRO B CA 1
ATOM 5471 C C . PRO B 1 122 ? 15.508 -26.984 -1.736 1 98.12 122 PRO B C 1
ATOM 5473 O O . PRO B 1 122 ? 15.086 -25.906 -1.287 1 98.12 122 PRO B O 1
ATOM 5476 N N . VAL B 1 123 ? 15 -27.609 -2.783 1 97.94 123 VAL B N 1
ATOM 5477 C CA . VAL B 1 123 ? 13.961 -27 -3.609 1 97.94 123 VAL B CA 1
ATOM 5478 C C . VAL B 1 123 ? 12.766 -26.609 -2.74 1 97.94 123 VAL B C 1
ATOM 5480 O O . VAL B 1 123 ? 12.156 -25.562 -2.939 1 97.94 123 VAL B O 1
ATOM 5483 N N . VAL B 1 124 ? 12.422 -27.422 -1.733 1 97.88 124 VAL B N 1
ATOM 5484 C CA . VAL B 1 124 ? 11.273 -27.172 -0.875 1 97.88 124 VAL B CA 1
ATOM 5485 C C . VAL B 1 124 ? 11.484 -25.875 -0.091 1 97.88 124 VAL B C 1
ATOM 5487 O O . VAL B 1 124 ? 10.586 -25.031 -0.005 1 97.88 124 VAL B O 1
ATOM 5490 N N . LEU B 1 125 ? 12.656 -25.719 0.443 1 97.75 125 LEU B N 1
ATOM 5491 C CA . LEU B 1 125 ? 12.977 -24.531 1.223 1 97.75 125 LEU B CA 1
ATOM 5492 C C . LEU B 1 125 ? 13.016 -23.297 0.334 1 97.75 125 LEU B C 1
ATOM 5494 O O . LEU B 1 125 ? 12.484 -22.234 0.705 1 97.75 125 LEU B O 1
ATOM 5498 N N . CYS B 1 126 ? 13.672 -23.422 -0.842 1 98.12 126 CYS B N 1
ATOM 5499 C CA . CYS B 1 126 ? 13.734 -22.312 -1.787 1 98.12 126 CYS B CA 1
ATOM 5500 C C . CYS B 1 126 ? 12.336 -21.859 -2.188 1 98.12 126 CYS B C 1
ATOM 5502 O O . CYS B 1 126 ? 12.102 -20.656 -2.395 1 98.12 126 CYS B O 1
ATOM 5504 N N . GLN B 1 127 ? 11.484 -22.797 -2.273 1 97 127 GLN B N 1
ATOM 5505 C CA . GLN B 1 127 ? 10.117 -22.484 -2.678 1 97 127 GLN B CA 1
ATOM 5506 C C . GLN B 1 127 ? 9.352 -21.812 -1.539 1 97 127 GLN B C 1
ATOM 5508 O O . GLN B 1 127 ? 8.602 -20.859 -1.763 1 97 127 GLN B O 1
ATOM 5513 N N . LEU B 1 128 ? 9.484 -22.266 -0.368 1 98.06 128 LEU B N 1
ATOM 5514 C CA . LEU B 1 128 ? 8.719 -21.812 0.789 1 98.06 128 LEU B CA 1
ATOM 5515 C C . LEU B 1 128 ? 9.008 -20.344 1.078 1 98.06 128 LEU B C 1
ATOM 5517 O O . LEU B 1 128 ? 8.141 -19.625 1.592 1 98.06 128 LEU B O 1
ATOM 5521 N N . VAL B 1 129 ? 10.172 -19.828 0.714 1 98.44 129 VAL B N 1
ATOM 5522 C CA . VAL B 1 129 ? 10.547 -18.484 1.105 1 98.44 129 VAL B CA 1
ATOM 5523 C C . VAL B 1 129 ? 10.156 -17.5 0.002 1 98.44 129 VAL B C 1
ATOM 5525 O O . VAL B 1 129 ? 10.266 -16.281 0.179 1 98.44 129 VAL B O 1
ATOM 5528 N N . GLU B 1 130 ? 9.672 -17.953 -1.137 1 98.56 130 GLU B N 1
ATOM 5529 C CA . GLU B 1 130 ? 9.43 -17.141 -2.334 1 98.56 130 GLU B CA 1
ATOM 5530 C C . GLU B 1 130 ? 8.484 -15.984 -2.041 1 98.56 130 GLU B C 1
ATOM 5532 O O . GLU B 1 130 ? 8.836 -14.82 -2.248 1 98.56 130 GLU B O 1
ATOM 5537 N N . SER B 1 131 ? 7.266 -16.328 -1.535 1 98.5 131 SER B N 1
ATOM 5538 C CA . SER B 1 131 ? 6.211 -15.328 -1.375 1 98.5 131 SER B CA 1
ATOM 5539 C C . SER B 1 131 ? 6.645 -14.211 -0.438 1 98.5 131 SER B C 1
ATOM 5541 O O . SER B 1 131 ? 6.43 -13.031 -0.729 1 98.5 131 SER B O 1
ATOM 5543 N N . THR B 1 132 ? 7.273 -14.586 0.645 1 98.5 132 THR B N 1
ATOM 5544 C CA . THR B 1 132 ? 7.652 -13.625 1.674 1 98.5 132 THR B CA 1
ATOM 5545 C C . THR B 1 132 ? 8.797 -12.742 1.192 1 98.5 132 THR B C 1
ATOM 5547 O O . THR B 1 132 ? 8.781 -11.531 1.391 1 98.5 132 THR B O 1
ATOM 5550 N N . LEU B 1 133 ? 9.797 -13.344 0.56 1 98.75 133 LEU B N 1
ATOM 5551 C CA . LEU B 1 133 ? 10.914 -12.555 0.044 1 98.75 133 LEU B CA 1
ATOM 5552 C C . LEU B 1 133 ? 10.422 -11.531 -0.974 1 98.75 133 LEU B C 1
ATOM 5554 O O . LEU B 1 133 ? 10.852 -10.375 -0.95 1 98.75 133 LEU B O 1
ATOM 5558 N N . LEU B 1 134 ? 9.57 -11.977 -1.841 1 98.75 134 LEU B N 1
ATOM 5559 C CA . LEU B 1 134 ? 9.031 -11.055 -2.842 1 98.75 134 LEU B CA 1
ATOM 5560 C C . LEU B 1 134 ? 8.258 -9.922 -2.182 1 98.75 134 LEU B C 1
ATOM 5562 O O . LEU B 1 134 ? 8.367 -8.766 -2.594 1 98.75 134 LEU B O 1
ATOM 5566 N N . ASN B 1 135 ? 7.441 -10.234 -1.204 1 98.44 135 ASN B N 1
ATOM 5567 C CA . ASN B 1 135 ? 6.68 -9.195 -0.506 1 98.44 135 ASN B CA 1
ATOM 5568 C C . ASN B 1 135 ? 7.598 -8.164 0.139 1 98.44 135 ASN B C 1
ATOM 5570 O O . ASN B 1 135 ? 7.336 -6.965 0.069 1 98.44 135 ASN B O 1
ATOM 5574 N N . LEU B 1 136 ? 8.688 -8.641 0.741 1 98.31 136 LEU B N 1
ATOM 5575 C CA . LEU B 1 136 ? 9.586 -7.789 1.513 1 98.31 136 LEU B CA 1
ATOM 5576 C C . LEU B 1 136 ? 10.406 -6.891 0.593 1 98.31 136 LEU B C 1
ATOM 5578 O O . LEU B 1 136 ? 10.766 -5.773 0.971 1 98.31 136 LEU B O 1
ATOM 5582 N N . ILE B 1 137 ? 10.664 -7.262 -0.624 1 98.25 137 ILE B N 1
ATOM 5583 C CA . ILE B 1 137 ? 11.602 -6.531 -1.473 1 98.25 137 ILE B CA 1
ATOM 5584 C C . ILE B 1 137 ? 10.828 -5.617 -2.422 1 98.25 137 ILE B C 1
ATOM 5586 O O . ILE B 1 137 ? 11.305 -4.531 -2.77 1 98.25 137 ILE B O 1
ATOM 5590 N N . ASN B 1 138 ? 9.625 -6.047 -2.846 1 98.56 138 ASN B N 1
ATOM 5591 C CA . ASN B 1 138 ? 8.883 -5.312 -3.865 1 98.56 138 ASN B CA 1
ATOM 5592 C C . ASN B 1 138 ? 8.57 -3.889 -3.414 1 98.56 138 ASN B C 1
ATOM 5594 O O . ASN B 1 138 ? 8.961 -2.924 -4.074 1 98.56 138 ASN B O 1
ATOM 5598 N N . TYR B 1 139 ? 7.883 -3.771 -2.307 1 98.44 139 TYR B N 1
ATOM 5599 C CA . TYR B 1 139 ? 7.48 -2.445 -1.85 1 98.44 139 TYR B CA 1
ATOM 5600 C C . TYR B 1 139 ? 8.688 -1.645 -1.377 1 98.44 139 TYR B C 1
ATOM 5602 O O . TYR B 1 139 ? 8.789 -0.447 -1.654 1 98.44 139 TYR B O 1
ATOM 5610 N N . ALA B 1 140 ? 9.594 -2.309 -0.611 1 98.5 140 ALA B N 1
ATOM 5611 C CA . ALA B 1 140 ? 10.781 -1.643 -0.079 1 98.5 140 ALA B CA 1
ATOM 5612 C C . ALA B 1 140 ? 11.578 -0.975 -1.194 1 98.5 140 ALA B C 1
ATOM 5614 O O . ALA B 1 140 ? 11.922 0.208 -1.102 1 98.5 140 ALA B O 1
ATOM 5615 N N . SER B 1 141 ? 11.852 -1.72 -2.256 1 98.88 141 SER B N 1
ATOM 5616 C CA . SER B 1 141 ? 12.625 -1.189 -3.375 1 98.88 141 SER B CA 1
ATOM 5617 C C . SER B 1 141 ? 11.844 -0.114 -4.125 1 98.88 141 SER B C 1
ATOM 5619 O O . SER B 1 141 ? 12.414 0.895 -4.543 1 98.88 141 SER B O 1
ATOM 5621 N N . LEU B 1 142 ? 10.578 -0.322 -4.254 1 98.75 142 LEU B N 1
ATOM 5622 C CA . LEU B 1 142 ? 9.727 0.611 -4.988 1 98.75 142 LEU B CA 1
ATOM 5623 C C . LEU B 1 142 ? 9.688 1.971 -4.297 1 98.75 142 LEU B C 1
ATOM 5625 O O . LEU B 1 142 ? 9.93 3 -4.934 1 98.75 142 LEU B O 1
ATOM 5629 N N . VAL B 1 143 ? 9.359 1.997 -3.014 1 98.62 143 VAL B N 1
ATOM 5630 C CA . VAL B 1 143 ? 9.195 3.256 -2.295 1 98.62 143 VAL B CA 1
ATOM 5631 C C . VAL B 1 143 ? 10.547 3.939 -2.127 1 98.62 143 VAL B C 1
ATOM 5633 O O . VAL B 1 143 ? 10.641 5.168 -2.162 1 98.62 143 VAL B O 1
ATOM 5636 N N . THR B 1 144 ? 11.625 3.168 -1.921 1 98.75 144 THR B N 1
ATOM 5637 C CA . THR B 1 144 ? 12.961 3.76 -1.875 1 98.75 144 THR B CA 1
ATOM 5638 C C . THR B 1 144 ? 13.289 4.453 -3.193 1 98.75 144 THR B C 1
ATOM 5640 O O . THR B 1 144 ? 13.836 5.559 -3.201 1 98.75 144 THR B O 1
ATOM 5643 N N . THR B 1 145 ? 13.016 3.773 -4.293 1 98.62 145 THR B N 1
ATOM 5644 C CA . THR B 1 145 ? 13.234 4.355 -5.613 1 98.62 145 THR B CA 1
ATOM 5645 C C . THR B 1 145 ? 12.414 5.629 -5.789 1 98.62 145 THR B C 1
ATOM 5647 O O . THR B 1 145 ? 12.93 6.645 -6.266 1 98.62 145 THR B O 1
ATOM 5650 N N . ASN B 1 146 ? 11.148 5.543 -5.414 1 98.38 146 ASN B N 1
ATOM 5651 C CA . ASN B 1 146 ? 10.273 6.715 -5.48 1 98.38 146 ASN B CA 1
ATOM 5652 C C . ASN B 1 146 ? 10.836 7.879 -4.672 1 98.38 146 ASN B C 1
ATOM 5654 O O . ASN B 1 146 ? 10.875 9.016 -5.156 1 98.38 146 ASN B O 1
ATOM 5658 N N . ALA B 1 147 ? 11.219 7.598 -3.477 1 98.38 147 ALA B N 1
ATOM 5659 C CA . ALA B 1 147 ? 11.789 8.609 -2.59 1 98.38 147 ALA B CA 1
ATOM 5660 C C . ALA B 1 147 ? 13.055 9.219 -3.193 1 98.38 147 ALA B C 1
ATOM 5662 O O . ALA B 1 147 ? 13.266 10.43 -3.102 1 98.38 147 ALA B O 1
ATOM 5663 N N . THR B 1 148 ? 13.875 8.383 -3.748 1 97.81 148 THR B N 1
ATOM 5664 C CA . THR B 1 148 ? 15.109 8.852 -4.379 1 97.81 148 THR B CA 1
ATOM 5665 C C . THR B 1 148 ? 14.797 9.805 -5.531 1 97.81 148 THR B C 1
ATOM 5667 O O . THR B 1 148 ? 15.484 10.812 -5.711 1 97.81 148 THR B O 1
ATOM 5670 N N . ARG B 1 149 ? 13.844 9.477 -6.293 1 96.94 149 ARG B N 1
ATOM 5671 C CA . ARG B 1 149 ? 13.445 10.336 -7.402 1 96.94 149 ARG B CA 1
ATOM 5672 C C . ARG B 1 149 ? 12.961 11.688 -6.891 1 96.94 149 ARG B C 1
ATOM 5674 O O . ARG B 1 149 ? 13.266 12.727 -7.484 1 96.94 149 ARG B O 1
ATOM 5681 N N . TYR B 1 150 ? 12.18 11.703 -5.82 1 97.44 150 TYR B N 1
ATOM 5682 C CA . TYR B 1 150 ? 11.758 12.953 -5.203 1 97.44 150 TYR B CA 1
ATOM 5683 C C . TYR B 1 150 ? 12.969 13.766 -4.746 1 97.44 150 TYR B C 1
ATOM 5685 O O . TYR B 1 150 ? 12.992 14.992 -4.898 1 97.44 150 TYR B O 1
ATOM 5693 N N . ARG B 1 151 ? 13.898 13.102 -4.141 1 96.94 151 ARG B N 1
ATOM 5694 C CA . ARG B 1 151 ? 15.117 13.773 -3.686 1 96.94 151 ARG B CA 1
ATOM 5695 C C . ARG B 1 151 ? 15.852 14.422 -4.852 1 96.94 151 ARG B C 1
ATOM 5697 O O . ARG B 1 151 ? 16.297 15.562 -4.75 1 96.94 151 ARG B O 1
ATOM 5704 N N . LEU B 1 152 ? 15.992 13.703 -5.922 1 95.06 152 LEU B N 1
ATOM 5705 C CA . LEU B 1 152 ? 16.656 14.242 -7.109 1 95.06 152 LEU B CA 1
ATOM 5706 C C . LEU B 1 152 ? 15.898 15.453 -7.645 1 95.06 152 LEU B C 1
ATOM 5708 O O . LEU B 1 152 ? 16.516 16.438 -8.047 1 95.06 152 LEU B O 1
ATOM 5712 N N . ALA B 1 153 ? 14.594 15.367 -7.602 1 94.94 153 ALA B N 1
ATOM 5713 C CA . ALA B 1 153 ? 13.766 16.469 -8.094 1 94.94 153 ALA B CA 1
ATOM 5714 C C . ALA B 1 153 ? 13.875 17.688 -7.191 1 94.94 153 ALA B C 1
ATOM 5716 O O . ALA B 1 153 ? 13.875 18.828 -7.676 1 94.94 153 ALA B O 1
ATOM 5717 N N . CYS B 1 154 ? 13.914 17.453 -5.949 1 94.06 154 CYS B N 1
ATOM 5718 C CA . CYS B 1 154 ? 13.945 18.516 -4.945 1 94.06 154 CYS B CA 1
ATOM 5719 C C . CYS B 1 154 ? 15.32 19.172 -4.895 1 94.06 154 CYS B C 1
ATOM 5721 O O . CYS B 1 154 ? 15.43 20.375 -4.602 1 94.06 154 CYS B O 1
ATOM 5723 N N . GLY B 1 155 ? 16.359 18.438 -5.199 1 91.5 155 GLY B N 1
ATOM 5724 C CA . GLY B 1 155 ? 17.734 18.906 -5.07 1 91.5 155 GLY B CA 1
ATOM 5725 C C . GLY B 1 155 ? 18.297 18.719 -3.672 1 91.5 155 GLY B C 1
ATOM 5726 O O . GLY B 1 155 ? 17.547 18.453 -2.729 1 91.5 155 GLY B O 1
ATOM 5727 N N . PRO B 1 156 ? 19.562 18.953 -3.5 1 90.5 156 PRO B N 1
ATOM 5728 C CA . PRO B 1 156 ? 20.25 18.656 -2.236 1 90.5 156 PRO B CA 1
ATOM 5729 C C . PRO B 1 156 ? 20.062 19.75 -1.195 1 90.5 156 PRO B C 1
ATOM 5731 O O . PRO B 1 156 ? 20.281 19.531 -0.004 1 90.5 156 PRO B O 1
ATOM 5734 N N . SER B 1 157 ? 19.672 20.891 -1.594 1 93.5 157 SER B N 1
ATOM 5735 C CA . SER B 1 157 ? 19.656 22.031 -0.691 1 93.5 157 SER B CA 1
ATOM 5736 C C . SER B 1 157 ? 18.344 22.125 0.067 1 93.5 157 SER B C 1
ATOM 5738 O O . SER B 1 157 ? 18.281 22.734 1.137 1 93.5 157 SER B O 1
ATOM 5740 N N . LYS B 1 158 ? 17.312 21.594 -0.427 1 96.69 158 LYS B N 1
ATOM 5741 C CA . LYS B 1 158 ? 15.992 21.672 0.199 1 96.69 158 LYS B CA 1
ATOM 5742 C C . LYS B 1 158 ? 15.688 20.422 1.018 1 96.69 158 LYS B C 1
ATOM 5744 O O . LYS B 1 158 ? 16.266 19.359 0.778 1 96.69 158 LYS B O 1
ATOM 5749 N N . LYS B 1 159 ? 14.797 20.562 1.924 1 97.62 159 LYS B N 1
ATOM 5750 C CA . LYS B 1 159 ? 14.43 19.453 2.783 1 97.62 159 LYS B CA 1
ATOM 5751 C C . LYS B 1 159 ? 13.211 18.719 2.24 1 97.62 159 LYS B C 1
ATOM 5753 O O . LYS B 1 159 ? 12.359 19.312 1.571 1 97.62 159 LYS B O 1
ATOM 5758 N N . LEU B 1 160 ? 13.188 17.391 2.504 1 97.62 160 LEU B N 1
ATOM 5759 C CA . LEU B 1 160 ? 12.062 16.531 2.166 1 97.62 160 LEU B CA 1
ATOM 5760 C C . LEU B 1 160 ? 11.57 15.773 3.398 1 97.62 160 LEU B C 1
ATOM 5762 O O . LEU B 1 160 ? 12.344 15.102 4.074 1 97.62 160 LEU B O 1
ATOM 5766 N N . TYR B 1 161 ? 10.297 15.867 3.66 1 98.12 161 TYR B N 1
ATOM 5767 C CA . TYR B 1 161 ? 9.711 15.188 4.809 1 98.12 161 TYR B CA 1
ATOM 5768 C C . TYR B 1 161 ? 8.578 14.266 4.375 1 98.12 161 TYR B C 1
ATOM 5770 O O . TYR B 1 161 ? 7.77 14.625 3.516 1 98.12 161 TYR B O 1
ATOM 5778 N N . GLU B 1 162 ? 8.539 13.047 4.949 1 98.12 162 GLU B N 1
ATOM 5779 C CA . GLU B 1 162 ? 7.5 12.062 4.664 1 98.12 162 GLU B CA 1
ATOM 5780 C C . GLU B 1 162 ? 6.293 12.25 5.582 1 98.12 162 GLU B C 1
ATOM 5782 O O . GLU B 1 162 ? 6.398 12.078 6.797 1 98.12 162 GLU B O 1
ATOM 5787 N N . PHE B 1 163 ? 5.121 12.578 5.02 1 97.69 163 PHE B N 1
ATOM 5788 C CA . PHE B 1 163 ? 3.893 12.867 5.75 1 97.69 163 PHE B CA 1
ATOM 5789 C C . PHE B 1 163 ? 2.764 11.953 5.289 1 97.69 163 PHE B C 1
ATOM 5791 O O . PHE B 1 163 ? 1.609 12.375 5.211 1 97.69 163 PHE B O 1
ATOM 5798 N N . GLY B 1 164 ? 3.066 10.688 5.004 1 97.06 164 GLY B N 1
ATOM 5799 C CA . GLY B 1 164 ? 2.074 9.875 4.328 1 97.06 164 GLY B CA 1
ATOM 5800 C C . GLY B 1 164 ? 1.441 8.828 5.23 1 97.06 164 GLY B C 1
ATOM 5801 O O . GLY B 1 164 ? 0.733 7.938 4.758 1 97.06 164 GLY B O 1
ATOM 5802 N N . LEU B 1 165 ? 1.543 8.883 6.555 1 97.75 165 LEU B N 1
ATOM 5803 C CA . LEU B 1 165 ? 1.116 7.852 7.492 1 97.75 165 LEU B CA 1
ATOM 5804 C C . LEU B 1 165 ? -0.371 7.551 7.332 1 97.75 165 LEU B C 1
ATOM 5806 O O . LEU B 1 165 ? -0.765 6.387 7.215 1 97.75 165 LEU B O 1
ATOM 5810 N N . ARG B 1 166 ? -1.176 8.492 7.184 1 97.44 166 ARG B N 1
ATOM 5811 C CA . ARG B 1 166 ? -2.629 8.398 7.285 1 97.44 166 ARG B CA 1
ATOM 5812 C C . ARG B 1 166 ? -3.211 7.641 6.098 1 97.44 166 ARG B C 1
ATOM 5814 O O . ARG B 1 166 ? -4.246 6.98 6.227 1 97.44 166 ARG B O 1
ATOM 5821 N N . ARG B 1 167 ? -2.586 7.691 4.988 1 97 167 ARG B N 1
ATOM 5822 C CA . ARG B 1 167 ? -3.209 7.125 3.797 1 97 167 ARG B CA 1
ATOM 5823 C C . ARG B 1 167 ? -2.361 5.996 3.219 1 97 167 ARG B C 1
ATOM 5825 O O . ARG B 1 167 ? -2.617 5.531 2.105 1 97 167 ARG B O 1
ATOM 5832 N N . ALA B 1 168 ? -1.344 5.574 3.986 1 97.44 168 ALA B N 1
ATOM 5833 C CA . ALA B 1 168 ? -0.57 4.395 3.607 1 97.44 168 ALA B CA 1
ATOM 5834 C C . ALA B 1 168 ? -1.441 3.143 3.613 1 97.44 168 ALA B C 1
ATOM 5836 O O . ALA B 1 168 ? -2.533 3.141 4.188 1 97.44 168 ALA B O 1
ATOM 5837 N N . GLN B 1 169 ? -1.015 2.111 2.904 1 96.19 169 GLN B N 1
ATOM 5838 C CA . GLN B 1 169 ? -1.778 0.869 2.852 1 96.19 169 GLN B CA 1
ATOM 5839 C C . GLN B 1 169 ? -1.514 0.007 4.082 1 96.19 169 GLN B C 1
ATOM 5841 O O . GLN B 1 169 ? -0.78 -0.981 4.008 1 96.19 169 GLN B O 1
ATOM 5846 N N . GLY B 1 170 ? -2.188 0.362 5.199 1 94.69 170 GLY B N 1
ATOM 5847 C CA . GLY B 1 170 ? -2.076 -0.376 6.445 1 94.69 170 GLY B CA 1
ATOM 5848 C C . GLY B 1 170 ? -0.972 0.139 7.348 1 94.69 170 GLY B C 1
ATOM 5849 O O . GLY B 1 170 ? -0.117 0.913 6.914 1 94.69 170 GLY B O 1
ATOM 5850 N N . PRO B 1 171 ? -0.949 -0.322 8.586 1 96.75 171 PRO B N 1
ATOM 5851 C CA . PRO B 1 171 ? 0.005 0.185 9.578 1 96.75 171 PRO B CA 1
ATOM 5852 C C . PRO B 1 171 ? 1.449 -0.18 9.242 1 96.75 171 PRO B C 1
ATOM 5854 O O . PRO B 1 171 ? 2.34 0.669 9.336 1 96.75 171 PRO B O 1
ATOM 5857 N N . ASP B 1 172 ? 1.67 -1.443 8.82 1 95.94 172 ASP B N 1
ATOM 5858 C CA . ASP B 1 172 ? 3.029 -1.833 8.461 1 95.94 172 ASP B CA 1
ATOM 5859 C C . ASP B 1 172 ? 3.469 -1.161 7.164 1 95.94 172 ASP B C 1
ATOM 5861 O O . ASP B 1 172 ? 4.648 -0.859 6.984 1 95.94 172 ASP B O 1
ATOM 5865 N N . GLY B 1 173 ? 2.492 -0.973 6.258 1 95.62 173 GLY B N 1
ATOM 5866 C CA . GLY B 1 173 ? 2.801 -0.197 5.066 1 95.62 173 GLY B CA 1
ATOM 5867 C C . GLY B 1 173 ? 3.297 1.202 5.379 1 95.62 173 GLY B C 1
ATOM 5868 O O . GLY B 1 173 ? 4.223 1.697 4.73 1 95.62 173 GLY B O 1
ATOM 5869 N N . ALA B 1 174 ? 2.703 1.794 6.383 1 97.5 174 ALA B N 1
ATOM 5870 C CA . ALA B 1 174 ? 3.104 3.133 6.805 1 97.5 174 ALA B CA 1
ATOM 5871 C C . ALA B 1 174 ? 4.504 3.121 7.41 1 97.5 174 ALA B C 1
ATOM 5873 O O . ALA B 1 174 ? 5.32 4.004 7.125 1 97.5 174 ALA B O 1
ATOM 5874 N N . LEU B 1 175 ? 4.805 2.166 8.273 1 96.69 175 LEU B N 1
ATOM 5875 C CA . LEU B 1 175 ? 6.117 2.043 8.898 1 96.69 175 LEU B CA 1
ATOM 5876 C C . LEU B 1 175 ? 7.199 1.791 7.855 1 96.69 175 LEU B C 1
ATOM 5878 O O . LEU B 1 175 ? 8.266 2.404 7.902 1 96.69 175 LEU B O 1
ATOM 5882 N N . SER B 1 176 ? 6.891 0.88 6.922 1 96.19 176 SER B N 1
ATOM 5883 C CA . SER B 1 176 ? 7.828 0.562 5.848 1 96.19 176 SER B CA 1
ATOM 5884 C C . SER B 1 176 ? 8.102 1.783 4.977 1 96.19 176 SER B C 1
ATOM 5886 O O . SER B 1 176 ? 9.25 2.043 4.605 1 96.19 176 SER B O 1
ATOM 5888 N N . ALA B 1 177 ? 7.039 2.504 4.703 1 97.62 177 ALA B N 1
ATOM 5889 C CA . ALA B 1 177 ? 7.199 3.691 3.869 1 97.62 177 ALA B CA 1
ATOM 5890 C C . ALA B 1 177 ? 8.148 4.695 4.52 1 97.62 177 ALA B C 1
ATOM 5892 O O . ALA B 1 177 ? 8.984 5.297 3.844 1 97.62 177 ALA B O 1
ATOM 5893 N N . SER B 1 178 ? 7.98 4.922 5.809 1 97.94 178 SER B N 1
ATOM 5894 C CA . SER B 1 178 ? 8.852 5.855 6.516 1 97.94 178 SER B CA 1
ATOM 5895 C C . SER B 1 178 ? 10.305 5.402 6.477 1 97.94 178 SER B C 1
ATOM 5897 O O . SER B 1 178 ? 11.195 6.195 6.18 1 97.94 178 SER B O 1
ATOM 5899 N N . LYS B 1 179 ? 10.539 4.137 6.734 1 97.5 179 LYS B N 1
ATOM 5900 C CA . LYS B 1 179 ? 11.883 3.562 6.758 1 97.5 179 LYS B CA 1
ATOM 5901 C C . LYS B 1 179 ? 12.562 3.699 5.395 1 97.5 179 LYS B C 1
ATOM 5903 O O . LYS B 1 179 ? 13.68 4.207 5.301 1 97.5 179 LYS B O 1
ATOM 5908 N N . TYR B 1 180 ? 11.883 3.312 4.391 1 98.12 180 TYR B N 1
ATOM 5909 C CA . TYR B 1 180 ? 12.508 3.201 3.078 1 98.12 180 TYR B CA 1
ATOM 5910 C C . TYR B 1 180 ? 12.539 4.551 2.371 1 98.12 180 TYR B C 1
ATOM 5912 O O . TYR B 1 180 ? 13.375 4.785 1.498 1 98.12 180 TYR B O 1
ATOM 5920 N N . ALA B 1 181 ? 11.578 5.469 2.742 1 98.38 181 ALA B N 1
ATOM 5921 C CA . ALA B 1 181 ? 11.703 6.844 2.262 1 98.38 181 ALA B CA 1
ATOM 5922 C C . ALA B 1 181 ? 12.977 7.5 2.793 1 98.38 181 ALA B C 1
ATOM 5924 O O . ALA B 1 181 ? 13.641 8.25 2.074 1 98.38 181 ALA B O 1
ATOM 5925 N N . TYR B 1 182 ? 13.281 7.227 4.062 1 98.12 182 TYR B N 1
ATOM 5926 C CA . TYR B 1 182 ? 14.516 7.746 4.652 1 98.12 182 TYR B CA 1
ATOM 5927 C C . TYR B 1 182 ? 15.734 7.23 3.9 1 98.12 182 TYR B C 1
ATOM 5929 O O . TYR B 1 182 ? 16.672 7.992 3.615 1 98.12 182 TYR B O 1
ATOM 5937 N N . LEU B 1 183 ? 15.734 5.98 3.531 1 97.81 183 LEU B N 1
ATOM 5938 C CA . LEU B 1 183 ? 16.812 5.398 2.74 1 97.81 183 LEU B CA 1
ATOM 5939 C C . LEU B 1 183 ? 16.953 6.121 1.406 1 97.81 183 LEU B C 1
ATOM 5941 O O . LEU B 1 183 ? 18.078 6.273 0.897 1 97.81 183 LEU B O 1
ATOM 5945 N N . GLY B 1 184 ? 15.836 6.523 0.877 1 97.44 184 GLY B N 1
ATOM 5946 C CA . GLY B 1 184 ? 15.828 7.148 -0.436 1 97.44 184 GLY B CA 1
ATOM 5947 C C . GLY B 1 184 ? 16.188 8.617 -0.401 1 97.44 184 GLY B C 1
ATOM 5948 O O . GLY B 1 184 ? 16.156 9.297 -1.429 1 97.44 184 GLY B O 1
ATOM 5949 N N . GLY B 1 185 ? 16.438 9.172 0.785 1 97.12 185 GLY B N 1
ATOM 5950 C CA . GLY B 1 185 ? 16.969 10.523 0.829 1 97.12 185 GLY B CA 1
ATOM 5951 C C . GLY B 1 185 ? 16.094 11.5 1.578 1 97.12 185 GLY B C 1
ATOM 5952 O O . GLY B 1 185 ? 16.406 12.688 1.667 1 97.12 185 GLY B O 1
ATOM 5953 N N . TYR B 1 186 ? 15.008 11.094 2.127 1 97.88 186 TYR B N 1
ATOM 5954 C CA . TYR B 1 186 ? 14.164 11.984 2.92 1 97.88 186 TYR B CA 1
ATOM 5955 C C . TYR B 1 186 ? 14.844 12.359 4.23 1 97.88 186 TYR B C 1
ATOM 5957 O O . TYR B 1 186 ? 15.625 11.57 4.777 1 97.88 186 TYR B O 1
ATOM 5965 N N . ASP B 1 187 ? 14.523 13.531 4.738 1 97.94 187 ASP B N 1
ATOM 5966 C CA . ASP B 1 187 ? 15.242 14.086 5.879 1 97.94 187 ASP B CA 1
ATOM 5967 C C . ASP B 1 187 ? 14.531 13.758 7.191 1 97.94 187 ASP B C 1
ATOM 5969 O O . ASP B 1 187 ? 15.117 13.883 8.266 1 97.94 187 ASP B O 1
ATOM 5973 N N . GLY B 1 188 ? 13.32 13.383 7.137 1 97.88 188 GLY B N 1
ATOM 5974 C CA . GLY B 1 188 ? 12.547 13.078 8.328 1 97.88 188 GLY B CA 1
ATOM 5975 C C . GLY B 1 188 ? 11.148 12.562 8.016 1 97.88 188 GLY B C 1
ATOM 5976 O O . GLY B 1 188 ? 10.773 12.453 6.852 1 97.88 188 GLY B O 1
ATOM 5977 N N . THR B 1 189 ? 10.406 12.18 9.07 1 98.44 189 THR B N 1
ATOM 5978 C CA . THR B 1 189 ? 9.062 11.633 8.945 1 98.44 189 THR B CA 1
ATOM 5979 C C . THR B 1 189 ? 8.141 12.211 10.008 1 98.44 189 THR B C 1
ATOM 5981 O O . THR B 1 189 ? 8.602 12.672 11.055 1 98.44 189 THR B O 1
ATOM 5984 N N . SER B 1 190 ? 6.844 12.273 9.695 1 98.12 190 SER B N 1
ATOM 5985 C CA . SER B 1 190 ? 5.863 12.633 10.719 1 98.12 190 SER B CA 1
ATOM 5986 C C . SER B 1 190 ? 5.516 11.43 11.594 1 98.12 190 SER B C 1
ATOM 5988 O O . SER B 1 190 ? 4.918 11.586 12.656 1 98.12 190 SER B O 1
ATOM 5990 N N . ASN B 1 191 ? 5.832 10.219 11.219 1 98.44 191 ASN B N 1
ATOM 5991 C CA . ASN B 1 191 ? 5.477 8.961 11.883 1 98.44 191 ASN B CA 1
ATOM 5992 C C . ASN B 1 191 ? 6.328 8.727 13.125 1 98.44 191 ASN B C 1
ATOM 5994 O O . ASN B 1 191 ? 7.473 8.281 13.023 1 98.44 191 ASN B O 1
ATOM 5998 N N . VAL B 1 192 ? 5.73 8.852 14.289 1 98.56 192 VAL B N 1
ATOM 5999 C CA . VAL B 1 192 ? 6.477 8.844 15.547 1 98.56 192 VAL B CA 1
ATOM 6000 C C . VAL B 1 192 ? 6.977 7.43 15.844 1 98.56 192 VAL B C 1
ATOM 6002 O O . VAL B 1 192 ? 8.102 7.254 16.312 1 98.56 192 VAL B O 1
ATOM 6005 N N . LEU B 1 193 ? 6.172 6.422 15.602 1 97.81 193 LEU B N 1
ATOM 6006 C CA . LEU B 1 193 ? 6.605 5.055 15.852 1 97.81 193 LEU B CA 1
ATOM 6007 C C . LEU B 1 193 ? 7.828 4.707 15.016 1 97.81 193 LEU B C 1
ATOM 6009 O O . LEU B 1 193 ? 8.727 4.008 15.484 1 97.81 193 LEU B O 1
ATOM 6013 N N . SER B 1 194 ? 7.875 5.141 13.75 1 97 194 SER B N 1
ATOM 6014 C CA . SER B 1 194 ? 9.031 4.906 12.898 1 97 194 SER B CA 1
ATOM 6015 C C . SER B 1 194 ? 10.281 5.578 13.461 1 97 194 SER B C 1
ATOM 6017 O O . SER B 1 194 ? 11.383 5.043 13.352 1 97 194 SER B O 1
ATOM 6019 N N . GLY B 1 195 ? 10.086 6.816 13.969 1 97.69 195 GLY B N 1
ATOM 6020 C CA . GLY B 1 195 ? 11.203 7.453 14.648 1 97.69 195 GLY B CA 1
ATOM 6021 C C . GLY B 1 195 ? 11.742 6.641 15.812 1 97.69 195 GLY B C 1
ATOM 6022 O O . GLY B 1 195 ? 12.953 6.473 15.945 1 97.69 195 GLY B O 1
ATOM 6023 N N . LYS B 1 196 ? 10.875 6.105 16.609 1 97.25 196 LYS B N 1
ATOM 6024 C CA . LYS B 1 196 ? 11.234 5.336 17.797 1 97.25 196 LYS B CA 1
ATOM 6025 C C . LYS B 1 196 ? 11.969 4.055 17.422 1 97.25 196 LYS B C 1
ATOM 6027 O O . LYS B 1 196 ? 12.984 3.715 18.016 1 97.25 196 LYS B O 1
ATOM 6032 N N . ILE B 1 197 ? 11.461 3.383 16.328 1 95.44 197 ILE B N 1
ATOM 6033 C CA . ILE B 1 197 ? 11.945 2.049 16 1 95.44 197 ILE B CA 1
ATOM 6034 C C . ILE B 1 197 ? 13.219 2.154 15.164 1 95.44 197 ILE B C 1
ATOM 6036 O O . ILE B 1 197 ? 14.148 1.361 15.336 1 95.44 197 ILE B O 1
ATOM 6040 N N . TYR B 1 198 ? 13.289 3.162 14.25 1 95.38 198 TYR B N 1
ATOM 6041 C CA . TYR B 1 198 ? 14.359 3.164 13.258 1 95.38 198 TYR B CA 1
ATOM 6042 C C . TYR B 1 198 ? 15.336 4.309 13.516 1 95.38 198 TYR B C 1
ATOM 6044 O O . TYR B 1 198 ? 16.375 4.402 12.859 1 95.38 198 TYR B O 1
ATOM 6052 N N . GLY B 1 199 ? 14.984 5.184 14.422 1 95.94 199 GLY B N 1
ATOM 6053 C CA . GLY B 1 199 ? 15.859 6.312 14.703 1 95.94 199 GLY B CA 1
ATOM 6054 C C . GLY B 1 199 ? 15.766 7.406 13.656 1 95.94 199 GLY B C 1
ATOM 6055 O O . GLY B 1 199 ? 16.703 8.195 13.492 1 95.94 199 GLY B O 1
ATOM 6056 N N . ILE B 1 200 ? 14.688 7.473 12.914 1 97.44 200 ILE B N 1
ATOM 6057 C CA . ILE B 1 200 ? 14.461 8.492 11.898 1 97.44 200 ILE B CA 1
ATOM 6058 C C . ILE B 1 200 ? 14 9.789 12.562 1 97.44 200 ILE B C 1
ATOM 6060 O O . ILE B 1 200 ? 13.133 9.766 13.438 1 97.44 200 ILE B O 1
ATOM 6064 N N . PRO B 1 201 ? 14.57 10.93 12.172 1 97.69 201 PRO B N 1
ATOM 6065 C CA . PRO B 1 201 ? 14.102 12.195 12.75 1 97.69 201 PRO B CA 1
ATOM 6066 C C . PRO B 1 201 ? 12.609 12.422 12.539 1 97.69 201 PRO B C 1
ATOM 6068 O O . PRO B 1 201 ? 12.102 12.234 11.43 1 97.69 201 PRO B O 1
ATOM 6071 N N . VAL B 1 202 ? 11.961 12.805 13.625 1 97.81 202 VAL B N 1
ATOM 6072 C CA . VAL B 1 202 ? 10.531 13.062 13.531 1 97.81 202 VAL B CA 1
ATOM 6073 C C . VAL B 1 202 ? 10.289 14.562 13.398 1 97.81 202 VAL B C 1
ATOM 6075 O O . VAL B 1 202 ? 10.984 15.375 14.016 1 97.81 202 VAL B O 1
ATOM 6078 N N . VAL B 1 203 ? 9.336 14.906 12.492 1 95.75 203 VAL B N 1
ATOM 6079 C CA . VAL B 1 203 ? 9 16.297 12.234 1 95.75 203 VAL B CA 1
ATOM 6080 C C . VAL B 1 203 ? 7.48 16.484 12.242 1 95.75 203 VAL B C 1
ATOM 6082 O O . VAL B 1 203 ? 6.738 15.555 11.914 1 95.75 203 VAL B O 1
ATOM 6085 N N . GLY B 1 204 ? 7.117 17.578 12.719 1 91.25 204 GLY B N 1
ATOM 6086 C CA . GLY B 1 204 ? 5.699 17.891 12.742 1 91.25 204 GLY B CA 1
ATOM 6087 C C . GLY B 1 204 ? 5.414 19.359 12.977 1 91.25 204 GLY B C 1
ATOM 6088 O O . GLY B 1 204 ? 6.238 20.078 13.555 1 91.25 204 GLY B O 1
ATOM 6089 N N . THR B 1 205 ? 4.328 19.75 12.453 1 88.94 205 THR B N 1
ATOM 6090 C CA . THR B 1 205 ? 3.846 21.109 12.664 1 88.94 205 THR B CA 1
ATOM 6091 C C . THR B 1 205 ? 2.576 21.109 13.508 1 88.94 205 THR B C 1
ATOM 6093 O O . THR B 1 205 ? 2.582 20.641 14.648 1 88.94 205 THR B O 1
ATOM 6096 N N . HIS B 1 206 ? 1.538 21.781 13.203 1 92.69 206 HIS B N 1
ATOM 6097 C CA . HIS B 1 206 ? 0.193 21.656 13.758 1 92.69 206 HIS B CA 1
ATOM 6098 C C . HIS B 1 206 ? -0.855 21.641 12.648 1 92.69 206 HIS B C 1
ATOM 6100 O O . HIS B 1 206 ? -0.54 21.891 11.484 1 92.69 206 HIS B O 1
ATOM 6106 N N . ALA B 1 207 ? -2.029 21.219 13.031 1 94.31 207 ALA B N 1
ATOM 6107 C CA . ALA B 1 207 ? -3.1 21.047 12.055 1 94.31 207 ALA B CA 1
ATOM 6108 C C . ALA B 1 207 ? -4.105 22.188 12.133 1 94.31 207 ALA B C 1
ATOM 6110 O O . ALA B 1 207 ? -4.031 23.016 13.039 1 94.31 207 ALA B O 1
ATOM 6111 N N . HIS B 1 208 ? -4.988 22.25 11.156 1 92.81 208 HIS B N 1
ATOM 6112 C CA . HIS B 1 208 ? -6.055 23.25 11.117 1 92.81 208 HIS B CA 1
ATOM 6113 C C . HIS B 1 208 ? -6.969 23.125 12.336 1 92.81 208 HIS B C 1
ATOM 6115 O O . HIS B 1 208 ? -7.512 24.125 12.812 1 92.81 208 HIS B O 1
ATOM 6121 N N . SER B 1 209 ? -7.156 21.953 12.781 1 94.75 209 SER B N 1
ATOM 6122 C CA . SER B 1 209 ? -8.023 21.719 13.93 1 94.75 209 SER B CA 1
ATOM 6123 C C . SER B 1 209 ? -7.527 22.484 15.156 1 94.75 209 SER B C 1
ATOM 6125 O O . SER B 1 209 ? -8.328 22.969 15.961 1 94.75 209 SER B O 1
ATOM 6127 N N . PHE B 1 210 ? -6.219 22.594 15.289 1 96 210 PHE B N 1
ATOM 6128 C CA . PHE B 1 210 ? -5.668 23.344 16.422 1 96 210 PHE B CA 1
ATOM 6129 C C . PHE B 1 210 ? -6.102 24.797 16.359 1 96 210 PHE B C 1
ATOM 6131 O O . PHE B 1 210 ? -6.535 25.359 17.375 1 96 210 PHE B O 1
ATOM 6138 N N . VAL B 1 211 ? -5.988 25.406 15.195 1 93.88 211 VAL B N 1
ATOM 6139 C CA . VAL B 1 211 ? -6.363 26.797 15.008 1 93.88 211 VAL B CA 1
ATOM 6140 C C . VAL B 1 211 ? -7.863 26.969 15.25 1 93.88 211 VAL B C 1
ATOM 6142 O O . VAL B 1 211 ? -8.281 27.859 15.977 1 93.88 211 VAL B O 1
ATOM 6145 N N . SER B 1 212 ? -8.609 26.062 14.719 1 91.31 212 SER B N 1
ATOM 6146 C CA . SER B 1 212 ? -10.062 26.141 14.812 1 91.31 212 SER B CA 1
ATOM 6147 C C . SER B 1 212 ? -10.539 25.969 16.25 1 91.31 212 SER B C 1
ATOM 6149 O O . SER B 1 212 ? -11.586 26.5 16.641 1 91.31 212 SER B O 1
ATOM 6151 N N . ALA B 1 213 ? -9.805 25.297 17.016 1 92.75 213 ALA B N 1
ATOM 6152 C CA . ALA B 1 213 ? -10.18 25.031 18.406 1 92.75 213 ALA B CA 1
ATOM 6153 C C . ALA B 1 213 ? -10.109 26.312 19.25 1 92.75 213 ALA B C 1
ATOM 6155 O O . ALA B 1 213 ? -10.656 26.359 20.359 1 92.75 213 ALA B O 1
ATOM 6156 N N . PHE B 1 214 ? -9.5 27.359 18.766 1 89.19 214 PHE B N 1
ATOM 6157 C CA . PHE B 1 214 ? -9.344 28.609 19.5 1 89.19 214 PHE B CA 1
ATOM 6158 C C . PHE B 1 214 ? -10.312 29.672 18.984 1 89.19 214 PHE B C 1
ATOM 6160 O O . PHE B 1 214 ? -10.266 30.812 19.422 1 89.19 214 PHE B O 1
ATOM 6167 N N . GLN B 1 215 ? -11.164 29.422 17.953 1 76.62 215 GLN B N 1
ATOM 6168 C CA . GLN B 1 215 ? -12.117 30.391 17.422 1 76.62 215 GLN B CA 1
ATOM 6169 C C . GLN B 1 215 ? -13.125 30.812 18.484 1 76.62 215 GLN B C 1
ATOM 6171 O O . GLN B 1 215 ? -13.508 31.984 18.547 1 76.62 215 GLN B O 1
ATOM 6176 N N . SER B 1 216 ? -14.062 29.859 19.078 1 59.72 216 SER B N 1
ATOM 6177 C CA . SER B 1 216 ? -15.25 30.172 19.875 1 59.72 216 SER B CA 1
ATOM 6178 C C . SER B 1 216 ? -14.875 30.797 21.203 1 59.72 216 SER B C 1
ATOM 6180 O O . SER B 1 216 ? -15.672 31.531 21.797 1 59.72 216 SER B O 1
ATOM 6182 N N . SER B 1 217 ? -13.945 30.203 21.734 1 49.84 217 SER B N 1
ATOM 6183 C CA . SER B 1 217 ? -13.898 30.422 23.188 1 49.84 217 SER B CA 1
ATOM 6184 C C . SER B 1 217 ? -13.898 31.922 23.516 1 49.84 217 SER B C 1
ATOM 6186 O O . SER B 1 217 ? -14.578 32.344 24.438 1 49.84 217 SER B O 1
ATOM 6188 N N . HIS B 1 218 ? -12.82 32.688 23.109 1 45.31 218 HIS B N 1
ATOM 6189 C CA . HIS B 1 218 ? -12.445 33.969 23.719 1 45.31 218 HIS B CA 1
ATOM 6190 C C . HIS B 1 218 ? -12.805 35.125 22.812 1 45.31 218 HIS B C 1
ATOM 6192 O O . HIS B 1 218 ? -12.234 36.219 22.938 1 45.31 218 HIS B O 1
ATOM 6198 N N . GLU B 1 219 ? -13.578 34.781 21.812 1 47.28 219 GLU B N 1
ATOM 6199 C CA . GLU B 1 219 ? -13.781 35.938 20.938 1 47.28 219 GLU B CA 1
ATOM 6200 C C . GLU B 1 219 ? -14.273 37.156 21.703 1 47.28 219 GLU B C 1
ATOM 6202 O O . GLU B 1 219 ? -13.781 38.25 21.516 1 47.28 219 GLU B O 1
ATOM 6207 N N . GLU B 1 220 ? -15.414 36.781 22.344 1 48.41 220 GLU B N 1
ATOM 6208 C CA . GLU B 1 220 ? -15.859 37.938 23.109 1 48.41 220 GLU B CA 1
ATOM 6209 C C . GLU B 1 220 ? -14.773 38.406 24.062 1 48.41 220 GLU B C 1
ATOM 6211 O O . GLU B 1 220 ? -14.547 39.594 24.219 1 48.41 220 GLU B O 1
ATOM 6216 N N . GLU B 1 221 ? -14.203 37.344 24.641 1 48.78 221 GLU B N 1
ATOM 6217 C CA . GLU B 1 221 ? -13.148 37.719 25.578 1 48.78 221 GLU B CA 1
ATOM 6218 C C . GLU B 1 221 ? -11.914 38.25 24.844 1 48.78 221 GLU B C 1
ATOM 6220 O O . GLU B 1 221 ? -11.273 39.188 25.297 1 48.78 221 GLU B O 1
ATOM 6225 N N . CYS B 1 222 ? -11.695 37.562 23.734 1 50.34 222 CYS B N 1
ATOM 6226 C CA . CYS B 1 222 ? -10.555 38 22.938 1 50.34 222 CYS B CA 1
ATOM 6227 C C . CYS B 1 222 ? -10.805 39.375 22.328 1 50.34 222 CYS B C 1
ATOM 6229 O O . CYS B 1 222 ? -9.906 40.219 22.312 1 50.34 222 CYS B O 1
ATOM 6231 N N . ILE B 1 223 ? -12.055 39.531 21.938 1 50.81 223 ILE B N 1
ATOM 6232 C CA . ILE B 1 223 ? -12.453 40.812 21.375 1 50.81 223 ILE B CA 1
ATOM 6233 C C . ILE B 1 223 ? -12.391 41.906 22.453 1 50.81 223 ILE B C 1
ATOM 6235 O O . ILE B 1 223 ? -11.914 43 22.203 1 50.81 223 ILE B O 1
ATOM 6239 N N . ASN B 1 224 ? -12.93 41.438 23.547 1 51.59 224 ASN B N 1
ATOM 6240 C CA . ASN B 1 224 ? -12.859 42.438 24.625 1 51.59 224 ASN B CA 1
ATOM 6241 C C . ASN B 1 224 ? -11.422 42.719 25.031 1 51.59 224 ASN B C 1
ATOM 6243 O O . ASN B 1 224 ? -11.055 43.875 25.266 1 51.59 224 ASN B O 1
ATOM 6247 N N . ASP B 1 225 ? -10.711 41.688 25.062 1 53.41 225 ASP B N 1
ATOM 6248 C CA . ASP B 1 225 ? -9.297 41.875 25.359 1 53.41 225 ASP B CA 1
ATOM 6249 C C . ASP B 1 225 ? -8.578 42.531 24.203 1 53.41 225 ASP B C 1
ATOM 6251 O O . ASP B 1 225 ? -7.719 43.406 24.422 1 53.41 225 ASP B O 1
ATOM 6255 N N . PHE B 1 226 ? -9.055 42.156 23.031 1 56.16 226 PHE B N 1
ATOM 6256 C CA . PHE B 1 226 ? -8.547 42.812 21.828 1 56.16 226 PHE B CA 1
ATOM 6257 C C . PHE B 1 226 ? -8.805 44.312 21.875 1 56.16 226 PHE B C 1
ATOM 6259 O O . PHE B 1 226 ? -7.914 45.125 21.547 1 56.16 226 PHE B O 1
ATOM 6266 N N . GLY B 1 227 ? -10.117 44.531 22.125 1 54.41 227 GLY B N 1
ATOM 6267 C CA . GLY B 1 227 ? -10.484 45.938 22.219 1 54.41 227 GLY B CA 1
ATOM 6268 C C . GLY B 1 227 ? -9.664 46.719 23.234 1 54.41 227 GLY B C 1
ATOM 6269 O O . GLY B 1 227 ? -9.234 47.844 22.984 1 54.41 227 GLY B O 1
ATOM 6270 N N . LYS B 1 228 ? -9.32 45.969 24.266 1 58.44 228 LYS B N 1
ATOM 6271 C CA . LYS B 1 228 ? -8.531 46.562 25.328 1 58.44 228 LYS B CA 1
ATOM 6272 C C . LYS B 1 228 ? -7.062 46.688 24.922 1 58.44 228 LYS B C 1
ATOM 6274 O O . LYS B 1 228 ? -6.453 47.75 25.094 1 58.44 228 LYS B O 1
ATOM 6279 N N . PHE B 1 229 ? -6.641 45.562 24.344 1 59.03 229 PHE B N 1
ATOM 6280 C CA . PHE B 1 229 ? -5.227 45.594 23.984 1 59.03 229 PHE B CA 1
ATOM 6281 C C . PHE B 1 229 ? -4.977 46.531 22.828 1 59.03 229 PHE B C 1
ATOM 6283 O O . PHE B 1 229 ? -3.971 47.25 22.797 1 59.03 229 PHE B O 1
ATOM 6290 N N . LYS B 1 230 ? -5.918 46.531 21.922 1 57.41 230 LYS B N 1
ATOM 6291 C CA . LYS B 1 230 ? -5.84 47.469 20.812 1 57.41 230 LYS B CA 1
ATOM 6292 C C . LYS B 1 230 ? -5.844 48.906 21.312 1 57.41 230 LYS B C 1
ATOM 6294 O O . LYS B 1 230 ? -5.086 49.75 20.812 1 57.41 230 LYS B O 1
ATOM 6299 N N . ARG B 1 231 ? -6.641 49.219 22.25 1 57.03 231 ARG B N 1
ATOM 6300 C CA . ARG B 1 231 ? -6.715 50.531 22.828 1 57.03 231 ARG B CA 1
ATOM 6301 C C . ARG B 1 231 ? -5.438 50.906 23.578 1 57.03 231 ARG B C 1
ATOM 6303 O O . ARG B 1 231 ? -4.922 52 23.453 1 57.03 231 ARG B O 1
ATOM 6310 N N . GLU B 1 232 ? -5.055 49.875 24.234 1 56.75 232 GLU B N 1
ATOM 6311 C CA . GLU B 1 232 ? -3.807 50.094 24.953 1 56.75 232 GLU B CA 1
ATOM 6312 C C . GLU B 1 232 ? -2.629 50.25 24 1 56.75 232 GLU B C 1
ATOM 6314 O O . GLU B 1 232 ? -1.748 51.094 24.203 1 56.75 232 GLU B O 1
ATOM 6319 N N . ALA B 1 233 ? -2.688 49.375 22.984 1 55.09 233 ALA B N 1
ATOM 6320 C CA . ALA B 1 233 ? -1.632 49.469 21.984 1 55.09 233 ALA B CA 1
ATOM 6321 C C . ALA B 1 233 ? -1.735 50.781 21.172 1 55.09 233 ALA B C 1
ATOM 6323 O O . ALA B 1 233 ? -0.719 51.375 20.859 1 55.09 233 ALA B O 1
ATOM 6324 N N . ALA B 1 234 ? -2.979 51.156 20.766 1 53.59 234 ALA B N 1
ATOM 6325 C CA . ALA B 1 234 ? -3.199 52.438 20.094 1 53.59 234 ALA B CA 1
ATOM 6326 C C . ALA B 1 234 ? -2.701 53.625 20.953 1 53.59 234 ALA B C 1
ATOM 6328 O O . ALA B 1 234 ? -2.158 54.594 20.422 1 53.59 234 ALA B O 1
ATOM 6329 N N . ASP B 1 235 ? -2.996 53.5 22.156 1 51.41 235 ASP B N 1
ATOM 6330 C CA . ASP B 1 235 ? -2.506 54.531 23.047 1 51.41 235 ASP B CA 1
ATOM 6331 C C . ASP B 1 235 ? -0.979 54.531 23.094 1 51.41 235 ASP B C 1
ATOM 6333 O O . ASP B 1 235 ? -0.364 55.594 23.219 1 51.41 235 ASP B O 1
ATOM 6337 N N . LEU B 1 236 ? -0.471 53.344 23.016 1 48.03 236 LEU B N 1
ATOM 6338 C CA . LEU B 1 236 ? 0.982 53.25 22.953 1 48.03 236 LEU B CA 1
ATOM 6339 C C . LEU B 1 236 ? 1.5 53.656 21.578 1 48.03 236 LEU B C 1
ATOM 6341 O O . LEU B 1 236 ? 2.691 53.938 21.406 1 48.03 236 LEU B O 1
ATOM 6345 N N . ASN B 1 237 ? 0.646 53.469 20.672 1 47.25 237 ASN B N 1
ATOM 6346 C CA . ASN B 1 237 ? 1.024 53.812 19.297 1 47.25 237 ASN B CA 1
ATOM 6347 C C . ASN B 1 237 ? 1.258 55.312 19.125 1 47.25 237 ASN B C 1
ATOM 6349 O O . ASN B 1 237 ? 1.565 55.75 18.016 1 47.25 237 ASN B O 1
ATOM 6353 N N . ASN B 1 238 ? 0.703 56.094 19.953 1 42.78 238 ASN B N 1
ATOM 6354 C CA . ASN B 1 238 ? 1.023 57.469 19.609 1 42.78 238 ASN B CA 1
ATOM 6355 C C . ASN B 1 238 ? 2.525 57.656 19.422 1 42.78 238 ASN B C 1
ATOM 6357 O O . ASN B 1 238 ? 2.975 58.781 19.109 1 42.78 238 ASN B O 1
ATOM 6361 N N . SER B 1 239 ? 3.379 57.031 20.141 1 41.88 239 SER B N 1
ATOM 6362 C CA . SER B 1 239 ? 4.773 57.25 19.766 1 41.88 239 SER B CA 1
ATOM 6363 C C . SER B 1 239 ? 5.203 56.344 18.625 1 41.88 239 SER B C 1
ATOM 6365 O O . SER B 1 239 ? 5.023 55.125 18.688 1 41.88 239 SER B O 1
ATOM 6367 N N . TYR B 1 240 ? 5.094 56.75 17.328 1 44.88 240 TYR B N 1
ATOM 6368 C CA . TYR B 1 240 ? 5.473 56.219 16.016 1 44.88 240 TYR B CA 1
ATOM 6369 C C . TYR B 1 240 ? 6.59 55.188 16.125 1 44.88 240 TYR B C 1
ATOM 6371 O O . TYR B 1 240 ? 6.973 54.594 15.133 1 44.88 240 TYR B O 1
ATOM 6379 N N . ASP B 1 241 ? 7.508 55.094 17 1 53.34 241 ASP B N 1
ATOM 6380 C CA . ASP B 1 241 ? 8.703 54.281 16.891 1 53.34 241 ASP B CA 1
ATOM 6381 C C . ASP B 1 241 ? 8.445 52.875 17.422 1 53.34 241 ASP B C 1
ATOM 6383 O O . ASP B 1 241 ? 8.312 52.656 18.641 1 53.34 241 ASP B O 1
ATOM 6387 N N . ASP B 1 242 ? 7.809 52 16.547 1 66.81 242 ASP B N 1
ATOM 6388 C CA . ASP B 1 242 ? 7.734 50.594 16.859 1 66.81 242 ASP B CA 1
ATOM 6389 C C . ASP B 1 242 ? 9.047 50.094 17.438 1 66.81 242 ASP B C 1
ATOM 6391 O O . ASP B 1 242 ? 10.109 50.25 16.844 1 66.81 242 ASP B O 1
ATOM 6395 N N . HIS B 1 243 ? 9.07 49.969 18.734 1 79.12 243 HIS B N 1
ATOM 6396 C CA . HIS B 1 243 ? 10.328 49.531 19.312 1 79.12 243 HIS B CA 1
ATOM 6397 C C . HIS B 1 243 ? 10.203 48.094 19.859 1 79.12 243 HIS B C 1
ATOM 6399 O O . HIS B 1 243 ? 9.211 47.75 20.5 1 79.12 243 HIS B O 1
ATOM 6405 N N . LEU B 1 244 ? 11.133 47.25 19.469 1 89.38 244 LEU B N 1
ATOM 6406 C CA . LEU B 1 244 ? 11.312 45.938 20.031 1 89.38 244 LEU B CA 1
ATOM 6407 C C . LEU B 1 244 ? 11.703 46.031 21.5 1 89.38 244 LEU B C 1
ATOM 6409 O O . LEU B 1 244 ? 12.57 46.812 21.875 1 89.38 244 LEU B O 1
ATOM 6413 N N . LEU B 1 245 ? 10.969 45.312 22.234 1 90.81 245 LEU B N 1
ATOM 6414 C CA . LEU B 1 245 ? 11.312 45.281 23.656 1 90.81 245 LEU B CA 1
ATOM 6415 C C . LEU B 1 245 ? 12.273 44.125 23.938 1 90.81 245 LEU B C 1
ATOM 6417 O O . LEU B 1 245 ? 12.25 43.094 23.234 1 90.81 245 LEU B O 1
ATOM 6421 N N . ASP B 1 246 ? 13.148 44.344 24.922 1 92.81 246 ASP B N 1
ATOM 6422 C CA . ASP B 1 246 ? 14 43.281 25.422 1 92.81 246 ASP B CA 1
ATOM 6423 C C . ASP B 1 246 ? 13.383 42.594 26.656 1 92.81 246 ASP B C 1
ATOM 6425 O O . ASP B 1 246 ? 13.562 43.094 27.766 1 92.81 246 ASP B O 1
ATOM 6429 N N . LEU B 1 247 ? 12.727 41.531 26.391 1 92.44 247 LEU B N 1
ATOM 6430 C CA . LEU B 1 247 ? 12.047 40.812 27.453 1 92.44 247 LEU B CA 1
ATOM 6431 C C . LEU B 1 247 ? 12.703 39.469 27.703 1 92.44 247 LEU B C 1
ATOM 6433 O O . LEU B 1 247 ? 12.047 38.5 28.141 1 92.44 247 LEU B O 1
ATOM 6437 N N . ASN B 1 248 ? 13.938 39.312 27.391 1 89.94 248 ASN B N 1
ATOM 6438 C CA . ASN B 1 248 ? 14.664 38.031 27.438 1 89.94 248 ASN B CA 1
ATOM 6439 C C . ASN B 1 248 ? 14.68 37.438 28.844 1 89.94 248 ASN B C 1
ATOM 6441 O O . ASN B 1 248 ? 14.805 36.25 29.016 1 89.94 248 ASN B O 1
ATOM 6445 N N . ARG B 1 249 ? 14.594 38.281 29.875 1 89.81 249 ARG B N 1
ATOM 6446 C CA . ARG B 1 249 ? 14.703 37.812 31.266 1 89.81 249 ARG B CA 1
ATOM 6447 C C . ARG B 1 249 ? 13.328 37.594 31.875 1 89.81 249 ARG B C 1
ATOM 6449 O O . ARG B 1 249 ? 13.219 37.156 33.031 1 89.81 249 ARG B O 1
ATOM 6456 N N . GLN B 1 250 ? 12.328 37.812 31.078 1 89.94 250 GLN B N 1
ATOM 6457 C CA . GLN B 1 250 ? 10.977 37.625 31.594 1 89.94 250 GLN B CA 1
ATOM 6458 C C . GLN B 1 250 ? 10.43 36.25 31.219 1 89.94 250 GLN B C 1
ATOM 6460 O O . GLN B 1 250 ? 10.742 35.719 30.156 1 89.94 250 GLN B O 1
ATOM 6465 N N . PRO B 1 251 ? 9.688 35.75 32.156 1 91.69 251 PRO B N 1
ATOM 6466 C CA . PRO B 1 251 ? 9.047 34.5 31.812 1 91.69 251 PRO B CA 1
ATOM 6467 C C . PRO B 1 251 ? 8.031 34.625 30.688 1 91.69 251 PRO B C 1
ATOM 6469 O O . PRO B 1 251 ? 7.328 35.656 30.609 1 91.69 251 PRO B O 1
ATOM 6472 N N . LEU B 1 252 ? 7.945 33.688 29.844 1 93.25 252 LEU B N 1
ATOM 6473 C CA . LEU B 1 252 ? 7.004 33.688 28.719 1 93.25 252 LEU B CA 1
ATOM 6474 C C . LEU B 1 252 ? 5.609 33.281 29.188 1 93.25 252 LEU B C 1
ATOM 6476 O O . LEU B 1 252 ? 5.18 32.125 28.969 1 93.25 252 LEU B O 1
ATOM 6480 N N . LYS B 1 253 ? 4.945 34.219 29.781 1 93.38 253 LYS B N 1
ATOM 6481 C CA . LYS B 1 253 ? 3.568 34.031 30.219 1 93.38 253 LYS B CA 1
ATOM 6482 C C . LYS B 1 253 ? 2.576 34.406 29.109 1 93.38 253 LYS B C 1
ATOM 6484 O O . LYS B 1 253 ? 2.748 35.406 28.438 1 93.38 253 LYS B O 1
ATOM 6489 N N . LEU B 1 254 ? 1.558 33.625 28.969 1 93.44 254 LEU B N 1
ATOM 6490 C CA . LEU B 1 254 ? 0.633 33.719 27.844 1 93.44 254 LEU B CA 1
ATOM 6491 C C . LEU B 1 254 ? 0.009 35.125 27.781 1 93.44 254 LEU B C 1
ATOM 6493 O O . LEU B 1 254 ? -0.057 35.719 26.719 1 93.44 254 LEU B O 1
ATOM 6497 N N . ASP B 1 255 ? -0.416 35.688 28.906 1 90.19 255 ASP B N 1
ATOM 6498 C CA . ASP B 1 255 ? -1.13 36.938 28.922 1 90.19 255 ASP B CA 1
ATOM 6499 C C . ASP B 1 255 ? -0.24 38.094 28.422 1 90.19 255 ASP B C 1
ATOM 6501 O O . ASP B 1 255 ? -0.65 38.875 27.562 1 90.19 255 ASP B O 1
ATOM 6505 N N . GLU B 1 256 ? 0.938 38.125 28.984 1 91.06 256 GLU B N 1
ATOM 6506 C CA . GLU B 1 256 ? 1.887 39.156 28.562 1 91.06 256 GLU B CA 1
ATOM 6507 C C . GLU B 1 256 ? 2.324 38.969 27.125 1 91.06 256 GLU B C 1
ATOM 6509 O O . GLU B 1 256 ? 2.506 39.938 26.375 1 91.06 256 GLU B O 1
ATOM 6514 N N . PHE B 1 257 ? 2.48 37.719 26.812 1 94.5 257 PHE B N 1
ATOM 6515 C CA . PHE B 1 257 ? 2.885 37.375 25.453 1 94.5 257 PHE B CA 1
ATOM 6516 C C . PHE B 1 257 ? 1.816 37.781 24.453 1 94.5 257 PHE B C 1
ATOM 6518 O O . PHE B 1 257 ? 2.129 38.344 23.406 1 94.5 257 PHE B O 1
ATOM 6525 N N . LEU B 1 258 ? 0.573 37.562 24.734 1 93.56 258 LEU B N 1
ATOM 6526 C CA . LEU B 1 258 ? -0.545 37.875 23.875 1 93.56 258 LEU B CA 1
ATOM 6527 C C . LEU B 1 258 ? -0.637 39.406 23.656 1 93.56 258 LEU B C 1
ATOM 6529 O O . LEU B 1 258 ? -0.963 39.844 22.562 1 93.56 258 LEU B O 1
ATOM 6533 N N . LYS B 1 259 ? -0.353 40.156 24.703 1 90.56 259 LYS B N 1
ATOM 6534 C CA . LYS B 1 259 ? -0.346 41.625 24.594 1 90.56 259 LYS B CA 1
ATOM 6535 C C . LYS B 1 259 ? 0.659 42.062 23.531 1 90.56 259 LYS B C 1
ATOM 6537 O O . LYS B 1 259 ? 0.355 42.938 22.719 1 90.56 259 LYS B O 1
ATOM 6542 N N . ARG B 1 260 ? 1.797 41.438 23.625 1 93.38 260 ARG B N 1
ATOM 6543 C CA . ARG B 1 260 ? 2.826 41.781 22.656 1 93.38 260 ARG B CA 1
ATOM 6544 C C . ARG B 1 260 ? 2.434 41.344 21.25 1 93.38 260 ARG B C 1
ATOM 6546 O O . ARG B 1 260 ? 2.721 42.031 20.266 1 93.38 260 ARG B O 1
ATOM 6553 N N . CYS B 1 261 ? 1.786 40.188 21.125 1 94.88 261 CYS B N 1
ATOM 6554 C CA . CYS B 1 261 ? 1.326 39.688 19.828 1 94.88 261 CYS B CA 1
ATOM 6555 C C . CYS B 1 261 ? 0.344 40.688 19.203 1 94.88 261 CYS B C 1
ATOM 6557 O O . CYS B 1 261 ? 0.441 41 18.016 1 94.88 261 CYS B O 1
ATOM 6559 N N . TRP B 1 262 ? -0.499 41.188 20 1 90.19 262 TRP B N 1
ATOM 6560 C CA . TRP B 1 262 ? -1.502 42.125 19.5 1 90.19 262 TRP B CA 1
ATOM 6561 C C . TRP B 1 262 ? -0.865 43.438 19.125 1 90.19 262 TRP B C 1
ATOM 6563 O O . TRP B 1 262 ? -1.273 44.094 18.156 1 90.19 262 TRP B O 1
ATOM 6573 N N . TYR B 1 263 ? 0.047 43.875 19.953 1 90.38 263 TYR B N 1
ATOM 6574 C CA . TYR B 1 263 ? 0.798 45.094 19.625 1 90.38 263 TYR B CA 1
ATOM 6575 C C . TYR B 1 263 ? 1.434 44.969 18.25 1 90.38 263 TYR B C 1
ATOM 6577 O O . TYR B 1 263 ? 1.285 45.875 17.406 1 90.38 263 TYR B O 1
ATOM 6585 N N . TRP B 1 264 ? 2.059 43.875 18.031 1 93.88 264 TRP B N 1
ATOM 6586 C CA . TRP B 1 264 ? 2.764 43.688 16.766 1 93.88 264 TRP B CA 1
ATOM 6587 C C . TRP B 1 264 ? 1.779 43.531 15.617 1 93.88 264 TRP B C 1
ATOM 6589 O O . TRP B 1 264 ? 2.053 43.938 14.492 1 93.88 264 TRP B O 1
ATOM 6599 N N . SER B 1 265 ? 0.654 42.844 15.859 1 92.25 265 SER B N 1
ATOM 6600 C CA . SER B 1 265 ? -0.373 42.719 14.828 1 92.25 265 SER B CA 1
ATOM 6601 C C . SER B 1 265 ? -0.798 44.094 14.32 1 92.25 265 SER B C 1
ATOM 6603 O O . SER B 1 265 ? -0.972 44.281 13.117 1 92.25 265 SER B O 1
ATOM 6605 N N . SER B 1 266 ? -0.912 45.031 15.188 1 87.5 266 SER B N 1
ATOM 6606 C CA . SER B 1 266 ? -1.299 46.375 14.836 1 87.5 266 SER B CA 1
ATOM 6607 C C . SER B 1 266 ? -0.161 47.125 14.133 1 87.5 266 SER B C 1
ATOM 6609 O O . SER B 1 266 ? -0.382 47.812 13.133 1 87.5 266 SER B O 1
ATOM 6611 N N . SER B 1 267 ? 1.012 46.969 14.641 1 88.69 267 SER B N 1
ATOM 6612 C CA . SER B 1 267 ? 2.17 47.688 14.094 1 88.69 267 SER B CA 1
ATOM 6613 C C . SER B 1 267 ? 2.486 47.219 12.68 1 88.69 267 SER B C 1
ATOM 6615 O O . SER B 1 267 ? 2.865 48 11.82 1 88.69 267 SER B O 1
ATOM 6617 N N . LEU B 1 268 ? 2.33 45.938 12.484 1 92.81 268 LEU B N 1
ATOM 6618 C CA . LEU B 1 268 ? 2.709 45.344 11.203 1 92.81 268 LEU B CA 1
ATOM 6619 C C . LEU B 1 268 ? 1.732 45.75 10.109 1 92.81 268 LEU B C 1
ATOM 6621 O O . LEU B 1 268 ? 2.049 45.656 8.922 1 92.81 268 LEU B O 1
ATOM 6625 N N . SER B 1 269 ? 0.573 46.125 10.469 1 89.75 269 SER B N 1
ATOM 6626 C CA . SER B 1 269 ? -0.388 46.562 9.469 1 89.75 269 SER B CA 1
ATOM 6627 C C . SER B 1 269 ? 0.166 47.719 8.641 1 89.75 269 SER B C 1
ATOM 6629 O O . SER B 1 269 ? -0.159 47.875 7.461 1 89.75 269 SER B O 1
ATOM 6631 N N . ARG B 1 270 ? 1.003 48.5 9.148 1 87.44 270 ARG B N 1
ATOM 6632 C CA . ARG B 1 270 ? 1.604 49.625 8.477 1 87.44 270 ARG B CA 1
ATOM 6633 C C . ARG B 1 270 ? 2.754 49.188 7.574 1 87.44 270 ARG B C 1
ATOM 6635 O O . ARG B 1 270 ? 2.992 49.812 6.523 1 87.44 270 ARG B O 1
ATOM 6642 N N . VAL B 1 271 ? 3.359 48.219 8.039 1 89.44 271 VAL B N 1
ATOM 6643 C CA . VAL B 1 271 ? 4.543 47.75 7.32 1 89.44 271 VAL B CA 1
ATOM 6644 C C . VAL B 1 271 ? 4.125 46.875 6.152 1 89.44 271 VAL B C 1
ATOM 6646 O O . VAL B 1 271 ? 4.625 47.031 5.039 1 89.44 271 VAL B O 1
ATOM 6649 N N . LEU B 1 272 ? 3.178 45.938 6.359 1 92 272 LEU B N 1
ATOM 6650 C CA . LEU B 1 272 ? 2.773 44.969 5.355 1 92 272 LEU B CA 1
ATOM 6651 C C . LEU B 1 272 ? 1.523 45.438 4.617 1 92 272 LEU B C 1
ATOM 6653 O O . LEU B 1 272 ? 1.106 44.812 3.641 1 92 272 LEU B O 1
ATOM 6657 N N . LYS B 1 273 ? 0.914 46.5 5.016 1 86.88 273 LYS B N 1
ATOM 6658 C CA . LYS B 1 273 ? -0.206 47.156 4.344 1 86.88 273 LYS B CA 1
ATOM 6659 C C . LYS B 1 273 ? -1.421 46.219 4.281 1 86.88 273 LYS B C 1
ATOM 6661 O O . LYS B 1 273 ? -2.014 46.031 3.217 1 86.88 273 LYS B O 1
ATOM 6666 N N . TYR B 1 274 ? -1.687 45.531 5.352 1 84.94 274 TYR B N 1
ATOM 6667 C CA . TYR B 1 274 ? -2.93 44.781 5.406 1 84.94 274 TYR B CA 1
ATOM 6668 C C . TYR B 1 274 ? -3.982 45.531 6.23 1 84.94 274 TYR B C 1
ATOM 6670 O O . TYR B 1 274 ? -3.664 46.469 6.957 1 84.94 274 TYR B O 1
ATOM 6678 N N . GLN B 1 275 ? -5.242 45.094 6.059 1 81.75 275 GLN B N 1
ATOM 6679 C CA . GLN B 1 275 ? -6.352 45.656 6.82 1 81.75 275 GLN B CA 1
ATOM 6680 C C . GLN B 1 275 ? -6.586 44.875 8.109 1 81.75 275 GLN B C 1
ATOM 6682 O O . GLN B 1 275 ? -6.809 43.656 8.078 1 81.75 275 GLN B O 1
ATOM 6687 N N . SER B 1 276 ? -6.613 45.531 9.18 1 77.38 276 SER B N 1
ATOM 6688 C CA . SER B 1 276 ? -6.672 44.906 10.5 1 77.38 276 SER B CA 1
ATOM 6689 C C . SER B 1 276 ? -7.98 44.156 10.695 1 77.38 276 SER B C 1
ATOM 6691 O O . SER B 1 276 ? -8.047 43.219 11.5 1 77.38 276 SER B O 1
ATOM 6693 N N . ASP B 1 277 ? -8.906 44.562 9.961 1 77.75 277 ASP B N 1
ATOM 6694 C CA . ASP B 1 277 ? -10.219 43.938 10.133 1 77.75 277 ASP B CA 1
ATOM 6695 C C . ASP B 1 277 ? -10.289 42.594 9.422 1 77.75 277 ASP B C 1
ATOM 6697 O O . ASP B 1 277 ? -11.234 41.812 9.617 1 77.75 277 ASP B O 1
ATOM 6701 N N . GLN B 1 278 ? -9.273 42.25 8.797 1 82.69 278 GLN B N 1
ATOM 6702 C CA . GLN B 1 278 ? -9.273 41 8.047 1 82.69 278 GLN B CA 1
ATOM 6703 C C . GLN B 1 278 ? -8.57 39.875 8.82 1 82.69 278 GLN B C 1
ATOM 6705 O O . GLN B 1 278 ? -8.68 38.719 8.477 1 82.69 278 GLN B O 1
ATOM 6710 N N . ILE B 1 279 ? -7.957 40.25 9.82 1 86.5 279 ILE B N 1
ATOM 6711 C CA . ILE B 1 279 ? -7.215 39.312 10.633 1 86.5 279 ILE B CA 1
ATOM 6712 C C . ILE B 1 279 ? -8.188 38.5 11.5 1 86.5 279 ILE B C 1
ATOM 6714 O O . ILE B 1 279 ? -9.148 39.062 12.031 1 86.5 279 ILE B O 1
ATOM 6718 N N . HIS B 1 280 ? -7.961 37.25 11.531 1 87.62 280 HIS B N 1
ATOM 6719 C CA . HIS B 1 280 ? -8.766 36.406 12.398 1 87.62 280 HIS B CA 1
ATOM 6720 C C . HIS B 1 280 ? -8.164 36.312 13.797 1 87.62 280 HIS B C 1
ATOM 6722 O O . HIS B 1 280 ? -7.121 35.688 13.984 1 87.62 280 HIS B O 1
ATOM 6728 N N . PRO B 1 281 ? -8.797 36.812 14.789 1 88.25 281 PRO B N 1
ATOM 6729 C CA . PRO B 1 281 ? -8.211 36.844 16.125 1 88.25 281 PRO B CA 1
ATOM 6730 C C . PRO B 1 281 ? -7.969 35.469 16.719 1 88.25 281 PRO B C 1
ATOM 6732 O O . PRO B 1 281 ? -6.996 35.281 17.453 1 88.25 281 PRO B O 1
ATOM 6735 N N . GLY B 1 282 ? -8.883 34.531 16.406 1 88.94 282 GLY B N 1
ATOM 6736 C CA . GLY B 1 282 ? -8.703 33.156 16.891 1 88.94 282 GLY B CA 1
ATOM 6737 C C . GLY B 1 282 ? -7.43 32.531 16.375 1 88.94 282 GLY B C 1
ATOM 6738 O O . GLY B 1 282 ? -6.809 31.719 17.078 1 88.94 282 GLY B O 1
ATOM 6739 N N . GLU B 1 283 ? -7.125 32.875 15.188 1 92.94 283 GLU B N 1
ATOM 6740 C CA . GLU B 1 283 ? -5.895 32.344 14.602 1 92.94 283 GLU B CA 1
ATOM 6741 C C . GLU B 1 283 ? -4.664 32.906 15.312 1 92.94 283 GLU B C 1
ATOM 6743 O O . GLU B 1 283 ? -3.711 32.188 15.578 1 92.94 283 GLU B O 1
ATOM 6748 N N . LEU B 1 284 ? -4.648 34.219 15.633 1 94.06 284 LEU B N 1
ATOM 6749 C CA . LEU B 1 284 ? -3.553 34.812 16.391 1 94.06 284 LEU B CA 1
ATOM 6750 C C . LEU B 1 284 ? -3.414 34.156 17.75 1 94.06 284 LEU B C 1
ATOM 6752 O O . LEU B 1 284 ? -2.303 33.844 18.188 1 94.06 284 LEU B O 1
ATOM 6756 N N . ASN B 1 285 ? -4.543 33.938 18.391 1 93.94 285 ASN B N 1
ATOM 6757 C CA . ASN B 1 285 ? -4.547 33.281 19.703 1 93.94 285 ASN B CA 1
ATOM 6758 C C . ASN B 1 285 ? -3.977 31.875 19.625 1 93.94 285 ASN B C 1
ATOM 6760 O O . ASN B 1 285 ? -3.221 31.469 20.516 1 93.94 285 ASN B O 1
ATOM 6764 N N . ALA B 1 286 ? -4.41 31.156 18.625 1 95.62 286 ALA B N 1
ATOM 6765 C CA . ALA B 1 286 ? -3.916 29.797 18.438 1 95.62 286 ALA B CA 1
ATOM 6766 C C . ALA B 1 286 ? -2.402 29.781 18.234 1 95.62 286 ALA B C 1
ATOM 6768 O O . ALA B 1 286 ? -1.696 28.984 18.859 1 95.62 286 ALA B O 1
ATOM 6769 N N . PHE B 1 287 ? -1.914 30.656 17.375 1 97.44 287 PHE B N 1
ATOM 6770 C CA . PHE B 1 287 ? -0.482 30.75 17.109 1 97.44 287 PHE B CA 1
ATOM 6771 C C . PHE B 1 287 ? 0.274 31.125 18.375 1 97.44 287 PHE B C 1
ATOM 6773 O O . PHE B 1 287 ? 1.336 30.562 18.672 1 97.44 287 PHE B O 1
ATOM 6780 N N . ALA B 1 288 ? -0.288 32.062 19.109 1 96.75 288 ALA B N 1
ATOM 6781 C CA . ALA B 1 288 ? 0.351 32.5 20.359 1 96.75 288 ALA B CA 1
ATOM 6782 C C . ALA B 1 288 ? 0.45 31.344 21.344 1 96.75 288 ALA B C 1
ATOM 6784 O O . ALA B 1 288 ? 1.492 31.156 21.984 1 96.75 288 ALA B O 1
ATOM 6785 N N . ASN B 1 289 ? -0.602 30.641 21.516 1 96.19 289 ASN B N 1
ATOM 6786 C CA . ASN B 1 289 ? -0.599 29.5 22.438 1 96.19 289 ASN B CA 1
ATOM 6787 C C . ASN B 1 289 ? 0.399 28.422 22 1 96.19 289 ASN B C 1
ATOM 6789 O O . ASN B 1 289 ? 1.089 27.844 22.828 1 96.19 289 ASN B O 1
ATOM 6793 N N . TYR B 1 290 ? 0.437 28.172 20.703 1 97.31 290 TYR B N 1
ATOM 6794 C CA . TYR B 1 290 ? 1.388 27.188 20.203 1 97.31 290 TYR B CA 1
ATOM 6795 C C . TYR B 1 290 ? 2.822 27.641 20.438 1 97.31 290 TYR B C 1
ATOM 6797 O O . TYR B 1 290 ? 3.686 26.844 20.812 1 97.31 290 TYR B O 1
ATOM 6805 N N . ALA B 1 291 ? 3.088 28.906 20.219 1 97.31 291 ALA B N 1
ATOM 6806 C CA . ALA B 1 291 ? 4.418 29.469 20.406 1 97.31 291 ALA B CA 1
ATOM 6807 C C . ALA B 1 291 ? 4.855 29.391 21.859 1 97.31 291 ALA B C 1
ATOM 6809 O O . ALA B 1 291 ? 6.027 29.156 22.156 1 97.31 291 ALA B O 1
ATOM 6810 N N . VAL B 1 292 ? 3.938 29.656 22.734 1 96.5 292 VAL B N 1
ATOM 6811 C CA . VAL B 1 292 ? 4.254 29.594 24.156 1 96.5 292 VAL B CA 1
ATOM 6812 C C . VAL B 1 292 ? 4.582 28.156 24.547 1 96.5 292 VAL B C 1
ATOM 6814 O O . VAL B 1 292 ? 5.477 27.906 25.359 1 96.5 292 VAL B O 1
ATOM 6817 N N . ALA B 1 293 ? 3.895 27.25 23.938 1 96.12 293 ALA B N 1
ATOM 6818 C CA . ALA B 1 293 ? 4.156 25.828 24.203 1 96.12 293 ALA B CA 1
ATOM 6819 C C . ALA B 1 293 ? 5.5 25.406 23.625 1 96.12 293 ALA B C 1
ATOM 6821 O O . ALA B 1 293 ? 6.219 24.609 24.234 1 96.12 293 ALA B O 1
ATOM 6822 N N . PHE B 1 294 ? 5.801 25.922 22.469 1 95.75 294 PHE B N 1
ATOM 6823 C CA . PHE B 1 294 ? 7.027 25.547 21.766 1 95.75 294 PHE B CA 1
ATOM 6824 C C . PHE B 1 294 ? 7.781 26.797 21.297 1 95.75 294 PHE B C 1
ATOM 6826 O O . PHE B 1 294 ? 7.934 27.016 20.094 1 95.75 294 PHE B O 1
ATOM 6833 N N . PRO B 1 295 ? 8.414 27.438 22.203 1 95.5 295 PRO B N 1
ATOM 6834 C CA . PRO B 1 295 ? 9.047 28.719 21.859 1 95.5 295 PRO B CA 1
ATOM 6835 C C . PRO B 1 295 ? 10.211 28.562 20.891 1 95.5 295 PRO B C 1
ATOM 6837 O O . PRO B 1 295 ? 10.516 29.484 20.141 1 95.5 295 PRO B O 1
ATOM 6840 N N . THR B 1 296 ? 10.844 27.391 20.859 1 94.19 296 THR B N 1
ATOM 6841 C CA . THR B 1 296 ? 12 27.203 20 1 94.19 296 THR B CA 1
ATOM 6842 C C . THR B 1 296 ? 11.617 26.438 18.734 1 94.19 296 THR B C 1
ATOM 6844 O O . THR B 1 296 ? 12.453 26.203 17.859 1 94.19 296 THR B O 1
ATOM 6847 N N . LYS B 1 297 ? 10.352 26.047 18.609 1 95.12 297 LYS B N 1
ATOM 6848 C CA . LYS B 1 297 ? 9.938 25.203 17.5 1 95.12 297 LYS B CA 1
ATOM 6849 C C . LYS B 1 297 ? 8.641 25.703 16.875 1 95.12 297 LYS B C 1
ATOM 6851 O O . LYS B 1 297 ? 7.875 24.922 16.312 1 95.12 297 LYS B O 1
ATOM 6856 N N . PHE B 1 298 ? 8.398 26.969 16.969 1 96.56 298 PHE B N 1
ATOM 6857 C CA . PHE B 1 298 ? 7.137 27.516 16.469 1 96.56 298 PHE B CA 1
ATOM 6858 C C . PHE B 1 298 ? 7.117 27.547 14.953 1 96.56 298 PHE B C 1
ATOM 6860 O O . PHE B 1 298 ? 7.973 28.172 14.328 1 96.56 298 PHE B O 1
ATOM 6867 N N . LEU B 1 299 ? 6.254 26.812 14.352 1 96.94 299 LEU B N 1
ATOM 6868 C CA . LEU B 1 299 ? 5.918 26.766 12.938 1 96.94 299 LEU B CA 1
ATOM 6869 C C . LEU B 1 299 ? 4.418 26.938 12.727 1 96.94 299 LEU B C 1
ATOM 6871 O O . LEU B 1 299 ? 3.619 26.172 13.266 1 96.94 299 LEU B O 1
ATOM 6875 N N . GLY B 1 300 ? 4.031 27.953 11.969 1 97.12 300 GLY B N 1
ATOM 6876 C CA . GLY B 1 300 ? 2.617 28.266 11.828 1 97.12 300 GLY B CA 1
ATOM 6877 C C . GLY B 1 300 ? 2.027 27.781 10.516 1 97.12 300 GLY B C 1
ATOM 6878 O O . GLY B 1 300 ? 2.619 27.984 9.453 1 97.12 300 GLY B O 1
ATOM 6879 N N . LEU B 1 301 ? 0.904 27.078 10.547 1 96.56 301 LEU B N 1
ATOM 6880 C CA . LEU B 1 301 ? 0.111 26.734 9.375 1 96.56 301 LEU B CA 1
ATOM 6881 C C . LEU B 1 301 ? -0.795 27.891 8.969 1 96.56 301 LEU B C 1
ATOM 6883 O O . LEU B 1 301 ? -1.687 28.281 9.727 1 96.56 301 LEU B O 1
ATOM 6887 N N . LEU B 1 302 ? -0.694 28.422 7.727 1 95.75 302 LEU B N 1
ATOM 6888 C CA . LEU B 1 302 ? -1.202 29.75 7.426 1 95.75 302 LEU B CA 1
ATOM 6889 C C . LEU B 1 302 ? -2.551 29.672 6.723 1 95.75 302 LEU B C 1
ATOM 6891 O O . LEU B 1 302 ? -3.24 30.688 6.578 1 95.75 302 LEU B O 1
ATOM 6895 N N . ASP B 1 303 ? -3.02 28.5 6.344 1 91.88 303 ASP B N 1
ATOM 6896 C CA . ASP B 1 303 ? -4.125 28.484 5.391 1 91.88 303 ASP B CA 1
ATOM 6897 C C . ASP B 1 303 ? -5.414 28 6.051 1 91.88 303 ASP B C 1
ATOM 6899 O O . ASP B 1 303 ? -6.27 27.406 5.395 1 91.88 303 ASP B O 1
ATOM 6903 N N . THR B 1 304 ? -5.566 28.172 7.332 1 90.25 304 THR B N 1
ATOM 6904 C CA . THR B 1 304 ? -6.82 27.797 7.98 1 90.25 304 THR B CA 1
ATOM 6905 C C . THR B 1 304 ? -7.961 28.688 7.504 1 90.25 304 THR B C 1
ATOM 6907 O O . THR B 1 304 ? -9.07 28.219 7.242 1 90.25 304 THR B O 1
ATOM 6910 N N . TYR B 1 305 ? -7.695 30 7.379 1 88 305 TYR B N 1
ATOM 6911 C CA . TYR B 1 305 ? -8.695 30.953 6.91 1 88 305 TYR B CA 1
ATOM 6912 C C . TYR B 1 305 ? -8.258 31.609 5.605 1 88 305 TYR B C 1
ATOM 6914 O O . TYR B 1 305 ? -8.914 31.453 4.57 1 88 305 TYR B O 1
ATOM 6922 N N . ASP B 1 306 ? -7.172 32.312 5.695 1 89.75 306 ASP B N 1
ATOM 6923 C CA . ASP B 1 306 ? -6.547 32.906 4.527 1 89.75 306 ASP B CA 1
ATOM 6924 C C . ASP B 1 306 ? -5.043 33.094 4.734 1 89.75 306 ASP B C 1
ATOM 6926 O O . ASP B 1 306 ? -4.609 33.625 5.762 1 89.75 306 ASP B O 1
ATOM 6930 N N . VAL B 1 307 ? -4.336 32.719 3.701 1 93.75 307 VAL B N 1
ATOM 6931 C CA . VAL B 1 307 ? -2.883 32.719 3.848 1 93.75 307 VAL B CA 1
ATOM 6932 C C . VAL B 1 307 ? -2.359 34.125 4.02 1 93.75 307 VAL B C 1
ATOM 6934 O O . VAL B 1 307 ? -1.646 34.406 4.984 1 93.75 307 VAL B O 1
ATOM 6937 N N . LEU B 1 308 ? -2.719 35.031 3.156 1 93.38 308 LEU B N 1
ATOM 6938 C CA . LEU B 1 308 ? -2.08 36.344 3.072 1 93.38 308 LEU B CA 1
ATOM 6939 C C . LEU B 1 308 ? -2.805 37.375 3.947 1 93.38 308 LEU B C 1
ATOM 6941 O O . LEU B 1 308 ? -2.174 38.25 4.531 1 93.38 308 LEU B O 1
ATOM 6945 N N . LYS B 1 309 ? -4.09 37.219 4.18 1 90.81 309 LYS B N 1
ATOM 6946 C CA . LYS B 1 309 ? -4.883 38.219 4.855 1 90.81 309 LYS B CA 1
ATOM 6947 C C . LYS B 1 309 ? -4.91 38 6.363 1 90.81 309 LYS B C 1
ATOM 6949 O O . LYS B 1 309 ? -5.117 38.938 7.141 1 90.81 309 LYS B O 1
ATOM 6954 N N . SER B 1 310 ? -4.742 36.781 6.75 1 92.12 310 SER B N 1
ATOM 6955 C CA . SER B 1 310 ? -4.844 36.5 8.18 1 92.12 310 SER B CA 1
ATOM 6956 C C . SER B 1 310 ? -3.65 35.688 8.664 1 92.12 310 SER B C 1
ATOM 6958 O O . SER B 1 310 ? -2.961 36.094 9.602 1 92.12 310 SER B O 1
ATOM 6960 N N . GLY B 1 311 ? -3.354 34.594 7.98 1 95.12 311 GLY B N 1
ATOM 6961 C CA . GLY B 1 311 ? -2.303 33.688 8.414 1 95.12 311 GLY B CA 1
ATOM 6962 C C . GLY B 1 311 ? -0.943 34.375 8.508 1 95.12 311 GLY B C 1
ATOM 6963 O O . GLY B 1 311 ? -0.271 34.281 9.539 1 95.12 311 GLY B O 1
ATOM 6964 N N . LEU B 1 312 ? -0.514 35.031 7.465 1 97.12 312 LEU B N 1
ATOM 6965 C CA . LEU B 1 312 ? 0.81 35.656 7.391 1 97.12 312 LEU B CA 1
ATOM 6966 C C . LEU B 1 312 ? 0.95 36.75 8.414 1 97.12 312 LEU B C 1
ATOM 6968 O O . LEU B 1 312 ? 1.904 36.781 9.195 1 97.12 312 LEU B O 1
ATOM 6972 N N . PRO B 1 313 ? -0.024 37.688 8.523 1 96.31 313 PRO B N 1
ATOM 6973 C CA . PRO B 1 313 ? 0.075 38.75 9.539 1 96.31 313 PRO B CA 1
ATOM 6974 C C . PRO B 1 313 ? 0.13 38.188 10.961 1 96.31 313 PRO B C 1
ATOM 6976 O O . PRO B 1 313 ? 0.928 38.656 11.781 1 96.31 313 PRO B O 1
ATOM 6979 N N . ASN B 1 314 ? -0.684 37.219 11.227 1 96.62 314 ASN B N 1
ATOM 6980 C CA . ASN B 1 314 ? -0.729 36.625 12.555 1 96.62 314 ASN B CA 1
ATOM 6981 C C . ASN B 1 314 ? 0.586 35.938 12.906 1 96.62 314 ASN B C 1
ATOM 6983 O O . ASN B 1 314 ? 1.086 36.062 14.023 1 96.62 314 ASN B O 1
ATOM 6987 N N . PHE B 1 315 ? 1.137 35.25 11.992 1 98.12 315 PHE B N 1
ATOM 6988 C CA . PHE B 1 315 ? 2.408 34.562 12.227 1 98.12 315 PHE B CA 1
ATOM 6989 C C . PHE B 1 315 ? 3.51 35.594 12.523 1 98.12 315 PHE B C 1
ATOM 6991 O O . PHE B 1 315 ? 4.277 35.406 13.469 1 98.12 315 PHE B O 1
ATOM 6998 N N . CYS B 1 316 ? 3.58 36.594 11.688 1 98.38 316 CYS B N 1
ATOM 6999 C CA . CYS B 1 316 ? 4.637 37.594 11.82 1 98.38 316 CYS B CA 1
ATOM 7000 C C . CYS B 1 316 ? 4.539 38.312 13.164 1 98.38 316 CYS B C 1
ATOM 7002 O O . CYS B 1 316 ? 5.555 38.562 13.812 1 98.38 316 CYS B O 1
ATOM 7004 N N . ALA B 1 317 ? 3.34 38.594 13.555 1 97 317 ALA B N 1
ATOM 7005 C CA . ALA B 1 317 ? 3.135 39.25 14.844 1 97 317 ALA B CA 1
ATOM 7006 C C . ALA B 1 317 ? 3.637 38.375 15.984 1 97 317 ALA B C 1
ATOM 7008 O O . ALA B 1 317 ? 4.352 38.844 16.875 1 97 317 ALA B O 1
ATOM 7009 N N . VAL B 1 318 ? 3.297 37.125 15.922 1 98.19 318 VAL B N 1
ATOM 7010 C CA . VAL B 1 318 ? 3.676 36.188 16.969 1 98.19 318 VAL B CA 1
ATOM 7011 C C . VAL B 1 318 ? 5.184 35.969 16.938 1 98.19 318 VAL B C 1
ATOM 7013 O O . VAL B 1 318 ? 5.824 35.875 18 1 98.19 318 VAL B O 1
ATOM 7016 N N . ALA B 1 319 ? 5.746 35.875 15.758 1 98.5 319 ALA B N 1
ATOM 7017 C CA . ALA B 1 319 ? 7.184 35.688 15.609 1 98.5 319 ALA B CA 1
ATOM 7018 C C . ALA B 1 319 ? 7.973 36.844 16.188 1 98.5 319 ALA B C 1
ATOM 7020 O O . ALA B 1 319 ? 9 36.625 16.844 1 98.5 319 ALA B O 1
ATOM 7021 N N . LEU B 1 320 ? 7.516 38.062 15.977 1 97.69 320 LEU B N 1
ATOM 7022 C CA . LEU B 1 320 ? 8.188 39.219 16.531 1 97.69 320 LEU B CA 1
ATOM 7023 C C . LEU B 1 320 ? 8.07 39.25 18.047 1 97.69 320 LEU B C 1
ATOM 7025 O O . LEU B 1 320 ? 9.031 39.594 18.734 1 97.69 320 LEU B O 1
ATOM 7029 N N . ALA B 1 321 ? 6.852 38.969 18.484 1 97.12 321 ALA B N 1
ATOM 7030 C CA . ALA B 1 321 ? 6.672 38.875 19.938 1 97.12 321 ALA B CA 1
ATOM 7031 C C . ALA B 1 321 ? 7.598 37.844 20.547 1 97.12 321 ALA B C 1
ATOM 7033 O O . ALA B 1 321 ? 8.195 38.062 21.594 1 97.12 321 ALA B O 1
ATOM 7034 N N . LEU B 1 322 ? 7.672 36.719 19.922 1 97.75 322 LEU B N 1
ATOM 7035 C CA . LEU B 1 322 ? 8.539 35.625 20.375 1 97.75 322 LEU B CA 1
ATOM 7036 C C . LEU B 1 322 ? 9.992 36.094 20.453 1 97.75 322 LEU B C 1
ATOM 7038 O O . LEU B 1 322 ? 10.719 35.719 21.375 1 97.75 322 LEU B O 1
ATOM 7042 N N . HIS B 1 323 ? 10.406 36.844 19.5 1 97.38 323 HIS B N 1
ATOM 7043 C CA . HIS B 1 323 ? 11.758 37.375 19.469 1 97.38 323 HIS B CA 1
ATOM 7044 C C . HIS B 1 323 ? 12.031 38.25 20.672 1 97.38 323 HIS B C 1
ATOM 7046 O O . HIS B 1 323 ? 13.133 38.25 21.234 1 97.38 323 HIS B O 1
ATOM 7052 N N . GLU B 1 324 ? 11.055 39.062 21.062 1 96.75 324 GLU B N 1
ATOM 7053 C CA . GLU B 1 324 ? 11.203 39.938 22.219 1 96.75 324 GLU B CA 1
ATOM 7054 C C . GLU B 1 324 ? 11.5 39.125 23.484 1 96.75 324 GLU B C 1
ATOM 7056 O O . GLU B 1 324 ? 12.211 39.594 24.375 1 96.75 324 GLU B O 1
ATOM 7061 N N . PHE B 1 325 ? 11.016 37.969 23.484 1 96.56 325 PHE B N 1
ATOM 7062 C CA . PHE B 1 325 ? 11.211 37.125 24.656 1 96.56 325 PHE B CA 1
ATOM 7063 C C . PHE B 1 325 ? 12.445 36.25 24.5 1 96.56 325 PHE B C 1
ATOM 7065 O O . PHE B 1 325 ? 12.688 35.344 25.312 1 96.56 325 PHE B O 1
ATOM 7072 N N . GLY B 1 326 ? 13.227 36.375 23.438 1 95.38 326 GLY B N 1
ATOM 7073 C CA . GLY B 1 326 ? 14.523 35.75 23.281 1 95.38 326 GLY B CA 1
ATOM 7074 C C . GLY B 1 326 ? 14.453 34.469 22.469 1 95.38 326 GLY B C 1
ATOM 7075 O O . GLY B 1 326 ? 15.391 33.656 22.469 1 95.38 326 GLY B O 1
ATOM 7076 N N . TYR B 1 327 ? 13.344 34.219 21.844 1 96.19 327 TYR B N 1
ATOM 7077 C CA . TYR B 1 327 ? 13.172 33 21.031 1 96.19 327 TYR B CA 1
ATOM 7078 C C . TYR B 1 327 ? 13.016 33.344 19.562 1 96.19 327 TYR B C 1
ATOM 7080 O O . TYR B 1 327 ? 12.852 34.531 19.203 1 96.19 327 TYR B O 1
ATOM 7088 N N . GLN B 1 328 ? 13.18 32.375 18.734 1 96.62 328 GLN B N 1
ATOM 7089 C CA . GLN B 1 328 ? 13.023 32.562 17.281 1 96.62 328 GLN B CA 1
ATOM 7090 C C . GLN B 1 328 ? 12.102 31.5 16.688 1 96.62 328 GLN B C 1
ATOM 7092 O O . GLN B 1 328 ? 12.258 30.312 16.969 1 96.62 328 GLN B O 1
ATOM 7097 N N . ALA B 1 329 ? 11.117 32 15.961 1 97.38 329 ALA B N 1
ATOM 7098 C CA . ALA B 1 329 ? 10.25 31.078 15.227 1 97.38 329 ALA B CA 1
ATOM 7099 C C . ALA B 1 329 ? 11.031 30.328 14.148 1 97.38 329 ALA B C 1
ATOM 7101 O O . ALA B 1 329 ? 12.086 30.797 13.703 1 97.38 329 ALA B O 1
ATOM 7102 N N . ILE B 1 330 ? 10.492 29.188 13.711 1 96.56 330 ILE B N 1
ATOM 7103 C CA . ILE B 1 330 ? 11.164 28.359 12.719 1 96.56 330 ILE B CA 1
ATOM 7104 C C . ILE B 1 330 ? 10.688 28.734 11.312 1 96.56 330 ILE B C 1
ATOM 7106 O O . ILE B 1 330 ? 11.461 28.719 10.359 1 96.56 330 ILE B O 1
ATOM 7110 N N . GLY B 1 331 ? 9.398 28.922 11.219 1 98 331 GLY B N 1
ATOM 7111 C CA . GLY B 1 331 ? 8.867 29.234 9.906 1 98 331 GLY B CA 1
ATOM 7112 C C . GLY B 1 331 ? 7.383 28.938 9.781 1 98 331 GLY B C 1
ATOM 7113 O O . GLY B 1 331 ? 6.637 29.062 10.75 1 98 331 GLY B O 1
ATOM 7114 N N . ILE B 1 332 ? 6.98 28.734 8.484 1 98.38 332 ILE B N 1
ATOM 7115 C CA . ILE B 1 332 ? 5.559 28.562 8.211 1 98.38 332 ILE B CA 1
ATOM 7116 C C . ILE B 1 332 ? 5.34 27.359 7.297 1 98.38 332 ILE B C 1
ATOM 7118 O O . ILE B 1 332 ? 6.293 26.828 6.719 1 98.38 332 ILE B O 1
ATOM 7122 N N . ARG B 1 333 ? 4.102 26.875 7.258 1 97.62 333 ARG B N 1
ATOM 7123 C CA . ARG B 1 333 ? 3.662 25.859 6.309 1 97.62 333 ARG B CA 1
ATOM 7124 C C . ARG B 1 333 ? 2.432 26.312 5.535 1 97.62 333 ARG B C 1
ATOM 7126 O O . ARG B 1 333 ? 1.529 26.938 6.109 1 97.62 333 ARG B O 1
ATOM 7133 N N . ILE B 1 334 ? 2.441 26.094 4.281 1 95.81 334 ILE B N 1
ATOM 7134 C CA . ILE B 1 334 ? 1.274 26.344 3.438 1 95.81 334 ILE B CA 1
ATOM 7135 C C . ILE B 1 334 ? 0.798 25.016 2.826 1 95.81 334 ILE B C 1
ATOM 7137 O O . ILE B 1 334 ? 1.611 24.188 2.424 1 95.81 334 ILE B O 1
ATOM 7141 N N . ASP B 1 335 ? -0.488 24.781 2.771 1 92.06 335 ASP B N 1
ATOM 7142 C CA . ASP B 1 335 ? -1.054 23.5 2.346 1 92.06 335 ASP B CA 1
ATOM 7143 C C . ASP B 1 335 ? -2.102 23.703 1.253 1 92.06 335 ASP B C 1
ATOM 7145 O O . ASP B 1 335 ? -2.879 22.781 0.955 1 92.06 335 ASP B O 1
ATOM 7149 N N . SER B 1 336 ? -2.252 24.906 0.769 1 88.81 336 SER B N 1
ATOM 7150 C CA . SER B 1 336 ? -3.234 25.156 -0.283 1 88.81 336 SER B CA 1
ATOM 7151 C C . SER B 1 336 ? -2.865 26.375 -1.113 1 88.81 336 SER B C 1
ATOM 7153 O O . SER B 1 336 ? -1.982 27.156 -0.732 1 88.81 336 SER B O 1
ATOM 7155 N N . GLY B 1 337 ? -3.48 26.484 -2.252 1 88.62 337 GLY B N 1
ATOM 7156 C CA . GLY B 1 337 ? -3.279 27.625 -3.117 1 88.62 337 GLY B CA 1
ATOM 7157 C C . GLY B 1 337 ? -2.086 27.484 -4.043 1 88.62 337 GLY B C 1
ATOM 7158 O O . GLY B 1 337 ? -1.561 26.375 -4.215 1 88.62 337 GLY B O 1
ATOM 7159 N N . ASP B 1 338 ? -1.778 28.562 -4.703 1 93.12 338 ASP B N 1
ATOM 7160 C CA . ASP B 1 338 ? -0.593 28.625 -5.555 1 93.12 338 ASP B CA 1
ATOM 7161 C C . ASP B 1 338 ? 0.678 28.75 -4.715 1 93.12 338 ASP B C 1
ATOM 7163 O O . ASP B 1 338 ? 1.152 29.859 -4.465 1 93.12 338 ASP B O 1
ATOM 7167 N N . MET B 1 339 ? 1.246 27.641 -4.48 1 94.94 339 MET B N 1
ATOM 7168 C CA . MET B 1 339 ? 2.318 27.562 -3.492 1 94.94 339 MET B CA 1
ATOM 7169 C C . MET B 1 339 ? 3.531 28.375 -3.943 1 94.94 339 MET B C 1
ATOM 7171 O O . MET B 1 339 ? 4.238 28.953 -3.119 1 94.94 339 MET B O 1
ATOM 7175 N N . ALA B 1 340 ? 3.826 28.359 -5.227 1 95.94 340 ALA B N 1
ATOM 7176 C CA . ALA B 1 340 ? 4.949 29.141 -5.727 1 95.94 340 ALA B CA 1
ATOM 7177 C C . ALA B 1 340 ? 4.73 30.641 -5.48 1 95.94 340 ALA B C 1
ATOM 7179 O O . ALA B 1 340 ? 5.578 31.312 -4.891 1 95.94 340 ALA B O 1
ATOM 7180 N N . TYR B 1 341 ? 3.562 31.141 -5.879 1 96.81 341 TYR B N 1
ATOM 7181 C CA . TYR B 1 341 ? 3.215 32.531 -5.688 1 96.81 341 TYR B CA 1
ATOM 7182 C C . TYR B 1 341 ? 3.203 32.906 -4.207 1 96.81 341 TYR B C 1
ATOM 7184 O O . TYR B 1 341 ? 3.775 33.906 -3.805 1 96.81 341 TYR B O 1
ATOM 7192 N N . LEU B 1 342 ? 2.553 32.062 -3.451 1 97.12 342 LEU B N 1
ATOM 7193 C CA . LEU B 1 342 ? 2.436 32.344 -2.021 1 97.12 342 LEU B CA 1
ATOM 7194 C C . LEU B 1 342 ? 3.809 32.344 -1.359 1 97.12 342 LEU B C 1
ATOM 7196 O O . LEU B 1 342 ? 4.078 33.219 -0.509 1 97.12 342 LEU B O 1
ATOM 7200 N N . SER B 1 343 ? 4.68 31.438 -1.744 1 98.06 343 SER B N 1
ATOM 7201 C CA . SER B 1 343 ? 6.008 31.359 -1.138 1 98.06 343 SER B CA 1
ATOM 7202 C C . SER B 1 343 ? 6.809 32.625 -1.419 1 98.06 343 SER B C 1
ATOM 7204 O O . SER B 1 343 ? 7.516 33.125 -0.542 1 98.06 343 SER B O 1
ATOM 7206 N N . LEU B 1 344 ? 6.703 33.156 -2.592 1 98.25 344 LEU B N 1
ATOM 7207 C CA . LEU B 1 344 ? 7.418 34.375 -2.961 1 98.25 344 LEU B CA 1
ATOM 7208 C C . LEU B 1 344 ? 6.871 35.594 -2.203 1 98.25 344 LEU B C 1
ATOM 7210 O O . LEU B 1 344 ? 7.637 36.438 -1.719 1 98.25 344 LEU B O 1
ATOM 7214 N N . THR B 1 345 ? 5.52 35.656 -2.152 1 97.94 345 THR B N 1
ATOM 7215 C CA . THR B 1 345 ? 4.875 36.75 -1.445 1 97.94 345 THR B CA 1
ATOM 7216 C C . THR B 1 345 ? 5.25 36.75 0.034 1 97.94 345 THR B C 1
ATOM 7218 O O . THR B 1 345 ? 5.547 37.781 0.615 1 97.94 345 THR B O 1
ATOM 7221 N N . ILE B 1 346 ? 5.277 35.594 0.585 1 98.5 346 ILE B N 1
ATOM 7222 C CA . ILE B 1 346 ? 5.609 35.438 1.995 1 98.5 346 ILE B CA 1
ATOM 7223 C C . ILE B 1 346 ? 7.074 35.781 2.227 1 98.5 346 ILE B C 1
ATOM 7225 O O . ILE B 1 346 ? 7.402 36.5 3.191 1 98.5 346 ILE B O 1
ATOM 7229 N N . ARG B 1 347 ? 7.953 35.312 1.371 1 98.69 347 ARG B N 1
ATOM 7230 C CA . ARG B 1 347 ? 9.375 35.625 1.48 1 98.69 347 ARG B CA 1
ATOM 7231 C C . ARG B 1 347 ? 9.602 37.156 1.418 1 98.69 347 ARG B C 1
ATOM 7233 O O . ARG B 1 347 ? 10.414 37.688 2.162 1 98.69 347 ARG B O 1
ATOM 7240 N N . ASN B 1 348 ? 8.914 37.781 0.538 1 98.19 348 ASN B N 1
ATOM 7241 C CA . ASN B 1 348 ? 9.008 39.219 0.44 1 98.19 348 ASN B CA 1
ATOM 7242 C C . ASN B 1 348 ? 8.594 39.906 1.743 1 98.19 348 ASN B C 1
ATOM 7244 O O . ASN B 1 348 ? 9.227 40.875 2.174 1 98.19 348 ASN B O 1
ATOM 7248 N N . ALA B 1 349 ? 7.535 39.438 2.318 1 98.19 349 ALA B N 1
ATOM 7249 C CA . ALA B 1 349 ? 7.086 40 3.596 1 98.19 349 ALA B CA 1
ATOM 7250 C C . ALA B 1 349 ? 8.148 39.812 4.68 1 98.19 349 ALA B C 1
ATOM 7252 O O . ALA B 1 349 ? 8.406 40.719 5.469 1 98.19 349 ALA B O 1
ATOM 7253 N N . PHE B 1 350 ? 8.758 38.625 4.699 1 98.62 350 PHE B N 1
ATOM 7254 C CA . PHE B 1 350 ? 9.82 38.344 5.66 1 98.62 350 PHE B CA 1
ATOM 7255 C C . PHE B 1 350 ? 10.984 39.312 5.469 1 98.62 350 PHE B C 1
ATOM 7257 O O . PHE B 1 350 ? 11.547 39.812 6.441 1 98.62 350 PHE B O 1
ATOM 7264 N N . GLN B 1 351 ? 11.328 39.531 4.242 1 98.25 351 GLN B N 1
ATOM 7265 C CA . GLN B 1 351 ? 12.438 40.406 3.918 1 98.25 351 GLN B CA 1
ATOM 7266 C C . GLN B 1 351 ? 12.133 41.875 4.324 1 98.25 351 GLN B C 1
ATOM 7268 O O . GLN B 1 351 ? 13 42.562 4.848 1 98.25 351 GLN B O 1
ATOM 7273 N N . LEU B 1 352 ? 10.914 42.281 4.102 1 97.69 352 LEU B N 1
ATOM 7274 C CA . LEU B 1 352 ? 10.5 43.625 4.469 1 97.69 352 LEU B CA 1
ATOM 7275 C C . LEU B 1 352 ? 10.609 43.844 5.973 1 97.69 352 LEU B C 1
ATOM 7277 O O . LEU B 1 352 ? 11.102 44.875 6.426 1 97.69 352 LEU B O 1
ATOM 7281 N N . ILE B 1 353 ? 10.148 42.875 6.703 1 97.44 353 ILE B N 1
ATOM 7282 C CA . ILE B 1 353 ? 10.211 42.938 8.156 1 97.44 353 ILE B CA 1
ATOM 7283 C C . ILE B 1 353 ? 11.664 42.906 8.617 1 97.44 353 ILE B C 1
ATOM 7285 O O . ILE B 1 353 ? 12.062 43.688 9.5 1 97.44 353 ILE B O 1
ATOM 7289 N N . SER B 1 354 ? 12.422 42 8.023 1 97.81 354 SER B N 1
ATOM 7290 C CA . SER B 1 354 ? 13.844 41.875 8.328 1 97.81 354 SER B CA 1
ATOM 7291 C C . SER B 1 354 ? 14.562 43.219 8.156 1 97.81 354 SER B C 1
ATOM 7293 O O . SER B 1 354 ? 15.32 43.625 9.031 1 97.81 354 SER B O 1
ATOM 7295 N N . LEU B 1 355 ? 14.305 43.938 7.113 1 96.56 355 LEU B N 1
ATOM 7296 C CA . LEU B 1 355 ? 14.945 45.219 6.797 1 96.56 355 LEU B CA 1
ATOM 7297 C C . LEU B 1 355 ? 14.422 46.312 7.699 1 96.56 355 LEU B C 1
ATOM 7299 O O . LEU B 1 355 ? 15.203 47.125 8.227 1 96.56 355 LEU B O 1
ATOM 7303 N N . HIS B 1 356 ? 13.148 46.344 7.871 1 95.31 356 HIS B N 1
ATOM 7304 C CA . HIS B 1 356 ? 12.508 47.438 8.617 1 95.31 356 HIS B CA 1
ATOM 7305 C C . HIS B 1 356 ? 12.938 47.438 10.078 1 95.31 356 HIS B C 1
ATOM 7307 O O . HIS B 1 356 ? 13.156 48.5 10.664 1 95.31 356 HIS B O 1
ATOM 7313 N N . TYR B 1 357 ? 13.047 46.281 10.609 1 94.94 357 TYR B N 1
ATOM 7314 C CA . TYR B 1 357 ? 13.344 46.188 12.039 1 94.94 357 TYR B CA 1
ATOM 7315 C C . TYR B 1 357 ? 14.773 45.719 12.266 1 94.94 357 TYR B C 1
ATOM 7317 O O . TYR B 1 357 ? 15.18 45.469 13.406 1 94.94 357 TYR B O 1
ATOM 7325 N N . ASN B 1 358 ? 15.617 45.5 11.258 1 95.75 358 ASN B N 1
ATOM 7326 C CA . ASN B 1 358 ? 17 45.031 11.305 1 95.75 358 ASN B CA 1
ATOM 7327 C C . ASN B 1 358 ? 17.125 43.688 12.023 1 95.75 358 ASN B C 1
ATOM 7329 O O . ASN B 1 358 ? 17.875 43.562 12.992 1 95.75 358 ASN B O 1
ATOM 7333 N N . LEU B 1 359 ? 16.344 42.719 11.602 1 97.25 359 LEU B N 1
ATOM 7334 C CA . LEU B 1 359 ? 16.344 41.344 12.086 1 97.25 359 LEU B CA 1
ATOM 7335 C C . LEU B 1 359 ? 16.703 40.375 10.969 1 97.25 359 LEU B C 1
ATOM 7337 O O . LEU B 1 359 ? 15.836 39.719 10.414 1 97.25 359 LEU B O 1
ATOM 7341 N N . PRO B 1 360 ? 17.969 40.125 10.688 1 97.44 360 PRO B N 1
ATOM 7342 C CA . PRO B 1 360 ? 18.391 39.312 9.547 1 97.44 360 PRO B CA 1
ATOM 7343 C C . PRO B 1 360 ? 17.828 37.906 9.578 1 97.44 360 PRO B C 1
ATOM 7345 O O . PRO B 1 360 ? 17.531 37.312 8.531 1 97.44 360 PRO B O 1
ATOM 7348 N N . TRP B 1 361 ? 17.656 37.344 10.719 1 97.19 361 TRP B N 1
ATOM 7349 C CA . TRP B 1 361 ? 17.172 35.969 10.836 1 97.19 361 TRP B CA 1
ATOM 7350 C C . TRP B 1 361 ? 15.75 35.844 10.289 1 97.19 361 TRP B C 1
ATOM 7352 O O . TRP B 1 361 ? 15.352 34.781 9.828 1 97.19 361 TRP B O 1
ATOM 7362 N N . PHE B 1 362 ? 14.953 36.906 10.359 1 98.25 362 PHE B N 1
ATOM 7363 C CA . PHE B 1 362 ? 13.555 36.875 9.953 1 98.25 362 PHE B CA 1
ATOM 7364 C C . PHE B 1 362 ? 13.43 36.594 8.461 1 98.25 362 PHE B C 1
ATOM 7366 O O . PHE B 1 362 ? 12.461 35.969 8.031 1 98.25 362 PHE B O 1
ATOM 7373 N N . ALA B 1 363 ? 14.422 37 7.668 1 98.06 363 ALA B N 1
ATOM 7374 C CA . ALA B 1 363 ? 14.414 36.781 6.223 1 98.06 363 ALA B CA 1
ATOM 7375 C C . ALA B 1 363 ? 14.664 35.312 5.883 1 98.06 363 ALA B C 1
ATOM 7377 O O . ALA B 1 363 ? 14.383 34.875 4.766 1 98.06 363 ALA B O 1
ATOM 7378 N N . GLN B 1 364 ? 15.141 34.562 6.859 1 97.19 364 GLN B N 1
ATOM 7379 C CA . GLN B 1 364 ? 15.562 33.188 6.609 1 97.19 364 GLN B CA 1
ATOM 7380 C C . GLN B 1 364 ? 14.547 32.188 7.16 1 97.19 364 GLN B C 1
ATOM 7382 O O . GLN B 1 364 ? 14.789 30.984 7.141 1 97.19 364 GLN B O 1
ATOM 7387 N N . LEU B 1 365 ? 13.438 32.75 7.629 1 98.44 365 LEU B N 1
ATOM 7388 C CA . LEU B 1 365 ? 12.391 31.859 8.125 1 98.44 365 LEU B CA 1
ATOM 7389 C C . LEU B 1 365 ? 12.008 30.828 7.074 1 98.44 365 LEU B C 1
ATOM 7391 O O . LEU B 1 365 ? 11.922 31.141 5.887 1 98.44 365 LEU B O 1
ATOM 7395 N N . GLN B 1 366 ? 11.781 29.641 7.52 1 98.12 366 GLN B N 1
ATOM 7396 C CA . GLN B 1 366 ? 11.539 28.531 6.602 1 98.12 366 GLN B CA 1
ATOM 7397 C C . GLN B 1 366 ? 10.109 28.562 6.066 1 98.12 366 GLN B C 1
ATOM 7399 O O . GLN B 1 366 ? 9.18 28.906 6.793 1 98.12 366 GLN B O 1
ATOM 7404 N N . ILE B 1 367 ? 9.984 28.219 4.832 1 98.5 367 ILE B N 1
ATOM 7405 C CA . ILE B 1 367 ? 8.688 28.047 4.188 1 98.5 367 ILE B CA 1
ATOM 7406 C C . ILE B 1 367 ? 8.516 26.594 3.754 1 98.5 367 ILE B C 1
ATOM 7408 O O . ILE B 1 367 ? 9.188 26.125 2.832 1 98.5 367 ILE B O 1
ATOM 7412 N N . LEU B 1 368 ? 7.59 25.891 4.414 1 97.94 368 LEU B N 1
ATOM 7413 C CA . LEU B 1 368 ? 7.266 24.516 4.094 1 97.94 368 LEU B CA 1
ATOM 7414 C C . LEU B 1 368 ? 6.004 24.422 3.24 1 97.94 368 LEU B C 1
ATOM 7416 O O . LEU B 1 368 ? 5.051 25.188 3.459 1 97.94 368 LEU B O 1
ATOM 7420 N N . ALA B 1 369 ? 6.051 23.547 2.314 1 96.88 369 ALA B N 1
ATOM 7421 C CA . ALA B 1 369 ? 4.895 23.328 1.446 1 96.88 369 ALA B CA 1
ATOM 7422 C C . ALA B 1 369 ? 4.41 21.891 1.522 1 96.88 369 ALA B C 1
ATOM 7424 O O . ALA B 1 369 ? 5.219 20.953 1.525 1 96.88 369 ALA B O 1
ATOM 7425 N N . SER B 1 370 ? 3.148 21.797 1.671 1 93.88 370 SER B N 1
ATOM 7426 C CA . SER B 1 370 ? 2.482 20.5 1.631 1 93.88 370 SER B CA 1
ATOM 7427 C C . SER B 1 370 ? 1.192 20.578 0.82 1 93.88 370 SER B C 1
ATOM 7429 O O . SER B 1 370 ? 0.674 21.656 0.557 1 93.88 370 SER B O 1
ATOM 7431 N N . ASN B 1 371 ? 0.722 19.609 0.077 1 88.5 371 ASN B N 1
ATOM 7432 C CA . ASN B 1 371 ? -0.539 19.516 -0.65 1 88.5 371 ASN B CA 1
ATOM 7433 C C . ASN B 1 371 ? -0.421 18.562 -1.843 1 88.5 371 ASN B C 1
ATOM 7435 O O . ASN B 1 371 ? -0.249 19.016 -2.979 1 88.5 371 ASN B O 1
ATOM 7439 N N . ASP B 1 372 ? -0.641 17.359 -1.535 1 87.19 372 ASP B N 1
ATOM 7440 C CA . ASP B 1 372 ? -0.702 16.328 -2.553 1 87.19 372 ASP B CA 1
ATOM 7441 C C . ASP B 1 372 ? 0.427 16.484 -3.57 1 87.19 372 ASP B C 1
ATOM 7443 O O . ASP B 1 372 ? 0.203 16.359 -4.777 1 87.19 372 ASP B O 1
ATOM 7447 N N . LEU B 1 373 ? 1.588 16.875 -3.09 1 94.38 373 LEU B N 1
ATOM 7448 C CA . LEU B 1 373 ? 2.781 17.031 -3.916 1 94.38 373 LEU B CA 1
ATOM 7449 C C . LEU B 1 373 ? 3.205 15.695 -4.508 1 94.38 373 LEU B C 1
ATOM 7451 O O . LEU B 1 373 ? 3.016 14.648 -3.883 1 94.38 373 LEU B O 1
ATOM 7455 N N . ASN B 1 374 ? 3.689 15.742 -5.707 1 95.25 374 ASN B N 1
ATOM 7456 C CA . ASN B 1 374 ? 4.289 14.586 -6.355 1 95.25 374 ASN B CA 1
ATOM 7457 C C . ASN B 1 374 ? 5.543 14.961 -7.137 1 95.25 374 ASN B C 1
ATOM 7459 O O . ASN B 1 374 ? 6 16.109 -7.07 1 95.25 374 ASN B O 1
ATOM 7463 N N . GLU B 1 375 ? 6.137 14.039 -7.785 1 95.56 375 GLU B N 1
ATOM 7464 C CA . GLU B 1 375 ? 7.398 14.258 -8.484 1 95.56 375 GLU B CA 1
ATOM 7465 C C . GLU B 1 375 ? 7.258 15.352 -9.539 1 95.56 375 GLU B C 1
ATOM 7467 O O . GLU B 1 375 ? 8.109 16.234 -9.648 1 95.56 375 GLU B O 1
ATOM 7472 N N . ASP B 1 376 ? 6.203 15.336 -10.289 1 94.19 376 ASP B N 1
ATOM 7473 C CA . ASP B 1 376 ? 5.969 16.297 -11.367 1 94.19 376 ASP B CA 1
ATOM 7474 C C . ASP B 1 376 ? 5.836 17.719 -10.82 1 94.19 376 ASP B C 1
ATOM 7476 O O . ASP B 1 376 ? 6.344 18.672 -11.422 1 94.19 376 ASP B O 1
ATOM 7480 N N . THR B 1 377 ? 5.141 17.812 -9.727 1 93.69 377 THR B N 1
ATOM 7481 C CA . THR B 1 377 ? 4.973 19.125 -9.109 1 93.69 377 THR B CA 1
ATOM 7482 C C . THR B 1 377 ? 6.312 19.688 -8.641 1 93.69 377 THR B C 1
ATOM 7484 O O . THR B 1 377 ? 6.559 20.891 -8.742 1 93.69 377 THR B O 1
ATOM 7487 N N . LEU B 1 378 ? 7.129 18.844 -8.109 1 94.94 378 LEU B N 1
ATOM 7488 C CA . LEU B 1 378 ? 8.445 19.281 -7.664 1 94.94 378 LEU B CA 1
ATOM 7489 C C . LEU B 1 378 ? 9.273 19.797 -8.836 1 94.94 378 LEU B C 1
ATOM 7491 O O . LEU B 1 378 ? 9.945 20.828 -8.734 1 94.94 378 LEU B O 1
ATOM 7495 N N . HIS B 1 379 ? 9.227 19.094 -9.945 1 93.75 379 HIS B N 1
ATOM 7496 C CA . HIS B 1 379 ? 9.938 19.547 -11.133 1 93.75 379 HIS B CA 1
ATOM 7497 C C . HIS B 1 379 ? 9.375 20.859 -11.648 1 93.75 379 HIS B C 1
ATOM 7499 O O . HIS B 1 379 ? 10.125 21.719 -12.141 1 93.75 379 HIS B O 1
ATOM 7505 N N . SER B 1 380 ? 8.07 20.984 -11.539 1 92.94 380 SER B N 1
ATOM 7506 C CA . SER B 1 380 ? 7.434 22.219 -11.953 1 92.94 380 SER B CA 1
ATOM 7507 C C . SER B 1 380 ? 7.922 23.406 -11.117 1 92.94 380 SER B C 1
ATOM 7509 O O . SER B 1 380 ? 8.125 24.5 -11.641 1 92.94 380 SER B O 1
ATOM 7511 N N . PHE B 1 381 ? 8.086 23.172 -9.844 1 93.19 381 PHE B N 1
ATOM 7512 C CA . PHE B 1 381 ? 8.586 24.219 -8.961 1 93.19 381 PHE B CA 1
ATOM 7513 C C . PHE B 1 381 ? 10 24.625 -9.359 1 93.19 381 PHE B C 1
ATOM 7515 O O . PHE B 1 381 ? 10.375 25.797 -9.219 1 93.19 381 PHE B O 1
ATOM 7522 N N . ASN B 1 382 ? 10.766 23.703 -9.875 1 89.69 382 ASN B N 1
ATOM 7523 C CA . ASN B 1 382 ? 12.133 24 -10.289 1 89.69 382 ASN B CA 1
ATOM 7524 C C . ASN B 1 382 ? 12.164 24.891 -11.531 1 89.69 382 ASN B C 1
ATOM 7526 O O . ASN B 1 382 ? 13.164 25.547 -11.812 1 89.69 382 ASN B O 1
ATOM 7530 N N . GLN B 1 383 ? 11.117 24.891 -12.258 1 91.19 383 GLN B N 1
ATOM 7531 C CA . GLN B 1 383 ? 11.055 25.656 -13.492 1 91.19 383 GLN B CA 1
ATOM 7532 C C . GLN B 1 383 ? 10.5 27.062 -13.25 1 91.19 383 GLN B C 1
ATOM 7534 O O . GLN B 1 383 ? 10.469 27.891 -14.156 1 91.19 383 GLN B O 1
ATOM 7539 N N . GLN B 1 384 ? 10.062 27.219 -12.07 1 92.12 384 GLN B N 1
ATOM 7540 C CA . GLN B 1 384 ? 9.547 28.531 -11.734 1 92.12 384 GLN B CA 1
ATOM 7541 C C . GLN B 1 384 ? 10.195 29.062 -10.453 1 92.12 384 GLN B C 1
ATOM 7543 O O . GLN B 1 384 ? 10.844 28.328 -9.727 1 92.12 384 GLN B O 1
ATOM 7548 N N . ASP B 1 385 ? 10.031 30.344 -10.32 1 93.81 385 ASP B N 1
ATOM 7549 C CA . ASP B 1 385 ? 10.562 30.938 -9.102 1 93.81 385 ASP B CA 1
ATOM 7550 C C . ASP B 1 385 ? 9.68 30.609 -7.895 1 93.81 385 ASP B C 1
ATOM 7552 O O . ASP B 1 385 ? 8.453 30.672 -7.984 1 93.81 385 ASP B O 1
ATOM 7556 N N . HIS B 1 386 ? 10.305 30.141 -6.871 1 96.81 386 HIS B N 1
ATOM 7557 C CA . HIS B 1 386 ? 9.625 29.922 -5.602 1 96.81 386 HIS B CA 1
ATOM 7558 C C . HIS B 1 386 ? 10.586 30.047 -4.43 1 96.81 386 HIS B C 1
ATOM 7560 O O . HIS B 1 386 ? 11.805 30.062 -4.621 1 96.81 386 HIS B O 1
ATOM 7566 N N . SER B 1 387 ? 10.062 30.188 -3.227 1 97.81 387 SER B N 1
ATOM 7567 C CA . SER B 1 387 ? 10.898 30.359 -2.041 1 97.81 387 SER B CA 1
ATOM 7568 C C . SER B 1 387 ? 10.641 29.25 -1.019 1 97.81 387 SER B C 1
ATOM 7570 O O . SER B 1 387 ? 10.766 29.484 0.188 1 97.81 387 SER B O 1
ATOM 7572 N N . ILE B 1 388 ? 10.211 28.094 -1.505 1 97.75 388 ILE B N 1
ATOM 7573 C CA . ILE B 1 388 ? 9.945 26.969 -0.619 1 97.75 388 ILE B CA 1
ATOM 7574 C C . ILE B 1 388 ? 11.266 26.359 -0.142 1 97.75 388 ILE B C 1
ATOM 7576 O O . ILE B 1 388 ? 12.172 26.125 -0.944 1 97.75 388 ILE B O 1
ATOM 7580 N N . ASP B 1 389 ? 11.359 26.109 1.157 1 97.81 389 ASP B N 1
ATOM 7581 C CA . ASP B 1 389 ? 12.594 25.578 1.736 1 97.81 389 ASP B CA 1
ATOM 7582 C C . ASP B 1 389 ? 12.484 24.078 1.991 1 97.81 389 ASP B C 1
ATOM 7584 O O . ASP B 1 389 ? 13.5 23.391 2.088 1 97.81 389 ASP B O 1
ATOM 7588 N N . ALA B 1 390 ? 11.281 23.609 2.188 1 97.56 390 ALA B N 1
ATOM 7589 C CA . ALA B 1 390 ? 11.055 22.203 2.494 1 97.56 390 ALA B CA 1
ATOM 7590 C C . ALA B 1 390 ? 9.734 21.719 1.905 1 97.56 390 ALA B C 1
ATOM 7592 O O . ALA B 1 390 ? 8.742 22.453 1.911 1 97.56 390 ALA B O 1
ATOM 7593 N N . PHE B 1 391 ? 9.742 20.5 1.395 1 97.75 391 PHE B N 1
ATOM 7594 C CA . PHE B 1 391 ? 8.539 19.875 0.853 1 97.75 391 PHE B CA 1
ATOM 7595 C C . PHE B 1 391 ? 8.094 18.719 1.731 1 97.75 391 PHE B C 1
ATOM 7597 O O . PHE B 1 391 ? 8.906 17.875 2.109 1 97.75 391 PHE B O 1
ATOM 7604 N N . CYS B 1 392 ? 6.871 18.703 2.129 1 97.31 392 CYS B N 1
ATOM 7605 C CA . CYS B 1 392 ? 6.246 17.609 2.859 1 97.31 392 CYS B CA 1
ATOM 7606 C C . CYS B 1 392 ? 5.371 16.766 1.938 1 97.31 392 CYS B C 1
ATOM 7608 O O . CYS B 1 392 ? 4.227 17.141 1.656 1 97.31 392 CYS B O 1
ATOM 7610 N N . VAL B 1 393 ? 5.887 15.641 1.557 1 96.94 393 VAL B N 1
ATOM 7611 C CA . VAL B 1 393 ? 5.18 14.781 0.611 1 96.94 393 VAL B CA 1
ATOM 7612 C C . VAL B 1 393 ? 4.617 13.562 1.34 1 96.94 393 VAL B C 1
ATOM 7614 O O . VAL B 1 393 ? 5.336 12.891 2.078 1 96.94 393 VAL B O 1
ATOM 7617 N N . GLY B 1 394 ? 3.373 13.273 1.168 1 95.56 394 GLY B N 1
ATOM 7618 C CA . GLY B 1 394 ? 2.729 12.203 1.919 1 95.56 394 GLY B CA 1
ATOM 7619 C C . GLY B 1 394 ? 2.168 11.109 1.036 1 95.56 394 GLY B C 1
ATOM 7620 O O . GLY B 1 394 ? 2.902 10.219 0.599 1 95.56 394 GLY B O 1
ATOM 7621 N N . THR B 1 395 ? 0.938 11.227 0.597 1 96.75 395 THR B N 1
ATOM 7622 C CA . THR B 1 395 ? 0.127 10.203 -0.048 1 96.75 395 THR B CA 1
ATOM 7623 C C . THR B 1 395 ? 0.8 9.703 -1.323 1 96.75 395 THR B C 1
ATOM 7625 O O . THR B 1 395 ? 0.917 8.492 -1.538 1 96.75 395 THR B O 1
ATOM 7628 N N . ASN B 1 396 ? 1.28 10.586 -2.182 1 97.38 396 ASN B N 1
ATOM 7629 C CA . ASN B 1 396 ? 1.836 10.211 -3.477 1 97.38 396 ASN B CA 1
ATOM 7630 C C . ASN B 1 396 ? 3.15 9.445 -3.322 1 97.38 396 ASN B C 1
ATOM 7632 O O . ASN B 1 396 ? 3.48 8.594 -4.152 1 97.38 396 ASN B O 1
ATOM 7636 N N . LEU B 1 397 ? 3.836 9.75 -2.258 1 98.06 397 LEU B N 1
ATOM 7637 C CA . LEU B 1 397 ? 5.078 9.031 -1.988 1 98.06 397 LEU B CA 1
ATOM 7638 C C . LEU B 1 397 ? 4.797 7.629 -1.468 1 98.06 397 LEU B C 1
ATOM 7640 O O . LEU B 1 397 ? 5.258 6.641 -2.049 1 98.06 397 LEU B O 1
ATOM 7644 N N . VAL B 1 398 ? 3.973 7.484 -0.425 1 98 398 VAL B N 1
ATOM 7645 C CA . VAL B 1 398 ? 3.883 6.242 0.335 1 98 398 VAL B CA 1
ATOM 7646 C C . VAL B 1 398 ? 3.061 5.219 -0.445 1 98 398 VAL B C 1
ATOM 7648 O O . VAL B 1 398 ? 3.227 4.012 -0.26 1 98 398 VAL B O 1
ATOM 7651 N N . THR B 1 399 ? 2.17 5.656 -1.354 1 97.81 399 THR B N 1
ATOM 7652 C CA . THR B 1 399 ? 1.354 4.734 -2.139 1 97.81 399 THR B CA 1
ATOM 7653 C C . THR B 1 399 ? 1.974 4.5 -3.514 1 97.81 399 THR B C 1
ATOM 7655 O O . THR B 1 399 ? 1.463 3.703 -4.301 1 97.81 399 THR B O 1
ATOM 7658 N N . CYS B 1 400 ? 3.051 5.207 -3.771 1 97.75 400 CYS B N 1
ATOM 7659 C CA . CYS B 1 400 ? 3.641 5.152 -5.105 1 97.75 400 CYS B CA 1
ATOM 7660 C C . CYS B 1 400 ? 2.576 5.336 -6.18 1 97.75 400 CYS B C 1
ATOM 7662 O O . CYS B 1 400 ? 2.447 4.508 -7.078 1 97.75 400 CYS B O 1
ATOM 7664 N N . GLN B 1 401 ? 1.945 6.461 -6.109 1 95.06 401 GLN B N 1
ATOM 7665 C CA . GLN B 1 401 ? 0.729 6.746 -6.863 1 95.06 401 GLN B CA 1
ATOM 7666 C C . GLN B 1 401 ? 0.933 6.496 -8.352 1 95.06 401 GLN B C 1
ATOM 7668 O O . GLN B 1 401 ? 0.037 5.988 -9.031 1 95.06 401 GLN B O 1
ATOM 7673 N N . LYS B 1 402 ? 2.07 6.805 -8.93 1 94.44 402 LYS B N 1
ATOM 7674 C CA . LYS B 1 402 ? 2.334 6.652 -10.359 1 94.44 402 LYS B CA 1
ATOM 7675 C C . LYS B 1 402 ? 2.346 5.18 -10.766 1 94.44 402 LYS B C 1
ATOM 7677 O O . LYS B 1 402 ? 1.994 4.84 -11.891 1 94.44 402 LYS B O 1
ATOM 7682 N N . GLN B 1 403 ? 2.85 4.363 -9.844 1 96.69 403 GLN B N 1
ATOM 7683 C CA . GLN B 1 403 ? 2.982 2.924 -10.039 1 96.69 403 GLN B CA 1
ATOM 7684 C C . GLN B 1 403 ? 3.1 2.199 -8.703 1 96.69 403 GLN B C 1
ATOM 7686 O O . GLN B 1 403 ? 4.195 2.086 -8.148 1 96.69 403 GLN B O 1
ATOM 7691 N N . PRO B 1 404 ? 2.061 1.563 -8.312 1 96.75 404 PRO B N 1
ATOM 7692 C CA . PRO B 1 404 ? 2.023 1.102 -6.926 1 96.75 404 PRO B CA 1
ATOM 7693 C C . PRO B 1 404 ? 2.656 -0.277 -6.746 1 96.75 404 PRO B C 1
ATOM 7695 O O . PRO B 1 404 ? 2.582 -0.856 -5.66 1 96.75 404 PRO B O 1
ATOM 7698 N N . ALA B 1 405 ? 3.314 -0.876 -7.801 1 96.94 405 ALA B N 1
ATOM 7699 C CA . ALA B 1 405 ? 4.004 -2.156 -7.676 1 96.94 405 ALA B CA 1
ATOM 7700 C C . ALA B 1 405 ? 5.242 -2.205 -8.57 1 96.94 405 ALA B C 1
ATOM 7702 O O . ALA B 1 405 ? 5.23 -1.67 -9.68 1 96.94 405 ALA B O 1
ATOM 7703 N N . LEU B 1 406 ? 6.316 -2.801 -8.141 1 97.44 406 LEU B N 1
ATOM 7704 C CA . LEU B 1 406 ? 7.543 -2.949 -8.914 1 97.44 406 LEU B CA 1
ATOM 7705 C C . LEU B 1 406 ? 7.453 -4.156 -9.844 1 97.44 406 LEU B C 1
ATOM 7707 O O . LEU B 1 406 ? 7.91 -4.094 -10.992 1 97.44 406 LEU B O 1
ATOM 7711 N N . GLY B 1 407 ? 6.977 -5.258 -9.359 1 96 407 GLY B N 1
ATOM 7712 C CA . GLY B 1 407 ? 6.773 -6.43 -10.195 1 96 407 GLY B CA 1
ATOM 7713 C C . GLY B 1 407 ? 7.969 -7.367 -10.211 1 96 407 GLY B C 1
ATOM 7714 O O . GLY B 1 407 ? 8.344 -7.8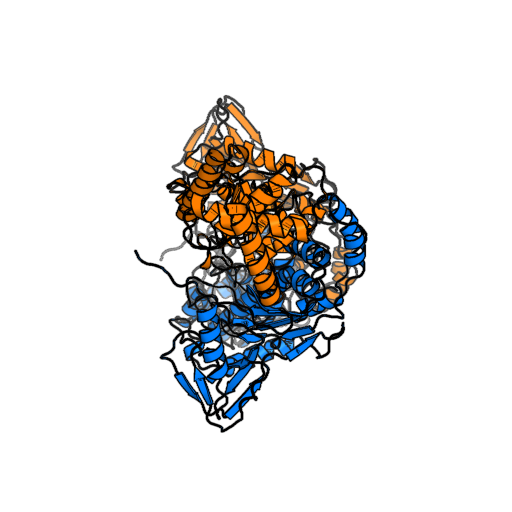91 -11.258 1 96 407 GLY B O 1
ATOM 7715 N N . CYS B 1 408 ? 8.57 -7.574 -9.117 1 97.5 408 CYS B N 1
ATOM 7716 C CA . CYS B 1 408 ? 9.625 -8.57 -9.023 1 97.5 408 CYS B CA 1
ATOM 7717 C C . CYS B 1 408 ? 9.078 -9.977 -9.25 1 97.5 408 CYS B C 1
ATOM 7719 O O . CYS B 1 408 ? 7.918 -10.25 -8.938 1 97.5 408 CYS B O 1
ATOM 7721 N N . VAL B 1 409 ? 9.938 -10.812 -9.82 1 96.25 409 VAL B N 1
ATOM 7722 C CA . VAL B 1 409 ? 9.602 -12.211 -10.055 1 96.25 409 VAL B CA 1
ATOM 7723 C C . VAL B 1 409 ? 10.641 -13.117 -9.391 1 96.25 409 VAL B C 1
ATOM 7725 O O . VAL B 1 409 ? 11.711 -12.656 -9 1 96.25 409 VAL B O 1
ATOM 7728 N N . TYR B 1 410 ? 10.305 -14.273 -9.164 1 97.5 410 TYR B N 1
ATOM 7729 C CA . TYR B 1 410 ? 11.094 -15.344 -8.555 1 97.5 410 TYR B CA 1
ATOM 7730 C C . TYR B 1 410 ? 11.125 -16.578 -9.461 1 97.5 410 TYR B C 1
ATOM 7732 O O . TYR B 1 410 ? 10.117 -17.266 -9.602 1 97.5 410 TYR B O 1
ATOM 7740 N N . LYS B 1 411 ? 12.32 -16.891 -10.055 1 96.5 411 LYS B N 1
ATOM 7741 C CA . LYS B 1 411 ? 12.344 -17.891 -11.109 1 96.5 411 LYS B CA 1
ATOM 7742 C C . LYS B 1 411 ? 13.391 -18.969 -10.82 1 96.5 411 LYS B C 1
ATOM 7744 O O . LYS B 1 411 ? 14.523 -18.656 -10.445 1 96.5 411 LYS B O 1
ATOM 7749 N N . LEU B 1 412 ? 12.977 -20.219 -10.977 1 96.75 412 LEU B N 1
ATOM 7750 C CA . LEU B 1 412 ? 13.914 -21.328 -10.93 1 96.75 412 LEU B CA 1
ATOM 7751 C C . LEU B 1 412 ? 14.836 -21.312 -12.148 1 96.75 412 LEU B C 1
ATOM 7753 O O . LEU B 1 412 ? 14.375 -21.375 -13.289 1 96.75 412 LEU B O 1
ATOM 7757 N N . VAL B 1 413 ? 16.156 -21.281 -11.906 1 96.06 413 VAL B N 1
ATOM 7758 C CA . VAL B 1 413 ? 17.062 -21.141 -13.039 1 96.06 413 VAL B CA 1
ATOM 7759 C C . VAL B 1 413 ? 17.953 -22.375 -13.133 1 96.06 413 VAL B C 1
ATOM 7761 O O . VAL B 1 413 ? 18.641 -22.578 -14.141 1 96.06 413 VAL B O 1
ATOM 7764 N N . GLU B 1 414 ? 18.016 -23.109 -12.094 1 95.06 414 GLU B N 1
ATOM 7765 C CA . GLU B 1 414 ? 18.844 -24.297 -12.07 1 95.06 414 GLU B CA 1
ATOM 7766 C C . GLU B 1 414 ? 18.312 -25.328 -11.062 1 95.06 414 GLU B C 1
ATOM 7768 O O . GLU B 1 414 ? 17.875 -24.953 -9.969 1 95.06 414 GLU B O 1
ATOM 7773 N N . ILE B 1 415 ? 18.281 -26.625 -11.406 1 94.69 415 ILE B N 1
ATOM 7774 C CA . ILE B 1 415 ? 17.891 -27.719 -10.531 1 94.69 415 ILE B CA 1
ATOM 7775 C C . ILE B 1 415 ? 18.875 -28.875 -10.656 1 94.69 415 ILE B C 1
ATOM 7777 O O . ILE B 1 415 ? 19.109 -29.391 -11.758 1 94.69 415 ILE B O 1
ATOM 7781 N N . ASN B 1 416 ? 19.453 -29.297 -9.523 1 94.44 416 ASN B N 1
ATOM 7782 C CA . ASN B 1 416 ? 20.453 -30.344 -9.492 1 94.44 416 ASN B CA 1
ATOM 7783 C C . ASN B 1 416 ? 21.578 -30.094 -10.5 1 94.44 416 ASN B C 1
ATOM 7785 O O . ASN B 1 416 ? 21.984 -31 -11.227 1 94.44 416 ASN B O 1
ATOM 7789 N N . GLY B 1 417 ? 21.938 -28.859 -10.594 1 91.06 417 GLY B N 1
ATOM 7790 C CA . GLY B 1 417 ? 23.047 -28.5 -11.453 1 91.06 417 GLY B CA 1
ATOM 7791 C C . GLY B 1 417 ? 22.641 -28.328 -12.914 1 91.06 417 GLY B C 1
ATOM 7792 O O . GLY B 1 417 ? 23.453 -27.922 -13.742 1 91.06 417 GLY B O 1
ATOM 7793 N N . THR B 1 418 ? 21.453 -28.609 -13.258 1 91.19 418 THR B N 1
ATOM 7794 C CA . THR B 1 418 ? 20.969 -28.5 -14.633 1 91.19 418 THR B CA 1
ATOM 7795 C C . THR B 1 418 ? 20.234 -27.188 -14.844 1 91.19 418 THR B C 1
ATOM 7797 O O . THR B 1 418 ? 19.219 -26.922 -14.203 1 91.19 418 THR B O 1
ATOM 7800 N N . PRO B 1 419 ? 20.688 -26.391 -15.789 1 92.06 419 PRO B N 1
ATOM 7801 C CA . PRO B 1 419 ? 20 -25.125 -16.078 1 92.06 419 PRO B CA 1
ATOM 7802 C C . PRO B 1 419 ? 18.578 -25.359 -16.625 1 92.06 419 PRO B C 1
ATOM 7804 O O . PRO B 1 419 ? 18.344 -26.281 -17.391 1 92.06 419 PRO B O 1
ATOM 7807 N N . THR B 1 420 ? 17.672 -24.531 -16.141 1 87.75 420 THR B N 1
ATOM 7808 C CA . THR B 1 420 ? 16.297 -24.625 -16.594 1 87.75 420 THR B CA 1
ATOM 7809 C C . THR B 1 420 ? 15.75 -23.234 -16.938 1 87.75 420 THR B C 1
ATOM 7811 O O . THR B 1 420 ? 16.328 -22.219 -16.547 1 87.75 420 THR B O 1
ATOM 7814 N N . MET B 1 421 ? 14.695 -23.172 -17.844 1 83.12 421 MET B N 1
ATOM 7815 C CA . MET B 1 421 ? 14.047 -21.906 -18.188 1 83.12 421 MET B CA 1
ATOM 7816 C C . MET B 1 421 ? 12.594 -22.125 -18.578 1 83.12 421 MET B C 1
ATOM 7818 O O . MET B 1 421 ? 12.234 -23.219 -19.047 1 83.12 421 MET B O 1
ATOM 7822 N N . LYS B 1 422 ? 11.758 -21.188 -18.188 1 79.38 422 LYS B N 1
ATOM 7823 C CA . LYS B 1 422 ? 10.406 -21.156 -18.719 1 79.38 422 LYS B CA 1
ATOM 7824 C C . LYS B 1 422 ? 10.398 -20.672 -20.172 1 79.38 422 LYS B C 1
ATOM 7826 O O . LYS B 1 422 ? 11.133 -19.75 -20.531 1 79.38 422 LYS B O 1
ATOM 7831 N N . LEU B 1 423 ? 9.648 -21.406 -21 1 76.62 423 LEU B N 1
ATOM 7832 C CA . LEU B 1 423 ? 9.547 -20.969 -22.391 1 76.62 423 LEU B CA 1
ATOM 7833 C C . LEU B 1 423 ? 8.531 -19.844 -22.531 1 76.62 423 LEU B C 1
ATOM 7835 O O . LEU B 1 423 ? 7.48 -19.859 -21.875 1 76.62 423 LEU B O 1
ATOM 7839 N N . SER B 1 424 ? 8.938 -18.719 -23.062 1 66 424 SER B N 1
ATOM 7840 C CA . SER B 1 424 ? 8 -17.641 -23.359 1 66 424 SER B CA 1
ATOM 7841 C C . SER B 1 424 ? 7.805 -17.484 -24.875 1 66 424 SER B C 1
ATOM 7843 O O . SER B 1 424 ? 8.719 -17.75 -25.656 1 66 424 SER B O 1
ATOM 7845 N N . ALA B 1 425 ? 6.527 -17.219 -25.172 1 63.22 425 ALA B N 1
ATOM 7846 C CA . ALA B 1 425 ? 6.254 -16.938 -26.578 1 63.22 425 ALA B CA 1
ATOM 7847 C C . ALA B 1 425 ? 7.055 -15.734 -27.078 1 63.22 425 ALA B C 1
ATOM 7849 O O . ALA B 1 425 ? 7.371 -15.641 -28.266 1 63.22 425 ALA B O 1
ATOM 7850 N N . ASP B 1 426 ? 7.281 -14.914 -26.094 1 65.44 426 ASP B N 1
ATOM 7851 C CA . ASP B 1 426 ? 8.047 -13.695 -26.375 1 65.44 426 ASP B CA 1
ATOM 7852 C C . ASP B 1 426 ? 9.477 -13.812 -25.859 1 65.44 426 ASP B C 1
ATOM 7854 O O . ASP B 1 426 ? 9.695 -13.914 -24.656 1 65.44 426 ASP B O 1
ATOM 7858 N N . PHE B 1 427 ? 10.367 -13.844 -26.781 1 65.81 427 PHE B N 1
ATOM 7859 C CA . PHE B 1 427 ? 11.781 -13.969 -26.438 1 65.81 427 PHE B CA 1
ATOM 7860 C C . PHE B 1 427 ? 12.195 -12.875 -25.469 1 65.81 427 PHE B C 1
ATOM 7862 O O . PHE B 1 427 ? 13.055 -13.094 -24.609 1 65.81 427 PHE B O 1
ATOM 7869 N N . GLU B 1 428 ? 11.555 -11.758 -25.625 1 66.44 428 GLU B N 1
ATOM 7870 C CA . GLU B 1 428 ? 11.922 -10.625 -24.766 1 66.44 428 GLU B CA 1
ATOM 7871 C C . GLU B 1 428 ? 11.594 -10.906 -23.312 1 66.44 428 GLU B C 1
ATOM 7873 O O . GLU B 1 428 ? 12.164 -10.289 -22.406 1 66.44 428 GLU B O 1
ATOM 7878 N N . LYS B 1 429 ? 10.797 -11.93 -23.047 1 71.31 429 LYS B N 1
ATOM 7879 C CA . LYS B 1 429 ? 10.367 -12.234 -21.688 1 71.31 429 LYS B CA 1
ATOM 7880 C C . LYS B 1 429 ? 11.039 -13.508 -21.172 1 71.31 429 LYS B C 1
ATOM 7882 O O . LYS B 1 429 ? 10.68 -14.023 -20.109 1 71.31 429 LYS B O 1
ATOM 7887 N N . LEU B 1 430 ? 12.094 -13.781 -21.859 1 78.5 430 LEU B N 1
ATOM 7888 C CA . LEU B 1 430 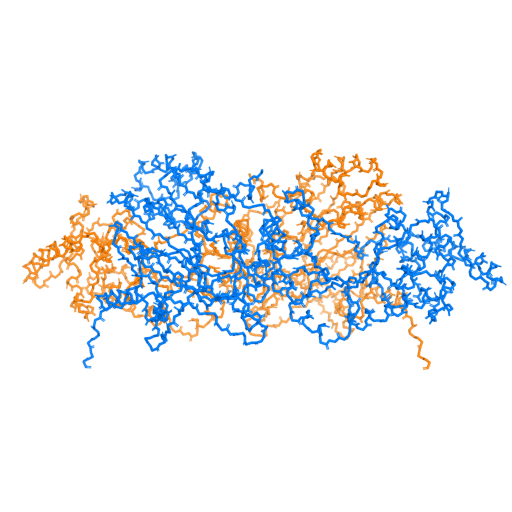? 12.727 -15.047 -21.5 1 78.5 430 LEU B CA 1
ATOM 7889 C C . LEU B 1 430 ? 13.531 -14.898 -20.203 1 78.5 430 LEU B C 1
ATOM 7891 O O . LEU B 1 430 ? 14.148 -13.859 -19.969 1 78.5 430 LEU B O 1
ATOM 7895 N N . THR B 1 431 ? 13.43 -15.906 -19.422 1 86.06 431 THR B N 1
ATOM 7896 C CA . THR B 1 431 ? 14.281 -16 -18.234 1 86.06 431 THR B CA 1
ATOM 7897 C C . THR B 1 431 ? 15.625 -16.641 -18.594 1 86.06 431 THR B C 1
ATOM 7899 O O . THR B 1 431 ? 15.664 -17.703 -19.219 1 86.06 431 THR B O 1
ATOM 7902 N N . LEU B 1 432 ? 16.719 -16.031 -18.25 1 92 432 LEU B N 1
ATOM 7903 C CA . LEU B 1 432 ? 18.047 -16.562 -18.516 1 92 432 LEU B CA 1
ATOM 7904 C C . LEU B 1 432 ? 18.312 -17.797 -17.656 1 92 432 LEU B C 1
ATOM 7906 O O . LEU B 1 432 ? 18.125 -17.75 -16.438 1 92 432 LEU B O 1
ATOM 7910 N N . PRO B 1 433 ? 18.672 -18.875 -18.266 1 92.38 433 PRO B N 1
ATOM 7911 C CA . PRO B 1 433 ? 18.875 -20.125 -17.516 1 92.38 433 PRO B CA 1
ATOM 7912 C C . PRO B 1 433 ? 20.188 -20.141 -16.734 1 92.38 433 PRO B C 1
ATOM 7914 O O . PRO B 1 433 ? 21.125 -19.422 -17.078 1 92.38 433 PRO B O 1
ATOM 7917 N N . GLY B 1 434 ? 20.234 -20.969 -15.711 1 94 434 GLY B N 1
ATOM 7918 C CA . GLY B 1 434 ? 21.453 -21.203 -14.953 1 94 434 GLY B CA 1
ATOM 7919 C C . GLY B 1 434 ? 21.75 -20.109 -13.953 1 94 434 GLY B C 1
ATOM 7920 O O . GLY B 1 434 ? 21.281 -18.969 -14.102 1 94 434 GLY B O 1
ATOM 7921 N N . LYS B 1 435 ? 22.562 -20.453 -13.07 1 94.94 435 LYS B N 1
ATOM 7922 C CA . LYS B 1 435 ? 23.047 -19.516 -12.062 1 94.94 435 LYS B CA 1
ATOM 7923 C C . LYS B 1 435 ? 23.938 -18.453 -12.672 1 94.94 435 LYS B C 1
ATOM 7925 O O . LYS B 1 435 ? 24.906 -18.766 -13.367 1 94.94 435 LYS B O 1
ATOM 7930 N N . LYS B 1 436 ? 23.609 -17.172 -12.344 1 97.12 436 LYS B N 1
ATOM 7931 C CA . LYS B 1 436 ? 24.406 -16.094 -12.922 1 97.12 436 LYS B CA 1
ATOM 7932 C C . LYS B 1 436 ? 25.281 -15.438 -11.859 1 97.12 436 LYS B C 1
ATOM 7934 O O . LYS B 1 436 ? 24.906 -15.375 -10.688 1 97.12 436 LYS B O 1
ATOM 7939 N N . VAL B 1 437 ? 26.422 -15.023 -12.273 1 98 437 VAL B N 1
ATOM 7940 C CA . VAL B 1 437 ? 27.234 -14.047 -11.547 1 98 437 VAL B CA 1
ATOM 7941 C C . VAL B 1 437 ? 27.156 -12.695 -12.25 1 98 437 VAL B C 1
ATOM 7943 O O . VAL B 1 437 ? 27.266 -12.617 -13.477 1 98 437 VAL B O 1
ATOM 7946 N N . VAL B 1 438 ? 26.922 -11.672 -11.477 1 98.44 438 VAL B N 1
ATOM 7947 C CA . VAL B 1 438 ? 26.672 -10.359 -12.062 1 98.44 438 VAL B CA 1
ATOM 7948 C C . VAL B 1 438 ? 27.828 -9.422 -11.727 1 98.44 438 VAL B C 1
ATOM 7950 O O . VAL B 1 438 ? 28.203 -9.273 -10.555 1 98.44 438 VAL B O 1
ATOM 7953 N N . TYR B 1 439 ? 28.391 -8.805 -12.75 1 98.62 439 TYR B N 1
ATOM 7954 C CA . TYR B 1 439 ? 29.453 -7.809 -12.594 1 98.62 439 TYR B CA 1
ATOM 7955 C C . TYR B 1 439 ? 29.016 -6.453 -13.141 1 98.62 439 TYR B C 1
ATOM 7957 O O . TYR B 1 439 ? 28.359 -6.383 -14.18 1 98.62 439 TYR B O 1
ATOM 7965 N N . ARG B 1 440 ? 29.328 -5.473 -12.461 1 98.5 440 ARG B N 1
ATOM 7966 C CA . ARG B 1 440 ? 29.203 -4.121 -13.008 1 98.5 440 ARG B CA 1
ATOM 7967 C C . ARG B 1 440 ? 30.562 -3.596 -13.453 1 98.5 440 ARG B C 1
ATOM 7969 O O . ARG B 1 440 ? 31.516 -3.588 -12.68 1 98.5 440 ARG B O 1
ATOM 7976 N N . LEU B 1 441 ? 30.609 -3.119 -14.633 1 98.5 441 LEU B N 1
ATOM 7977 C CA . LEU B 1 441 ? 31.828 -2.57 -15.219 1 98.5 441 LEU B CA 1
ATOM 7978 C C . LEU B 1 441 ? 31.812 -1.047 -15.18 1 98.5 441 LEU B C 1
ATOM 7980 O O . LEU B 1 441 ? 30.812 -0.423 -15.539 1 98.5 441 LEU B O 1
ATOM 7984 N N . TYR B 1 442 ? 32.906 -0.509 -14.719 1 98.25 442 TYR B N 1
ATOM 7985 C CA . TYR B 1 442 ? 33.031 0.94 -14.617 1 98.25 442 TYR B CA 1
ATOM 7986 C C . TYR B 1 442 ? 34.094 1.456 -15.562 1 98.25 442 TYR B C 1
ATOM 7988 O O . TYR B 1 442 ? 35.062 0.738 -15.883 1 98.25 442 TYR B O 1
ATOM 7996 N N . SER B 1 443 ? 33.938 2.697 -15.93 1 97.06 443 SER B N 1
ATOM 7997 C CA . SER B 1 443 ? 34.969 3.377 -16.672 1 97.06 443 SER B CA 1
ATOM 7998 C C . SER B 1 443 ? 36.156 3.727 -15.773 1 97.06 443 SER B C 1
ATOM 8000 O O . SER B 1 443 ? 36.094 3.555 -14.555 1 97.06 443 SER B O 1
ATOM 8002 N N . GLN B 1 444 ? 37.188 4.203 -16.406 1 95.38 444 GLN B N 1
ATOM 8003 C CA . GLN B 1 444 ? 38.375 4.656 -15.656 1 95.38 444 GLN B CA 1
ATOM 8004 C C . GLN B 1 444 ? 38 5.832 -14.758 1 95.38 444 GLN B C 1
ATOM 8006 O O . GLN B 1 444 ? 38.594 6.004 -13.688 1 95.38 444 GLN B O 1
ATOM 8011 N N . GLN B 1 445 ? 37.031 6.57 -15.133 1 94.88 445 GLN B N 1
ATOM 8012 C CA . GLN B 1 445 ? 36.625 7.758 -14.391 1 94.88 445 GLN B CA 1
ATOM 8013 C C . GLN B 1 445 ? 35.594 7.398 -13.305 1 94.88 445 GLN B C 1
ATOM 8015 O O . GLN B 1 445 ? 35.219 8.25 -12.5 1 94.88 445 GLN B O 1
ATOM 8020 N N . GLY B 1 446 ? 35.125 6.195 -13.297 1 94.62 446 GLY B N 1
ATOM 8021 C CA . GLY B 1 446 ? 34.281 5.758 -12.211 1 94.62 446 GLY B CA 1
ATOM 8022 C C . GLY B 1 446 ? 32.812 5.699 -12.602 1 94.62 446 GLY B C 1
ATOM 8023 O O . GLY B 1 446 ? 31.953 5.43 -11.766 1 94.62 446 GLY B O 1
ATOM 8024 N N . GLU B 1 447 ? 32.594 5.844 -13.852 1 96.44 447 GLU B N 1
ATOM 8025 C CA . GLU B 1 447 ? 31.203 5.785 -14.336 1 96.44 447 GLU B CA 1
ATOM 8026 C C . GLU B 1 447 ? 30.781 4.348 -14.625 1 96.44 447 GLU B C 1
ATOM 8028 O O . GLU B 1 447 ? 31.531 3.582 -15.234 1 96.44 447 GLU B O 1
ATOM 8033 N N . ALA B 1 448 ? 29.547 4.047 -14.148 1 97.81 448 ALA B N 1
ATOM 8034 C CA . ALA B 1 448 ? 29.016 2.729 -14.469 1 97.81 448 ALA B CA 1
ATOM 8035 C C . ALA B 1 448 ? 28.719 2.607 -15.969 1 97.81 448 ALA B C 1
ATOM 8037 O O . ALA B 1 448 ? 28 3.434 -16.531 1 97.81 448 ALA B O 1
ATOM 8038 N N . LEU B 1 449 ? 29.266 1.604 -16.578 1 97.25 449 LEU B N 1
ATOM 8039 C CA . LEU B 1 449 ? 29.141 1.433 -18.016 1 97.25 449 LEU B CA 1
ATOM 8040 C C . LEU B 1 449 ? 28.016 0.46 -18.344 1 97.25 449 LEU B C 1
ATOM 8042 O O . LEU B 1 449 ? 27.125 0.777 -19.141 1 97.25 449 LEU B O 1
ATOM 8046 N N . LEU B 1 450 ? 28.062 -0.68 -17.781 1 97.88 450 LEU B N 1
ATOM 8047 C CA . LEU B 1 450 ? 27.031 -1.689 -18 1 97.88 450 LEU B CA 1
ATOM 8048 C C . LEU B 1 450 ? 27.125 -2.801 -16.953 1 97.88 450 LEU B C 1
ATOM 8050 O O . LEU B 1 450 ? 28.125 -2.898 -16.234 1 97.88 450 LEU B O 1
ATOM 8054 N N . ASP B 1 451 ? 26.094 -3.566 -16.766 1 98.62 451 ASP B N 1
ATOM 8055 C CA . ASP B 1 451 ? 26.094 -4.801 -15.984 1 98.62 451 ASP B CA 1
ATOM 8056 C C . ASP B 1 451 ? 26.297 -6.016 -16.891 1 98.62 451 ASP B C 1
ATOM 8058 O O . ASP B 1 451 ? 25.641 -6.133 -17.938 1 98.62 451 ASP B O 1
ATOM 8062 N N . LEU B 1 452 ? 27.172 -6.867 -16.484 1 98.56 452 LEU B N 1
ATOM 8063 C CA . LEU B 1 452 ? 27.5 -8.062 -17.25 1 98.56 452 LEU B CA 1
ATOM 8064 C C . LEU B 1 452 ? 27.141 -9.328 -16.469 1 98.56 452 LEU B C 1
ATOM 8066 O O . LEU B 1 452 ? 27.688 -9.555 -15.383 1 98.56 452 LEU B O 1
ATOM 8070 N N . MET B 1 453 ? 26.234 -10.094 -17 1 98.56 453 MET B N 1
ATOM 8071 C CA . MET B 1 453 ? 25.891 -11.375 -16.406 1 98.56 453 MET B CA 1
ATOM 8072 C C . MET B 1 453 ? 26.688 -12.508 -17.047 1 98.56 453 MET B C 1
ATOM 8074 O O . MET B 1 453 ? 26.781 -12.594 -18.281 1 98.56 453 MET B O 1
ATOM 8078 N N . LYS B 1 454 ? 27.266 -13.336 -16.219 1 97.81 454 LYS B N 1
ATOM 8079 C CA . LYS B 1 454 ? 28.047 -14.492 -16.641 1 97.81 454 LYS B CA 1
ATOM 8080 C C . LYS B 1 454 ? 27.562 -15.766 -15.953 1 97.81 454 LYS B C 1
ATOM 8082 O O . LYS B 1 454 ? 26.891 -15.703 -14.922 1 97.81 454 LYS B O 1
ATOM 8087 N N . ARG B 1 455 ? 27.875 -16.875 -16.562 1 95.62 455 ARG B N 1
ATOM 8088 C CA . ARG B 1 455 ? 27.656 -18.141 -15.891 1 95.62 455 ARG B CA 1
ATOM 8089 C C . ARG B 1 455 ? 28.609 -18.328 -14.727 1 95.62 455 ARG B C 1
ATOM 8091 O O . ARG B 1 455 ? 29.703 -17.75 -14.719 1 95.62 455 ARG B O 1
ATOM 8098 N N . SER B 1 456 ? 28.25 -19.156 -13.844 1 92.69 456 SER B N 1
ATOM 8099 C CA . SER B 1 456 ? 28.984 -19.281 -12.594 1 92.69 456 SER B CA 1
ATOM 8100 C C . SER B 1 456 ? 30.375 -19.859 -12.82 1 92.69 456 SER B C 1
ATOM 8102 O O . SER B 1 456 ? 31.297 -19.609 -12.039 1 92.69 456 SER B O 1
ATOM 8104 N N . TYR B 1 457 ? 30.562 -20.594 -13.867 1 92.56 457 TYR B N 1
ATOM 8105 C CA . TYR B 1 457 ? 31.844 -21.25 -14.07 1 92.56 457 TYR B CA 1
ATOM 8106 C C . TYR B 1 457 ? 32.781 -20.375 -14.914 1 92.56 457 TYR B C 1
ATOM 8108 O O . TYR B 1 457 ? 33.969 -20.688 -15.055 1 92.56 457 TYR B O 1
ATOM 8116 N N . GLU B 1 458 ? 32.25 -19.281 -15.469 1 96 458 GLU B N 1
ATOM 8117 C CA . GLU B 1 458 ? 33.062 -18.391 -16.297 1 96 458 GLU B CA 1
ATOM 8118 C C . GLU B 1 458 ? 34.031 -17.562 -15.43 1 96 458 GLU B C 1
ATOM 8120 O O . GLU B 1 458 ? 33.688 -17.203 -14.297 1 96 458 GLU B O 1
ATOM 8125 N N . ASP B 1 459 ? 35.125 -17.266 -16.031 1 95.88 459 ASP B N 1
ATOM 8126 C CA . ASP B 1 459 ? 36.094 -16.406 -15.328 1 95.88 459 ASP B CA 1
ATOM 8127 C C . ASP B 1 459 ? 35.531 -14.992 -15.148 1 95.88 459 ASP B C 1
ATOM 8129 O O . ASP B 1 459 ? 34.844 -14.484 -16.016 1 95.88 459 ASP B O 1
ATOM 8133 N N . ALA B 1 460 ? 35.938 -14.391 -14.047 1 97.06 460 ALA B N 1
ATOM 8134 C CA . ALA B 1 460 ? 35.531 -13 -13.805 1 97.06 460 ALA B CA 1
ATOM 8135 C C . ALA B 1 460 ? 36.188 -12.062 -14.82 1 97.06 460 ALA B C 1
ATOM 8137 O O . ALA B 1 460 ? 37.344 -12.289 -15.242 1 97.06 460 ALA B O 1
ATOM 8138 N N . PRO B 1 461 ? 35.438 -11.055 -15.234 1 97.12 461 PRO B N 1
ATOM 8139 C CA . PRO B 1 461 ? 36.094 -10.047 -16.078 1 97.12 461 PRO B CA 1
ATOM 8140 C C . PRO B 1 461 ? 37.25 -9.344 -15.375 1 97.12 461 PRO B C 1
ATOM 8142 O O . PRO B 1 461 ? 37.188 -9.148 -14.156 1 97.12 461 PRO B O 1
ATOM 8145 N N . LYS B 1 462 ? 38.25 -8.922 -16.141 1 96.94 462 LYS B N 1
ATOM 8146 C CA . LYS B 1 462 ? 39.438 -8.281 -15.586 1 96.94 462 LYS B CA 1
ATOM 8147 C C . LYS B 1 462 ? 39.531 -6.82 -16.031 1 96.94 462 LYS B C 1
ATOM 8149 O O . LYS B 1 462 ? 39.156 -6.48 -17.156 1 96.94 462 LYS B O 1
ATOM 8154 N N . VAL B 1 463 ? 40.062 -6.117 -15.172 1 97.38 463 VAL B N 1
ATOM 8155 C CA . VAL B 1 463 ? 40.281 -4.707 -15.453 1 97.38 463 VAL B CA 1
ATOM 8156 C C . VAL B 1 463 ? 41.25 -4.57 -16.641 1 97.38 463 VAL B C 1
ATOM 8158 O O . VAL B 1 463 ? 42.188 -5.336 -16.75 1 97.38 463 VAL B O 1
ATOM 8161 N N . ASN B 1 464 ? 41 -3.672 -17.5 1 96.25 464 ASN B N 1
ATOM 8162 C CA . ASN B 1 464 ? 41.844 -3.291 -18.625 1 96.25 464 ASN B CA 1
ATOM 8163 C C . ASN B 1 464 ? 41.875 -4.395 -19.688 1 96.25 464 ASN B C 1
ATOM 8165 O O . ASN B 1 464 ? 42.75 -4.395 -20.547 1 96.25 464 ASN B O 1
ATOM 8169 N N . GLU B 1 465 ? 41.031 -5.348 -19.625 1 96.75 465 GLU B N 1
ATOM 8170 C CA . GLU B 1 465 ? 40.906 -6.375 -20.656 1 96.75 465 GLU B CA 1
ATOM 8171 C C . GLU B 1 465 ? 39.656 -6.16 -21.484 1 96.75 465 GLU B C 1
ATOM 8173 O O . GLU B 1 465 ? 38.594 -5.836 -20.953 1 96.75 465 GLU B O 1
ATOM 8178 N N . ARG B 1 466 ? 39.875 -6.332 -22.734 1 96.5 466 ARG B N 1
ATOM 8179 C CA . ARG B 1 466 ? 38.75 -6.18 -23.656 1 96.5 466 ARG B CA 1
ATOM 8180 C C . ARG B 1 466 ? 37.75 -7.32 -23.5 1 96.5 466 ARG B C 1
ATOM 8182 O O . ARG B 1 466 ? 38.125 -8.492 -23.594 1 96.5 466 ARG B O 1
ATOM 8189 N N . ILE B 1 467 ? 36.438 -6.945 -23.281 1 96.62 467 ILE B N 1
ATOM 8190 C CA . ILE B 1 467 ? 35.406 -7.93 -23.016 1 96.62 467 ILE B CA 1
ATOM 8191 C C . ILE B 1 467 ? 34.25 -7.742 -24 1 96.62 467 ILE B C 1
ATOM 8193 O O . ILE B 1 467 ? 33.75 -6.633 -24.172 1 96.62 467 ILE B O 1
ATOM 8197 N N . LEU B 1 468 ? 33.844 -8.789 -24.641 1 97 468 LEU B N 1
ATOM 8198 C CA . LEU B 1 468 ? 32.688 -8.742 -25.516 1 97 468 LEU B CA 1
ATOM 8199 C C . LEU B 1 468 ? 31.406 -8.852 -24.703 1 97 468 LEU B C 1
ATOM 8201 O O . LEU B 1 468 ? 31.188 -9.836 -23.984 1 97 468 LEU B O 1
ATOM 8205 N N . CYS B 1 469 ? 30.531 -7.867 -24.75 1 97.88 469 CYS B N 1
ATOM 8206 C CA . CYS B 1 469 ? 29.25 -7.816 -24.062 1 97.88 469 CYS B CA 1
ATOM 8207 C C . CYS B 1 469 ? 28.094 -7.84 -25.047 1 97.88 469 CYS B C 1
ATOM 8209 O O . CYS B 1 469 ? 28.047 -7.027 -25.984 1 97.88 469 CYS B O 1
ATOM 8211 N N . ARG B 1 470 ? 27.172 -8.695 -24.766 1 97.06 470 ARG B N 1
ATOM 8212 C CA . ARG B 1 470 ? 26.062 -8.867 -25.688 1 97.06 470 ARG B CA 1
ATOM 8213 C C . ARG B 1 470 ? 24.734 -8.531 -25.031 1 97.06 470 ARG B C 1
ATOM 8215 O O . ARG B 1 470 ? 24.547 -8.789 -23.828 1 97.06 470 ARG B O 1
ATOM 8222 N N . HIS B 1 471 ? 23.859 -7.977 -25.875 1 94.94 471 HIS B N 1
ATOM 8223 C CA . HIS B 1 471 ? 22.484 -7.844 -25.375 1 94.94 471 HIS B CA 1
ATOM 8224 C C . HIS B 1 471 ? 21.859 -9.211 -25.109 1 94.94 471 HIS B C 1
ATOM 8226 O O . HIS B 1 471 ? 22.078 -10.148 -25.875 1 94.94 471 HIS B O 1
ATOM 8232 N N . PRO B 1 472 ? 21.078 -9.312 -24.094 1 92 472 PRO B N 1
ATOM 8233 C CA . PRO B 1 472 ? 20.547 -10.625 -23.719 1 92 472 PRO B CA 1
ATOM 8234 C C . PRO B 1 472 ? 19.641 -11.227 -24.797 1 92 472 PRO B C 1
ATOM 8236 O O . PRO B 1 472 ? 19.578 -12.453 -24.938 1 92 472 PRO B O 1
ATOM 8239 N N . THR B 1 473 ? 18.906 -10.391 -25.547 1 88.25 473 THR B N 1
ATOM 8240 C CA . THR B 1 473 ? 17.891 -10.961 -26.438 1 88.25 473 THR B CA 1
ATOM 8241 C C . THR B 1 473 ? 18.094 -10.469 -27.859 1 88.25 473 THR B C 1
ATOM 8243 O O . THR B 1 473 ? 17.562 -11.062 -28.812 1 88.25 473 THR B O 1
ATOM 8246 N N . GLN B 1 474 ? 18.797 -9.391 -28.047 1 89.81 474 GLN B N 1
ATOM 8247 C CA . GLN B 1 474 ? 19 -8.844 -29.375 1 89.81 474 GLN B CA 1
ATOM 8248 C C . GLN B 1 474 ? 20.375 -9.234 -29.922 1 89.81 474 GLN B C 1
ATOM 8250 O O . GLN B 1 474 ? 21.391 -8.625 -29.562 1 89.81 474 GLN B O 1
ATOM 8255 N N . ALA B 1 475 ? 20.422 -10.023 -30.875 1 86 475 ALA B N 1
ATOM 8256 C CA . ALA B 1 475 ? 21.641 -10.625 -31.391 1 86 475 ALA B CA 1
ATOM 8257 C C . ALA B 1 475 ? 22.578 -9.562 -31.969 1 86 475 ALA B C 1
ATOM 8259 O O . ALA B 1 475 ? 23.797 -9.688 -31.891 1 86 475 ALA B O 1
ATOM 8260 N N . SER B 1 476 ? 22.031 -8.531 -32.5 1 90.12 476 SER B N 1
ATOM 8261 C CA . SER B 1 476 ? 22.828 -7.543 -33.219 1 90.12 476 SER B CA 1
ATOM 8262 C C . SER B 1 476 ? 23.469 -6.539 -32.281 1 90.12 476 SER B C 1
ATOM 8264 O O . SER B 1 476 ? 24.391 -5.82 -32.656 1 90.12 476 SER B O 1
ATOM 8266 N N . LYS B 1 477 ? 23.016 -6.559 -31.141 1 93.38 477 LYS B N 1
ATOM 8267 C CA . LYS B 1 477 ? 23.516 -5.57 -30.172 1 93.38 477 LYS B CA 1
ATOM 8268 C C . LYS B 1 477 ? 24.656 -6.137 -29.344 1 93.38 477 LYS B C 1
ATOM 8270 O O . LYS B 1 477 ? 24.438 -6.883 -28.391 1 93.38 477 LYS B O 1
ATOM 8275 N N . ARG B 1 478 ? 25.875 -5.797 -29.766 1 94.44 478 ARG B N 1
ATOM 8276 C CA . ARG B 1 478 ? 27.094 -6.215 -29.094 1 94.44 478 ARG B CA 1
ATOM 8277 C C . ARG B 1 478 ? 28.078 -5.059 -28.984 1 94.44 478 ARG B C 1
ATOM 8279 O O . ARG B 1 478 ? 28.078 -4.156 -29.812 1 94.44 478 ARG B O 1
ATOM 8286 N N . VAL B 1 479 ? 28.875 -5.109 -27.953 1 96.19 479 VAL B N 1
ATOM 8287 C CA . VAL B 1 479 ? 29.844 -4.047 -27.75 1 96.19 479 VAL B CA 1
ATOM 8288 C C . VAL B 1 479 ? 31.062 -4.598 -27 1 96.19 479 VAL B C 1
ATOM 8290 O O . VAL B 1 479 ? 30.938 -5.523 -26.188 1 96.19 479 VAL B O 1
ATOM 8293 N N . PHE B 1 480 ? 32.219 -4.137 -27.312 1 97.38 480 PHE B N 1
ATOM 8294 C CA . PHE B 1 480 ? 33.406 -4.418 -26.531 1 97.38 480 PHE B CA 1
ATOM 8295 C C . PHE B 1 480 ? 33.625 -3.355 -25.453 1 97.38 480 PHE B C 1
ATOM 8297 O O . PHE B 1 480 ? 33.5 -2.158 -25.734 1 97.38 480 PHE B O 1
ATOM 8304 N N . VAL B 1 481 ? 33.938 -3.787 -24.234 1 97.31 481 VAL B N 1
ATOM 8305 C CA . VAL B 1 481 ? 34.156 -2.873 -23.125 1 97.31 481 VAL B CA 1
ATOM 8306 C C . VAL B 1 481 ? 35.5 -3.146 -22.484 1 97.31 481 VAL B C 1
ATOM 8308 O O . VAL B 1 481 ? 35.906 -4.305 -22.328 1 97.31 481 VAL B O 1
ATOM 8311 N N . VAL B 1 482 ? 36.281 -2.094 -22.203 1 97.88 482 VAL B N 1
ATOM 8312 C CA . VAL B 1 482 ? 37.5 -2.16 -21.406 1 97.88 482 VAL B CA 1
ATOM 8313 C C . VAL B 1 482 ? 37.281 -1.472 -20.062 1 97.88 482 VAL B C 1
ATOM 8315 O O . VAL B 1 482 ? 37.469 -0.259 -19.953 1 97.88 482 VAL B O 1
ATOM 8318 N N . PRO B 1 483 ? 36.969 -2.26 -19.078 1 97.88 483 PRO B N 1
ATOM 8319 C CA . PRO B 1 483 ? 36.562 -1.648 -17.797 1 97.88 483 PRO B CA 1
ATOM 8320 C C . PRO B 1 483 ? 37.75 -1.118 -17 1 97.88 483 PRO B C 1
ATOM 8322 O O . PRO B 1 483 ? 38.812 -1.735 -17 1 97.88 483 PRO B O 1
ATOM 8325 N N . GLY B 1 484 ? 37.531 0.01 -16.359 1 98 484 GLY B N 1
ATOM 8326 C CA . GLY B 1 484 ? 38.5 0.536 -15.398 1 98 484 GLY B CA 1
ATOM 8327 C C . GLY B 1 484 ? 38.344 -0.072 -14.016 1 98 484 GLY B C 1
ATOM 8328 O O . GLY B 1 484 ? 39.312 -0.069 -13.227 1 98 484 GLY B O 1
ATOM 8329 N N . ARG B 1 485 ? 37.25 -0.524 -13.695 1 97.81 485 ARG B N 1
ATOM 8330 C CA . ARG B 1 485 ? 36.938 -1.197 -12.445 1 97.81 485 ARG B CA 1
ATOM 8331 C C . ARG B 1 485 ? 35.844 -2.236 -12.641 1 97.81 485 ARG B C 1
ATOM 8333 O O . ARG B 1 485 ? 34.938 -2.049 -13.469 1 97.81 485 ARG B O 1
ATOM 8340 N N . VAL B 1 486 ? 35.938 -3.326 -11.969 1 98.25 486 VAL B N 1
ATOM 8341 C CA . VAL B 1 486 ? 34.969 -4.398 -12.031 1 98.25 486 VAL B CA 1
ATOM 8342 C C . VAL B 1 486 ? 34.438 -4.703 -10.625 1 98.25 486 VAL B C 1
ATOM 8344 O O . VAL B 1 486 ? 35.25 -4.895 -9.695 1 98.25 486 VAL B O 1
ATOM 8347 N N . LYS B 1 487 ? 33.156 -4.688 -10.469 1 98.12 487 LYS B N 1
ATOM 8348 C CA . LYS B 1 487 ? 32.562 -4.984 -9.172 1 98.12 487 LYS B CA 1
ATOM 8349 C C . LYS B 1 487 ? 31.547 -6.129 -9.273 1 98.12 487 LYS B C 1
ATOM 8351 O O . LYS B 1 487 ? 30.609 -6.062 -10.062 1 98.12 487 LYS B O 1
ATOM 8356 N N . GLN B 1 488 ? 31.766 -7.211 -8.516 1 98.31 488 GLN B N 1
ATOM 8357 C CA . GLN B 1 488 ? 30.75 -8.258 -8.398 1 98.31 488 GLN B CA 1
ATOM 8358 C C . GLN B 1 488 ? 29.578 -7.805 -7.523 1 98.31 488 GLN B C 1
ATOM 8360 O O . GLN B 1 488 ? 29.781 -7.371 -6.387 1 98.31 488 GLN B O 1
ATOM 8365 N N . LEU B 1 489 ? 28.375 -7.902 -8.008 1 98.38 489 LEU B N 1
ATOM 8366 C CA . LEU B 1 489 ? 27.25 -7.258 -7.352 1 98.38 489 LEU B CA 1
ATOM 8367 C C . LEU B 1 489 ? 26.656 -8.164 -6.285 1 98.38 489 LEU B C 1
ATOM 8369 O O . LEU B 1 489 ? 26.375 -7.723 -5.164 1 98.38 489 LEU B O 1
ATOM 8373 N N . LEU B 1 490 ? 26.375 -9.461 -6.574 1 98.31 490 LEU B N 1
ATOM 8374 C CA . LEU B 1 490 ? 25.766 -10.375 -5.613 1 98.31 490 LEU B CA 1
ATOM 8375 C C . LEU B 1 490 ? 26.797 -10.883 -4.613 1 98.31 490 LEU B C 1
ATOM 8377 O O . LEU B 1 490 ? 27.844 -11.398 -5.008 1 98.31 490 LEU B O 1
ATOM 8381 N N . LYS B 1 491 ? 26.516 -10.695 -3.398 1 98.06 491 LYS B N 1
ATOM 8382 C CA . LYS B 1 491 ? 27.359 -11.195 -2.312 1 98.06 491 LYS B CA 1
ATOM 8383 C C . LYS B 1 491 ? 26.578 -12.148 -1.414 1 98.06 491 LYS B C 1
ATOM 8385 O O . LYS B 1 491 ? 25.359 -12.047 -1.298 1 98.06 491 LYS B O 1
ATOM 8390 N N . LEU B 1 492 ? 27.297 -13.086 -0.836 1 98.25 492 LEU B N 1
ATOM 8391 C CA . LEU B 1 492 ? 26.672 -14.047 0.07 1 98.25 492 LEU B CA 1
ATOM 8392 C C . LEU B 1 492 ? 26.359 -13.398 1.414 1 98.25 492 LEU B C 1
ATOM 8394 O O . LEU B 1 492 ? 27.25 -12.891 2.096 1 98.25 492 LEU B O 1
ATOM 8398 N N . TYR B 1 493 ? 25.109 -13.359 1.824 1 98.62 493 TYR B N 1
ATOM 8399 C CA . TYR B 1 493 ? 24.703 -12.734 3.08 1 98.62 493 TYR B CA 1
ATOM 8400 C C . TYR B 1 493 ? 24.219 -13.781 4.078 1 98.62 493 TYR B C 1
ATOM 8402 O O . TYR B 1 493 ? 24.359 -13.594 5.293 1 98.62 493 TYR B O 1
ATOM 8410 N N . TRP B 1 494 ? 23.594 -14.82 3.682 1 98.44 494 TRP B N 1
ATOM 8411 C CA . TRP B 1 494 ? 23.062 -15.883 4.539 1 98.44 494 TRP B CA 1
ATOM 8412 C C . TRP B 1 494 ? 23.609 -17.25 4.113 1 98.44 494 TRP B C 1
ATOM 8414 O O . TRP B 1 494 ? 23.562 -17.594 2.936 1 98.44 494 TRP B O 1
ATOM 8424 N N . ASN B 1 495 ? 24.141 -17.969 4.984 1 97.75 495 ASN B N 1
ATOM 8425 C CA . ASN B 1 495 ? 24.688 -19.297 4.738 1 97.75 495 ASN B CA 1
ATOM 8426 C C . ASN B 1 495 ? 24.734 -20.125 6.02 1 97.75 495 ASN B C 1
ATOM 8428 O O . ASN B 1 495 ? 25.062 -19.609 7.09 1 97.75 495 ASN B O 1
ATOM 8432 N N . CYS B 1 496 ? 24.312 -21.391 5.934 1 94.94 496 CYS B N 1
ATOM 8433 C CA . CYS B 1 496 ? 24.375 -22.328 7.043 1 94.94 496 CYS B CA 1
ATOM 8434 C C . CYS B 1 496 ? 23.609 -21.797 8.25 1 94.94 496 CYS B C 1
ATOM 8436 O O . CYS B 1 496 ? 24.094 -21.891 9.383 1 94.94 496 CYS B O 1
ATOM 8438 N N . GLY B 1 497 ? 22.641 -21.047 8.023 1 95.69 497 GLY B N 1
ATOM 8439 C CA . GLY B 1 497 ? 21.719 -20.656 9.078 1 95.69 497 GLY B CA 1
ATOM 8440 C C . GLY B 1 497 ? 22.156 -19.375 9.789 1 95.69 497 GLY B C 1
ATOM 8441 O O . GLY B 1 497 ? 21.641 -19.062 10.859 1 95.69 497 GLY B O 1
ATOM 8442 N N . LYS B 1 498 ? 23.062 -18.688 9.172 1 96.56 498 LYS B N 1
ATOM 8443 C CA . LYS B 1 498 ? 23.516 -17.484 9.844 1 96.56 498 LYS B CA 1
ATOM 8444 C C . LYS B 1 498 ? 23.859 -16.391 8.836 1 96.56 498 LYS B C 1
ATOM 8446 O O . LYS B 1 498 ? 24.094 -16.672 7.66 1 96.56 498 LYS B O 1
ATOM 8451 N N . LEU B 1 499 ? 23.812 -15.172 9.312 1 97.38 499 LEU B N 1
ATOM 8452 C CA . LEU B 1 499 ? 24.312 -14.023 8.562 1 97.38 499 LEU B CA 1
ATOM 8453 C C . LEU B 1 499 ? 25.828 -14.055 8.438 1 97.38 499 LEU B C 1
ATOM 8455 O O . LEU B 1 499 ? 26.531 -14.148 9.438 1 97.38 499 LEU B O 1
ATOM 8459 N N . VAL B 1 500 ? 26.391 -14.008 7.258 1 97.12 500 VAL B N 1
ATOM 8460 C CA . VAL B 1 500 ? 27.828 -14.227 7.105 1 97.12 500 VAL B CA 1
ATOM 8461 C C . VAL B 1 500 ? 28.516 -12.914 6.746 1 97.12 500 VAL B C 1
ATOM 8463 O O . VAL B 1 500 ? 29.75 -12.812 6.797 1 97.12 500 VAL B O 1
ATOM 8466 N N . LYS B 1 501 ? 27.781 -11.938 6.328 1 95.38 501 LYS B N 1
ATOM 8467 C CA . LYS B 1 501 ? 28.266 -10.586 6.059 1 95.38 501 LYS B CA 1
ATOM 8468 C C . LYS B 1 501 ? 27.438 -9.547 6.82 1 95.38 501 LYS B C 1
ATOM 8470 O O . LYS B 1 501 ? 26.203 -9.594 6.812 1 95.38 501 LYS B O 1
ATOM 8475 N N . PRO B 1 502 ? 28.172 -8.672 7.52 1 96.19 502 PRO B N 1
ATOM 8476 C CA . PRO B 1 502 ? 27.406 -7.668 8.266 1 96.19 502 PRO B CA 1
ATOM 8477 C C . PRO B 1 502 ? 26.547 -6.781 7.363 1 96.19 502 PRO B C 1
ATOM 8479 O O . PRO B 1 502 ? 26.953 -6.453 6.246 1 96.19 502 PRO B O 1
ATOM 8482 N N . LEU B 1 503 ? 25.422 -6.379 7.875 1 96.94 503 LEU B N 1
ATOM 8483 C CA . LEU B 1 503 ? 24.516 -5.492 7.148 1 96.94 503 LEU B CA 1
ATOM 8484 C C . LEU B 1 503 ? 24.828 -4.031 7.473 1 96.94 503 LEU B C 1
ATOM 8486 O O . LEU B 1 503 ? 25.219 -3.711 8.594 1 96.94 503 LEU B O 1
ATOM 8490 N N . PRO B 1 504 ? 24.641 -3.191 6.512 1 96.12 504 PRO B N 1
ATOM 8491 C CA . PRO B 1 504 ? 24.844 -1.769 6.793 1 96.12 504 PRO B CA 1
ATOM 8492 C C . PRO B 1 504 ? 23.734 -1.184 7.68 1 96.12 504 PRO B C 1
ATOM 8494 O O . PRO B 1 504 ? 22.625 -1.706 7.707 1 96.12 504 PRO B O 1
ATOM 8497 N N . THR B 1 505 ? 24.109 -0.131 8.383 1 95.56 505 THR B N 1
ATOM 8498 C CA . THR B 1 505 ? 23.109 0.632 9.125 1 95.56 505 THR B CA 1
ATOM 8499 C C . THR B 1 505 ? 22.234 1.44 8.172 1 95.56 505 THR B C 1
ATOM 8501 O O . THR B 1 505 ? 22.531 1.552 6.984 1 95.56 505 THR B O 1
ATOM 8504 N N . LEU B 1 506 ? 21.188 1.971 8.711 1 95.19 506 LEU B N 1
ATOM 8505 C CA . LEU B 1 506 ? 20.266 2.783 7.918 1 95.19 506 LEU B CA 1
ATOM 8506 C C . LEU B 1 506 ? 21 3.977 7.305 1 95.19 506 LEU B C 1
ATOM 8508 O O . LEU B 1 506 ? 20.812 4.273 6.121 1 95.19 506 LEU B O 1
ATOM 8512 N N . ASP B 1 507 ? 21.797 4.672 8.047 1 95.94 507 ASP B N 1
ATOM 8513 C CA . ASP B 1 507 ? 22.531 5.848 7.578 1 95.94 507 ASP B CA 1
ATOM 8514 C C . ASP B 1 507 ? 23.578 5.469 6.531 1 95.94 507 ASP B C 1
ATOM 8516 O O . ASP B 1 507 ? 23.75 6.18 5.539 1 95.94 507 ASP B O 1
ATOM 8520 N N . GLU B 1 508 ? 24.234 4.355 6.789 1 96.81 508 GLU B N 1
ATOM 8521 C CA . GLU B 1 508 ? 25.219 3.871 5.82 1 96.81 508 GLU B CA 1
ATOM 8522 C C . GLU B 1 508 ? 24.562 3.549 4.48 1 96.81 508 GLU B C 1
ATOM 8524 O O . GLU B 1 508 ? 25.109 3.857 3.422 1 96.81 508 GLU B O 1
ATOM 8529 N N . SER B 1 509 ? 23.422 2.924 4.559 1 97.06 509 SER B N 1
ATOM 8530 C CA . SER B 1 509 ? 22.703 2.564 3.346 1 97.06 509 SER B CA 1
ATOM 8531 C C . SER B 1 509 ? 22.219 3.805 2.596 1 97.06 509 SER B C 1
ATOM 8533 O O . SER B 1 509 ? 22.297 3.857 1.366 1 97.06 509 SER B O 1
ATOM 8535 N N . ARG B 1 510 ? 21.734 4.73 3.338 1 95.75 510 ARG B N 1
ATOM 8536 C CA . ARG B 1 510 ? 21.281 5.992 2.758 1 95.75 510 ARG B CA 1
ATOM 8537 C C . ARG B 1 510 ? 22.406 6.68 2.004 1 95.75 510 ARG B C 1
ATOM 8539 O O . ARG B 1 510 ? 22.219 7.137 0.875 1 95.75 510 ARG B O 1
ATOM 8546 N N . GLU B 1 511 ? 23.547 6.777 2.562 1 96.31 511 GLU B N 1
ATOM 8547 C CA . GLU B 1 511 ? 24.734 7.363 1.927 1 96.31 511 GLU B CA 1
ATOM 8548 C C . GLU B 1 511 ? 25.156 6.551 0.709 1 96.31 511 GLU B C 1
ATOM 8550 O O . GLU B 1 511 ? 25.578 7.117 -0.301 1 96.31 511 GLU B O 1
ATOM 8555 N N . TYR B 1 512 ? 25.062 5.285 0.868 1 97.19 512 TYR B N 1
ATOM 8556 C CA . TYR B 1 512 ? 25.453 4.395 -0.218 1 97.19 512 TYR B CA 1
ATOM 8557 C C . TYR B 1 512 ? 24.562 4.594 -1.438 1 97.19 512 TYR B C 1
ATOM 8559 O O . TYR B 1 512 ? 25.031 4.531 -2.576 1 97.19 512 TYR B O 1
ATOM 8567 N N . ALA B 1 513 ? 23.266 4.785 -1.233 1 96.44 513 ALA B N 1
ATOM 8568 C CA . ALA B 1 513 ? 22.344 5.039 -2.332 1 96.44 513 ALA B CA 1
ATOM 8569 C C . ALA B 1 513 ? 22.797 6.23 -3.172 1 96.44 513 ALA B C 1
ATOM 8571 O O . ALA B 1 513 ? 22.812 6.164 -4.402 1 96.44 513 ALA B O 1
ATOM 8572 N N . MET B 1 514 ? 23.156 7.273 -2.52 1 94.19 514 MET B N 1
ATOM 8573 C CA . MET B 1 514 ? 23.578 8.484 -3.213 1 94.19 514 MET B CA 1
ATOM 8574 C C . MET B 1 514 ? 24.906 8.25 -3.939 1 94.19 514 MET B C 1
ATOM 8576 O O . MET B 1 514 ? 25.109 8.742 -5.051 1 94.19 514 MET B O 1
ATOM 8580 N N . LYS B 1 515 ? 25.781 7.535 -3.281 1 95.69 515 LYS B N 1
ATOM 8581 C CA . LYS B 1 515 ? 27.062 7.211 -3.91 1 95.69 515 LYS B CA 1
ATOM 8582 C C . LYS B 1 515 ? 26.844 6.41 -5.191 1 95.69 515 LYS B C 1
ATOM 8584 O O . LYS B 1 515 ? 27.5 6.668 -6.203 1 95.69 515 LYS B O 1
ATOM 8589 N N . GLU B 1 516 ? 25.969 5.453 -5.109 1 96.5 516 GLU B N 1
ATOM 8590 C CA . GLU B 1 516 ? 25.672 4.629 -6.273 1 96.5 516 GLU B CA 1
ATOM 8591 C C . GLU B 1 516 ? 25.078 5.469 -7.406 1 96.5 516 GLU B C 1
ATOM 8593 O O . GLU B 1 516 ? 25.453 5.301 -8.57 1 96.5 516 GLU B O 1
ATOM 8598 N N . LEU B 1 517 ? 24.234 6.332 -7.105 1 95.56 517 LEU B N 1
ATOM 8599 C CA . LEU B 1 517 ? 23.578 7.172 -8.102 1 95.56 517 LEU B CA 1
ATOM 8600 C C . LEU B 1 517 ? 24.594 8.086 -8.789 1 95.56 517 LEU B C 1
ATOM 8602 O O . LEU B 1 517 ? 24.438 8.398 -9.977 1 95.56 517 LEU B O 1
ATOM 8606 N N . ASN B 1 518 ? 25.547 8.492 -8.039 1 95.19 518 ASN B N 1
ATOM 8607 C CA . ASN B 1 518 ? 26.562 9.391 -8.578 1 95.19 518 ASN B CA 1
ATOM 8608 C C . ASN B 1 518 ? 27.438 8.695 -9.609 1 95.19 518 ASN B C 1
ATOM 8610 O O . ASN B 1 518 ? 28.125 9.359 -10.391 1 95.19 518 ASN B O 1
ATOM 8614 N N . THR B 1 519 ? 27.438 7.391 -9.617 1 96.75 519 THR B N 1
ATOM 8615 C CA . THR B 1 519 ? 28.219 6.66 -10.609 1 96.75 519 THR B CA 1
ATOM 8616 C C . THR B 1 519 ? 27.469 6.582 -11.938 1 96.75 519 THR B C 1
ATOM 8618 O O . THR B 1 519 ? 28.047 6.234 -12.969 1 96.75 519 THR B O 1
ATOM 8621 N N . LEU B 1 520 ? 26.188 6.863 -11.953 1 97.06 520 LEU B N 1
ATOM 8622 C CA . LEU B 1 520 ? 25.391 6.812 -13.172 1 97.06 520 LEU B CA 1
ATOM 8623 C C . LEU B 1 520 ? 25.5 8.117 -13.945 1 97.06 520 LEU B C 1
ATOM 8625 O O . LEU B 1 520 ? 25.531 9.203 -13.352 1 97.06 520 LEU B O 1
ATOM 8629 N N . ARG B 1 521 ? 25.562 7.98 -15.188 1 95.31 521 ARG B N 1
ATOM 8630 C CA . ARG B 1 521 ? 25.516 9.164 -16.047 1 95.31 521 ARG B CA 1
ATOM 8631 C C . ARG B 1 521 ? 24.203 9.922 -15.852 1 95.31 521 ARG B C 1
ATOM 8633 O O . ARG B 1 521 ? 23.172 9.328 -15.531 1 95.31 521 ARG B O 1
ATOM 8640 N N . SER B 1 522 ? 24.219 11.18 -16.172 1 93.62 522 SER B N 1
ATOM 8641 C CA . SER B 1 522 ? 23.062 12.047 -15.938 1 93.62 522 SER B CA 1
ATOM 8642 C C . SER B 1 522 ? 21.906 11.672 -16.859 1 93.62 522 SER B C 1
ATOM 8644 O O . SER B 1 522 ? 20.734 11.859 -16.5 1 93.62 522 SER B O 1
ATOM 8646 N N . ASP B 1 523 ? 22.188 11.133 -18 1 94.69 523 ASP B N 1
ATOM 8647 C CA . ASP B 1 523 ? 21.141 10.828 -18.953 1 94.69 523 ASP B CA 1
ATOM 8648 C C . ASP B 1 523 ? 20.281 9.656 -18.484 1 94.69 523 ASP B C 1
ATOM 8650 O O . ASP B 1 523 ? 19.156 9.484 -18.922 1 94.69 523 ASP B O 1
ATOM 8654 N N . TYR B 1 524 ? 20.844 8.844 -17.516 1 95.06 524 TYR B N 1
ATOM 8655 C CA . TYR B 1 524 ? 20.062 7.75 -16.938 1 95.06 524 TYR B CA 1
ATOM 8656 C C . TYR B 1 524 ? 19.062 8.266 -15.922 1 95.06 524 TYR B C 1
ATOM 8658 O O . TYR B 1 524 ? 18.078 7.59 -15.609 1 95.06 524 TYR B O 1
ATOM 8666 N N . LYS B 1 525 ? 19.281 9.453 -15.398 1 94.06 525 LYS B N 1
ATOM 8667 C CA . LYS B 1 525 ? 18.531 9.953 -14.258 1 94.06 525 LYS B CA 1
ATOM 8668 C C . LYS B 1 525 ? 17.562 11.047 -14.672 1 94.06 525 LYS B C 1
ATOM 8670 O O . LYS B 1 525 ? 16.859 11.617 -13.836 1 94.06 525 LYS B O 1
ATOM 8675 N N . ARG B 1 526 ? 17.422 11.188 -15.945 1 91.31 526 ARG B N 1
ATOM 8676 C CA . ARG B 1 526 ? 16.516 12.219 -16.453 1 91.31 526 ARG B CA 1
ATOM 8677 C C . ARG B 1 526 ? 15.062 11.836 -16.203 1 91.31 526 ARG B C 1
ATOM 8679 O O . ARG B 1 526 ? 14.719 10.656 -16.188 1 91.31 526 ARG B O 1
ATOM 8686 N N . ILE B 1 527 ? 14.297 12.844 -16.109 1 84.81 527 ILE B N 1
ATOM 8687 C CA . ILE B 1 527 ? 12.867 12.641 -15.883 1 84.81 527 ILE B CA 1
ATOM 8688 C C . ILE B 1 527 ? 12.18 12.312 -17.203 1 84.81 527 ILE B C 1
ATOM 8690 O O . ILE B 1 527 ? 11.203 11.555 -17.234 1 84.81 527 ILE B O 1
ATOM 8694 N N . THR B 1 528 ? 12.641 13.023 -18.219 1 86.88 528 THR B N 1
ATOM 8695 C CA . THR B 1 528 ? 12 12.852 -19.516 1 86.88 528 THR B CA 1
ATOM 8696 C C . THR B 1 528 ? 12.883 12.039 -20.453 1 86.88 528 THR B C 1
ATOM 8698 O O . THR B 1 528 ? 14 12.453 -20.766 1 86.88 528 THR B O 1
ATOM 8701 N N . LYS B 1 529 ? 12.523 10.984 -20.891 1 89.81 529 LYS B N 1
ATOM 8702 C CA . LYS B 1 529 ? 13.148 10.094 -21.859 1 89.81 529 LYS B CA 1
ATOM 8703 C C . LYS B 1 529 ? 14.562 9.719 -21.438 1 89.81 529 LYS B C 1
ATOM 8705 O O . LYS B 1 529 ? 15.516 9.898 -22.203 1 89.81 529 LYS B O 1
ATOM 8710 N N . PRO B 1 530 ? 14.625 9.172 -20.297 1 93.88 530 PRO B N 1
ATOM 8711 C CA . PRO B 1 530 ? 15.961 8.734 -19.875 1 93.88 530 PRO B CA 1
ATOM 8712 C C . PRO B 1 530 ? 16.531 7.625 -20.766 1 93.88 530 PRO B C 1
ATOM 8714 O O . PRO B 1 530 ? 15.766 6.879 -21.391 1 93.88 530 PRO B O 1
ATOM 8717 N N . THR B 1 531 ? 17.891 7.633 -20.812 1 95.12 531 THR B N 1
ATOM 8718 C CA . THR B 1 531 ? 18.562 6.598 -21.578 1 95.12 531 THR B CA 1
ATOM 8719 C C . THR B 1 531 ? 18.562 5.273 -20.828 1 95.12 531 THR B C 1
ATOM 8721 O O . THR B 1 531 ? 18.734 5.246 -19.609 1 95.12 531 THR B O 1
ATOM 8724 N N . GLN B 1 532 ? 18.375 4.277 -21.547 1 94.88 532 GLN B N 1
ATOM 8725 C CA . GLN B 1 532 ? 18.359 2.953 -20.938 1 94.88 532 GLN B CA 1
ATOM 8726 C C . GLN B 1 532 ? 19.766 2.482 -20.578 1 94.88 532 GLN B C 1
ATOM 8728 O O . GLN B 1 532 ? 20.688 2.584 -21.406 1 94.88 532 GLN B O 1
ATOM 8733 N N . TYR B 1 533 ? 19.922 2.08 -19.391 1 96.44 533 TYR B N 1
ATOM 8734 C CA . TYR B 1 533 ? 21.188 1.494 -18.953 1 96.44 533 TYR B CA 1
ATOM 8735 C C . TYR B 1 533 ? 21.422 0.152 -19.625 1 96.44 533 TYR B C 1
ATOM 8737 O O . TYR B 1 533 ? 20.484 -0.616 -19.844 1 96.44 533 TYR B O 1
ATOM 8745 N N . LYS B 1 534 ? 22.625 -0.164 -19.938 1 95.81 534 LYS B N 1
ATOM 8746 C CA . LYS B 1 534 ? 22.953 -1.378 -20.688 1 95.81 534 LYS B CA 1
ATOM 8747 C C . LYS B 1 534 ? 23.109 -2.572 -19.75 1 95.81 534 LYS B C 1
ATOM 8749 O O . LYS B 1 534 ? 23.938 -2.553 -18.828 1 95.81 534 LYS B O 1
ATOM 8754 N N . VAL B 1 535 ? 22.312 -3.52 -19.953 1 97.12 535 VAL B N 1
ATOM 8755 C CA . VAL B 1 535 ? 22.438 -4.828 -19.328 1 97.12 535 VAL B CA 1
ATOM 8756 C C . VAL B 1 535 ? 22.859 -5.867 -20.359 1 97.12 535 VAL B C 1
ATOM 8758 O O . VAL B 1 535 ? 22.219 -6.004 -21.406 1 97.12 535 VAL B O 1
ATOM 8761 N N . SER B 1 536 ? 23.922 -6.586 -20.016 1 98.06 536 SER B N 1
ATOM 8762 C CA . SER B 1 536 ? 24.516 -7.457 -21.031 1 98.06 536 SER B CA 1
ATOM 8763 C C . SER B 1 536 ? 24.797 -8.844 -20.453 1 98.06 536 SER B C 1
ATOM 8765 O O . SER B 1 536 ? 24.719 -9.055 -19.25 1 98.06 536 SER B O 1
ATOM 8767 N N . VAL B 1 537 ? 25.031 -9.758 -21.359 1 97.69 537 VAL B N 1
ATOM 8768 C CA . VAL B 1 537 ? 25.453 -11.109 -21.031 1 97.69 537 VAL B CA 1
ATOM 8769 C C . VAL B 1 537 ? 26.766 -11.438 -21.734 1 97.69 537 VAL B C 1
ATOM 8771 O O . VAL B 1 537 ? 27.109 -10.797 -22.734 1 97.69 537 VAL B O 1
ATOM 8774 N N . SER B 1 538 ? 27.516 -12.359 -21.125 1 97.62 538 SER B N 1
ATOM 8775 C CA . SER B 1 538 ? 28.719 -12.844 -21.812 1 97.62 538 SER B CA 1
ATOM 8776 C C . SER B 1 538 ? 28.359 -13.586 -23.094 1 97.62 538 SER B C 1
ATOM 8778 O O . SER B 1 538 ? 27.203 -14.008 -23.281 1 97.62 538 SER B O 1
ATOM 8780 N N . ASP B 1 539 ? 29.375 -13.695 -23.969 1 95.69 539 ASP B N 1
ATOM 8781 C CA . ASP B 1 539 ? 29.172 -14.461 -25.188 1 95.69 539 ASP B CA 1
ATOM 8782 C C . ASP B 1 539 ? 28.781 -15.906 -24.875 1 95.69 539 ASP B C 1
ATOM 8784 O O . ASP B 1 539 ? 27.938 -16.484 -25.547 1 95.69 539 ASP B O 1
ATOM 8788 N N . GLU B 1 540 ? 29.406 -16.422 -23.922 1 95.56 540 GLU B N 1
ATOM 8789 C CA . GLU B 1 540 ? 29.125 -17.797 -23.516 1 95.56 540 GLU B CA 1
ATOM 8790 C C . GLU B 1 540 ? 27.688 -17.953 -23.031 1 95.56 540 GLU B C 1
ATOM 8792 O O . GLU B 1 540 ? 26.984 -18.891 -23.438 1 95.56 540 GLU B O 1
ATOM 8797 N N . LEU B 1 541 ? 27.266 -17.125 -22.156 1 95.88 541 LEU B N 1
ATOM 8798 C CA . LEU B 1 541 ? 25.906 -17.188 -21.641 1 95.88 541 LEU B CA 1
ATOM 8799 C C . LEU B 1 541 ? 24.891 -16.984 -22.766 1 95.88 541 LEU B C 1
ATOM 8801 O O . LEU B 1 541 ? 23.828 -17.625 -22.781 1 95.88 541 LEU B O 1
ATOM 8805 N N . TYR B 1 542 ? 25.172 -16.031 -23.641 1 94.5 542 TYR B N 1
ATOM 8806 C CA . TYR B 1 542 ? 24.281 -15.773 -24.766 1 94.5 542 TYR B CA 1
ATOM 8807 C C . TYR B 1 542 ? 24.094 -17.031 -25.609 1 94.5 542 TYR B C 1
ATOM 8809 O O . TYR B 1 542 ? 22.969 -17.422 -25.922 1 94.5 542 TYR B O 1
ATOM 8817 N N . GLN B 1 543 ? 25.234 -17.672 -26 1 93.94 543 GLN B N 1
ATOM 8818 C CA . GLN B 1 543 ? 25.203 -18.875 -26.828 1 93.94 543 GLN B CA 1
ATOM 8819 C C . GLN B 1 543 ? 24.484 -20.016 -26.125 1 93.94 543 GLN B C 1
ATOM 8821 O O . GLN B 1 543 ? 23.672 -20.719 -26.719 1 93.94 543 GLN B O 1
ATOM 8826 N N . PHE B 1 544 ? 24.797 -20.125 -24.953 1 92.88 544 PHE B N 1
ATOM 8827 C CA . PHE B 1 544 ? 24.172 -21.172 -24.141 1 92.88 544 PHE B CA 1
ATOM 8828 C C . PHE B 1 544 ? 22.656 -21 -24.109 1 92.88 544 PHE B C 1
ATOM 8830 O O . PHE B 1 544 ? 21.906 -21.969 -24.281 1 92.88 544 PHE B O 1
ATOM 8837 N N . THR B 1 545 ? 22.203 -19.781 -23.812 1 91.56 545 THR B N 1
ATOM 8838 C CA . THR B 1 545 ? 20.781 -19.484 -23.75 1 91.56 545 THR B CA 1
ATOM 8839 C C . THR B 1 545 ? 20.094 -19.781 -25.078 1 91.56 545 THR B C 1
ATOM 8841 O O . THR B 1 545 ? 19.016 -20.359 -25.109 1 91.56 545 THR B O 1
ATOM 8844 N N . GLN B 1 546 ? 20.703 -19.375 -26.141 1 87.5 546 GLN B N 1
ATOM 8845 C CA . GLN B 1 546 ? 20.141 -19.625 -27.469 1 87.5 546 GLN B CA 1
ATOM 8846 C C . GLN B 1 546 ? 20.0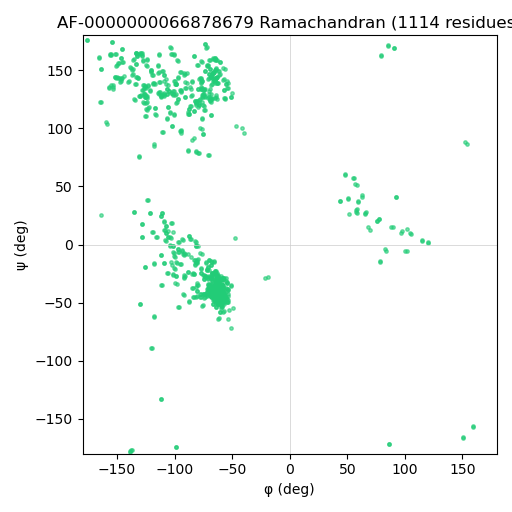31 -21.109 -27.75 1 87.5 546 GLN B C 1
ATOM 8848 O O . GLN B 1 546 ? 19.016 -21.578 -28.266 1 87.5 546 GLN B O 1
ATOM 8853 N N . GLU B 1 547 ? 21.047 -21.844 -27.422 1 88.88 547 GLU B N 1
ATOM 8854 C CA . GLU B 1 547 ? 21.062 -23.281 -27.656 1 88.88 547 GLU B CA 1
ATOM 8855 C C . GLU B 1 547 ? 19.969 -23.969 -26.844 1 88.88 547 GLU B C 1
ATOM 8857 O O . GLU B 1 547 ? 19.25 -24.828 -27.359 1 88.88 547 GLU B O 1
ATOM 8862 N N . LEU B 1 548 ? 19.891 -23.609 -25.641 1 86.12 548 LEU B N 1
ATOM 8863 C CA . LEU B 1 548 ? 18.875 -24.203 -24.766 1 86.12 548 LEU B CA 1
ATOM 8864 C C . LEU B 1 548 ? 17.469 -23.844 -25.234 1 86.12 548 LEU B C 1
ATOM 8866 O O . LEU B 1 548 ? 16.578 -24.688 -25.234 1 86.12 548 LEU B O 1
ATOM 8870 N N . TRP B 1 549 ? 17.281 -22.594 -25.609 1 83.88 549 TRP B N 1
ATOM 8871 C CA . TRP B 1 549 ? 15.977 -22.125 -26.078 1 83.88 549 TRP B CA 1
ATOM 8872 C C . TRP B 1 549 ? 15.547 -22.906 -27.328 1 83.88 549 TRP B C 1
ATOM 8874 O O . TRP B 1 549 ? 14.391 -23.312 -27.438 1 83.88 549 TRP B O 1
ATOM 8884 N N . LEU B 1 550 ? 16.422 -23.125 -28.203 1 80.62 550 LEU B N 1
ATOM 8885 C CA . LEU B 1 550 ? 16.141 -23.859 -29.422 1 80.62 550 LEU B CA 1
ATOM 8886 C C . LEU B 1 550 ? 15.828 -25.328 -29.125 1 80.62 550 LEU B C 1
ATOM 8888 O O . LEU B 1 550 ? 15 -25.938 -29.797 1 80.62 550 LEU B O 1
ATOM 8892 N N . SER B 1 551 ? 16.438 -25.781 -28.188 1 79.12 551 SER B N 1
ATOM 8893 C CA . SER B 1 551 ? 16.281 -27.203 -27.844 1 79.12 551 SER B CA 1
ATOM 8894 C C . SER B 1 551 ? 14.922 -27.453 -27.203 1 79.12 551 SER B C 1
ATOM 8896 O O . SER B 1 551 ? 14.359 -28.547 -27.328 1 79.12 551 SER B O 1
ATOM 8898 N N . ILE B 1 552 ? 14.367 -26.516 -26.562 1 75.25 552 ILE B N 1
ATOM 8899 C CA . ILE B 1 552 ? 13.141 -26.75 -25.797 1 75.25 552 ILE B CA 1
ATOM 8900 C C . ILE B 1 552 ? 11.938 -26.219 -26.594 1 75.25 552 ILE B C 1
ATOM 8902 O O . ILE B 1 552 ? 10.797 -26.562 -26.281 1 75.25 552 ILE B O 1
ATOM 8906 N N . THR B 1 553 ? 12.164 -25.359 -27.594 1 76.19 553 THR B N 1
ATOM 8907 C CA . THR B 1 553 ? 11.07 -24.812 -28.406 1 76.19 553 THR B CA 1
ATOM 8908 C C . THR B 1 553 ? 10.57 -25.844 -29.406 1 76.19 553 THR B C 1
ATOM 8910 O O . THR B 1 553 ? 11.344 -26.328 -30.234 1 76.19 553 THR B O 1
ATOM 8913 N N . PRO B 1 554 ? 9.266 -26.109 -29.297 1 71.88 554 PRO B N 1
ATOM 8914 C CA . PRO B 1 554 ? 8.734 -27.047 -30.297 1 71.88 554 PRO B CA 1
ATOM 8915 C C . PRO B 1 554 ? 8.797 -26.484 -31.703 1 71.88 554 PRO B C 1
ATOM 8917 O O . PRO B 1 554 ? 8.586 -25.281 -31.906 1 71.88 554 PRO B O 1
ATOM 8920 N N . ILE B 1 555 ? 9.117 -27.281 -32.719 1 68.12 555 ILE B N 1
ATOM 8921 C CA . ILE B 1 555 ? 9.164 -26.875 -34.125 1 68.12 555 ILE B CA 1
ATOM 8922 C C . ILE B 1 555 ? 7.758 -26.938 -34.719 1 68.12 555 ILE B C 1
ATOM 8924 O O . ILE B 1 555 ? 7.078 -27.969 -34.625 1 68.12 555 ILE B O 1
ATOM 8928 N N . GLY B 1 556 ? 7.242 -25.703 -35.094 1 64.75 556 GLY B N 1
ATOM 8929 C CA . GLY B 1 556 ? 5.918 -25.641 -35.688 1 64.75 556 GLY B CA 1
ATOM 8930 C C . GLY B 1 556 ? 5.844 -26.312 -37.031 1 64.75 556 GLY B C 1
ATOM 8931 O O . GLY B 1 556 ? 6.863 -26.5 -37.719 1 64.75 556 GLY B O 1
ATOM 8932 N N . GLU B 1 557 ? 4.617 -27.078 -37.281 1 63.19 557 GLU B N 1
ATOM 8933 C CA . GLU B 1 557 ? 4.352 -27.641 -38.625 1 63.19 557 GLU B CA 1
ATOM 8934 C C . GLU B 1 557 ? 3.266 -26.859 -39.344 1 63.19 557 GLU B C 1
ATOM 8936 O O . GLU B 1 557 ? 2.256 -26.484 -38.75 1 63.19 557 GLU B O 1
ATOM 8941 N N . ILE B 1 558 ? 3.639 -26.109 -40.344 1 60.69 558 ILE B N 1
ATOM 8942 C CA . ILE B 1 558 ? 2.645 -25.469 -41.188 1 60.69 558 ILE B CA 1
ATOM 8943 C C . ILE B 1 558 ? 2.227 -26.406 -42.312 1 60.69 558 ILE B C 1
ATOM 8945 O O . ILE B 1 558 ? 3.076 -26.984 -43 1 60.69 558 ILE B O 1
ATOM 8949 N N . SER B 1 559 ? 0.945 -26.859 -42.25 1 50.75 559 SER B N 1
ATOM 8950 C CA . SER B 1 559 ? 0.406 -27.562 -43.406 1 50.75 559 SER B CA 1
ATOM 8951 C C . SER B 1 559 ? -0.397 -26.625 -44.281 1 50.75 559 SER B C 1
ATOM 8953 O O . SER B 1 559 ? -0.959 -25.641 -43.812 1 50.75 559 SER B O 1
#

pLDDT: mean 92.27, std 11.37, range [41.59, 98.88]

Nearest PDB structures (foldseek):
  4yub-assembly1_A  TM=9.231E-01  e=4.569E-50  Homo sapiens
  4yub-assembly1_B  TM=9.188E-01  e=1.921E-49  Homo sapiens
  4mzy-assembly1_A  TM=9.374E-01  e=1.686E-47  Enterococcus faecalis V583
  2i14-assembly1_E  TM=8.105E-01  e=9.854E-22  Pyrococcus furiosus
  5huo-assembly2_H-2  TM=6.906E-01  e=4.746E-07  Streptococcus pyogenes GA06023

Sequence (1118 aa):
MASHFGVVQPIFTDFYELTMSYAYWKAEKANDTATFEIFFRKNPFNGEFTIFAGLQDCIDYLSSFKFTQDDIDYLRKVMPSTVDPDFFDYLLSIDTKGLSLWSVKECSVVFPKVPIMRVEGPVVLCQLVESTLLNLINYASLVTTNATRYRLACGPSKKLYEFGLRRAQGPDGALSASKYAYLGGYDGTSNVLSGKIYGIPVVGTHAHSFVSAFQSSHEEECINDFGKFKREAADLNNSYDDHLLDLNRQPLKLDEFLKRCWYWSSSLSRVLKYQSDQIHPGELNAFANYAVAFPTKFLGLLDTYDVLKSGLPNFCAVALALHEFGYQAIGIRIDSGDMAYLSLTIRNAFQLISLHYNLPWFAQLQILASNDLNEDTLHSFNQQDHSIDAFCVGTNLVTCQKQPALGCVYKLVEINGTPTMKLSADFEKLTLPGKKVVYRLYSQQGEALLDLMKRSYEDAPKVNERILCRHPTQASKRVFVVPGRVKQLLKLYWNCGKLVKPLPTLDESREYAMKELNTLRSDYKRITKPTQYKVSVSDELYQFTQELWLSITPIGEISMASHFGVVQPIFTDFYELTMSYAYWKAEKANDTATFEIFFRKNPFNGEFTIFAGLQDCIDYLSSFKFTQDDIDYLRKVMPSTVDPDFFDYLLSIDTKGLSLWSVKECSVVFPKVPIMRVEGPVVLCQLVESTLLNLINYASLVTTNATRYRLACGPSKKLYEFGLRRAQGPDGALSASKYAYLGGYDGTSNVLSGKIYGIPVVGTHAHSFVSAFQSSHEEECINDFGKFKREAADLNNSYDDHLLDLNRQPLKLDEFLKRCWYWSSSLSRVLKYQSDQIHPGELNAFANYAVAFPTKFLGLLDTYDVLKSGLPNFCAVALALHEFGYQAIGIRIDSGDMAYLSLTIRNAFQLISLHYNLPWFAQLQILASNDLNEDTLHSFNQQDHSIDAFCVGTNLVTCQKQPALGCVYKLVEINGTPTMKLSADFEKLTLPGKKVVYRLYSQQGEALLDLMKRSYEDAPKVNERILCRHPTQASKRVFVVPGRVKQLLKLYWNCGKLVKPLPTLDESREYAMKELNTLRSDYKRITKPTQYKVSVSDELYQFTQELWLSITPIGEIS

Foldseek 3Di:
DQLQVPCQELLVFDPVLLVVCLVCVVVVQQFWKFKKFKFFAAFPPPAFKWWWAQVVNLQSSLLPYADDPVNLVVCCVPDDVPRDVVVSVVRRPDHCLFKWKWAFAHGFIDGGQDGRMMMITGPSVLSSCFGVSCVRTKLLRLLLRQLLLLDVLQDDQFAEEAEACPQAPDNSLSLSNQLSSVLSPHQAYCDVVNCVPFVGHHDDADDLVLLVVQQPDCCVPLVVVLVVLVVVLVVVCVVVDPDQAQQQVPQLDLVVLLSQLSSQLVNCCVQLVADSVQARSSNLSSQSVVCNVPVAEREEEQPSPHNRRYRLSSNVSSQSSSVSNPYGYQAYEYADDDQQVSQVSSLVSQVSCCVVRVPVVSSVRAYEYHYQDHSVNSNVCVVDHHNHRYYHHHNCSSCVVSDNTRGMDMDTQDINRHGDWDADPDLSPTNQHADWWKKFFAALVLATAEIEIEHPVDDDDDAQDWAKWAAQRDHPDIDIDHGNDMDTRIDIQDHSSDGPDDHDRSVVSSVVSVVNVVNYDPQSSDSPPRDHGHYTYGPVSSVVRVVVNVVVDDDDDDD/DQQPVPCQELLVFDPVLLVVCLVCVVVVQQFWKFKKFKFFAAFPPPAFKWWWAQVVNLQSSLLPYADDPVNLVVCCVPDDVVRDVVVSVVRRPDHCLFKWKWAFAHGFIDGGQDGRMMMITGPSNLSSCFGVSCVRTKLLRLLLRQLLLLDVLQDDQFAEEAEACPQAPDNSLSLSNQLSSVLSPHQAYCDVVNCVPFVGHHDDADDLVLLVVQQPPCCVPLVVVLVVLVVVLVVVCVVVDPDQAQQQVPQLDLVVLLSQLSSQLVNCCVQLVADSVQARSSNLSSQSVVCNVPVAEREEEQPSPHNSRYRLSSNVSSQSSSVSNPYGYQAYEYADDDQQVSQVSSLVSQVSVCVVRVPVVSSVRAYEYHYQDHSVVSNVCVVDHHNHRYYHHHNCSSCVVSDNTRGMDMDTQDINRHGDWDADPDLSPTNQHADWWKKFFAALVLATAEIEIEHPVDDFDDAQDWAKWAAQRDHPDIDIDHGNDMDTRIDIQDHSSDGPDDHDRSVVSSVVSVVNVVNYDVQSSDSPPRDHGHYTYGPVSSVVRVVVNVVVDDDDDDD

Solvent-accessible surface area (backbone atoms only — not comparable to full-atom values): 57019 Å² total; per-residue (Å²): 127,68,91,52,45,73,58,74,42,59,57,41,22,43,36,24,41,55,54,44,32,51,27,31,45,74,68,71,42,33,70,39,42,26,32,33,36,30,30,30,77,52,46,51,79,77,40,46,52,35,29,38,32,36,57,67,55,48,52,52,42,53,70,63,44,54,56,47,71,70,53,49,58,50,47,63,68,74,44,66,84,82,55,60,69,66,54,54,55,47,51,55,64,49,63,46,44,67,34,34,35,28,29,45,58,61,25,34,72,45,56,51,71,44,69,50,29,36,37,36,22,30,36,37,60,54,45,46,48,44,38,42,48,39,13,45,32,26,35,33,15,40,36,16,30,52,28,32,52,40,35,64,48,60,37,90,87,41,45,37,33,42,56,19,52,37,49,6,45,28,68,47,18,25,43,48,35,52,56,26,23,40,38,19,59,37,67,30,23,19,40,35,41,42,20,71,75,71,66,44,49,67,44,62,58,60,58,60,52,59,34,55,66,38,44,71,78,40,41,68,53,43,44,51,46,40,54,47,45,47,49,50,35,52,63,54,46,71,58,79,69,88,66,87,55,88,35,56,90,48,81,86,43,67,71,66,46,47,48,41,22,51,42,35,45,60,58,42,27,72,75,71,67,53,62,78,87,48,44,50,64,27,48,37,51,29,51,43,48,43,29,65,58,29,47,76,65,25,46,45,64,21,54,45,68,33,44,76,61,21,25,46,49,36,46,52,11,37,37,53,35,37,39,24,46,68,31,51,54,48,32,36,35,40,59,67,79,60,56,42,62,51,28,42,55,50,48,51,51,28,40,51,50,14,63,75,68,69,36,73,67,50,50,63,45,38,30,32,39,39,61,86,40,44,63,67,54,40,45,51,49,72,76,41,79,56,51,69,42,29,41,41,34,14,54,41,51,51,31,27,54,90,50,47,60,48,62,63,46,77,42,56,13,22,45,72,88,38,63,33,60,58,49,47,98,45,67,87,67,47,56,76,52,33,61,69,40,42,31,38,31,16,35,81,86,52,35,58,62,33,37,38,34,32,44,70,85,55,79,79,83,52,64,74,38,81,38,65,37,25,39,75,76,45,88,84,44,64,47,74,44,62,24,52,37,70,43,74,48,62,38,68,35,34,44,69,58,36,75,74,45,89,76,75,51,69,68,56,24,26,53,41,28,54,55,45,55,65,24,46,56,69,54,37,70,34,81,74,82,37,42,76,70,49,57,28,20,29,61,66,46,45,52,49,46,52,53,52,51,57,70,69,50,72,80,83,80,87,129,129,69,76,69,44,71,58,73,40,59,56,42,22,43,36,24,41,56,53,44,32,50,28,31,45,75,67,70,40,32,72,41,42,27,33,32,35,30,30,30,76,55,48,52,80,78,40,47,51,34,30,38,32,36,56,68,53,46,51,53,42,55,70,63,43,54,54,47,72,69,55,48,56,50,48,62,68,74,44,65,85,80,55,59,67,66,53,53,55,48,50,56,64,50,64,46,44,66,34,32,35,29,30,46,59,61,26,34,71,45,56,54,70,44,69,49,31,36,37,35,21,29,35,38,61,54,46,48,47,44,38,42,48,40,13,45,30,24,36,34,15,39,37,15,29,52,28,31,50,41,35,64,48,58,38,89,86,42,46,36,31,41,56,20,52,36,48,6,44,29,69,49,19,24,44,50,35,51,55,26,23,40,38,19,58,36,67,30,23,19,41,37,41,41,20,72,75,70,67,44,50,65,43,63,59,60,58,60,53,59,34,57,66,36,44,74,77,37,40,70,53,42,44,52,45,40,54,46,44,47,48,52,35,52,63,56,46,71,57,79,69,87,68,87,56,89,35,57,88,47,80,87,43,68,69,66,48,49,50,40,22,50,41,33,43,59,57,42,29,72,74,72,67,54,62,77,85,46,44,51,65,26,50,37,51,28,52,44,48,43,29,66,56,29,47,76,63,25,46,45,64,22,52,44,68,32,43,78,60,21,26,47,51,36,45,52,12,37,36,52,34,38,39,26,47,67,32,51,55,47,31,38,35,39,58,68,78,61,56,42,62,50,27,42,54,50,48,50,51,27,39,50,50,14,64,75,68,70,35,72,68,50,50,64,46,37,30,32,39,37,59,88,39,46,62,66,54,40,45,50,49,70,77,41,81,54,50,68,43,29,41,40,33,15,53,40,52,52,33,28,53,90,49,46,58,48,61,63,47,79,43,57,14,22,45,72,87,38,62,33,60,58,50,48,98,46,66,88,68,49,54,75,51,32,61,69,40,45,32,37,31,16,34,81,88,52,36,58,62,35,38,39,35,31,45,71,86,54,80,78,84,53,64,74,39,83,38,66,37,26,39,75,75,44,87,85,44,64,46,75,45,63,24,52,36,69,41,72,47,61,40,70,36,33,46,70,57,36,76,74,44,87,75,75,51,69,68,56,26,26,52,40,28,54,54,45,55,67,25,45,57,69,55,36,69,35,81,73,82,37,42,77,71,51,58,29,19,28,62,66,46,44,52,50,46,52,53,52,51,58,70,70,50,73,82,84,83,86,129

Radius of gyration: 32.96 Å; Cα contacts (8 Å, |Δi|>4): 2342; chains: 2; bounding box: 86×111×77 Å